Protein 4ARV (pdb70)

Structure (mmCIF, N/CA/C/O backbone):
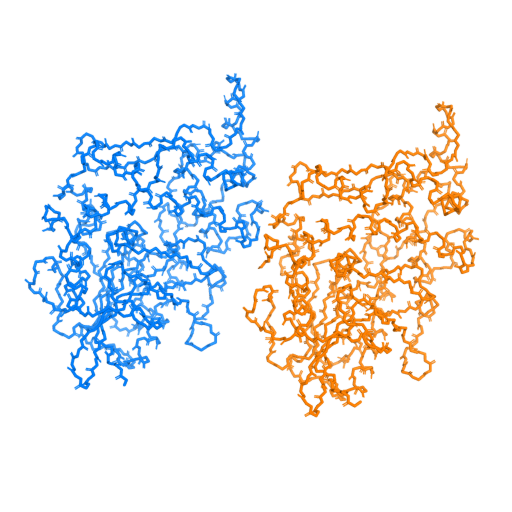data_4ARV
#
_entry.id   4ARV
#
_cell.length_a   55.410
_cell.length_b   67.723
_cell.length_c   73.164
_cell.angle_alpha   76.67
_cell.angle_beta   87.35
_cell.angle_gamma   78.32
#
_symmetry.space_group_name_H-M   'P 1'
#
loop_
_entity.id
_entity.type
_entity.pdbx_description
1 polymer PHYTASE
2 non-polymer 'PHOSPHATE ION'
3 non-polymer 1,2-ETHANEDIOL
4 non-polymer 2-[2-(2-METHOXY-ETHOXY)-ETHOXY]-ETHOXYL
5 non-polymer 2,5,8,11,14,17-HEXAOXANONADECAN-19-OL
6 water water
#
loop_
_atom_site.group_PDB
_atom_site.id
_atom_site.type_symbol
_atom_site.label_atom_id
_atom_site.label_alt_id
_atom_site.label_comp_id
_atom_site.label_asym_id
_atom_site.label_entity_id
_atom_site.label_seq_id
_atom_site.pdbx_PDB_ins_code
_atom_site.Cartn_x
_atom_site.Cartn_y
_atom_site.Cartn_z
_atom_site.occupancy
_atom_site.B_iso_or_equiv
_atom_site.auth_seq_id
_atom_site.auth_comp_id
_atom_site.auth_asym_id
_atom_site.auth_atom_id
_atom_site.pdbx_PDB_model_num
ATOM 1 N N . GLY A 1 33 ? 26.591 -21.333 44.946 1.00 39.73 6 GLY A N 1
ATOM 2 C CA . GLY A 1 33 ? 26.087 -19.945 44.799 1.00 37.53 6 GLY A CA 1
ATOM 3 C C . GLY A 1 33 ? 26.954 -18.975 45.607 1.00 35.79 6 GLY A C 1
ATOM 4 O O . GLY A 1 33 ? 27.186 -19.211 46.793 1.00 36.74 6 GLY A O 1
ATOM 5 N N . TYR A 1 34 ? 27.443 -17.924 44.973 1.00 33.60 7 TYR A N 1
ATOM 6 C CA . TYR A 1 34 ? 28.381 -16.996 45.652 1.00 31.80 7 TYR A CA 1
ATOM 7 C C . TYR A 1 34 ? 27.618 -16.015 46.535 1.00 31.28 7 TYR A C 1
ATOM 8 O O . TYR A 1 34 ? 26.465 -15.656 46.237 1.00 31.29 7 TYR A O 1
ATOM 17 N N . THR A 1 35 ? 28.254 -15.584 47.618 1.00 30.63 8 THR A N 1
ATOM 18 C CA . THR A 1 35 ? 27.658 -14.629 48.554 1.00 30.25 8 THR A CA 1
ATOM 19 C C . THR A 1 35 ? 28.016 -13.189 48.197 1.00 27.65 8 THR A C 1
ATOM 20 O O . THR A 1 35 ? 29.166 -12.887 48.038 1.00 26.70 8 THR A O 1
ATOM 24 N N . LEU A 1 36 ? 27.033 -12.297 48.033 1.00 26.58 9 LEU A N 1
ATOM 25 C CA . LEU A 1 36 ? 27.308 -10.876 47.853 1.00 24.66 9 LEU A CA 1
ATOM 26 C C . LEU A 1 36 ? 27.590 -10.264 49.227 1.00 24.97 9 LEU A C 1
ATOM 27 O O . LEU A 1 36 ? 26.698 -10.181 50.065 1.00 25.47 9 LEU A O 1
ATOM 32 N N . GLU A 1 37 ? 28.830 -9.835 49.455 1.00 24.78 10 GLU A N 1
ATOM 33 C CA . GLU A 1 37 ? 29.255 -9.358 50.761 1.00 25.64 10 GLU A CA 1
ATOM 34 C C . GLU A 1 37 ? 29.088 -7.881 50.963 1.00 23.66 10 GLU A C 1
ATOM 35 O O . GLU A 1 37 ? 28.809 -7.438 52.062 1.00 23.88 10 GLU A O 1
ATOM 41 N N . ARG A 1 38 ? 29.357 -7.122 49.921 1.00 21.69 11 ARG A N 1
ATOM 42 C CA . ARG A 1 38 ? 29.427 -5.672 50.042 1.00 20.31 11 ARG A CA 1
ATOM 43 C C . ARG A 1 38 ? 29.427 -5.046 48.664 1.00 18.93 11 ARG A C 1
ATOM 44 O O . ARG A 1 38 ? 29.861 -5.650 47.696 1.00 18.04 11 ARG A O 1
ATOM 52 N N . VAL A 1 39 ? 28.919 -3.815 48.609 1.00 18.34 12 VAL A N 1
ATOM 53 C CA . VAL A 1 39 ? 28.783 -3.067 47.384 1.00 17.14 12 VAL A CA 1
ATOM 54 C C . VAL A 1 39 ? 29.185 -1.596 47.579 1.00 16.30 12 VAL A C 1
ATOM 55 O O . VAL A 1 39 ? 28.866 -0.986 48.608 1.00 16.69 12 VAL A O 1
ATOM 59 N N . VAL A 1 40 ? 29.878 -1.045 46.581 1.00 15.31 13 VAL A N 1
ATOM 60 C CA . VAL A 1 40 ? 30.075 0.393 46.456 1.00 14.54 13 VAL A CA 1
ATOM 61 C C . VAL A 1 40 ? 29.489 0.835 45.132 1.00 13.93 13 VAL A C 1
ATOM 62 O O . VAL A 1 40 ? 29.861 0.287 44.057 1.00 13.63 13 VAL A O 1
ATOM 66 N N . ILE A 1 41 ? 28.644 1.867 45.167 1.00 13.52 14 ILE A N 1
ATOM 67 C CA . ILE A 1 41 ? 28.108 2.479 43.990 1.00 13.20 14 ILE A CA 1
ATOM 68 C C . ILE A 1 41 ? 28.776 3.848 43.820 1.00 12.65 14 ILE A C 1
ATOM 69 O O . ILE A 1 41 ? 28.603 4.738 44.720 1.00 12.99 14 ILE A O 1
ATOM 74 N N . LEU A 1 42 ? 29.497 4.057 42.726 1.00 11.69 15 LEU A N 1
ATOM 75 C CA . LEU A 1 42 ? 29.868 5.431 42.331 1.00 11.04 15 LEU A CA 1
ATOM 76 C C . LEU A 1 42 ? 28.816 5.945 41.352 1.00 10.29 15 LEU A C 1
ATOM 77 O O . LEU A 1 42 ? 28.857 5.597 40.181 1.00 10.11 15 LEU A O 1
ATOM 82 N N . SER A 1 43 ? 27.877 6.771 41.833 1.00 10.21 16 SER A N 1
ATOM 83 C CA . SER A 1 43 ? 26.757 7.245 41.061 1.00 10.28 16 SER A CA 1
ATOM 84 C C . SER A 1 43 ? 26.989 8.609 40.468 1.00 9.78 16 SER A C 1
ATOM 85 O O . SER A 1 43 ? 27.476 9.484 41.122 1.00 10.27 16 SER A O 1
ATOM 88 N N . ARG A 1 44 ? 26.570 8.828 39.227 1.00 9.22 17 ARG A N 1
ATOM 89 C CA . ARG A 1 44 ? 26.340 10.185 38.765 1.00 8.74 17 ARG A CA 1
ATOM 90 C C . ARG A 1 44 ? 25.059 10.693 39.389 1.00 9.66 17 ARG A C 1
ATOM 91 O O . ARG A 1 44 ? 24.148 9.936 39.769 1.00 9.79 17 ARG A O 1
ATOM 99 N N . HIS A 1 45 ? 24.953 12.013 39.502 1.00 9.88 18 HIS A N 1
ATOM 100 C CA . HIS A 1 45 ? 23.712 12.640 39.880 1.00 10.36 18 HIS A CA 1
ATOM 101 C C . HIS A 1 45 ? 22.684 12.408 38.750 1.00 10.80 18 HIS A C 1
ATOM 102 O O . HIS A 1 45 ? 23.060 12.026 37.625 1.00 9.92 18 HIS A O 1
ATOM 109 N N . GLY A 1 46 ? 21.423 12.670 39.058 1.00 11.20 19 GLY A N 1
ATOM 110 C CA . GLY A 1 46 ? 20.306 12.538 38.097 1.00 11.66 19 GLY A CA 1
ATOM 111 C C . GLY A 1 46 ? 20.188 13.675 37.102 1.00 11.48 19 GLY A C 1
ATOM 112 O O . GLY A 1 46 ? 21.071 14.537 36.938 1.00 10.98 19 GLY A O 1
ATOM 113 N N . VAL A 1 47 ? 19.079 13.666 36.402 1.00 12.02 20 VAL A N 1
ATOM 114 C CA . VAL A 1 47 ? 18.821 14.663 35.411 1.00 12.49 20 VAL A CA 1
ATOM 115 C C . VAL A 1 47 ? 18.881 16.047 35.995 1.00 12.37 20 VAL A C 1
ATOM 116 O O . VAL A 1 47 ? 18.108 16.365 36.923 1.00 13.03 20 VAL A O 1
ATOM 120 N N . ARG A 1 48 ? 19.697 16.875 35.388 1.00 11.66 21 ARG A N 1
ATOM 121 C CA . ARG A 1 48 ? 19.938 18.258 35.798 1.00 12.11 21 ARG A CA 1
ATOM 122 C C . ARG A 1 48 ? 19.671 19.185 34.622 1.00 12.68 21 ARG A C 1
ATOM 123 O O . ARG A 1 48 ? 19.659 18.768 33.465 1.00 11.93 21 ARG A O 1
ATOM 131 N N . SER A 1 49 ? 19.522 20.468 34.888 1.00 12.85 22 SER A N 1
ATOM 132 C CA . SER A 1 49 ? 19.553 21.469 33.838 1.00 13.26 22 SER A CA 1
ATOM 133 C C . SER A 1 49 ? 20.991 21.642 33.283 1.00 12.38 22 SER A C 1
ATOM 134 O O . SER A 1 49 ? 22.006 21.290 33.940 1.00 11.89 22 SER A O 1
ATOM 137 N N . PRO A 1 50 ? 21.104 22.237 32.105 1.00 12.67 23 PRO A N 1
ATOM 138 C CA . PRO A 1 50 ? 22.395 22.475 31.538 1.00 12.50 23 PRO A CA 1
ATOM 139 C C . PRO A 1 50 ? 23.256 23.360 32.368 1.00 14.10 23 PRO A C 1
ATOM 140 O O . PRO A 1 50 ? 22.750 24.178 33.132 1.00 14.86 23 PRO A O 1
ATOM 144 N N . THR A 1 51 ? 24.560 23.191 32.196 1.00 17.06 24 THR A N 1
ATOM 145 C CA A THR A 1 51 ? 25.568 24.094 32.712 0.50 18.31 24 THR A CA 1
ATOM 146 C CA B THR A 1 51 ? 25.488 24.141 32.783 0.50 18.36 24 THR A CA 1
ATOM 147 C C . THR A 1 51 ? 25.279 25.484 32.116 1.00 19.70 24 THR A C 1
ATOM 148 O O . THR A 1 51 ? 24.567 25.601 31.084 1.00 19.03 24 THR A O 1
ATOM 155 N N . LYS A 1 52 ? 25.822 26.513 32.737 1.00 22.31 25 LYS A N 1
ATOM 156 C CA . LYS A 1 52 ? 25.525 27.901 32.345 1.00 25.26 25 LYS A CA 1
ATOM 157 C C . LYS A 1 52 ? 25.778 28.153 30.867 1.00 22.94 25 LYS A C 1
ATOM 158 O O . LYS A 1 52 ? 26.810 27.741 30.336 1.00 23.90 25 LYS A O 1
ATOM 164 N N . GLN A 1 53 ? 24.781 28.746 30.224 1.00 22.73 26 GLN A N 1
ATOM 165 C CA . GLN A 1 53 ? 24.818 29.066 28.817 1.00 22.41 26 GLN A CA 1
ATOM 166 C C . GLN A 1 53 ? 25.917 30.105 28.529 1.00 22.17 26 GLN A C 1
ATOM 167 O O . GLN A 1 53 ? 25.951 31.161 29.166 1.00 23.53 26 GLN A O 1
ATOM 173 N N . THR A 1 54 ? 26.765 29.829 27.548 1.00 20.08 27 THR A N 1
ATOM 174 C CA . THR A 1 54 ? 27.776 30.745 27.037 1.00 20.20 27 THR A CA 1
ATOM 175 C C . THR A 1 54 ? 27.391 31.421 25.714 1.00 20.32 27 THR A C 1
ATOM 176 O O . THR A 1 54 ? 26.497 30.971 25.025 1.00 19.00 27 THR A O 1
ATOM 180 N N . GLN A 1 55 ? 28.075 32.523 25.360 1.00 21.20 28 GLN A N 1
ATOM 181 C CA . GLN A 1 55 ? 27.773 33.185 24.106 1.00 22.23 28 GLN A CA 1
ATOM 182 C C . GLN A 1 55 ? 28.007 32.268 22.895 1.00 20.16 28 GLN A C 1
ATOM 183 O O . GLN A 1 55 ? 27.276 32.299 21.901 1.00 19.44 28 GLN A O 1
ATOM 189 N N . LEU A 1 56 ? 29.029 31.432 23.024 1.00 18.64 29 LEU A N 1
ATOM 190 C CA . LEU A 1 56 ? 29.364 30.485 21.948 1.00 17.60 29 LEU A CA 1
ATOM 191 C C . LEU A 1 56 ? 28.213 29.500 21.703 1.00 16.61 29 LEU A C 1
ATOM 192 O O . LEU A 1 56 ? 27.803 29.308 20.571 1.00 16.40 29 LEU A O 1
ATOM 197 N N . MET A 1 57 ? 27.645 28.952 22.770 1.00 15.95 30 MET A N 1
ATOM 198 C CA . MET A 1 57 ? 26.504 28.041 22.650 1.00 15.38 30 MET A CA 1
ATOM 199 C C . MET A 1 57 ? 25.312 28.708 21.990 1.00 15.77 30 MET A C 1
ATOM 200 O O . MET A 1 57 ? 24.563 28.095 21.219 1.00 15.23 30 MET A O 1
ATOM 205 N N . ASN A 1 58 ? 25.089 29.978 22.311 1.00 16.74 31 ASN A N 1
ATOM 206 C CA . ASN A 1 58 ? 24.050 30.740 21.601 1.00 17.88 31 ASN A CA 1
ATOM 207 C C . ASN A 1 58 ? 24.370 30.970 20.116 1.00 17.96 31 ASN A C 1
ATOM 208 O O . ASN A 1 58 ? 23.486 30.899 19.284 1.00 17.94 31 ASN A O 1
ATOM 213 N N . ASP A 1 59 ? 25.614 31.318 19.809 1.00 18.01 32 ASP A N 1
ATOM 214 C CA . ASP A 1 59 ? 25.964 31.815 18.485 1.00 18.62 32 ASP A CA 1
ATOM 215 C C . ASP A 1 59 ? 26.056 30.689 17.421 1.00 17.08 32 ASP A C 1
ATOM 216 O O . ASP A 1 59 ? 26.033 30.986 16.222 1.00 17.41 32 ASP A O 1
ATOM 221 N N . VAL A 1 60 ? 26.126 29.429 17.849 1.00 15.43 33 VAL A N 1
ATOM 222 C CA . VAL A 1 60 ? 26.328 28.333 16.882 1.00 14.50 33 VAL A CA 1
ATOM 223 C C . VAL A 1 60 ? 25.000 27.824 16.342 1.00 14.31 33 VAL A C 1
ATOM 224 O O . VAL A 1 60 ? 24.970 26.948 15.490 1.00 13.78 33 VAL A O 1
ATOM 228 N N . THR A 1 61 ? 23.891 28.401 16.793 1.00 14.77 34 THR A N 1
ATOM 229 C CA . THR A 1 61 ? 22.584 28.077 16.210 1.00 14.73 34 THR A CA 1
ATOM 230 C C . THR A 1 61 ? 21.729 29.338 16.041 1.00 16.23 34 THR A C 1
ATOM 231 O O . THR A 1 61 ? 21.769 30.221 16.915 1.00 16.76 34 THR A O 1
ATOM 235 N N . PRO A 1 62 ? 20.932 29.408 14.955 1.00 16.76 35 PRO A N 1
ATOM 236 C CA . PRO A 1 62 ? 19.967 30.490 14.902 1.00 18.40 35 PRO A CA 1
ATOM 237 C C . PRO A 1 62 ? 18.773 30.320 15.862 1.00 18.85 35 PRO A C 1
ATOM 238 O O . PRO A 1 62 ? 18.060 31.287 16.120 1.00 20.36 35 PRO A O 1
ATOM 242 N N . ASP A 1 63 ? 18.541 29.117 16.343 1.00 18.00 36 ASP A N 1
ATOM 243 C CA . ASP A 1 63 ? 17.382 28.829 17.153 1.00 18.74 36 ASP A CA 1
ATOM 244 C C . ASP A 1 63 ? 17.580 29.174 18.611 1.00 19.27 36 ASP A C 1
ATOM 245 O O . ASP A 1 63 ? 18.687 29.284 19.067 1.00 18.97 36 ASP A O 1
ATOM 250 N N . LYS A 1 64 ? 16.472 29.316 19.335 1.00 20.94 37 LYS A N 1
ATOM 251 C CA . LYS A 1 64 ? 16.516 29.639 20.759 1.00 22.23 37 LYS A CA 1
ATOM 252 C C . LYS A 1 64 ? 16.577 28.354 21.570 1.00 20.16 37 LYS A C 1
ATOM 253 O O . LYS A 1 64 ? 15.873 27.379 21.272 1.00 19.28 37 LYS A O 1
ATOM 259 N N . TRP A 1 65 ? 17.378 28.368 22.629 1.00 19.30 38 TRP A N 1
ATOM 260 C CA . TRP A 1 65 ? 17.531 27.231 23.527 1.00 17.93 38 TRP A CA 1
ATOM 261 C C . TRP A 1 65 ? 16.336 27.199 24.504 1.00 18.81 38 TRP A C 1
ATOM 262 O O . TRP A 1 65 ? 15.962 28.243 25.097 1.00 20.32 38 TRP A O 1
ATOM 273 N N . PRO A 1 66 ? 15.704 26.017 24.670 1.00 18.27 39 PRO A N 1
ATOM 274 C CA . PRO A 1 66 ? 14.620 25.878 25.632 1.00 19.29 39 PRO A CA 1
ATOM 275 C C . PRO A 1 66 ? 15.082 26.189 27.027 1.00 19.93 39 PRO A C 1
ATOM 276 O O . PRO A 1 66 ? 16.187 25.801 27.374 1.00 18.21 39 PRO A O 1
ATOM 280 N N . GLN A 1 67 ? 14.246 26.926 27.764 1.00 22.24 40 GLN A N 1
ATOM 281 C CA . GLN A 1 67 ? 14.516 27.249 29.156 1.00 23.87 40 GLN A CA 1
ATOM 282 C C . GLN A 1 67 ? 14.121 26.083 30.085 1.00 22.43 40 GLN A C 1
ATOM 283 O O . GLN A 1 67 ? 13.229 25.295 29.787 1.00 22.22 40 GLN A O 1
ATOM 289 N N . TRP A 1 68 ? 14.815 26.012 31.215 1.00 21.69 41 TRP A N 1
ATOM 290 C CA . TRP A 1 68 ? 14.638 24.989 32.258 1.00 20.89 41 TRP A CA 1
ATOM 291 C C . TRP A 1 68 ? 14.026 25.525 33.529 1.00 23.11 41 TRP A C 1
ATOM 292 O O . TRP A 1 68 ? 14.137 26.711 33.774 1.00 24.05 41 TRP A O 1
ATOM 303 N N . PRO A 1 69 ? 13.365 24.641 34.322 1.00 23.38 42 PRO A N 1
ATOM 304 C CA . PRO A 1 69 ? 12.647 25.039 35.512 1.00 25.38 42 PRO A CA 1
ATOM 305 C C . PRO A 1 69 ? 13.473 25.251 36.768 1.00 25.79 42 PRO A C 1
ATOM 306 O O . PRO A 1 69 ? 12.872 25.651 37.811 1.00 27.60 42 PRO A O 1
ATOM 310 N N . VAL A 1 70 ? 14.769 25.053 36.669 1.00 24.52 43 VAL A N 1
ATOM 311 C CA . VAL A 1 70 ? 15.701 25.257 37.757 1.00 25.18 43 VAL A CA 1
ATOM 312 C C . VAL A 1 70 ? 16.938 25.983 37.275 1.00 24.75 43 VAL A C 1
ATOM 313 O O . VAL A 1 70 ? 17.239 26.036 36.077 1.00 23.41 43 VAL A O 1
ATOM 317 N N . LYS A 1 71 ? 17.675 26.476 38.265 1.00 26.08 44 LYS A N 1
ATOM 318 C CA . LYS A 1 71 ? 18.951 27.115 38.080 1.00 26.57 44 LYS A CA 1
ATOM 319 C C . LYS A 1 71 ? 19.899 26.200 37.307 1.00 23.93 44 LYS A C 1
ATOM 320 O O . LYS A 1 71 ? 19.768 25.009 37.387 1.00 21.87 44 LYS A O 1
ATOM 326 N N . ALA A 1 72 ? 20.852 26.796 36.584 1.00 17.27 45 ALA A N 1
ATOM 327 C CA . ALA A 1 72 ? 21.861 26.049 35.867 1.00 15.91 45 ALA A CA 1
ATOM 328 C C . ALA A 1 72 ? 22.552 25.055 36.741 1.00 16.10 45 ALA A C 1
ATOM 329 O O . ALA A 1 72 ? 23.113 25.404 37.798 1.00 16.37 45 ALA A O 1
ATOM 331 N N . GLY A 1 73 ? 22.601 23.803 36.272 1.00 15.76 46 GLY A N 1
ATOM 332 C CA . GLY A 1 73 ? 23.352 22.768 36.957 1.00 15.55 46 GLY A CA 1
ATOM 333 C C . GLY A 1 73 ? 22.641 22.088 38.084 1.00 16.08 46 GLY A C 1
ATOM 334 O O . GLY A 1 73 ? 23.246 21.291 38.772 1.00 16.39 46 GLY A O 1
ATOM 335 N N . TYR A 1 74 ? 21.398 22.453 38.362 1.00 15.88 47 TYR A N 1
ATOM 336 C CA . TYR A 1 74 ? 20.676 21.871 39.466 1.00 16.16 47 TYR A CA 1
ATOM 337 C C . TYR A 1 74 ? 19.885 20.654 39.018 1.00 15.08 47 TYR A C 1
ATOM 338 O O . TYR A 1 74 ? 19.375 20.581 37.894 1.00 14.67 47 TYR A O 1
ATOM 347 N N . LEU A 1 75 ? 19.808 19.698 39.906 1.00 14.16 48 LEU A N 1
ATOM 348 C CA . LEU A 1 75 ? 18.938 18.562 39.704 1.00 14.48 48 LEU A CA 1
ATOM 349 C C . LEU A 1 75 ? 17.497 19.024 39.626 1.00 15.04 48 LEU A C 1
ATOM 350 O O . LEU A 1 75 ? 17.036 19.837 40.464 1.00 16.19 48 LEU A O 1
ATOM 355 N N . THR A 1 76 ? 16.739 18.585 38.622 1.00 14.48 49 THR A N 1
ATOM 356 C CA . THR A 1 76 ? 15.356 18.944 38.526 1.00 15.30 49 THR A CA 1
ATOM 357 C C . THR A 1 76 ? 14.492 18.033 39.408 1.00 15.98 49 THR A C 1
ATOM 358 O O . THR A 1 76 ? 14.884 16.921 39.750 1.00 15.39 49 THR A O 1
ATOM 362 N N . PRO A 1 77 ? 13.281 18.511 39.767 1.00 17.29 50 PRO A N 1
ATOM 363 C CA . PRO A 1 77 ? 12.408 17.638 40.552 1.00 18.65 50 PRO A CA 1
ATOM 364 C C . PRO A 1 77 ? 12.102 16.298 39.841 1.00 19.00 50 PRO A C 1
ATOM 365 O O . PRO A 1 77 ? 12.091 15.230 40.490 1.00 18.82 50 PRO A O 1
ATOM 369 N N . ARG A 1 78 ? 11.986 16.330 38.508 1.00 18.90 51 ARG A N 1
ATOM 370 C CA . ARG A 1 78 ? 11.777 15.09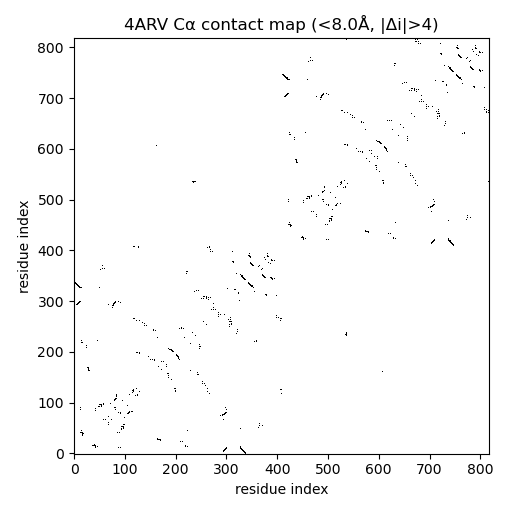4 37.756 1.00 19.65 51 ARG A CA 1
ATOM 371 C C . ARG A 1 78 ? 13.031 14.181 37.876 1.00 17.84 51 ARG A C 1
ATOM 372 O O . ARG A 1 78 ? 12.910 12.977 38.035 1.00 18.00 51 ARG A O 1
ATOM 380 N N . GLY A 1 79 ? 14.210 14.784 37.851 1.00 16.14 52 GLY A N 1
ATOM 381 C CA . GLY A 1 79 ? 15.494 14.074 38.004 1.00 14.81 52 GLY A CA 1
ATOM 382 C C . GLY A 1 79 ? 15.588 13.361 39.319 1.00 15.02 52 GLY A C 1
ATOM 383 O O . GLY A 1 79 ? 16.011 12.228 39.387 1.00 14.57 52 GLY A O 1
ATOM 384 N N . ALA A 1 80 ? 15.110 14.037 40.382 1.00 15.70 53 ALA A N 1
ATOM 385 C CA . ALA A 1 80 ? 15.088 13.412 41.742 1.00 16.27 53 ALA A CA 1
ATOM 386 C C . ALA A 1 80 ? 14.130 12.224 41.736 1.00 17.03 53 ALA A C 1
ATOM 387 O O . ALA A 1 80 ? 14.485 11.139 42.222 1.00 17.07 53 ALA A O 1
ATOM 389 N N . GLY A 1 81 ? 12.969 12.419 41.108 1.00 17.85 54 GLY A N 1
ATOM 390 C CA . GLY A 1 81 ? 11.987 11.340 40.923 1.00 18.90 54 GLY A CA 1
ATOM 391 C C . GLY A 1 81 ? 12.610 10.124 40.257 1.00 18.27 54 GLY A C 1
ATOM 392 O O . GLY A 1 81 ? 12.442 9.001 40.729 1.00 18.80 54 GLY A O 1
ATOM 393 N N . LEU A 1 82 ? 13.333 10.360 39.170 1.00 17.44 55 LEU A N 1
ATOM 394 C CA . LEU A 1 82 ? 14.014 9.253 38.465 1.00 16.63 55 LEU A CA 1
ATOM 395 C C . LEU A 1 82 ? 15.063 8.540 39.279 1.00 16.14 55 LEU A C 1
ATOM 396 O O . LEU A 1 82 ? 15.282 7.336 39.135 1.00 15.94 55 LEU A O 1
ATOM 401 N N . VAL A 1 83 ? 15.826 9.298 40.065 1.00 15.51 56 VAL A N 1
ATOM 402 C CA . VAL A 1 83 ? 16.815 8.722 40.947 1.00 15.19 56 VAL A CA 1
ATOM 403 C C . VAL A 1 83 ? 16.085 7.820 41.980 1.00 16.50 56 VAL A C 1
ATOM 404 O O . VAL A 1 83 ? 16.550 6.719 42.253 1.00 16.40 56 VAL A O 1
ATOM 408 N N . THR A 1 84 ? 14.978 8.288 42.531 1.00 17.81 57 THR A N 1
ATOM 409 C CA . THR A 1 84 ? 14.192 7.518 43.497 1.00 19.25 57 THR A CA 1
ATOM 410 C C . THR A 1 84 ? 13.736 6.217 42.842 1.00 19.93 57 THR A C 1
ATOM 411 O O . THR A 1 84 ? 13.815 5.193 43.468 1.00 20.54 57 THR A O 1
ATOM 415 N N . LEU A 1 85 ? 13.299 6.249 41.573 1.00 19.96 58 LEU A N 1
ATOM 416 C CA . LEU A 1 85 ? 12.928 5.016 40.853 1.00 21.24 58 LEU A CA 1
ATOM 417 C C . LEU A 1 85 ? 14.131 4.065 40.753 1.00 20.50 58 LEU A C 1
ATOM 418 O O . LEU A 1 85 ? 14.019 2.842 40.939 1.00 21.27 58 LEU A O 1
ATOM 423 N N . MET A 1 86 ? 15.300 4.613 40.491 1.00 19.56 59 MET A N 1
ATOM 424 C CA . MET A 1 86 ? 16.509 3.797 40.461 1.00 19.16 59 MET A CA 1
ATOM 425 C C . MET A 1 86 ? 16.893 3.226 41.825 1.00 19.15 59 MET A C 1
ATOM 426 O O . MET A 1 86 ? 17.391 2.092 41.945 1.00 18.96 59 MET A O 1
ATOM 431 N N . GLY A 1 87 ? 16.718 4.030 42.867 1.00 19.23 60 GLY A N 1
ATOM 432 C CA . GLY A 1 87 ? 16.908 3.568 44.264 1.00 19.72 60 GLY A CA 1
ATOM 433 C C . GLY A 1 87 ? 16.032 2.387 44.579 1.00 21.02 60 GLY A C 1
ATOM 434 O O . GLY A 1 87 ? 16.448 1.448 45.253 1.00 21.86 60 GLY A O 1
ATOM 435 N N . GLY A 1 88 ? 14.797 2.403 44.083 1.00 21.47 61 GLY A N 1
ATOM 436 C CA . GLY A 1 88 ? 13.913 1.265 44.248 1.00 23.04 61 GLY A CA 1
ATOM 437 C C . GLY A 1 88 ? 14.442 0.020 43.554 1.00 22.73 61 GLY A C 1
ATOM 438 O O . GLY A 1 88 ? 14.340 -1.087 44.087 1.00 23.50 61 GLY A O 1
ATOM 439 N N . PHE A 1 89 ? 15.065 0.203 42.387 1.00 21.61 62 PHE A N 1
ATOM 440 C CA . PHE A 1 89 ? 15.579 -0.927 41.621 1.00 21.14 62 PHE A CA 1
ATOM 441 C C . PHE A 1 89 ? 16.781 -1.505 42.308 1.00 20.70 62 PHE A C 1
ATOM 442 O O . PHE A 1 89 ? 16.930 -2.749 42.408 1.00 21.17 62 PHE A O 1
ATOM 450 N N . TYR A 1 90 ? 17.649 -0.618 42.786 1.00 19.60 63 TYR A N 1
ATOM 451 C CA . TYR A 1 90 ? 18.799 -1.043 43.535 1.00 19.29 63 TYR A CA 1
ATOM 452 C C . TYR A 1 90 ? 18.346 -1.855 44.741 1.00 21.07 63 TYR A C 1
ATOM 453 O O . TYR A 1 90 ? 18.871 -2.952 45.017 1.00 21.73 63 TYR A O 1
ATOM 462 N N . GLY A 1 91 ? 17.344 -1.352 45.448 1.00 22.03 64 GLY A N 1
ATOM 463 C CA . GLY A 1 91 ? 16.835 -2.085 46.589 1.00 24.18 64 GLY A CA 1
ATOM 464 C C . GLY A 1 91 ? 16.315 -3.476 46.201 1.00 25.70 64 GLY A C 1
ATOM 465 O O . GLY A 1 91 ? 16.648 -4.476 46.850 1.00 26.41 64 GLY A O 1
ATOM 466 N N . ASP A 1 92 ? 15.490 -3.571 45.159 1.00 26.64 65 ASP A N 1
ATOM 467 C CA . ASP A 1 92 ? 15.001 -4.880 44.700 1.00 28.38 65 ASP A CA 1
ATOM 468 C C . ASP A 1 92 ? 16.162 -5.826 44.362 1.00 27.84 65 ASP A C 1
ATOM 469 O O . ASP A 1 92 ? 16.121 -7.016 44.755 1.00 28.78 65 ASP A O 1
ATOM 474 N N . TYR A 1 93 ? 17.159 -5.318 43.658 1.00 25.84 66 TYR A N 1
ATOM 475 C CA . TYR A 1 93 ? 18.326 -6.124 43.193 1.00 25.75 66 TYR A CA 1
ATOM 476 C C . TYR A 1 93 ? 19.184 -6.633 44.367 1.00 25.58 66 TYR A C 1
ATOM 477 O O . TYR A 1 93 ? 19.455 -7.839 44.493 1.00 26.53 66 TYR A O 1
ATOM 486 N N . PHE A 1 94 ? 19.581 -5.729 45.246 1.00 24.85 67 PHE A N 1
ATOM 487 C CA . PHE A 1 94 ? 20.438 -6.126 46.349 1.00 25.12 67 PHE A CA 1
ATOM 488 C C . PHE A 1 94 ? 19.697 -6.981 47.359 1.00 26.71 67 PHE A C 1
ATOM 489 O O . PHE A 1 94 ? 20.295 -7.869 47.979 1.00 27.26 67 PHE A O 1
ATOM 497 N N . ARG A 1 95 ? 18.411 -6.710 47.565 1.00 27.26 68 ARG A N 1
ATOM 498 C CA . ARG A 1 95 ? 17.619 -7.529 48.484 1.00 29.34 68 ARG A CA 1
ATOM 499 C C . ARG A 1 95 ? 17.473 -8.930 47.908 1.00 30.39 68 ARG A C 1
ATOM 500 O O . ARG A 1 95 ? 17.399 -9.904 48.674 1.00 31.77 68 ARG A O 1
ATOM 508 N N . SER A 1 96 ? 17.426 -9.060 46.577 1.00 30.03 69 SER A N 1
ATOM 509 C CA . SER A 1 96 ? 17.355 -10.397 45.957 1.00 31.44 69 SER A CA 1
ATOM 510 C C . SER A 1 96 ? 18.579 -11.266 46.274 1.00 31.85 69 SER A C 1
ATOM 511 O O . SER A 1 96 ? 18.457 -12.469 46.388 1.00 32.98 69 SER A O 1
ATOM 514 N N . TYR A 1 97 ? 19.727 -10.640 46.465 1.00 31.25 70 TYR A N 1
ATOM 515 C CA . TYR A 1 97 ? 20.965 -11.328 46.833 1.00 32.04 70 TYR A CA 1
ATOM 516 C C . TYR A 1 97 ? 21.223 -11.315 48.366 1.00 32.70 70 TYR A C 1
ATOM 517 O O . TYR A 1 97 ? 22.333 -11.621 48.824 1.00 33.39 70 TYR A O 1
ATOM 526 N N . GLY A 1 98 ? 20.216 -10.917 49.147 1.00 32.72 71 GLY A N 1
ATOM 527 C CA . GLY A 1 98 ? 20.295 -10.895 50.612 1.00 33.08 71 GLY A CA 1
ATOM 528 C C . GLY A 1 98 ? 21.298 -9.937 51.218 1.00 31.69 71 GLY A C 1
ATOM 529 O O . GLY A 1 98 ? 21.675 -10.098 52.393 1.00 32.33 71 GLY A O 1
ATOM 530 N N . LEU A 1 99 ? 21.733 -8.953 50.438 1.00 29.52 72 LEU A N 1
ATOM 531 C CA . LEU A 1 99 ? 22.681 -7.964 50.942 1.00 28.37 72 LEU A CA 1
ATOM 532 C C . LEU A 1 99 ? 21.994 -7.061 51.977 1.00 28.64 72 LEU A C 1
ATOM 533 O O . LEU A 1 99 ? 22.607 -6.706 52.983 1.00 28.54 72 LEU A O 1
ATOM 538 N N . LEU A 1 100 ? 20.719 -6.723 51.735 1.00 28.82 73 LEU A N 1
ATOM 539 C CA . LEU A 1 100 ? 19.917 -5.937 52.671 1.00 29.39 73 LEU A CA 1
ATOM 540 C C . LEU A 1 100 ? 18.690 -6.757 53.012 1.00 31.26 73 LEU A C 1
ATOM 541 O O . LEU A 1 100 ? 18.261 -7.518 52.167 1.00 31.77 73 LEU A O 1
ATOM 546 N N . PRO A 1 101 ? 18.115 -6.595 54.227 1.00 32.66 74 PRO A N 1
ATOM 547 C CA . PRO A 1 101 ? 16.882 -7.310 54.532 1.00 34.46 74 PRO A CA 1
ATOM 548 C C . PRO A 1 101 ? 15.656 -6.618 53.923 1.00 34.39 74 PRO A C 1
ATOM 549 O O . PRO A 1 101 ? 15.757 -5.530 53.375 1.00 32.71 74 PRO A O 1
ATOM 553 N N . ALA A 1 102 ? 14.506 -7.277 53.992 1.00 36.06 75 ALA A N 1
ATOM 554 C CA . ALA A 1 102 ? 13.241 -6.630 53.686 1.00 36.91 75 ALA A CA 1
ATOM 555 C C . ALA A 1 102 ? 13.018 -5.478 54.667 1.00 37.55 75 ALA A C 1
ATOM 556 O O . ALA A 1 102 ? 13.492 -5.531 55.801 1.00 38.45 75 ALA A O 1
ATOM 558 N N . GLY A 1 103 ? 12.322 -4.430 54.240 1.00 37.63 76 GLY A N 1
ATOM 559 C CA . GLY A 1 103 ? 12.011 -3.312 55.142 1.00 38.19 76 GLY A CA 1
ATOM 560 C C . GLY A 1 103 ? 13.200 -2.413 55.436 1.00 36.45 76 GLY A C 1
ATOM 561 O O . GLY A 1 103 ? 14.066 -2.270 54.588 1.00 35.19 76 GLY A O 1
ATOM 562 N N . CYS A 1 104 ? 13.240 -1.769 56.611 1.00 37.22 77 CYS A N 1
ATOM 563 C CA . CYS A 1 104 ? 14.300 -0.799 56.871 1.00 36.67 77 CYS A CA 1
ATOM 564 C C . CYS A 1 104 ? 15.638 -1.526 57.092 1.00 35.70 77 CYS A C 1
ATOM 565 O O . CYS A 1 104 ? 15.674 -2.572 57.732 1.00 36.84 77 CYS A O 1
ATOM 568 N N . PRO A 1 105 ? 16.740 -0.990 56.531 1.00 34.24 78 PRO A N 1
ATOM 569 C CA . PRO A 1 105 ? 18.029 -1.668 56.695 1.00 33.68 78 PRO A CA 1
ATOM 570 C C . PRO A 1 105 ? 18.483 -1.685 58.145 1.00 34.96 78 PRO A C 1
ATOM 571 O O . PRO A 1 105 ? 18.014 -0.871 58.929 1.00 35.84 78 PRO A O 1
ATOM 575 N N . ALA A 1 106 ? 19.378 -2.608 58.493 1.00 35.18 79 ALA A N 1
ATOM 576 C CA . ALA A 1 106 ? 20.104 -2.540 59.763 1.00 36.33 79 ALA A CA 1
ATOM 577 C C . ALA A 1 106 ? 20.776 -1.160 59.846 1.00 35.28 79 ALA A C 1
ATOM 578 O O . ALA A 1 106 ? 21.233 -0.617 58.824 1.00 33.21 79 ALA A O 1
ATOM 580 N N . ASP A 1 107 ? 20.823 -0.567 61.045 1.00 37.23 80 ASP A N 1
ATOM 581 C CA . ASP A 1 107 ? 21.417 0.773 61.111 1.00 36.95 80 ASP A CA 1
ATOM 582 C C . ASP A 1 107 ? 22.909 0.666 60.803 1.00 35.31 80 ASP A C 1
ATOM 583 O O . ASP A 1 107 ? 23.559 -0.359 61.033 1.00 34.77 80 ASP A O 1
ATOM 588 N N . GLU A 1 108 ? 23.400 1.742 60.223 1.00 33.60 81 GLU A N 1
ATOM 589 C CA . GLU A 1 108 ? 24.765 1.845 59.754 1.00 32.89 81 GLU A CA 1
ATOM 590 C C . GLU A 1 108 ? 25.105 0.877 58.604 1.00 30.32 81 GLU A C 1
ATOM 591 O O . GLU A 1 108 ? 26.266 0.793 58.204 1.00 29.08 81 GLU A O 1
ATOM 597 N N . SER A 1 109 ? 24.137 0.163 58.047 1.00 29.19 82 SER A N 1
ATOM 598 C CA . SER A 1 109 ? 24.473 -0.790 56.962 1.00 27.54 82 SER A CA 1
ATOM 599 C C . SER A 1 109 ? 24.573 -0.100 55.583 1.00 25.08 82 SER A C 1
ATOM 600 O O . SER A 1 109 ? 25.227 -0.626 54.672 1.00 23.56 82 SER A O 1
ATOM 603 N N . ILE A 1 110 ? 23.930 1.060 55.425 1.00 24.18 83 ILE A N 1
ATOM 604 C CA . ILE A 1 110 ? 24.115 1.903 54.239 1.00 22.59 83 ILE A CA 1
ATOM 605 C C . ILE A 1 110 ? 24.713 3.256 54.641 1.00 22.10 83 ILE A C 1
ATOM 606 O O . ILE A 1 110 ? 24.204 3.901 55.587 1.00 23.33 83 ILE A O 1
ATOM 611 N N . TYR A 1 111 ? 25.734 3.696 53.901 1.00 20.36 84 TYR A N 1
ATOM 612 C CA . TYR A 1 111 ? 26.339 5.006 54.083 1.00 19.56 84 TYR A CA 1
ATOM 613 C C . TYR A 1 111 ? 26.231 5.698 52.745 1.00 17.80 84 TYR A C 1
ATOM 614 O O . TYR A 1 111 ? 26.578 5.124 51.695 1.00 16.99 84 TYR A O 1
ATOM 623 N N . VAL A 1 112 ? 25.799 6.962 52.777 1.00 17.37 85 VAL A N 1
ATOM 624 C CA . VAL A 1 112 ? 25.700 7.721 51.558 1.00 16.23 85 VAL A CA 1
ATOM 625 C C . VAL A 1 112 ? 26.482 9.017 51.707 1.00 15.78 85 VAL A C 1
ATOM 626 O O . VAL A 1 112 ? 26.161 9.839 52.581 1.00 16.72 85 VAL A O 1
ATOM 630 N N . GLN A 1 113 ? 27.493 9.186 50.834 1.00 14.63 86 GLN A N 1
ATOM 631 C CA . GLN A 1 113 ? 28.365 10.351 50.871 1.00 14.13 86 GLN A CA 1
ATOM 632 C C . GLN A 1 113 ? 28.257 11.064 49.531 1.00 13.26 86 GLN A C 1
ATOM 633 O O . GLN A 1 113 ? 28.475 10.440 48.478 1.00 13.36 86 GLN A O 1
ATOM 639 N N . ALA A 1 114 ? 27.918 12.355 49.543 1.00 12.96 87 ALA A N 1
ATOM 640 C CA . ALA A 1 114 ? 27.778 13.123 48.300 1.00 11.98 87 ALA A CA 1
ATOM 641 C C . ALA A 1 114 ? 28.752 14.253 48.227 1.00 11.63 87 ALA A C 1
ATOM 642 O O . ALA A 1 114 ? 29.155 14.781 49.252 1.00 11.67 87 ALA A O 1
ATOM 644 N N . ASP A 1 115 ? 29.100 14.654 46.997 1.00 10.72 88 ASP A N 1
ATOM 645 C CA . ASP A 1 115 ? 29.812 15.887 46.757 1.00 10.67 88 ASP A CA 1
ATOM 646 C C . ASP A 1 115 ? 28.912 17.063 47.215 1.00 11.41 88 ASP A C 1
ATOM 647 O O . ASP A 1 115 ? 27.713 16.889 47.417 1.00 12.08 88 ASP A O 1
ATOM 652 N N . VAL A 1 116 ? 29.497 18.239 47.312 1.00 11.78 89 VAL A N 1
ATOM 653 C CA . VAL A 1 116 ? 28.871 19.421 47.929 1.00 12.97 89 VAL A CA 1
ATOM 654 C C . VAL A 1 116 ? 27.767 20.065 47.063 1.00 12.75 89 VAL A C 1
ATOM 655 O O . VAL A 1 116 ? 26.934 20.845 47.578 1.00 13.45 89 VAL A O 1
ATOM 659 N N . ASP A 1 117 ? 27.709 19.722 45.770 1.00 11.95 90 ASP A N 1
ATOM 660 C CA . ASP A 1 117 ? 26.731 20.337 44.911 1.00 12.30 90 ASP A CA 1
ATOM 661 C C . ASP A 1 117 ? 25.291 19.927 45.279 1.00 12.42 90 ASP A C 1
ATOM 662 O O . ASP A 1 117 ? 25.056 18.822 45.742 1.00 11.80 90 ASP A O 1
ATOM 667 N N . GLN A 1 118 ? 24.353 20.810 44.950 1.00 12.46 91 GLN A N 1
ATOM 668 C CA . GLN A 1 118 ? 22.939 20.517 45.092 1.00 13.35 91 GLN A CA 1
ATOM 669 C C . GLN A 1 118 ? 22.622 19.197 44.347 1.00 12.51 91 GLN A C 1
ATOM 670 O O . GLN A 1 118 ? 21.949 18.339 44.887 1.00 12.64 91 GLN A O 1
ATOM 676 N N . ARG A 1 119 ? 23.155 19.023 43.135 1.00 11.48 92 ARG A N 1
ATOM 677 C CA . ARG A 1 119 ? 22.715 17.896 42.355 1.00 11.58 92 ARG A CA 1
ATOM 678 C C . ARG A 1 119 ? 23.182 16.561 42.913 1.00 10.90 92 ARG A C 1
ATOM 679 O O . ARG A 1 119 ? 22.504 15.567 42.836 1.00 11.35 92 ARG A O 1
ATOM 687 N N . THR A 1 120 ? 24.342 16.560 43.521 1.00 10.44 93 THR A N 1
ATOM 688 C CA . THR A 1 120 ? 24.857 15.365 44.170 1.00 10.22 93 THR A CA 1
ATOM 689 C C . THR A 1 120 ? 24.236 15.078 45.556 1.00 11.40 93 THR A C 1
ATOM 690 O O . THR A 1 120 ? 23.895 13.936 45.841 1.00 11.38 93 THR A O 1
ATOM 694 N N . ARG A 1 121 ? 24.088 16.111 46.397 1.00 11.96 94 ARG A N 1
ATOM 695 C CA . ARG A 1 121 ? 23.351 15.961 47.663 1.00 13.26 94 ARG A CA 1
ATOM 696 C C . ARG A 1 121 ? 21.956 15.415 47.449 1.00 14.06 94 ARG A C 1
ATOM 697 O O . ARG A 1 121 ? 21.537 14.390 48.054 1.00 14.96 94 ARG A O 1
ATOM 705 N N . LEU A 1 122 ? 21.226 16.072 46.567 1.00 14.64 95 LEU A N 1
ATOM 706 C CA . LEU A 1 122 ? 19.829 15.735 46.399 1.00 15.97 95 LEU A CA 1
ATOM 707 C C . LEU A 1 122 ? 19.732 14.348 45.721 1.00 15.13 95 LEU A C 1
ATOM 708 O O . LEU A 1 122 ? 18.766 13.642 45.942 1.00 16.41 95 LEU A O 1
ATOM 713 N N . THR A 1 123 ? 20.676 13.990 44.841 1.00 14.02 96 THR A N 1
ATOM 714 C CA . THR A 1 123 ? 20.695 12.649 44.323 1.00 13.48 96 THR A CA 1
ATOM 715 C C . THR A 1 123 ? 20.946 11.593 45.374 1.00 14.03 96 THR A C 1
ATOM 716 O O . THR A 1 123 ? 20.269 10.531 45.408 1.00 14.62 96 THR A O 1
ATOM 720 N N . GLY A 1 124 ? 21.853 11.882 46.301 1.00 13.96 97 GLY A N 1
ATOM 721 C CA . GLY A 1 124 ? 22.081 10.949 47.404 1.00 14.41 97 GLY A CA 1
ATOM 722 C C . GLY A 1 124 ? 20.776 10.727 48.234 1.00 15.58 97 GLY A C 1
ATOM 723 O O . GLY A 1 124 ? 20.416 9.617 48.605 1.00 15.99 97 GLY A O 1
ATOM 724 N N . GLN A 1 125 ? 20.073 11.805 48.520 1.00 16.23 98 GLN A N 1
ATOM 725 C CA . GLN A 1 125 ? 18.868 11.691 49.318 1.00 17.47 98 GLN A CA 1
ATOM 726 C C . GLN A 1 125 ? 17.761 11.000 48.521 1.00 17.73 98 GLN A C 1
ATOM 727 O O . GLN A 1 125 ? 16.992 10.219 49.082 1.00 18.75 98 GLN A O 1
ATOM 733 N N . ALA A 1 126 ? 17.671 11.309 47.213 1.00 17.09 99 ALA A N 1
ATOM 734 C CA . ALA A 1 126 ? 16.611 10.703 46.379 1.00 17.42 99 ALA A CA 1
ATOM 735 C C . ALA A 1 126 ? 16.862 9.200 46.292 1.00 17.36 99 ALA A C 1
ATOM 736 O O . ALA A 1 126 ? 15.909 8.418 46.332 1.00 17.99 99 ALA A O 1
ATOM 738 N N . PHE A 1 127 ? 18.120 8.806 46.277 1.00 16.68 100 PHE A N 1
ATOM 739 C CA . PHE A 1 127 ? 18.537 7.383 46.264 1.00 16.72 100 PHE A CA 1
ATOM 740 C C . PHE A 1 127 ? 18.006 6.649 47.524 1.00 18.33 100 PHE A C 1
ATOM 741 O O . PHE A 1 127 ? 17.396 5.581 47.419 1.00 18.66 100 PHE A O 1
ATOM 749 N N . LEU A 1 128 ? 18.271 7.233 48.705 1.00 19.10 101 LEU A N 1
ATOM 750 C CA . LEU A 1 128 ? 17.841 6.667 49.983 1.00 20.72 101 LEU A CA 1
ATOM 751 C C . LEU A 1 128 ? 16.335 6.538 50.039 1.00 22.12 101 LEU A C 1
ATOM 752 O O . LEU A 1 128 ? 15.794 5.528 50.539 1.00 23.77 101 LEU A O 1
ATOM 757 N N . ASP A 1 129 ? 15.645 7.580 49.584 1.00 22.33 102 ASP A N 1
ATOM 758 C CA . ASP A 1 129 ? 14.198 7.614 49.581 1.00 23.83 102 ASP A CA 1
ATOM 759 C C . ASP A 1 129 ? 13.602 6.486 48.769 1.00 23.60 102 ASP A C 1
ATOM 760 O O . ASP A 1 129 ? 12.488 6.018 49.055 1.00 24.63 102 ASP A O 1
ATOM 765 N N . GLY A 1 130 ? 14.312 6.097 47.725 1.00 22.03 103 GLY A N 1
ATOM 766 C CA . GLY A 1 130 ? 13.976 4.930 46.909 1.00 22.42 103 GLY A CA 1
ATOM 767 C C . GLY A 1 130 ? 14.349 3.572 47.472 1.00 22.98 103 GLY A C 1
ATOM 768 O O . GLY A 1 130 ? 13.522 2.643 47.448 1.00 24.31 103 GLY A O 1
ATOM 769 N N . ILE A 1 131 ? 15.564 3.442 47.998 1.00 22.59 104 ILE A N 1
ATOM 770 C CA . ILE A 1 131 ? 16.077 2.160 48.514 1.00 23.17 104 ILE A CA 1
ATOM 771 C C . ILE A 1 131 ? 15.581 1.828 49.934 1.00 25.24 104 ILE A C 1
ATOM 772 O O . ILE A 1 131 ? 15.451 0.655 50.282 1.00 26.14 104 ILE A O 1
ATOM 777 N N . ALA A 1 132 ? 15.226 2.864 50.717 1.00 26.16 105 ALA A N 1
ATOM 778 C CA . ALA A 1 132 ? 14.822 2.713 52.134 1.00 28.13 105 ALA A CA 1
ATOM 779 C C . ALA A 1 132 ? 13.789 3.789 52.510 1.00 29.41 105 ALA A C 1
ATOM 780 O O . ALA A 1 132 ? 14.015 4.598 53.421 1.00 29.82 105 ALA A O 1
ATOM 782 N N . PRO A 1 133 ? 12.648 3.811 51.805 1.00 30.49 106 PRO A N 1
ATOM 783 C CA . PRO A 1 133 ? 11.622 4.834 52.127 1.00 31.63 106 PRO A CA 1
ATOM 784 C C . PRO A 1 133 ? 11.144 4.798 53.620 1.00 33.92 106 PRO A C 1
ATOM 785 O O . PRO A 1 133 ? 10.946 3.721 54.190 1.00 34.43 106 PRO A O 1
ATOM 789 N N . ASP A 1 134 ? 11.020 5.988 54.211 1.00 34.80 107 ASP A N 1
ATOM 790 C CA . ASP A 1 134 ? 10.507 6.190 55.590 1.00 37.24 107 ASP A CA 1
ATOM 791 C C . ASP A 1 134 ? 11.379 5.445 56.594 1.00 36.72 107 ASP A C 1
ATOM 792 O O . ASP A 1 134 ? 10.865 4.783 57.492 1.00 37.83 107 ASP A O 1
ATOM 797 N N . CYS A 1 135 ? 12.708 5.530 56.407 1.00 34.26 108 CYS A N 1
ATOM 798 C CA . CYS A 1 135 ? 13.657 4.901 57.339 1.00 33.89 108 CYS A CA 1
ATOM 799 C C . CYS A 1 135 ? 14.520 5.937 58.065 1.00 32.81 108 CYS A C 1
ATOM 800 O O . CYS A 1 135 ? 15.338 5.589 58.898 1.00 32.65 108 CYS A O 1
ATOM 803 N N . GLY A 1 136 ? 14.311 7.215 57.765 1.00 31.95 109 GLY A N 1
ATOM 804 C CA . GLY A 1 136 ? 15.089 8.291 58.403 1.00 31.52 109 GLY A CA 1
ATOM 805 C C . GLY A 1 136 ? 16.563 8.355 58.020 1.00 29.24 109 GLY A C 1
ATOM 806 O O . GLY A 1 136 ? 17.371 8.988 58.707 1.00 28.95 109 GLY A O 1
ATOM 807 N N . LEU A 1 137 ? 16.935 7.711 56.924 1.00 27.90 110 LEU A N 1
ATOM 808 C CA A LEU A 1 137 ? 18.332 7.715 56.497 0.50 26.18 110 LEU A CA 1
ATOM 809 C CA B LEU A 1 137 ? 18.340 7.722 56.475 0.50 26.26 110 LEU A CA 1
ATOM 810 C C . LEU A 1 137 ? 18.643 9.027 55.782 1.00 25.02 110 LEU A C 1
ATOM 811 O O . LEU A 1 137 ? 17.769 9.589 55.114 1.00 24.92 110 LEU A O 1
ATOM 820 N N . LYS A 1 138 ? 19.904 9.477 55.885 1.00 24.15 111 LYS A N 1
ATOM 821 C CA . LYS A 1 138 ? 20.286 10.769 55.368 1.00 23.30 111 LYS A CA 1
ATOM 822 C C . LYS A 1 138 ? 21.589 10.714 54.553 1.00 21.43 111 LYS A C 1
ATOM 823 O O . LYS A 1 138 ? 22.531 10.007 54.873 1.00 20.99 111 LYS A O 1
ATOM 829 N N . VAL A 1 139 ? 21.596 11.477 53.486 1.00 20.52 112 VAL A N 1
ATOM 830 C CA . VAL A 1 139 ? 22.839 11.786 52.799 1.00 19.15 112 VAL A CA 1
ATOM 831 C C . VAL A 1 139 ? 23.802 12.612 53.726 1.00 19.18 112 VAL A C 1
ATOM 832 O O . VAL A 1 139 ? 23.413 13.496 54.473 1.00 19.76 112 VAL A O 1
ATOM 836 N N . HIS A 1 140 ? 25.098 12.346 53.555 1.00 18.50 113 HIS A N 1
ATOM 837 C CA . HIS A 1 140 ? 26.161 13.000 54.285 1.00 18.49 113 HIS A CA 1
ATOM 838 C C . HIS A 1 140 ? 27.068 13.653 53.261 1.00 16.81 113 HIS A C 1
ATOM 839 O O . HIS A 1 140 ? 27.114 13.262 52.127 1.00 15.49 113 HIS A O 1
ATOM 846 N N . TYR A 1 141 ? 27.741 14.680 53.705 1.00 16.73 114 TYR A N 1
ATOM 847 C CA . TYR A 1 141 ? 28.626 15.455 52.855 1.00 15.91 114 TYR A CA 1
ATOM 848 C C . TYR A 1 141 ? 29.546 16.318 53.701 1.00 16.83 114 TYR A C 1
ATOM 849 O O . TYR A 1 141 ? 29.402 16.432 54.927 1.00 17.92 114 TYR A O 1
ATOM 858 N N . GLN A 1 142 ? 30.531 16.884 53.035 1.00 17.06 115 GLN A N 1
ATOM 859 C CA . GLN A 1 142 ? 31.516 17.737 53.638 1.00 18.43 115 GLN A CA 1
ATOM 860 C C . GLN A 1 142 ? 30.903 18.879 54.460 1.00 20.82 115 GLN A C 1
ATOM 861 O O . GLN A 1 142 ? 29.931 19.450 54.041 1.00 21.07 115 GLN A O 1
ATOM 867 N N . ALA A 1 143 ? 31.448 19.161 55.642 1.00 22.42 116 ALA A N 1
ATOM 868 C CA . ALA A 1 143 ? 30.922 20.198 56.545 1.00 24.38 116 ALA A CA 1
ATOM 869 C C . ALA A 1 143 ? 30.689 21.555 55.859 1.00 24.92 116 ALA A C 1
ATOM 870 O O . ALA A 1 143 ? 29.667 22.226 56.080 1.00 27.90 116 ALA A O 1
ATOM 872 N N . ASP A 1 144 ? 31.657 22.019 55.084 1.00 22.46 117 ASP A N 1
ATOM 873 C CA . ASP A 1 144 ? 31.584 23.322 54.467 1.00 22.69 117 ASP A CA 1
ATOM 874 C C . ASP A 1 144 ? 31.214 23.094 53.016 1.00 21.12 117 ASP A C 1
ATOM 875 O O . ASP A 1 144 ? 32.024 22.627 52.277 1.00 19.28 117 ASP A O 1
ATOM 880 N N . LEU A 1 145 ? 29.970 23.367 52.653 1.00 21.26 118 LEU A N 1
ATOM 881 C CA . LEU A 1 145 ? 29.547 23.362 51.263 1.00 20.81 118 LEU A CA 1
ATOM 882 C C . LEU A 1 145 ? 30.106 24.444 50.377 1.00 20.68 118 LEU A C 1
ATOM 883 O O . LEU A 1 145 ? 29.976 24.326 49.150 1.00 20.13 118 LEU A O 1
ATOM 888 N N . LYS A 1 146 ? 30.779 25.439 50.945 1.00 21.93 119 LYS A N 1
ATOM 889 C CA A LYS A 1 146 ? 31.267 26.550 50.132 0.50 22.39 119 LYS A CA 1
ATOM 890 C CA B LYS A 1 146 ? 31.289 26.586 50.183 0.50 22.44 119 LYS A CA 1
ATOM 891 C C . LYS A 1 146 ? 32.731 26.313 49.708 1.00 21.86 119 LYS A C 1
ATOM 892 O O . LYS A 1 146 ? 33.361 27.169 49.068 1.00 24.10 119 LYS A O 1
ATOM 903 N N . LYS A 1 147 ? 33.248 25.130 50.021 1.00 20.05 120 LYS A N 1
ATOM 904 C CA . LYS A 1 147 ? 34.620 24.721 49.622 1.00 19.39 120 LYS A CA 1
ATOM 905 C C . LYS A 1 147 ? 34.535 23.492 48.780 1.00 17.30 120 LYS A C 1
ATOM 906 O O . LYS A 1 147 ? 33.658 22.684 48.970 1.00 16.04 120 LYS A O 1
ATOM 912 N N . ILE A 1 148 ? 35.505 23.287 47.905 1.00 16.50 121 ILE A N 1
ATOM 913 C CA A ILE A 1 148 ? 35.620 22.053 47.129 0.50 15.42 121 ILE A CA 1
ATOM 914 C CA B ILE A 1 148 ? 35.456 22.034 47.181 0.50 15.13 121 ILE A CA 1
ATOM 915 C C . ILE A 1 148 ? 35.909 20.850 48.012 1.00 14.78 121 ILE A C 1
ATOM 916 O O . ILE A 1 148 ? 36.606 20.990 49.027 1.00 16.47 121 ILE A O 1
ATOM 925 N N . ASP A 1 149 ? 35.406 19.654 47.612 1.00 12.81 122 ASP A N 1
ATOM 926 C CA . ASP A 1 149 ? 35.725 18.428 48.305 1.00 12.49 122 ASP A CA 1
ATOM 927 C C . ASP A 1 149 ? 36.835 17.700 47.556 1.00 11.54 122 ASP A C 1
ATOM 928 O O . ASP A 1 149 ? 36.621 17.252 46.443 1.00 10.26 122 ASP A O 1
ATOM 933 N N . PRO A 1 150 ? 37.999 17.554 48.193 1.00 12.19 123 PRO A N 1
ATOM 934 C CA . PRO A 1 150 ? 39.122 16.902 47.464 1.00 11.86 123 PRO A CA 1
ATOM 935 C C . PRO A 1 150 ? 38.915 15.469 47.102 1.00 11.49 123 PRO A C 1
ATOM 936 O O . PRO A 1 150 ? 39.649 14.966 46.230 1.00 11.58 123 PRO A O 1
ATOM 940 N N . LEU A 1 151 ? 37.942 14.773 47.698 1.00 11.53 124 LEU A N 1
ATOM 941 C CA . LEU A 1 151 ? 37.624 13.430 47.288 1.00 10.94 124 LEU A CA 1
ATOM 942 C C . LEU A 1 151 ? 37.074 13.406 45.857 1.00 10.30 124 LEU A C 1
ATOM 943 O O . LEU A 1 151 ? 37.357 12.489 45.111 1.00 10.41 124 LEU A O 1
ATOM 948 N N . PHE A 1 152 ? 36.272 14.412 45.514 1.00 9.79 125 PHE A N 1
ATOM 949 C CA . PHE A 1 152 ? 35.554 14.459 44.248 1.00 9.08 125 PHE A CA 1
ATOM 950 C C . PHE A 1 152 ? 36.288 15.344 43.238 1.00 8.83 125 PHE A C 1
ATOM 951 O O . PHE A 1 152 ? 36.024 15.257 42.037 1.00 8.78 125 PHE A O 1
ATOM 959 N N . HIS A 1 153 ? 37.112 16.277 43.721 1.00 8.91 126 HIS A N 1
ATOM 960 C CA . HIS A 1 153 ? 37.796 17.239 42.907 1.00 9.07 126 HIS A CA 1
ATOM 961 C C . HIS A 1 153 ? 39.251 17.413 43.344 1.00 8.86 126 HIS A C 1
ATOM 962 O O . HIS A 1 153 ? 39.684 18.474 43.807 1.00 9.39 126 HIS A O 1
ATOM 969 N N . THR A 1 154 ? 40.043 16.345 43.203 1.00 8.27 127 THR A N 1
ATOM 970 C CA . THR A 1 154 ? 41.319 16.197 43.789 1.00 8.67 127 THR A CA 1
ATOM 971 C C . THR A 1 154 ? 42.359 17.216 43.277 1.00 8.86 127 THR A C 1
ATOM 972 O O . THR A 1 154 ? 43.095 17.835 44.068 1.00 9.33 127 THR A O 1
ATOM 976 N N . VAL A 1 155 ? 42.424 17.340 41.950 1.00 8.69 128 VAL A N 1
ATOM 977 C CA . VAL A 1 155 ? 43.349 18.263 41.340 1.00 9.40 128 VAL A CA 1
ATOM 978 C C . VAL A 1 155 ? 42.883 19.703 41.650 1.00 10.08 128 VAL A C 1
ATOM 979 O O . VAL A 1 155 ? 43.728 20.540 41.990 1.00 10.63 128 VAL A O 1
ATOM 983 N N . GLU A 1 156 ? 41.614 19.973 41.550 1.00 10.19 129 GLU A N 1
ATOM 984 C CA A GLU A 1 156 ? 41.068 21.345 41.828 0.50 11.24 129 GLU A CA 1
ATOM 985 C CA B GLU A 1 156 ? 41.154 21.357 41.792 0.50 11.04 129 GLU A CA 1
ATOM 986 C C . GLU A 1 156 ? 41.436 21.831 43.229 1.00 12.08 129 GLU A C 1
ATOM 987 O O . GLU A 1 156 ? 41.804 23.046 43.436 1.00 13.11 129 GLU A O 1
ATOM 998 N N . ALA A 1 157 ? 41.376 20.892 44.180 1.00 12.06 130 ALA A N 1
ATOM 999 C CA . ALA A 1 157 ? 41.685 21.111 45.591 1.00 13.36 130 ALA A CA 1
ATOM 1000 C C . ALA A 1 157 ? 43.201 21.268 45.834 1.00 13.73 130 ALA A C 1
ATOM 1001 O O . ALA A 1 157 ? 43.663 21.608 46.941 1.00 15.52 130 ALA A O 1
ATOM 1003 N N . GLY A 1 158 ? 44.021 21.043 44.814 1.00 13.00 131 GLY A N 1
ATOM 1004 C CA . GLY A 1 158 ? 45.460 21.176 44.885 1.00 13.53 131 GLY A CA 1
ATOM 1005 C C . GLY A 1 158 ? 46.195 20.000 45.540 1.00 13.50 131 GLY A C 1
ATOM 1006 O O . GLY A 1 158 ? 47.356 20.184 45.911 1.00 14.84 131 GLY A O 1
ATOM 1007 N N . VAL A 1 159 ? 45.525 18.840 45.694 1.00 12.20 132 VAL A N 1
ATOM 1008 C CA . VAL A 1 159 ? 46.167 17.671 46.323 1.00 12.12 132 VAL A CA 1
ATOM 1009 C C . VAL A 1 159 ? 47.436 17.323 45.552 1.00 12.49 132 VAL A C 1
ATOM 1010 O O . VAL A 1 159 ? 48.431 17.020 46.120 1.00 12.78 132 VAL A O 1
ATOM 1014 N N . CYS A 1 160 ? 47.312 17.318 44.219 1.00 12.73 133 CYS A N 1
ATOM 1015 C CA . CYS A 1 160 ? 48.438 17.041 43.327 1.00 13.89 133 CYS A CA 1
ATOM 1016 C C . CYS A 1 160 ? 48.188 17.811 42.016 1.00 13.61 133 CYS A C 1
ATOM 1017 O O . CYS A 1 160 ? 47.040 18.108 41.684 1.00 13.69 133 CYS A O 1
ATOM 1020 N N . LYS A 1 161 ? 49.276 18.168 41.335 1.00 14.69 134 LYS A N 1
ATOM 1021 C CA . LYS A 1 161 ? 49.201 19.060 40.215 1.00 15.13 134 LYS A CA 1
ATOM 1022 C C . LYS A 1 161 ? 49.377 18.254 38.904 1.00 13.77 134 LYS A C 1
ATOM 1023 O O . LYS A 1 161 ? 50.091 17.229 38.920 1.00 14.44 134 LYS A O 1
ATOM 1029 N N . LEU A 1 162 ? 48.800 18.768 37.848 1.00 18.02 135 LEU A N 1
ATOM 1030 C CA . LEU A 1 162 ? 49.061 18.287 36.484 1.00 17.18 135 LEU A CA 1
ATOM 1031 C C . LEU A 1 162 ? 50.157 19.113 35.858 1.00 18.27 135 LEU A C 1
ATOM 1032 O O . LEU A 1 162 ? 50.149 20.322 35.912 1.00 19.50 135 LEU A O 1
ATOM 1037 N N . ASP A 1 163 ? 51.169 18.460 35.307 1.00 18.50 136 ASP A N 1
ATOM 1038 C CA . ASP A 1 163 ? 52.193 19.155 34.582 1.00 19.67 136 ASP A CA 1
ATOM 1039 C C . ASP A 1 163 ? 51.737 19.416 33.153 1.00 19.23 136 ASP A C 1
ATOM 1040 O O . ASP A 1 163 ? 51.233 18.494 32.484 1.00 17.70 136 ASP A O 1
ATOM 1045 N N . PRO A 1 164 ? 51.877 20.647 32.665 1.00 20.34 137 PRO A N 1
ATOM 1046 C CA . PRO A 1 164 ? 51.322 20.947 31.344 1.00 20.10 137 PRO A CA 1
ATOM 1047 C C . PRO A 1 164 ? 51.882 20.058 30.206 1.00 20.33 137 PRO A C 1
ATOM 1048 O O . PRO A 1 164 ? 51.071 19.522 29.456 1.00 18.67 137 PRO A O 1
ATOM 1052 N N . GLU A 1 165 ? 53.192 19.868 30.110 1.00 22.08 138 GLU A N 1
ATOM 1053 C CA A GLU A 1 165 ? 53.804 19.069 29.027 0.50 22.63 138 GLU A CA 1
ATOM 1054 C CA B GLU A 1 165 ? 53.715 19.093 28.986 0.50 22.65 138 GLU A CA 1
ATOM 1055 C C . GLU A 1 165 ? 53.326 17.626 29.119 1.00 21.02 138 GLU A C 1
ATOM 1056 O O . GLU A 1 165 ? 52.882 17.037 28.124 1.00 20.05 138 GLU A O 1
ATOM 1067 N N . LYS A 1 166 ? 53.396 17.052 30.313 1.00 20.67 139 LYS A N 1
ATOM 1068 C CA . LYS A 1 166 ? 52.966 15.656 30.475 1.00 20.35 139 LYS A CA 1
ATOM 1069 C C . LYS A 1 166 ? 51.493 15.478 30.121 1.00 17.83 139 LYS A C 1
ATOM 1070 O O . LYS A 1 166 ? 51.063 14.417 29.593 1.00 16.93 139 LYS A O 1
ATOM 1076 N N . THR A 1 167 ? 50.661 16.495 30.403 1.00 16.80 140 THR A N 1
ATOM 1077 C CA . THR A 1 167 ? 49.268 16.389 30.133 1.00 15.02 140 THR A CA 1
ATOM 1078 C C . THR A 1 167 ? 49.021 16.353 28.612 1.00 15.07 140 THR A C 1
ATOM 1079 O O . THR A 1 167 ? 48.318 15.509 28.087 1.00 13.74 140 THR A O 1
ATOM 1083 N N . HIS A 1 168 ? 49.660 17.278 27.911 1.00 16.88 141 HIS A N 1
ATOM 1084 C CA . HIS A 1 168 ? 49.586 17.316 26.442 1.00 17.56 141 HIS A CA 1
ATOM 1085 C C . HIS A 1 168 ? 50.070 16.029 25.791 1.00 17.84 141 HIS A C 1
ATOM 1086 O O . HIS A 1 168 ? 49.332 15.498 24.900 1.00 16.86 141 HIS A O 1
ATOM 1093 N N . GLN A 1 169 ? 51.182 15.509 26.281 1.00 18.60 142 GLN A N 1
ATOM 1094 C CA . GLN A 1 169 ? 51.818 14.248 25.750 1.00 19.32 142 GLN A CA 1
ATOM 1095 C C . GLN A 1 169 ? 50.857 13.080 25.977 1.00 17.38 142 GLN A C 1
ATOM 1096 O O . GLN A 1 169 ? 50.614 12.273 25.076 1.00 17.20 142 GLN A O 1
ATOM 1102 N N . ALA A 1 170 ? 50.250 13.032 27.174 1.00 15.05 143 ALA A N 1
ATOM 1103 C CA . ALA A 1 170 ? 49.391 11.928 27.508 1.00 13.84 143 ALA A CA 1
ATOM 1104 C C . ALA A 1 170 ? 48.145 11.949 26.667 1.00 12.64 143 ALA A C 1
ATOM 1105 O O . ALA A 1 170 ? 47.679 10.871 26.265 1.00 12.15 143 ALA A O 1
ATOM 1107 N N . VAL A 1 171 ? 47.537 13.110 26.447 1.00 12.10 144 VAL A N 1
ATOM 1108 C CA . VAL A 1 171 ? 46.285 13.195 25.718 1.00 11.96 144 VAL A CA 1
ATOM 1109 C C . VAL A 1 171 ? 46.631 12.818 24.227 1.00 13.02 144 VAL A C 1
ATOM 1110 O O . VAL A 1 171 ? 45.843 12.115 23.600 1.00 12.55 144 VAL A O 1
ATOM 1114 N N . GLU A 1 172 ? 47.767 13.264 23.680 1.00 15.08 145 GLU A N 1
ATOM 1115 C CA . GLU A 1 172 ? 48.216 12.722 22.341 1.00 16.02 145 GLU A CA 1
ATOM 1116 C C . GLU A 1 172 ? 48.285 11.200 22.298 1.00 16.34 145 GLU A C 1
ATOM 1117 O O . GLU A 1 172 ? 47.705 10.569 21.363 1.00 16.73 145 GLU A O 1
ATOM 1123 N N . LYS A 1 173 ? 48.945 10.618 23.250 1.00 16.20 146 LYS A N 1
ATOM 1124 C CA . LYS A 1 173 ? 49.027 9.174 23.306 1.00 17.39 146 LYS A CA 1
ATOM 1125 C C . LYS A 1 173 ? 47.638 8.520 23.345 1.00 15.21 146 LYS A C 1
ATOM 1126 O O . LYS A 1 173 ? 47.386 7.474 22.675 1.00 14.90 146 LYS A O 1
ATOM 1132 N N . ARG A 1 174 ? 46.714 9.077 24.172 1.00 12.92 147 ARG A N 1
ATOM 1133 C CA . ARG A 1 174 ? 45.376 8.523 24.242 1.00 11.75 147 ARG A CA 1
ATOM 1134 C C . ARG A 1 174 ? 44.641 8.581 22.896 1.00 11.89 147 ARG A C 1
ATOM 1135 O O . ARG A 1 174 ? 43.986 7.583 22.477 1.00 11.61 147 ARG A O 1
ATOM 1143 N N . LEU A 1 175 ? 44.726 9.731 22.246 1.00 11.42 148 LEU A N 1
ATOM 1144 C CA . LEU A 1 175 ? 44.009 9.999 21.027 1.00 11.76 148 LEU A CA 1
ATOM 1145 C C . LEU A 1 175 ? 44.636 9.198 19.849 1.00 12.62 148 LEU A C 1
ATOM 1146 O O . LEU A 1 175 ? 43.896 8.713 18.969 1.00 13.21 148 LEU A O 1
ATOM 1151 N N . GLY A 1 176 ? 45.943 9.052 19.870 1.00 13.59 149 GLY A N 1
ATOM 1152 C CA . GLY A 1 176 ? 46.667 8.458 18.720 1.00 14.89 149 GLY A CA 1
ATOM 1153 C C . GLY A 1 176 ? 47.189 9.478 17.733 1.00 16.02 149 GLY A C 1
ATOM 1154 O O . GLY A 1 176 ? 47.603 9.141 16.621 1.00 16.96 149 GLY A O 1
ATOM 1155 N N . GLY A 1 177 ? 47.270 10.727 18.144 1.00 15.33 150 GLY A N 1
ATOM 1156 C CA . GLY A 1 177 ? 47.870 11.737 17.319 1.00 16.24 150 GLY A CA 1
ATOM 1157 C C . GLY A 1 177 ? 47.502 13.140 17.758 1.00 15.64 150 GLY A C 1
ATOM 1158 O O . GLY A 1 177 ? 47.037 13.310 18.846 1.00 14.64 150 GLY A O 1
ATOM 1159 N N . PRO A 1 178 ? 47.733 14.124 16.902 1.00 16.65 151 PRO A N 1
ATOM 1160 C CA . PRO A 1 178 ? 47.418 15.534 17.253 1.00 16.57 151 PRO A CA 1
ATOM 1161 C C . PRO A 1 178 ? 45.944 15.848 17.266 1.00 15.59 151 PRO A C 1
ATOM 1162 O O . PRO A 1 178 ? 45.124 15.140 16.660 1.00 14.65 151 PRO A O 1
ATOM 1166 N N . LEU A 1 179 ? 45.561 16.913 17.989 1.00 15.32 152 LEU A N 1
ATOM 1167 C CA . LEU A 1 179 ? 44.162 17.246 18.118 1.00 14.74 152 LEU A CA 1
ATOM 1168 C C . LEU A 1 179 ? 43.463 17.672 16.843 1.00 14.86 152 LEU A C 1
ATOM 1169 O O . LEU A 1 179 ? 42.265 17.483 16.735 1.00 13.39 152 LEU A O 1
ATOM 1174 N N . ASN A 1 180 ? 44.236 18.155 15.889 1.00 16.55 153 ASN A N 1
ATOM 1175 C CA . ASN A 1 180 ? 43.678 18.612 14.609 1.00 17.74 153 ASN A CA 1
ATOM 1176 C C . ASN A 1 180 ? 43.076 17.428 13.837 1.00 16.95 153 ASN A C 1
ATOM 1177 O O . ASN A 1 180 ? 42.264 17.634 12.980 1.00 18.21 153 ASN A O 1
ATOM 1182 N N . GLU A 1 181 ? 43.441 16.196 14.201 1.00 15.47 154 GLU A N 1
ATOM 1183 C CA . GLU A 1 181 ? 42.884 15.049 13.471 1.00 15.05 154 GLU A CA 1
ATOM 1184 C C . GLU A 1 181 ? 41.501 14.690 13.945 1.00 13.52 154 GLU A C 1
ATOM 1185 O O . GLU A 1 181 ? 40.816 13.832 13.379 1.00 13.14 154 GLU A O 1
ATOM 1191 N N . LEU A 1 182 ? 40.995 15.365 15.002 1.00 12.46 155 LEU A N 1
ATOM 1192 C CA . LEU A 1 182 ? 39.646 15.096 15.469 1.00 11.38 155 LEU A CA 1
ATOM 1193 C C . LEU A 1 182 ? 38.615 15.377 14.387 1.00 11.27 155 LEU A C 1
ATOM 1194 O O . LEU A 1 182 ? 37.587 14.722 14.339 1.00 10.41 155 LEU A O 1
ATOM 1199 N N . SER A 1 183 ? 38.883 16.364 13.544 1.00 12.16 156 SER A N 1
ATOM 1200 C CA A SER A 1 183 ? 37.895 16.740 12.517 0.50 12.53 156 SER A CA 1
ATOM 1201 C CA B SER A 1 183 ? 37.935 16.758 12.502 0.50 12.71 156 SER A CA 1
ATOM 1202 C C . SER A 1 183 ? 37.609 15.611 11.546 1.00 13.13 156 SER A C 1
ATOM 1203 O O . SER A 1 183 ? 36.472 15.454 11.116 1.00 12.89 156 SER A O 1
ATOM 1208 N N . GLN A 1 184 ? 38.627 14.801 11.268 1.00 13.80 157 GLN A N 1
ATOM 1209 C CA . GLN A 1 184 ? 38.443 13.638 10.390 1.00 14.55 157 GLN A CA 1
ATOM 1210 C C . GLN A 1 184 ? 37.899 12.421 11.177 1.00 13.75 157 GLN A C 1
ATOM 1211 O O . GLN A 1 184 ? 37.015 11.711 10.688 1.00 13.52 157 GLN A O 1
ATOM 1217 N N . ARG A 1 185 ? 38.473 12.158 12.338 1.00 13.40 158 ARG A N 1
ATOM 1218 C CA . ARG A 1 185 ? 38.075 11.033 13.150 1.00 13.65 158 ARG A CA 1
ATOM 1219 C C . ARG A 1 185 ? 36.584 11.071 13.467 1.00 12.63 158 ARG A C 1
ATOM 1220 O O . ARG A 1 185 ? 35.901 10.058 13.414 1.00 12.87 158 ARG A O 1
ATOM 1228 N N . TYR A 1 186 ? 36.078 12.280 13.715 1.00 11.34 159 TYR A N 1
ATOM 1229 C CA . TYR A 1 186 ? 34.654 12.486 14.060 1.00 10.39 159 TYR A CA 1
ATOM 1230 C C . TYR A 1 186 ? 33.947 13.334 12.974 1.00 10.61 159 TYR A C 1
ATOM 1231 O O . TYR A 1 186 ? 33.000 14.062 13.254 1.00 9.71 159 TYR A O 1
ATOM 1240 N N . ALA A 1 187 ? 34.344 13.138 11.725 1.00 11.65 160 ALA A N 1
ATOM 1241 C CA . ALA A 1 187 ? 33.738 13.891 10.638 1.00 12.52 160 ALA A CA 1
ATOM 1242 C C . ALA A 1 187 ? 32.195 13.781 10.603 1.00 12.03 160 ALA A C 1
ATOM 1243 O O . ALA A 1 187 ? 31.498 14.790 10.463 1.00 11.40 160 ALA A O 1
ATOM 1245 N N . LYS A 1 188 ? 31.677 12.555 10.614 1.00 12.47 161 LYS A N 1
ATOM 1246 C CA . LYS A 1 188 ? 30.222 12.388 10.470 1.00 12.66 161 LYS A CA 1
ATOM 1247 C C . LYS A 1 188 ? 29.507 12.935 11.730 1.00 10.85 161 LYS A C 1
ATOM 1248 O O . LYS A 1 188 ? 28.506 13.681 11.562 1.00 10.86 161 LYS A O 1
ATOM 1254 N N . PRO A 1 189 ? 29.963 12.608 12.949 1.00 9.64 162 PRO A N 1
ATOM 1255 C CA . PRO A 1 189 ? 29.301 13.257 14.100 1.00 8.72 162 PRO A CA 1
ATOM 1256 C C . PRO A 1 189 ? 29.315 14.772 14.088 1.00 8.59 162 PRO A C 1
ATOM 1257 O O . PRO A 1 189 ? 28.310 15.410 14.442 1.00 8.47 162 PRO A O 1
ATOM 1261 N N . PHE A 1 190 ? 30.442 15.360 13.692 1.00 9.00 163 PHE A N 1
ATOM 1262 C CA . PHE A 1 190 ? 30.498 16.829 13.627 1.00 8.99 163 PHE A CA 1
ATOM 1263 C C . PHE A 1 190 ? 29.531 17.343 12.565 1.00 9.97 163 PHE A C 1
ATOM 1264 O O . PHE A 1 190 ? 28.869 18.363 12.778 1.00 10.11 163 PHE A O 1
ATOM 1272 N N . ALA A 1 191 ? 29.445 16.694 11.409 1.00 10.57 164 ALA A N 1
ATOM 1273 C CA . ALA A 1 191 ? 28.507 17.149 10.399 1.00 11.31 164 ALA A CA 1
ATOM 1274 C C . ALA A 1 191 ? 27.074 17.075 10.906 1.00 10.89 164 ALA A C 1
ATOM 1275 O O . ALA A 1 191 ? 26.260 17.967 10.665 1.00 11.35 164 ALA A O 1
ATOM 1277 N N . LEU A 1 192 ? 26.778 15.992 11.616 1.00 10.12 165 LEU A N 1
ATOM 1278 C CA . LEU A 1 192 ? 25.454 15.840 12.187 1.00 10.22 165 LEU A CA 1
ATOM 1279 C C . LEU A 1 192 ? 25.188 16.963 13.201 1.00 9.58 165 LEU A C 1
ATOM 1280 O O . LEU A 1 192 ? 24.096 17.537 13.201 1.00 10.01 165 LEU A O 1
ATOM 1285 N N . MET A 1 193 ? 26.144 17.248 14.076 1.00 9.18 166 MET A N 1
ATOM 1286 C CA . MET A 1 193 ? 25.940 18.387 15.009 1.00 9.13 166 MET A CA 1
ATOM 1287 C C . MET A 1 193 ? 25.646 19.663 14.314 1.00 9.92 166 MET A C 1
ATOM 1288 O O . MET A 1 193 ? 24.755 20.359 14.721 1.00 9.61 166 MET A O 1
ATOM 1293 N N . GLY A 1 194 ? 26.359 19.950 13.222 1.00 10.23 167 GLY A N 1
ATOM 1294 C CA . GLY A 1 194 ? 26.109 21.196 12.492 1.00 11.70 167 GLY A CA 1
ATOM 1295 C C . GLY A 1 194 ? 24.694 21.211 11.926 1.00 12.48 167 GLY A C 1
ATOM 1296 O O . GLY A 1 194 ? 24.039 22.216 11.945 1.00 13.55 167 GLY A O 1
ATOM 1297 N N . GLU A 1 195 ? 24.218 20.065 11.449 1.00 12.69 168 GLU A N 1
ATOM 1298 C CA . GLU A 1 195 ? 22.847 19.916 10.965 1.00 13.52 168 GLU A CA 1
ATOM 1299 C C . GLU A 1 195 ? 21.814 20.160 12.069 1.00 12.93 168 GLU A C 1
ATOM 1300 O O . GLU A 1 195 ? 20.802 20.879 11.890 1.00 13.26 168 GLU A O 1
ATOM 1306 N N . VAL A 1 196 ? 22.047 19.543 13.201 1.00 11.57 169 VAL A N 1
ATOM 1307 C CA . VAL A 1 196 ? 21.125 19.651 14.302 1.00 11.45 169 VAL A CA 1
ATOM 1308 C C . VAL A 1 196 ? 21.004 21.137 14.720 1.00 11.84 169 VAL A C 1
ATOM 1309 O O . VAL A 1 196 ? 19.931 21.624 15.046 1.00 11.86 169 VAL A O 1
ATOM 1313 N N . LEU A 1 197 ? 22.144 21.791 14.745 1.00 11.49 170 LEU A N 1
ATOM 1314 C CA . LEU A 1 197 ? 22.204 23.227 15.094 1.00 12.11 170 LEU A CA 1
ATOM 1315 C C . LEU A 1 197 ? 21.671 24.138 14.046 1.00 13.36 170 LEU A C 1
ATOM 1316 O O . LEU A 1 197 ? 21.428 25.325 14.306 1.00 13.63 170 LEU A O 1
ATOM 1321 N N . ASN A 1 198 ? 21.589 23.646 12.810 1.00 13.79 171 ASN A N 1
ATOM 1322 C CA . ASN A 1 198 ? 21.428 24.529 11.660 1.00 15.09 171 ASN A CA 1
ATOM 1323 C C . ASN A 1 198 ? 22.518 25.596 11.706 1.00 15.28 171 ASN A C 1
ATOM 1324 O O . ASN A 1 198 ? 22.281 26.769 11.488 1.00 16.26 171 ASN A O 1
ATOM 1329 N N . PHE A 1 199 ? 23.745 25.118 11.850 1.00 14.35 172 PHE A N 1
ATOM 1330 C CA . PHE A 1 199 ? 24.926 25.966 11.979 1.00 14.61 172 PHE A CA 1
ATOM 1331 C C . PHE A 1 199 ? 25.171 26.914 10.819 1.00 16.08 172 PHE A C 1
ATOM 1332 O O . PHE A 1 199 ? 25.690 28.038 11.010 1.00 17.09 172 PHE A O 1
ATOM 1340 N N . SER A 1 200 ? 24.834 26.493 9.590 1.00 16.72 173 SER A N 1
ATOM 1341 C CA . SER A 1 200 ? 25.061 27.298 8.402 1.00 18.32 173 SER A CA 1
ATOM 1342 C C . SER A 1 200 ? 24.269 28.624 8.419 1.00 19.12 173 SER A C 1
ATOM 1343 O O . SER A 1 200 ? 24.656 29.593 7.765 1.00 20.64 173 SER A O 1
ATOM 1346 N N . ALA A 1 201 ? 23.203 28.632 9.213 1.00 18.31 174 ALA A N 1
ATOM 1347 C CA . ALA A 1 201 ? 22.327 29.795 9.368 1.00 19.36 174 ALA A CA 1
ATOM 1348 C C . ALA A 1 201 ? 22.595 30.604 10.660 1.00 19.22 174 ALA A C 1
ATOM 1349 O O . ALA A 1 201 ? 21.882 31.556 10.937 1.00 20.35 174 ALA A O 1
ATOM 1351 N N . SER A 1 202 ? 23.658 30.263 11.372 1.00 18.10 175 SER A N 1
ATOM 1352 C CA . SER A 1 202 ? 23.971 30.787 12.713 1.00 17.90 175 SER A CA 1
ATOM 1353 C C . SER A 1 202 ? 24.797 32.091 12.624 1.00 19.31 175 SER A C 1
ATOM 1354 O O . SER A 1 202 ? 25.497 32.363 11.637 1.00 19.84 175 SER A O 1
ATOM 1357 N N . PRO A 1 203 ? 24.741 32.896 13.706 1.00 19.90 176 PRO A N 1
ATOM 1358 C CA . PRO A 1 203 ? 25.619 34.045 13.831 1.00 21.56 176 PRO A CA 1
ATOM 1359 C C . PRO A 1 203 ? 27.111 33.661 13.727 1.00 21.25 176 PRO A C 1
ATOM 1360 O O . PRO A 1 203 ? 27.869 34.405 13.105 1.00 22.54 176 PRO A O 1
ATOM 1364 N N . TYR A 1 204 ? 27.508 32.528 14.302 1.00 19.94 177 TYR A N 1
ATOM 1365 C CA . TYR A 1 204 ? 28.923 32.149 14.272 1.00 20.00 177 TYR A CA 1
ATOM 1366 C C . TYR A 1 204 ? 29.341 31.906 12.822 1.00 20.40 177 TYR A C 1
ATOM 1367 O O . TYR A 1 204 ? 30.413 32.342 12.406 1.00 21.01 177 TYR A O 1
ATOM 1376 N N . CYS A 1 205 ? 28.504 31.180 12.074 1.00 19.92 178 CYS A N 1
ATOM 1377 C CA . CYS A 1 205 ? 28.822 30.937 10.679 1.00 20.86 178 CYS A CA 1
ATOM 1378 C C . CYS A 1 205 ? 28.908 32.229 9.849 1.00 22.65 178 CYS A C 1
ATOM 1379 O O . CYS A 1 205 ? 29.812 32.427 9.040 1.00 23.32 178 CYS A O 1
ATOM 1382 N N . ASN A 1 206 ? 27.990 33.160 10.084 1.00 23.32 179 ASN A N 1
ATOM 1383 C CA . ASN A 1 206 ? 28.074 34.407 9.422 1.00 25.39 179 ASN A CA 1
ATOM 1384 C C . ASN A 1 206 ? 29.396 35.151 9.752 1.00 26.71 179 ASN A C 1
ATOM 1385 O O . ASN A 1 206 ? 30.011 35.705 8.874 1.00 28.05 179 ASN A O 1
ATOM 1390 N N . SER A 1 207 ? 29.835 35.072 11.008 1.00 26.39 180 SER A N 1
ATOM 1391 C CA . SER A 1 207 ? 31.099 35.727 11.396 1.00 28.11 180 SER A CA 1
ATOM 1392 C C . SER A 1 207 ? 32.276 35.085 10.655 1.00 28.25 180 SER A C 1
ATOM 1393 O O . SER A 1 207 ? 33.212 35.755 10.293 1.00 29.89 180 SER A O 1
ATOM 1396 N N . LEU A 1 208 ? 32.197 33.790 10.383 1.00 26.90 181 LEU A N 1
ATOM 1397 C CA . LEU A 1 208 ? 33.239 33.152 9.551 1.00 27.67 181 LEU A CA 1
ATOM 1398 C C . LEU A 1 208 ? 33.192 33.603 8.091 1.00 29.74 181 LEU A C 1
ATOM 1399 O O . LEU A 1 208 ? 34.236 33.936 7.495 1.00 31.43 181 LEU A O 1
ATOM 1404 N N . GLN A 1 209 ? 31.979 33.626 7.529 1.00 30.33 182 GLN A N 1
ATOM 1405 C CA . GLN A 1 209 ? 31.742 34.042 6.154 1.00 32.96 182 GLN A CA 1
ATOM 1406 C C . GLN A 1 209 ? 32.182 35.480 5.909 1.00 35.58 182 GLN A C 1
ATOM 1407 O O . GLN A 1 209 ? 32.704 35.814 4.841 1.00 37.19 182 GLN A O 1
ATOM 1413 N N . GLN A 1 210 ? 32.005 36.328 6.910 1.00 36.64 183 GLN A N 1
ATOM 1414 C CA . GLN A 1 210 ? 32.365 37.737 6.762 1.00 40.18 183 GLN A CA 1
ATOM 1415 C C . GLN A 1 210 ? 33.905 37.916 6.705 1.00 42.24 183 GLN A C 1
ATOM 1416 O O . GLN A 1 210 ? 34.404 38.875 6.105 1.00 44.46 183 GLN A O 1
ATOM 1422 N N . LYS A 1 211 ? 34.631 36.983 7.321 1.00 42.60 184 LYS A N 1
ATOM 1423 C CA . LYS A 1 211 ? 36.096 36.904 7.231 1.00 45.42 184 LYS A CA 1
ATOM 1424 C C . LYS A 1 211 ? 36.554 36.051 6.034 1.00 46.19 184 LYS A C 1
ATOM 1425 O O . LYS A 1 211 ? 37.743 35.800 5.891 1.00 47.32 184 LYS A O 1
ATOM 1431 N N . GLY A 1 212 ? 35.629 35.620 5.176 1.00 45.84 185 GLY A N 1
ATOM 1432 C CA . GLY A 1 212 ? 35.962 34.788 4.013 1.00 46.46 185 GLY A CA 1
ATOM 1433 C C . GLY A 1 212 ? 36.272 33.316 4.311 1.00 44.69 185 GLY A C 1
ATOM 1434 O O . GLY A 1 212 ? 36.932 32.652 3.525 1.00 46.10 185 GLY A O 1
ATOM 1435 N N . LYS A 1 213 ? 35.805 32.799 5.438 1.00 42.25 186 LYS A N 1
ATOM 1436 C CA . LYS A 1 213 ? 35.981 31.387 5.769 1.00 40.95 186 LYS A CA 1
ATOM 1437 C C . LYS A 1 213 ? 34.687 30.590 5.550 1.00 38.76 186 LYS A C 1
ATOM 1438 O O . LYS A 1 213 ? 33.568 31.116 5.721 1.00 38.14 186 LYS A O 1
ATOM 1444 N N . ALA A 1 214 ? 34.832 29.312 5.193 1.00 36.37 187 ALA A N 1
ATOM 1445 C CA . ALA A 1 214 ? 33.681 28.415 5.022 1.00 33.84 187 ALA A CA 1
ATOM 1446 C C . ALA A 1 214 ? 33.137 28.041 6.384 1.00 30.42 187 ALA A C 1
ATOM 1447 O O . ALA A 1 214 ? 33.836 28.180 7.394 1.00 30.92 187 ALA A O 1
ATOM 1449 N N . CYS A 1 215 ? 31.909 27.545 6.411 1.00 27.42 188 CYS A N 1
ATOM 1450 C CA . CYS A 1 215 ? 31.291 27.138 7.658 1.00 25.25 188 CYS A CA 1
ATOM 1451 C C . CYS A 1 215 ? 31.289 25.654 7.886 1.00 22.72 188 CYS A C 1
ATOM 1452 O O . CYS A 1 215 ? 30.223 25.041 8.007 1.00 24.28 188 CYS A O 1
ATOM 1455 N N . ASP A 1 216 ? 32.463 25.097 8.039 1.00 21.38 189 ASP A N 1
ATOM 1456 C CA . ASP A 1 216 ? 32.601 23.715 8.405 1.00 19.43 189 ASP A CA 1
ATOM 1457 C C . ASP A 1 216 ? 32.553 23.594 9.908 1.00 16.95 189 ASP A C 1
ATOM 1458 O O . ASP A 1 216 ? 33.516 24.006 10.553 1.00 17.24 189 ASP A O 1
ATOM 1463 N N . PHE A 1 217 ? 31.505 22.965 10.455 1.00 14.98 190 PHE A N 1
ATOM 1464 C CA . PHE A 1 217 ? 31.341 22.881 11.905 1.00 13.47 190 PHE A CA 1
ATOM 1465 C C . PHE A 1 217 ? 32.539 22.223 12.612 1.00 12.79 190 PHE A C 1
ATOM 1466 O O . PHE A 1 217 ? 33.071 22.705 13.636 1.00 12.12 190 PHE A O 1
ATOM 1474 N N . ALA A 1 218 ? 33.037 21.102 12.051 1.00 12.56 191 ALA A N 1
ATOM 1475 C CA . ALA A 1 218 ? 34.172 20.423 12.618 1.00 12.43 191 ALA A CA 1
ATOM 1476 C C . ALA A 1 218 ? 35.409 21.313 12.888 1.00 13.13 191 ALA A C 1
ATOM 1477 O O . ALA A 1 218 ? 36.219 21.012 13.780 1.00 12.88 191 ALA A O 1
ATOM 1479 N N . THR A 1 219 ? 35.595 22.356 12.075 1.00 14.43 192 THR A N 1
ATOM 1480 C CA . THR A 1 219 ? 36.773 23.191 12.131 1.00 15.50 192 THR A CA 1
ATOM 1481 C C . THR A 1 219 ? 36.401 24.651 12.390 1.00 16.00 192 THR A C 1
ATOM 1482 O O . THR A 1 219 ? 37.124 25.530 11.961 1.00 17.66 192 THR A O 1
ATOM 1486 N N . PHE A 1 220 ? 35.318 24.895 13.132 1.00 14.89 193 PHE A N 1
ATOM 1487 C CA . PHE A 1 220 ? 34.936 26.306 13.388 1.00 15.69 193 PHE A CA 1
ATOM 1488 C C . PHE A 1 220 ? 36.000 27.083 14.152 1.00 16.25 193 PHE A C 1
ATOM 1489 O O . PHE A 1 220 ? 36.134 28.296 13.979 1.00 17.74 193 PHE A O 1
ATOM 1497 N N . ALA A 1 221 ? 36.751 26.352 14.963 1.00 15.35 194 ALA A N 1
ATOM 1498 C CA . ALA A 1 221 ? 37.906 26.828 15.705 1.00 16.12 194 ALA A CA 1
ATOM 1499 C C . ALA A 1 221 ? 38.813 25.615 15.945 1.00 15.38 194 ALA A C 1
ATOM 1500 O O . ALA A 1 221 ? 38.402 24.459 15.739 1.00 14.06 194 ALA A O 1
ATOM 1502 N N . ALA A 1 222 ? 40.002 25.900 16.441 1.00 16.26 195 ALA A N 1
ATOM 1503 C CA . ALA A 1 222 ? 40.918 24.824 16.843 1.00 15.97 195 ALA A CA 1
ATOM 1504 C C . ALA A 1 222 ? 40.482 24.122 18.111 1.00 14.76 195 ALA A C 1
ATOM 1505 O O . ALA A 1 222 ? 39.843 24.725 18.974 1.00 14.54 195 ALA A O 1
ATOM 1507 N N . ASN A 1 223 ? 40.788 22.818 18.205 1.00 14.22 196 ASN A N 1
ATOM 1508 C CA . ASN A 1 223 ? 40.700 22.081 19.450 1.00 13.18 196 ASN A CA 1
ATOM 1509 C C . ASN A 1 223 ? 42.022 22.378 20.195 1.00 14.64 196 ASN A C 1
ATOM 1510 O O . ASN A 1 223 ? 43.109 22.167 19.649 1.00 15.26 196 ASN A O 1
ATOM 1515 N N . GLU A 1 224 ? 41.917 22.874 21.428 1.00 15.23 197 GLU A N 1
ATOM 1516 C CA . GLU A 1 224 ? 43.120 23.292 22.202 1.00 17.26 197 GLU A CA 1
ATOM 1517 C C . GLU A 1 224 ? 42.938 22.891 23.648 1.00 15.86 197 GLU A C 1
ATOM 1518 O O . GLU A 1 224 ? 41.842 23.043 24.207 1.00 13.96 197 GLU A O 1
ATOM 1524 N N . ILE A 1 225 ? 44.013 22.359 24.226 1.00 15.72 198 ILE A N 1
ATOM 1525 C CA . ILE A 1 225 ? 44.079 22.019 25.645 1.00 15.62 198 ILE A CA 1
ATOM 1526 C C . ILE A 1 225 ? 44.919 23.074 26.361 1.00 16.75 198 ILE A C 1
ATOM 1527 O O . ILE A 1 225 ? 45.962 23.492 25.889 1.00 17.81 198 ILE A O 1
ATOM 1532 N N . GLU A 1 226 ? 44.407 23.500 27.517 1.00 17.00 199 GLU A N 1
ATOM 1533 C CA . GLU A 1 226 ? 45.074 24.508 28.373 1.00 19.90 199 GLU A CA 1
ATOM 1534 C C . GLU A 1 226 ? 45.165 23.927 29.814 1.00 18.15 199 GLU A C 1
ATOM 1535 O O . GLU A 1 226 ? 44.134 23.640 30.399 1.00 17.14 199 GLU A O 1
ATOM 1541 N N . VAL A 1 227 ? 46.378 23.726 30.338 1.00 18.69 200 VAL A N 1
ATOM 1542 C CA . VAL A 1 227 ? 46.616 23.510 31.775 1.00 18.61 200 VAL A CA 1
ATOM 1543 C C . VAL A 1 227 ? 47.008 24.855 32.352 1.00 20.33 200 VAL A C 1
ATOM 1544 O O . VAL A 1 227 ? 47.916 25.497 31.846 1.00 21.16 200 VAL A O 1
ATOM 1548 N N . ASN A 1 228 ? 46.330 25.268 33.414 1.00 20.82 201 ASN A N 1
ATOM 1549 C CA . ASN A 1 228 ? 46.654 26.528 34.048 1.00 23.30 201 ASN A CA 1
ATOM 1550 C C . ASN A 1 228 ? 48.008 26.497 34.712 1.00 24.84 201 ASN A C 1
ATOM 1551 O O . ASN A 1 228 ? 48.651 25.466 34.820 1.00 23.54 201 ASN A O 1
ATOM 1556 N N . LYS A 1 229 ? 48.527 27.662 35.061 1.00 27.49 202 LYS A N 1
ATOM 1557 C CA . LYS A 1 229 ? 49.917 27.712 35.516 1.00 30.00 202 LYS A CA 1
ATOM 1558 C C . LYS A 1 229 ? 50.126 27.012 36.874 1.00 29.12 202 LYS A C 1
ATOM 1559 O O . LYS A 1 229 ? 51.205 26.527 37.159 1.00 29.37 202 LYS A O 1
ATOM 1565 N N . GLU A 1 230 ? 49.054 26.908 37.662 1.00 27.62 203 GLU A N 1
ATOM 1566 C CA . GLU A 1 230 ? 49.096 26.276 38.967 1.00 27.07 203 GLU A CA 1
ATOM 1567 C C . GLU A 1 230 ? 49.034 24.715 38.816 1.00 24.27 203 GLU A C 1
ATOM 1568 O O . GLU A 1 230 ? 49.316 23.988 39.766 1.00 24.10 203 GLU A O 1
ATOM 1574 N N . GLY A 1 231 ? 48.704 24.227 37.625 1.00 21.99 204 GLY A N 1
ATOM 1575 C CA . GLY A 1 231 ? 48.475 22.781 37.463 1.00 20.06 204 GLY A CA 1
ATOM 1576 C C . GLY A 1 231 ? 47.245 22.250 38.188 1.00 18.91 204 GLY A C 1
ATOM 1577 O O . GLY A 1 231 ? 47.137 21.026 38.437 1.00 17.43 204 GLY A O 1
ATOM 1578 N N . THR A 1 232 ? 46.258 23.117 38.450 1.00 19.01 205 THR A N 1
ATOM 1579 C CA . THR A 1 232 ? 45.027 22.723 39.136 1.00 18.44 205 THR A CA 1
ATOM 1580 C C . THR A 1 232 ? 43.762 22.659 38.260 1.00 17.38 205 THR A C 1
ATOM 1581 O O . THR A 1 232 ? 42.674 22.331 38.741 1.00 16.81 205 THR A O 1
ATOM 1585 N N . LYS A 1 233 ? 43.912 22.922 36.970 1.00 17.07 206 LYS A N 1
ATOM 1586 C CA . LYS A 1 233 ? 42.799 22.807 36.024 1.00 16.74 206 LYS A CA 1
ATOM 1587 C C . LYS A 1 233 ? 43.342 22.472 34.654 1.00 15.94 206 LYS A C 1
ATOM 1588 O O . LYS A 1 233 ? 44.368 23.038 34.258 1.00 16.55 206 LYS A O 1
ATOM 1594 N N . VAL A 1 234 ? 42.628 21.589 33.977 1.00 14.92 207 VAL A N 1
ATOM 1595 C CA . VAL A 1 234 ? 42.870 21.287 32.591 1.00 14.79 207 VAL A CA 1
ATOM 1596 C C . VAL A 1 234 ? 41.552 21.493 31.877 1.00 14.33 207 VAL A C 1
ATOM 1597 O O . VAL A 1 234 ? 40.494 21.085 32.340 1.00 13.74 207 VAL A O 1
ATOM 1601 N N . SER A 1 235 ? 41.615 22.198 30.761 1.00 15.28 208 SER A N 1
ATOM 1602 C CA . SER A 1 235 ? 40.410 22.573 30.032 1.00 15.38 208 SER A CA 1
ATOM 1603 C C . SER A 1 235 ? 40.621 22.275 28.537 1.00 14.05 208 SER A C 1
ATOM 1604 O O . SER A 1 235 ? 41.749 22.363 28.042 1.00 15.49 208 SER A O 1
ATOM 1607 N N . LEU A 1 236 ? 39.536 21.952 27.871 1.00 12.57 209 LEU A N 1
ATOM 1608 C CA . LEU A 1 236 ? 39.507 21.794 26.428 1.00 11.80 209 LEU A CA 1
ATOM 1609 C C . LEU A 1 236 ? 38.565 22.860 25.871 1.00 11.96 209 LEU A C 1
ATOM 1610 O O . LEU A 1 236 ? 37.505 23.077 26.432 1.00 11.70 209 LEU A O 1
ATOM 1615 N N . SER A 1 237 ? 39.012 23.517 24.811 1.00 12.42 210 SER A N 1
ATOM 1616 C CA . SER A 1 237 ? 38.197 24.437 24.037 1.00 12.63 210 SER A CA 1
ATOM 1617 C C . SER A 1 237 ? 38.089 24.025 22.589 1.00 11.95 210 SER A C 1
ATOM 1618 O O . SER A 1 237 ? 38.940 23.303 22.080 1.00 11.92 210 SER A O 1
ATOM 1621 N N . GLY A 1 238 ? 37.055 24.500 21.926 1.00 11.60 211 GLY A N 1
ATOM 1622 C CA . GLY A 1 238 ? 36.922 24.268 20.488 1.00 11.63 211 GLY A CA 1
ATOM 1623 C C . GLY A 1 238 ? 35.791 23.304 20.156 1.00 10.14 211 GLY A C 1
ATOM 1624 O O . GLY A 1 238 ? 34.913 22.981 20.964 1.00 9.39 211 GLY A O 1
ATOM 1625 N N . PRO A 1 239 ? 35.761 22.820 18.900 1.00 9.83 212 PRO A N 1
ATOM 1626 C CA . PRO A 1 239 ? 34.575 22.072 18.465 1.00 9.03 212 PRO A CA 1
ATOM 1627 C C . PRO A 1 239 ? 34.233 20.795 19.226 1.00 7.99 212 PRO A C 1
ATOM 1628 O O . PRO A 1 239 ? 33.078 20.546 19.469 1.00 7.58 212 PRO A O 1
ATOM 1632 N N . LEU A 1 240 ? 35.219 19.983 19.594 1.00 7.83 213 LEU A N 1
ATOM 1633 C CA . LEU A 1 240 ? 34.923 18.822 20.391 1.00 7.45 213 LEU A CA 1
ATOM 1634 C C . LEU A 1 240 ? 34.293 19.204 21.776 1.00 7.16 213 LEU A C 1
ATOM 1635 O O . LEU A 1 240 ? 33.295 18.585 22.227 1.00 6.78 213 LEU A O 1
ATOM 1640 N N . ALA A 1 241 ? 34.957 20.139 22.456 1.00 7.50 214 ALA A N 1
ATOM 1641 C CA . ALA A 1 241 ? 34.452 20.588 23.771 1.00 7.58 214 ALA A CA 1
ATOM 1642 C C . ALA A 1 241 ? 33.021 21.071 23.697 1.00 7.52 214 ALA A C 1
ATOM 1643 O O . ALA A 1 241 ? 32.172 20.662 24.465 1.00 7.07 214 ALA A O 1
ATOM 1645 N N . LEU A 1 242 ? 32.758 21.952 22.771 1.00 8.07 215 LEU A N 1
ATOM 1646 C CA . LEU A 1 242 ? 31.405 22.477 22.563 1.00 8.42 215 LEU A CA 1
ATOM 1647 C C . LEU A 1 242 ? 30.386 21.349 22.258 1.00 7.73 215 LEU A C 1
ATOM 1648 O O . LEU A 1 242 ? 29.318 21.284 22.827 1.00 7.84 215 LEU A O 1
ATOM 1653 N N . SER A 1 243 ? 30.793 20.445 21.359 1.00 7.16 216 SER A N 1
ATOM 1654 C CA . SER A 1 243 ? 29.896 19.388 20.935 1.00 6.68 216 SER A CA 1
ATOM 1655 C C . SER A 1 243 ? 29.594 18.401 22.061 1.00 6.26 216 SER A C 1
ATOM 1656 O O . SER A 1 243 ? 28.473 17.859 22.150 1.00 6.23 216 SER A O 1
ATOM 1659 N N . SER A 1 244 ? 30.568 18.188 22.947 1.00 6.12 217 SER A N 1
ATOM 1660 C CA . SER A 1 244 ? 30.368 17.366 24.113 1.00 5.90 217 SER A CA 1
ATOM 1661 C C . SER A 1 244 ? 29.290 17.952 25.045 1.00 5.91 217 SER A C 1
ATOM 1662 O O . SER A 1 244 ? 28.403 17.265 25.482 1.00 5.80 217 SER A O 1
ATOM 1665 N N . THR A 1 245 ? 29.358 19.248 25.220 1.00 6.54 218 THR A N 1
ATOM 1666 C CA A THR A 1 245 ? 28.368 19.954 26.033 0.50 6.84 218 THR A CA 1
ATOM 1667 C CA B THR A 1 245 ? 28.353 19.925 26.058 0.50 7.46 218 THR A CA 1
ATOM 1668 C C . THR A 1 245 ? 26.985 19.942 25.366 1.00 7.17 218 THR A C 1
ATOM 1669 O O . THR A 1 245 ? 25.973 19.606 25.967 1.00 7.09 218 THR A O 1
ATOM 1676 N N . LEU A 1 246 ? 26.926 20.267 24.098 1.00 7.16 219 LEU A N 1
ATOM 1677 C CA . LEU A 1 246 ? 25.629 20.392 23.464 1.00 7.74 219 LEU A CA 1
ATOM 1678 C C . LEU A 1 246 ? 24.918 19.036 23.358 1.00 7.10 219 LEU A C 1
ATOM 1679 O O . LEU A 1 246 ? 23.731 18.926 23.534 1.00 7.17 219 LEU A O 1
ATOM 1684 N N . GLY A 1 247 ? 25.682 17.994 23.020 1.00 6.30 220 GLY A N 1
ATOM 1685 C CA . GLY A 1 247 ? 25.059 16.677 22.944 1.00 6.08 220 GLY A CA 1
ATOM 1686 C C . GLY A 1 247 ? 24.412 16.262 24.282 1.00 5.91 220 GLY A C 1
ATOM 1687 O O . GLY A 1 247 ? 23.339 15.715 24.360 1.00 5.95 220 GLY A O 1
ATOM 1688 N N . GLU A 1 248 ? 25.124 16.539 25.369 1.00 5.86 221 GLU A N 1
ATOM 1689 C CA . GLU A 1 248 ? 24.566 16.318 26.706 1.00 6.12 221 GLU A CA 1
ATOM 1690 C C . GLU A 1 248 ? 23.325 17.100 26.952 1.00 6.66 221 GLU A C 1
ATOM 1691 O O . GLU A 1 248 ? 22.390 16.572 27.512 1.00 6.49 221 GLU A O 1
ATOM 1697 N N . ILE A 1 249 ? 23.312 18.339 26.510 1.00 6.90 222 ILE A N 1
ATOM 1698 C CA . ILE A 1 249 ? 22.093 19.142 26.652 1.00 7.75 222 ILE A CA 1
ATOM 1699 C C . ILE A 1 249 ? 20.885 18.498 25.987 1.00 7.72 222 ILE A C 1
ATOM 1700 O O . ILE A 1 249 ? 19.820 18.372 26.558 1.00 8.07 222 ILE A O 1
ATOM 1705 N N . PHE A 1 250 ? 21.069 18.040 24.744 1.00 7.38 223 PHE A N 1
ATOM 1706 C CA . PHE A 1 250 ? 19.993 17.360 24.072 1.00 7.66 223 PHE A CA 1
ATOM 1707 C C . PHE A 1 250 ? 19.542 16.114 24.841 1.00 7.44 223 PHE A C 1
ATOM 1708 O O . PHE A 1 250 ? 18.337 15.861 24.935 1.00 7.68 223 PHE A O 1
ATOM 1716 N N . LEU A 1 251 ? 20.482 15.306 25.302 1.00 7.08 224 LEU A N 1
ATOM 1717 C CA A LEU A 1 251 ? 20.149 14.129 26.055 0.50 7.28 224 LEU A CA 1
ATOM 1718 C CA B LEU A 1 251 ? 20.154 14.118 26.065 0.50 7.29 224 LEU A CA 1
ATOM 1719 C C . LEU A 1 251 ? 19.380 14.470 27.362 1.00 7.94 224 LEU A C 1
ATOM 1720 O O . LEU A 1 251 ? 18.424 13.805 27.751 1.00 8.15 224 LEU A O 1
ATOM 1729 N N . LEU A 1 252 ? 19.824 15.541 28.009 1.00 7.87 225 LEU A N 1
ATOM 1730 C CA . LEU A 1 252 ? 19.064 16.021 29.175 1.00 8.93 225 LEU A CA 1
ATOM 1731 C C . LEU A 1 252 ? 17.672 16.487 28.852 1.00 9.80 225 LEU A C 1
ATOM 1732 O O . LEU A 1 252 ? 16.716 16.158 29.572 1.00 10.61 225 LEU A O 1
ATOM 1737 N N . GLN A 1 253 ? 17.504 17.245 27.763 1.00 9.73 226 GLN A N 1
ATOM 1738 C CA . GLN A 1 253 ? 16.188 17.657 27.327 1.00 10.61 226 GLN A CA 1
ATOM 1739 C C . GLN A 1 253 ? 15.278 16.412 27.177 1.00 10.81 226 GLN A C 1
ATOM 1740 O O . GLN A 1 253 ? 14.153 16.384 27.605 1.00 11.54 226 GLN A O 1
ATOM 1746 N N . ASN A 1 254 ? 15.826 15.374 26.556 1.00 10.06 227 ASN A N 1
ATOM 1747 C CA . ASN A 1 254 ? 15.022 14.197 26.294 1.00 11.03 227 ASN A CA 1
ATOM 1748 C C . ASN A 1 254 ? 14.668 13.496 27.575 1.00 11.74 227 ASN A C 1
ATOM 1749 O O . ASN A 1 254 ? 13.520 13.106 27.767 1.00 12.38 227 ASN A O 1
ATOM 1754 N N . SER A 1 255 ? 15.653 13.417 28.455 1.00 11.50 228 SER A N 1
ATOM 1755 C CA . SER A 1 255 ? 15.516 12.753 29.770 1.00 12.46 228 SER A CA 1
ATOM 1756 C C . SER A 1 255 ? 14.555 13.500 30.735 1.00 13.42 228 SER A C 1
ATOM 1757 O O . SER A 1 255 ? 13.932 12.914 31.578 1.00 14.31 228 SER A O 1
ATOM 1760 N N . GLN A 1 256 ? 14.415 14.802 30.523 1.00 13.25 229 GLN A N 1
ATOM 1761 C CA . GLN A 1 256 ? 13.525 15.674 31.312 1.00 14.76 229 GLN A CA 1
ATOM 1762 C C . GLN A 1 256 ? 12.074 15.612 30.767 1.00 16.02 229 GLN A C 1
ATOM 1763 O O . GLN A 1 256 ? 11.118 16.225 31.279 1.00 17.40 229 GLN A O 1
ATOM 1769 N N . ALA A 1 257 ? 11.908 14.911 29.627 1.00 15.96 230 ALA A N 1
ATOM 1770 C CA . ALA A 1 257 ? 10.638 14.789 28.939 1.00 16.95 230 ALA A CA 1
ATOM 1771 C C . ALA A 1 257 ? 10.119 16.129 28.368 1.00 17.48 230 ALA A C 1
ATOM 1772 O O . ALA A 1 257 ? 8.945 16.352 28.307 1.00 18.81 230 ALA A O 1
ATOM 1774 N N . MET A 1 258 ? 11.055 16.968 27.906 1.00 16.84 231 MET A N 1
ATOM 1775 C CA A MET A 1 258 ? 10.682 18.193 27.249 0.67 17.64 231 MET A CA 1
ATOM 1776 C CA B MET A 1 258 ? 10.716 18.209 27.218 0.33 17.50 231 MET A CA 1
ATOM 1777 C C . MET A 1 258 ? 10.098 17.807 25.889 1.00 18.32 231 MET A C 1
ATOM 1778 O O . MET A 1 258 ? 10.595 16.853 25.255 1.00 18.17 231 MET A O 1
ATOM 1787 N N . PRO A 1 259 ? 9.065 18.524 25.462 1.00 20.74 232 PRO A N 1
ATOM 1788 C CA . PRO A 1 259 ? 8.356 18.160 24.244 1.00 22.48 232 PRO A CA 1
ATOM 1789 C C . PRO A 1 259 ? 9.238 18.258 22.990 1.00 22.75 232 PRO A C 1
ATOM 1790 O O . PRO A 1 259 ? 9.263 17.287 22.207 1.00 25.23 232 PRO A O 1
ATOM 1794 N N . ASP A 1 260 ? 10.049 19.328 22.862 1.00 20.52 233 ASP A N 1
ATOM 1795 C CA . ASP A 1 260 ? 10.852 19.545 21.699 1.00 19.66 233 ASP A CA 1
ATOM 1796 C C . ASP A 1 260 ? 12.320 19.461 22.053 1.00 16.71 233 ASP A C 1
ATOM 1797 O O . ASP A 1 260 ? 12.928 20.345 22.668 1.00 16.45 233 ASP A O 1
ATOM 1802 N N . VAL A 1 261 ? 12.927 18.376 21.603 1.00 14.54 234 VAL A N 1
ATOM 1803 C CA . VAL A 1 261 ? 14.294 18.127 21.829 1.00 12.63 234 VAL A CA 1
ATOM 1804 C C . VAL A 1 261 ? 15.128 18.518 20.605 1.00 11.91 234 VAL A C 1
ATOM 1805 O O . VAL A 1 261 ? 14.758 18.148 19.520 1.00 11.77 234 VAL A O 1
ATOM 1809 N N . ALA A 1 262 ? 16.183 19.305 20.769 1.00 11.19 235 ALA A N 1
ATOM 1810 C CA . ALA A 1 262 ? 17.050 19.697 19.636 1.00 10.78 235 ALA A CA 1
ATOM 1811 C C . ALA A 1 262 ? 16.220 20.194 18.439 1.00 11.51 235 ALA A C 1
ATOM 1812 O O . ALA A 1 262 ? 16.516 19.877 17.287 1.00 10.96 235 ALA A O 1
ATOM 1814 N N . TRP A 1 263 ? 15.197 21.023 18.680 1.00 12.63 236 TRP A N 1
ATOM 1815 C CA . TRP A 1 263 ? 14.402 21.647 17.665 1.00 13.94 236 TRP A CA 1
ATOM 1816 C C . TRP A 1 263 ? 13.832 20.639 16.675 1.00 14.18 236 TRP A C 1
ATOM 1817 O O . TRP A 1 263 ? 13.594 20.992 15.535 1.00 14.71 236 TRP A O 1
ATOM 1828 N N . ASN A 1 264 ? 13.503 19.453 17.184 1.00 14.25 237 ASN A N 1
ATOM 1829 C CA . ASN A 1 264 ? 12.943 18.381 16.353 1.00 15.26 237 ASN A CA 1
ATOM 1830 C C . ASN A 1 264 ? 13.864 17.956 15.192 1.00 14.89 237 ASN A C 1
ATOM 1831 O O . ASN A 1 264 ? 13.376 17.423 14.214 1.00 16.18 237 ASN A O 1
ATOM 1836 N N . ARG A 1 265 ? 15.169 18.175 15.339 1.00 13.87 238 ARG A N 1
ATOM 1837 C CA . ARG A 1 265 ? 16.124 17.881 14.268 1.00 13.54 238 ARG A CA 1
ATOM 1838 C C . ARG A 1 265 ? 17.001 16.726 14.629 1.00 12.85 238 ARG A C 1
ATOM 1839 O O . ARG A 1 265 ? 18.023 16.494 13.974 1.00 13.74 238 ARG A O 1
ATOM 1847 N N . LEU A 1 266 ? 16.691 16.011 15.687 1.00 12.24 239 LEU A N 1
ATOM 1848 C CA . LEU A 1 266 ? 17.500 14.866 16.116 1.00 11.37 239 LEU A CA 1
ATOM 1849 C C . LEU A 1 266 ? 16.621 13.667 16.392 1.00 12.42 239 LEU A C 1
ATOM 1850 O O . LEU A 1 266 ? 15.868 13.624 17.377 1.00 12.10 239 LEU A O 1
ATOM 1855 N N . SER A 1 267 ? 16.677 12.675 15.479 1.00 13.01 240 SER A N 1
ATOM 1856 C CA . SER A 1 267 ? 15.815 11.503 15.576 1.00 14.17 240 SER A CA 1
ATOM 1857 C C . SER A 1 267 ? 16.654 10.300 15.128 1.00 13.48 240 SER A C 1
ATOM 1858 O O . SER A 1 267 ? 17.449 10.419 14.157 1.00 13.01 240 SER A O 1
ATOM 1861 N N . GLY A 1 268 ? 16.419 9.183 15.796 1.00 12.85 241 GLY A N 1
ATOM 1862 C CA . GLY A 1 268 ? 16.995 7.896 15.397 1.00 12.82 241 GLY A CA 1
ATOM 1863 C C . GLY A 1 268 ? 18.126 7.460 16.268 1.00 11.98 241 GLY A C 1
ATOM 1864 O O . GLY A 1 268 ? 18.964 8.227 16.703 1.00 9.75 241 GLY A O 1
ATOM 1865 N N . GLU A 1 269 ? 18.180 6.147 16.512 1.00 12.66 242 GLU A N 1
ATOM 1866 C CA . GLU A 1 269 ? 19.100 5.644 17.502 1.00 12.64 242 GLU A CA 1
ATOM 1867 C C . GLU A 1 269 ? 20.552 5.865 17.059 1.00 11.60 242 GLU A C 1
ATOM 1868 O O . GLU A 1 269 ? 21.417 6.241 17.854 1.00 10.11 242 GLU A O 1
ATOM 1874 N N . GLU A 1 270 ? 20.854 5.644 15.802 1.00 11.78 243 GLU A N 1
ATOM 1875 C CA . GLU A 1 270 ? 22.254 5.798 15.379 1.00 11.79 243 GLU A CA 1
ATOM 1876 C C . GLU A 1 270 ? 22.689 7.261 15.377 1.00 10.31 243 GLU A C 1
ATOM 1877 O O . GLU A 1 270 ? 23.847 7.563 15.678 1.00 9.35 243 GLU A O 1
ATOM 1883 N N . ASN A 1 271 ? 21.791 8.165 15.024 1.00 9.71 244 ASN A N 1
ATOM 1884 C CA . ASN A 1 271 ? 22.104 9.595 15.127 1.00 8.93 244 ASN A CA 1
ATOM 1885 C C . ASN A 1 271 ? 22.402 9.988 16.564 1.00 8.03 244 ASN A C 1
ATOM 1886 O O . ASN A 1 271 ? 23.358 10.750 16.822 1.00 7.98 244 ASN A O 1
ATOM 1891 N N . TRP A 1 272 ? 21.591 9.510 17.499 1.00 7.83 245 TRP A N 1
ATOM 1892 C CA . TRP A 1 272 ? 21.900 9.741 18.908 1.00 7.44 245 TRP A CA 1
ATOM 1893 C C . TRP A 1 272 ? 23.257 9.199 19.333 1.00 7.29 245 TRP A C 1
ATOM 1894 O O . TRP A 1 272 ? 24.048 9.869 19.986 1.00 6.83 245 TRP A O 1
ATOM 1905 N N . ILE A 1 273 ? 23.592 7.973 18.897 1.00 7.77 246 ILE A N 1
ATOM 1906 C CA . ILE A 1 273 ? 24.864 7.432 19.240 1.00 7.99 246 ILE A CA 1
ATOM 1907 C C . ILE A 1 273 ? 25.994 8.252 18.622 1.00 7.61 246 ILE A C 1
ATOM 1908 O O . ILE A 1 273 ? 26.981 8.566 19.269 1.00 7.42 246 ILE A O 1
ATOM 1913 N N . SER A 1 274 ? 25.853 8.594 17.386 1.00 8.15 247 SER A N 1
ATOM 1914 C CA . SER A 1 274 ? 26.899 9.321 16.644 1.00 8.51 247 SER A CA 1
ATOM 1915 C C . SER A 1 274 ? 27.114 10.710 17.326 1.00 7.54 247 SER A C 1
ATOM 1916 O O . SER A 1 274 ? 28.234 11.140 17.583 1.00 6.78 247 SER A O 1
ATOM 1919 N N . LEU A 1 275 ? 26.031 11.406 17.604 1.00 7.23 248 LEU A N 1
ATOM 1920 C CA . LEU A 1 275 ? 26.141 12.767 18.177 1.00 7.09 248 LEU A CA 1
ATOM 1921 C C . LEU A 1 275 ? 26.821 12.691 19.545 1.00 6.36 248 LEU A C 1
ATOM 1922 O O . LEU A 1 275 ? 27.732 13.488 19.792 1.00 6.05 248 LEU A O 1
ATOM 1927 N N . LEU A 1 276 ? 26.402 11.748 20.404 1.00 6.02 249 LEU A N 1
ATOM 1928 C CA . LEU A 1 276 ? 26.973 11.602 21.723 1.00 5.78 249 LEU A CA 1
ATOM 1929 C C . LEU A 1 276 ? 28.378 11.014 21.755 1.00 5.91 249 LEU A C 1
ATOM 1930 O O . LEU A 1 276 ? 29.077 11.065 22.757 1.00 5.51 249 LEU A O 1
ATOM 1935 N N . SER A 1 277 ? 28.814 10.460 20.635 1.00 6.05 250 SER A N 1
ATOM 1936 C CA . SER A 1 277 ? 30.170 9.992 20.564 1.00 6.33 250 SER A CA 1
ATOM 1937 C C . SER A 1 277 ? 31.180 11.108 20.698 1.00 5.97 250 SER A C 1
ATOM 1938 O O . SER A 1 277 ? 32.279 10.882 21.124 1.00 6.35 250 SER A O 1
ATOM 1941 N N . LEU A 1 278 ? 30.787 12.329 20.323 1.00 6.10 251 LEU A N 1
ATOM 1942 C CA . LEU A 1 278 ? 31.645 13.504 20.547 1.00 5.94 251 LEU A CA 1
ATOM 1943 C C . LEU A 1 278 ? 31.838 13.727 22.066 1.00 5.57 251 LEU A C 1
ATOM 1944 O O . LEU A 1 278 ? 32.956 13.898 22.541 1.00 5.42 251 LEU A O 1
ATOM 1949 N N . HIS A 1 279 ? 30.718 13.688 22.797 1.00 5.73 252 HIS A N 1
ATOM 1950 C CA . HIS A 1 279 ? 30.721 13.793 24.276 1.00 5.35 252 HIS A CA 1
ATOM 1951 C C . HIS A 1 279 ? 31.587 12.698 24.902 1.00 5.02 252 HIS A C 1
ATOM 1952 O O . HIS A 1 279 ? 32.478 12.903 25.692 1.00 4.96 252 HIS A O 1
ATOM 1959 N N . ASN A 1 280 ? 31.405 11.463 24.443 1.00 5.24 253 ASN A N 1
ATOM 1960 C CA . ASN A 1 280 ? 32.177 10.401 24.997 1.00 5.22 253 ASN A CA 1
ATOM 1961 C C . ASN A 1 280 ? 33.670 10.478 24.666 1.00 5.67 253 ASN A C 1
ATOM 1962 O O . ASN A 1 280 ? 34.527 10.101 25.469 1.00 5.79 253 ASN A O 1
ATOM 1967 N N . ALA A 1 281 ? 33.993 10.992 23.501 1.00 5.67 254 ALA A N 1
ATOM 1968 C CA . ALA A 1 281 ? 35.360 11.202 23.111 1.00 6.03 254 ALA A CA 1
ATOM 1969 C C . ALA A 1 281 ? 36.024 12.273 23.952 1.00 6.08 254 ALA A C 1
ATOM 1970 O O . ALA A 1 281 ? 37.177 12.155 24.357 1.00 6.03 254 ALA A O 1
ATOM 1972 N N . GLN A 1 282 ? 35.261 13.319 24.202 1.00 5.74 255 GLN A N 1
ATOM 1973 C CA . GLN A 1 282 ? 35.788 14.397 25.044 1.00 6.51 255 GLN A CA 1
ATOM 1974 C C . GLN A 1 282 ? 36.083 13.856 26.439 1.00 6.10 255 GLN A C 1
ATOM 1975 O O . GLN A 1 282 ? 37.121 14.141 27.000 1.00 6.63 255 GLN A O 1
ATOM 1981 N N . PHE A 1 283 ? 35.192 13.032 26.993 1.00 5.73 256 PHE A N 1
ATOM 1982 C CA . PHE A 1 283 ? 35.446 12.417 28.314 1.00 5.87 256 PHE A CA 1
ATOM 1983 C C . PHE A 1 283 ? 36.618 11.445 28.273 1.00 5.86 256 PHE A C 1
ATOM 1984 O O . PHE A 1 283 ? 37.418 11.393 29.178 1.00 5.95 256 PHE A O 1
ATOM 1992 N N . ASP A 1 284 ? 36.743 10.695 27.165 1.00 5.88 257 ASP A N 1
ATOM 1993 C CA . ASP A 1 284 ? 37.908 9.823 27.055 1.00 6.43 257 ASP A CA 1
ATOM 1994 C C . ASP A 1 284 ? 39.208 10.596 27.100 1.00 6.90 257 ASP A C 1
ATOM 1995 O O . ASP A 1 284 ? 40.143 10.245 27.853 1.00 7.73 257 ASP A O 1
ATOM 2000 N N . LEU A 1 285 ? 39.319 11.661 26.317 1.00 6.75 258 LEU A N 1
ATOM 2001 C CA . LEU A 1 285 ? 40.561 12.412 26.241 1.00 7.69 258 LEU A CA 1
ATOM 2002 C C . LEU A 1 285 ? 40.828 13.215 27.555 1.00 7.48 258 LEU A C 1
ATOM 2003 O O . LEU A 1 285 ? 41.934 13.202 28.065 1.00 7.44 258 LEU A O 1
ATOM 2008 N N . MET A 1 286 ? 39.792 13.866 28.056 1.00 7.02 259 MET A N 1
ATOM 2009 C CA . MET A 1 286 ? 40.001 14.766 29.156 1.00 7.31 259 MET A CA 1
ATOM 2010 C C . MET A 1 286 ? 39.887 14.174 30.545 1.00 7.01 259 MET A C 1
ATOM 2011 O O . MET A 1 286 ? 40.405 14.762 31.501 1.00 7.62 259 MET A O 1
ATOM 2016 N N . ALA A 1 287 ? 39.253 13.024 30.654 1.00 6.38 260 ALA A N 1
ATOM 2017 C CA . ALA A 1 287 ? 38.988 12.413 31.904 1.00 6.41 260 ALA A CA 1
ATOM 2018 C C . ALA A 1 287 ? 39.488 10.980 32.045 1.00 6.63 260 ALA A C 1
ATOM 2019 O O . ALA A 1 287 ? 39.718 10.515 33.163 1.00 7.16 260 ALA A O 1
ATOM 2021 N N . LYS A 1 288 ? 39.675 10.298 30.903 1.00 6.57 261 LYS A N 1
ATOM 2022 C CA . LYS A 1 288 ? 40.165 8.892 30.990 1.00 6.86 261 LYS A CA 1
ATOM 2023 C C . LYS A 1 288 ? 41.635 8.681 30.645 1.00 7.23 261 LYS A C 1
ATOM 2024 O O . LYS A 1 288 ? 42.233 7.737 31.150 1.00 7.59 261 LYS A O 1
ATOM 2030 N N . THR A 1 289 ? 42.276 9.584 29.911 1.00 7.06 262 THR A N 1
ATOM 2031 C CA . THR A 1 289 ? 43.692 9.558 29.702 1.00 7.88 262 THR A CA 1
ATOM 2032 C C . THR A 1 289 ? 44.433 9.283 31.014 1.00 8.43 262 THR A C 1
ATOM 2033 O O . THR A 1 289 ? 44.251 10.000 32.015 1.00 7.93 262 THR A O 1
ATOM 2037 N N . PRO A 1 290 ? 45.166 8.172 31.108 1.00 8.94 263 PRO A N 1
ATOM 2038 C CA . PRO A 1 290 ? 45.564 7.745 32.435 1.00 9.33 263 PRO A CA 1
ATOM 2039 C C . PRO A 1 290 ? 46.354 8.800 33.268 1.00 9.85 263 PRO A C 1
ATOM 2040 O O . PRO A 1 290 ? 46.153 8.885 34.490 1.00 9.98 263 PRO A O 1
ATOM 2044 N N . TYR A 1 291 ? 47.216 9.578 32.644 1.00 8.97 264 TYR A N 1
ATOM 2045 C CA . TYR A 1 291 ? 47.977 10.610 33.395 1.00 9.53 264 TYR A CA 1
ATOM 2046 C C . TYR A 1 291 ? 46.949 11.484 34.143 1.00 8.96 264 TYR A C 1
ATOM 2047 O O . TYR A 1 291 ? 47.086 11.844 35.327 1.00 9.14 264 TYR A O 1
ATOM 2056 N N . ILE A 1 292 ? 45.942 11.906 33.447 1.00 8.07 265 ILE A N 1
ATOM 2057 C CA . ILE A 1 292 ? 44.924 12.803 34.071 1.00 7.51 265 ILE A CA 1
ATOM 2058 C C . ILE A 1 292 ? 44.039 11.989 35.053 1.00 7.24 265 ILE A C 1
ATOM 2059 O O . ILE A 1 292 ? 43.828 12.353 36.215 1.00 7.19 265 ILE A O 1
ATOM 2064 N N . ALA A 1 293 ? 43.603 10.830 34.594 1.00 7.15 266 ALA A N 1
ATOM 2065 C CA . ALA A 1 293 ? 42.699 10.034 35.404 1.00 7.05 266 ALA A CA 1
ATOM 2066 C C . ALA A 1 293 ? 43.286 9.622 36.749 1.00 7.76 266 ALA A C 1
ATOM 2067 O O . ALA A 1 293 ? 42.589 9.611 37.760 1.00 7.77 266 ALA A O 1
ATOM 2069 N N . ARG A 1 294 ? 44.551 9.239 36.767 1.00 8.81 267 ARG A N 1
ATOM 2070 C CA . ARG A 1 294 ? 45.216 8.771 37.991 1.00 10.09 267 ARG A CA 1
ATOM 2071 C C . ARG A 1 294 ? 45.436 9.926 38.953 1.00 10.11 267 ARG A C 1
ATOM 2072 O O . ARG A 1 294 ? 45.355 9.747 40.162 1.00 10.46 267 ARG A O 1
ATOM 2080 N N . HIS A 1 295 ? 45.676 11.103 38.404 1.00 10.10 268 HIS A N 1
ATOM 2081 C CA . HIS A 1 295 ? 45.844 12.320 39.294 1.00 10.12 268 HIS A CA 1
ATOM 2082 C C . HIS A 1 295 ? 44.508 12.696 39.882 1.00 10.01 268 HIS A C 1
ATOM 2083 O O . HIS A 1 295 ? 44.470 12.972 41.096 1.00 11.39 268 HIS A O 1
ATOM 2090 N N . LYS A 1 296 ? 43.450 12.713 39.059 1.00 8.52 269 LYS A N 1
ATOM 2091 C CA . LYS A 1 296 ? 42.110 13.117 39.522 1.00 8.06 269 LYS A CA 1
ATOM 2092 C C . LYS A 1 296 ? 41.412 12.044 40.314 1.00 8.02 269 LYS A C 1
ATOM 2093 O O . LYS A 1 296 ? 40.515 12.323 41.117 1.00 8.84 269 LYS A O 1
ATOM 2099 N N . GLY A 1 297 ? 41.705 10.791 40.014 1.00 7.88 270 GLY A N 1
ATOM 2100 C CA . GLY A 1 297 ? 40.878 9.677 40.538 1.00 7.70 270 GLY A CA 1
ATOM 2101 C C . GLY A 1 297 ? 41.435 8.891 41.683 1.00 8.30 270 GLY A C 1
ATOM 2102 O O . GLY A 1 297 ? 40.756 7.979 42.185 1.00 8.31 270 GLY A O 1
ATOM 2103 N N . THR A 1 298 ? 42.659 9.195 42.119 1.00 8.56 271 THR A N 1
ATOM 2104 C CA . THR A 1 298 ? 43.291 8.357 43.131 1.00 9.15 271 THR A CA 1
ATOM 2105 C C . THR A 1 298 ? 42.441 8.302 44.422 1.00 9.45 271 THR A C 1
ATOM 2106 O O . THR A 1 298 ? 42.210 7.245 44.956 1.00 9.67 271 THR A O 1
ATOM 2110 N N . PRO A 1 299 ? 42.012 9.461 44.928 1.00 9.65 272 PRO A N 1
ATOM 2111 C CA . PRO A 1 299 ? 41.250 9.386 46.198 1.00 10.19 272 PRO A CA 1
ATOM 2112 C C . PRO A 1 299 ? 39.963 8.582 46.085 1.00 10.37 272 PRO A C 1
ATOM 2113 O O . PRO A 1 299 ? 39.654 7.775 46.960 1.00 11.49 272 PRO A O 1
ATOM 2117 N N . LEU A 1 300 ? 39.241 8.728 44.993 1.00 9.95 273 LEU A N 1
ATOM 2118 C CA . LEU A 1 300 ? 37.976 7.976 44.840 1.00 10.21 273 LEU A CA 1
ATOM 2119 C C . LEU A 1 300 ? 38.255 6.490 44.648 1.00 10.21 273 LEU A C 1
ATOM 2120 O O . LEU A 1 300 ? 37.586 5.629 45.260 1.00 9.99 273 LEU A O 1
ATOM 2125 N N . LEU A 1 301 ? 39.316 6.160 43.901 1.00 9.82 274 LEU A N 1
ATOM 2126 C CA . LEU A 1 301 ? 39.624 4.731 43.750 1.00 10.56 274 LEU A CA 1
ATOM 2127 C C . LEU A 1 301 ? 39.995 4.096 45.086 1.00 11.47 274 LEU A C 1
ATOM 2128 O O . LEU A 1 301 ? 39.575 2.969 45.439 1.00 11.80 274 LEU A O 1
ATOM 2133 N N . GLN A 1 302 ? 40.796 4.794 45.859 1.00 11.75 275 GLN A N 1
ATOM 2134 C CA . GLN A 1 302 ? 41.120 4.296 47.174 1.00 12.71 275 GLN A CA 1
ATOM 2135 C C . GLN A 1 302 ? 39.908 4.207 48.101 1.00 12.74 275 GLN A C 1
ATOM 2136 O O . GLN A 1 302 ? 39.804 3.302 48.913 1.00 13.66 275 GLN A O 1
ATOM 2142 N N . GLN A 1 303 ? 39.018 5.194 48.042 1.00 12.20 276 GLN A N 1
ATOM 2143 C CA . GLN A 1 303 ? 37.821 5.164 48.900 1.00 12.59 276 GLN A CA 1
ATOM 2144 C C . GLN A 1 303 ? 36.908 3.999 48.508 1.00 13.02 276 GLN A C 1
ATOM 2145 O O . GLN A 1 303 ? 36.327 3.347 49.362 1.00 13.45 276 GLN A O 1
ATOM 2151 N N . ILE A 1 304 ? 36.768 3.781 47.207 1.00 12.40 277 ILE A N 1
ATOM 2152 C CA . ILE A 1 304 ? 36.007 2.648 46.702 1.00 13.04 277 ILE A CA 1
ATOM 2153 C C . ILE A 1 304 ? 36.600 1.358 47.177 1.00 14.13 277 ILE A C 1
ATOM 2154 O O . ILE A 1 304 ? 35.900 0.480 47.718 1.00 14.59 277 ILE A O 1
ATOM 2159 N N . ASP A 1 305 ? 37.905 1.222 46.984 1.00 14.29 278 ASP A N 1
ATOM 2160 C CA . ASP A 1 305 ? 38.566 -0.062 47.280 1.00 15.43 278 ASP A CA 1
ATOM 2161 C C . ASP A 1 305 ? 38.505 -0.399 48.749 1.00 16.10 278 ASP A C 1
ATOM 2162 O O . ASP A 1 305 ? 38.174 -1.525 49.132 1.00 16.59 278 ASP A O 1
ATOM 2167 N N . THR A 1 306 ? 38.812 0.601 49.570 1.00 15.65 279 THR A N 1
ATOM 2168 C CA . THR A 1 306 ? 38.890 0.418 51.015 1.00 16.26 279 THR A CA 1
ATOM 2169 C C . THR A 1 306 ? 37.524 0.218 51.640 1.00 16.35 279 THR A C 1
ATOM 2170 O O . THR A 1 306 ? 37.403 -0.513 52.579 1.00 17.05 279 THR A O 1
ATOM 2174 N N . ALA A 1 307 ? 36.490 0.857 51.087 1.00 15.55 280 ALA A N 1
ATOM 2175 C CA . ALA A 1 307 ? 35.101 0.637 51.552 1.00 16.09 280 ALA A CA 1
ATOM 2176 C C . ALA A 1 307 ? 34.697 -0.772 51.160 1.00 16.88 280 ALA A C 1
ATOM 2177 O O . ALA A 1 307 ? 34.078 -1.488 51.935 1.00 17.49 280 ALA A O 1
ATOM 2179 N N . LEU A 1 308 ? 35.074 -1.180 49.960 1.00 16.48 281 LEU A N 1
ATOM 2180 C CA . LEU A 1 308 ? 34.577 -2.442 49.425 1.00 17.16 281 LEU A CA 1
ATOM 2181 C C . LEU A 1 308 ? 35.056 -3.597 50.259 1.00 18.54 281 LEU A C 1
ATOM 2182 O O . LEU A 1 308 ? 34.283 -4.538 50.534 1.00 19.84 281 LEU A O 1
ATOM 2187 N N . VAL A 1 309 ? 36.321 -3.542 50.656 1.00 18.98 282 VAL A N 1
ATOM 2188 C CA . VAL A 1 309 ? 36.898 -4.642 51.474 1.00 20.70 282 VAL A CA 1
ATOM 2189 C C . VAL A 1 309 ? 36.716 -4.376 52.967 1.00 21.65 282 VAL A C 1
ATOM 2190 O O . VAL A 1 309 ? 36.973 -5.212 53.795 1.00 22.80 282 VAL A O 1
ATOM 2194 N N . LEU A 1 310 ? 36.231 -3.187 53.262 1.00 21.42 283 LEU A N 1
ATOM 2195 C CA . LEU A 1 310 ? 35.983 -2.683 54.604 1.00 22.79 283 LEU A CA 1
ATOM 2196 C C . LEU A 1 310 ? 37.236 -2.730 55.504 1.00 23.59 283 LEU A C 1
ATOM 2197 O O . LEU A 1 310 ? 37.284 -3.365 56.594 1.00 25.65 283 LEU A O 1
ATOM 2202 N N . GLN A 1 311 ? 38.261 -2.034 55.003 1.00 23.36 284 GLN A N 1
ATOM 2203 C CA . GLN A 1 311 ? 39.493 -1.778 55.717 1.00 24.25 284 GLN A CA 1
ATOM 2204 C C . GLN A 1 311 ? 39.311 -0.379 56.276 1.00 23.99 284 GLN A C 1
ATOM 2205 O O . GLN A 1 311 ? 39.662 0.598 55.614 1.00 23.17 284 GLN A O 1
ATOM 2211 N N . ARG A 1 312 ? 38.675 -0.279 57.432 1.00 24.43 285 ARG A N 1
ATOM 2212 C CA . ARG A 1 312 ? 38.136 1.010 57.893 1.00 25.25 285 ARG A CA 1
ATOM 2213 C C . ARG A 1 312 ? 39.223 2.037 58.280 1.00 25.05 285 ARG A C 1
ATOM 2214 O O . ARG A 1 312 ? 39.033 3.253 58.129 1.00 23.92 285 ARG A O 1
ATOM 2222 N N . ASP A 1 313 ? 40.387 1.554 58.683 1.00 26.06 286 ASP A N 1
ATOM 2223 C CA . ASP A 1 313 ? 41.487 2.455 59.020 1.00 27.46 286 ASP A CA 1
ATOM 2224 C C . ASP A 1 313 ? 42.604 2.513 58.004 1.00 25.88 286 ASP A C 1
ATOM 2225 O O . ASP A 1 313 ? 43.641 3.062 58.291 1.00 26.14 286 ASP A O 1
ATOM 2230 N N . ALA A 1 314 ? 42.414 1.941 56.828 1.00 24.58 287 ALA A N 1
ATOM 2231 C CA . ALA A 1 314 ? 43.429 2.032 55.804 1.00 24.47 287 ALA A CA 1
ATOM 2232 C C . ALA A 1 314 ? 43.502 3.449 55.235 1.00 23.73 287 ALA A C 1
ATOM 2233 O O . ALA A 1 314 ? 42.538 4.235 55.273 1.00 23.05 287 ALA A O 1
ATOM 2235 N N . GLN A 1 315 ? 44.684 3.782 54.752 1.00 24.01 288 GLN A N 1
ATOM 2236 C CA . GLN A 1 315 ? 44.906 5.051 54.034 1.00 23.15 288 GLN A CA 1
ATOM 2237 C C . GLN A 1 315 ? 43.992 5.185 52.790 1.00 21.34 288 GLN A C 1
ATOM 2238 O O . GLN A 1 315 ? 43.871 4.287 51.922 1.00 21.46 288 GLN A O 1
ATOM 2244 N N . GLY A 1 316 ? 43.263 6.323 52.714 1.00 19.44 289 GLY A N 1
ATOM 2245 C CA . GLY A 1 316 ? 42.305 6.550 51.669 1.00 17.55 289 GLY A CA 1
ATOM 2246 C C . GLY A 1 316 ? 40.851 6.274 52.043 1.00 16.71 289 GLY A C 1
ATOM 2247 O O . GLY A 1 316 ? 39.968 6.558 51.278 1.00 15.94 289 GLY A O 1
ATOM 2248 N N . GLN A 1 317 ? 40.638 5.645 53.205 1.00 17.40 290 GLN A N 1
ATOM 2249 C CA . GLN A 1 317 ? 39.298 5.417 53.715 1.00 17.16 290 GLN A CA 1
ATOM 2250 C C . GLN A 1 317 ? 38.953 6.631 54.601 1.00 17.64 290 GLN A C 1
ATOM 2251 O O . GLN A 1 317 ? 39.475 6.774 55.678 1.00 18.43 290 GLN A O 1
ATOM 2257 N N . THR A 1 318 ? 38.095 7.498 54.073 1.00 17.02 291 THR A N 1
ATOM 2258 C CA . THR A 1 318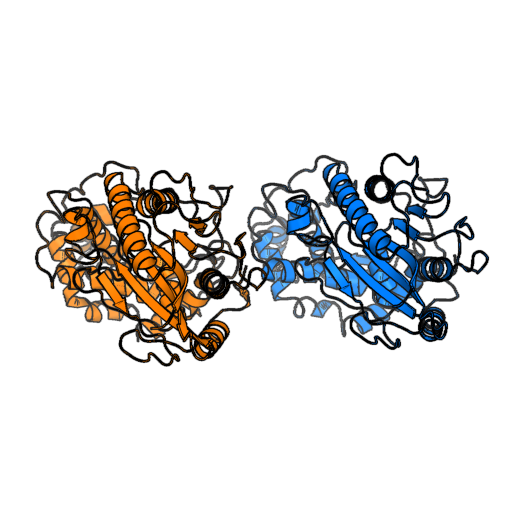 ? 37.903 8.834 54.632 1.00 17.94 291 THR A CA 1
ATOM 2259 C C . THR A 1 318 ? 36.611 8.951 55.405 1.00 18.35 291 THR A C 1
ATOM 2260 O O . THR A 1 318 ? 36.346 10.002 55.973 1.00 20.34 291 THR A O 1
ATOM 2264 N N . LEU A 1 319 ? 35.817 7.905 55.430 1.00 18.17 292 LEU A N 1
ATOM 2265 C CA . LEU A 1 319 ? 34.413 7.992 55.912 1.00 18.65 292 LEU A CA 1
ATOM 2266 C C . LEU A 1 319 ? 34.150 7.187 57.169 1.00 20.13 292 LEU A C 1
ATOM 2267 O O . LEU A 1 319 ? 34.796 6.149 57.380 1.00 20.46 292 LEU A O 1
ATOM 2272 N N . PRO A 1 320 ? 33.198 7.635 58.020 1.00 21.17 293 PRO A N 1
ATOM 2273 C CA . PRO A 1 320 ? 32.988 6.943 59.312 1.00 22.75 293 PRO A CA 1
ATOM 2274 C C . PRO A 1 320 ? 32.138 5.719 59.131 1.00 23.43 293 PRO A C 1
ATOM 2275 O O . PRO A 1 320 ? 30.981 5.654 59.618 1.00 24.14 293 PRO A O 1
ATOM 2279 N N . LEU A 1 321 ? 32.716 4.723 58.472 1.00 23.08 294 LEU A N 1
ATOM 2280 C CA . LEU A 1 321 ? 32.028 3.493 58.163 1.00 24.12 294 LEU A CA 1
ATOM 2281 C C . LEU A 1 321 ? 32.016 2.593 59.376 1.00 26.10 294 LEU A C 1
ATOM 2282 O O . LEU A 1 321 ? 32.893 2.617 60.200 1.00 27.04 294 LEU A O 1
ATOM 2287 N N . SER A 1 322 ? 30.972 1.798 59.476 1.00 28.21 295 SER A N 1
ATOM 2288 C CA . SER A 1 322 ? 30.832 0.888 60.583 1.00 30.15 295 SER A CA 1
ATOM 2289 C C . SER A 1 322 ? 31.194 -0.550 60.148 1.00 30.17 295 SER A C 1
ATOM 2290 O O . SER A 1 322 ? 31.194 -0.863 58.963 1.00 28.61 295 SER A O 1
ATOM 2293 N N . PRO A 1 323 ? 31.523 -1.429 61.105 1.00 31.65 296 PRO A N 1
ATOM 2294 C CA . PRO A 1 323 ? 31.803 -2.833 60.719 1.00 31.85 296 PRO A CA 1
ATOM 2295 C C . PRO A 1 323 ? 30.638 -3.535 59.994 1.00 31.43 296 PRO A C 1
ATOM 2296 O O . PRO A 1 323 ? 30.862 -4.497 59.249 1.00 30.90 296 PRO A O 1
ATOM 2300 N N . GLN A 1 324 ? 29.414 -3.037 60.185 1.00 31.61 297 GLN A N 1
ATOM 2301 C CA . GLN A 1 324 ? 28.219 -3.598 59.563 1.00 32.20 297 GLN A CA 1
ATOM 2302 C C . GLN A 1 324 ? 27.896 -2.980 58.211 1.00 28.91 297 GLN A C 1
ATOM 2303 O O . GLN A 1 324 ? 26.869 -3.282 57.624 1.00 28.77 297 GLN A O 1
ATOM 2309 N N . THR A 1 325 ? 28.764 -2.107 57.711 1.00 26.43 298 THR A N 1
ATOM 2310 C CA . THR A 1 325 ? 28.558 -1.499 56.411 1.00 24.14 298 THR A CA 1
ATOM 2311 C C . THR A 1 325 ? 28.395 -2.561 55.300 1.00 23.59 298 THR A C 1
ATOM 2312 O O . THR A 1 325 ? 29.271 -3.413 55.138 1.00 23.24 298 THR A O 1
ATOM 2316 N N . LYS A 1 326 ? 27.291 -2.474 54.560 1.00 23.23 299 LYS A N 1
ATOM 2317 C CA . LYS A 1 326 ? 27.009 -3.333 53.395 1.00 23.19 299 LYS A CA 1
ATOM 2318 C C . LYS A 1 326 ? 27.032 -2.627 52.049 1.00 21.46 299 LYS A C 1
ATOM 2319 O O . LYS A 1 326 ? 27.256 -3.264 51.013 1.00 20.21 299 LYS A O 1
ATOM 2325 N N . LEU A 1 327 ? 26.736 -1.322 52.075 1.00 20.51 300 LEU A N 1
ATOM 2326 C CA . LEU A 1 327 ? 26.561 -0.542 50.900 1.00 19.47 300 LEU A CA 1
ATOM 2327 C C . LEU A 1 327 ? 26.984 0.905 51.132 1.00 18.53 300 LEU A C 1
ATOM 2328 O O . LEU A 1 327 ? 26.475 1.561 52.061 1.00 19.49 300 LEU A O 1
ATOM 2333 N N . LEU A 1 328 ? 27.932 1.369 50.321 1.00 16.87 301 LEU A N 1
ATOM 2334 C CA . LEU A 1 328 ? 28.361 2.771 50.271 1.00 16.07 301 LEU A CA 1
ATOM 2335 C C . LEU A 1 328 ? 27.897 3.302 48.935 1.00 15.22 301 LEU A C 1
ATOM 2336 O O . LEU A 1 328 ? 28.203 2.714 47.884 1.00 14.98 301 LEU A O 1
ATOM 2341 N N . PHE A 1 329 ? 27.166 4.417 48.968 1.00 14.97 302 PHE A N 1
ATOM 2342 C CA . PHE A 1 329 ? 26.806 5.161 47.768 1.00 14.31 302 PHE A CA 1
ATOM 2343 C C . PHE A 1 329 ? 27.620 6.455 47.766 1.00 13.65 302 PHE A C 1
ATOM 2344 O O . PHE A 1 329 ? 27.582 7.223 48.737 1.00 14.21 302 PHE A O 1
ATOM 2352 N N . LEU A 1 330 ? 28.290 6.697 46.637 1.00 12.85 303 LEU A N 1
ATOM 2353 C CA . LEU A 1 330 ? 29.084 7.905 46.415 1.00 12.29 303 LEU A CA 1
ATOM 2354 C C . LEU A 1 330 ? 28.397 8.744 45.350 1.00 11.62 303 LEU A C 1
ATOM 2355 O O . LEU A 1 330 ? 28.271 8.312 44.212 1.00 12.25 303 LEU A O 1
ATOM 2360 N N . GLY A 1 331 ? 27.883 9.926 45.734 1.00 11.94 304 GLY A N 1
ATOM 2361 C CA . GLY A 1 331 ? 27.122 10.784 44.850 1.00 11.39 304 GLY A CA 1
ATOM 2362 C C . GLY A 1 331 ? 28.104 11.762 44.178 1.00 10.72 304 GLY A C 1
ATOM 2363 O O . GLY A 1 331 ? 28.491 12.786 44.762 1.00 10.84 304 GLY A O 1
ATOM 2364 N N . GLY A 1 332 ? 28.524 11.430 42.960 1.00 10.16 305 GLY A N 1
ATOM 2365 C CA . GLY A 1 332 ? 29.491 12.233 42.177 1.00 9.28 305 GLY A CA 1
ATOM 2366 C C . GLY A 1 332 ? 29.052 12.568 40.760 1.00 8.71 305 GLY A C 1
ATOM 2367 O O . GLY A 1 332 ? 27.872 12.781 40.489 1.00 9.55 305 GLY A O 1
ATOM 2368 N N . HIS A 1 333 ? 30.049 12.601 39.868 1.00 8.07 306 HIS A N 1
ATOM 2369 C CA . HIS A 1 333 ? 29.934 13.207 38.578 1.00 7.80 306 HIS A CA 1
ATOM 2370 C C . HIS A 1 333 ? 30.383 12.239 37.494 1.00 7.53 306 HIS A C 1
ATOM 2371 O O . HIS A 1 333 ? 31.072 11.292 37.758 1.00 7.07 306 HIS A O 1
ATOM 2378 N N . ASP A 1 334 ? 29.968 12.559 36.282 1.00 6.74 307 ASP A N 1
ATOM 2379 C CA . ASP A 1 334 ? 30.493 11.798 35.114 1.00 6.82 307 ASP A CA 1
ATOM 2380 C C . ASP A 1 334 ? 31.999 11.790 35.081 1.00 6.94 307 ASP A C 1
ATOM 2381 O O . ASP A 1 334 ? 32.632 10.757 34.789 1.00 6.56 307 ASP A O 1
ATOM 2386 N N . THR A 1 335 ? 32.634 12.887 35.447 1.00 6.43 308 THR A N 1
ATOM 2387 C CA . THR A 1 335 ? 34.082 12.960 35.398 1.00 6.87 308 THR A CA 1
ATOM 2388 C C . THR A 1 335 ? 34.698 11.946 36.366 1.00 6.74 308 THR A C 1
ATOM 2389 O O . THR A 1 335 ? 35.752 11.367 36.078 1.00 6.59 308 THR A O 1
ATOM 2393 N N . ASN A 1 336 ? 34.045 11.717 37.504 1.00 6.32 309 ASN A N 1
ATOM 2394 C CA . ASN A 1 336 ? 34.565 10.772 38.472 1.00 6.50 309 ASN A CA 1
ATOM 2395 C C . ASN A 1 336 ? 34.514 9.347 37.929 1.00 6.80 309 ASN A C 1
ATOM 2396 O O . ASN A 1 336 ? 35.494 8.600 38.021 1.00 7.06 309 ASN A O 1
ATOM 2401 N N . ILE A 1 337 ? 33.351 9.006 37.373 1.00 7.00 310 ILE A N 1
ATOM 2402 C CA . ILE A 1 337 ? 33.219 7.686 36.771 1.00 7.08 310 ILE A CA 1
ATOM 2403 C C . ILE A 1 337 ? 34.313 7.491 35.680 1.00 6.92 310 ILE A C 1
ATOM 2404 O O . ILE A 1 337 ? 34.944 6.447 35.572 1.00 7.07 310 ILE A O 1
ATOM 2409 N N . ALA A 1 338 ? 34.454 8.490 34.824 1.00 6.55 311 ALA A N 1
ATOM 2410 C CA . ALA A 1 338 ? 35.436 8.429 33.727 1.00 6.32 311 ALA A CA 1
ATOM 2411 C C . ALA A 1 338 ? 36.868 8.278 34.307 1.00 6.58 311 ALA A C 1
ATOM 2412 O O . ALA A 1 338 ? 37.685 7.537 33.796 1.00 6.19 311 ALA A O 1
ATOM 2414 N N . ASN A 1 339 ? 37.222 9.049 35.336 1.00 6.33 312 ASN A N 1
ATOM 2415 C CA . ASN A 1 339 ? 38.528 8.970 35.907 1.00 6.69 312 ASN A CA 1
ATOM 2416 C C . ASN A 1 339 ? 38.785 7.532 36.388 1.00 7.29 312 ASN A C 1
ATOM 2417 O O . ASN A 1 339 ? 39.863 6.955 36.139 1.00 8.39 312 ASN A O 1
ATOM 2422 N N . ILE A 1 340 ? 37.822 6.972 37.092 1.00 7.34 313 ILE A N 1
ATOM 2423 C CA . ILE A 1 340 ? 37.972 5.592 37.619 1.00 8.02 313 ILE A CA 1
ATOM 2424 C C . ILE A 1 340 ? 38.140 4.619 36.466 1.00 8.14 313 ILE A C 1
ATOM 2425 O O . ILE A 1 340 ? 39.014 3.722 36.481 1.00 8.89 313 ILE A O 1
ATOM 2430 N N . ALA A 1 341 ? 37.332 4.786 35.430 1.00 7.81 314 ALA A N 1
ATOM 2431 C CA . ALA A 1 341 ? 37.353 3.866 34.279 1.00 8.51 314 ALA A CA 1
ATOM 2432 C C . ALA A 1 341 ? 38.675 3.994 33.573 1.00 8.47 314 ALA A C 1
ATOM 2433 O O . ALA A 1 341 ? 39.269 3.024 33.226 1.00 9.67 314 ALA A O 1
ATOM 2435 N N . GLY A 1 342 ? 39.230 5.224 33.454 1.00 7.97 315 GLY A N 1
ATOM 2436 C CA . GLY A 1 342 ? 40.526 5.404 32.861 1.00 8.06 315 GLY A CA 1
ATOM 2437 C C . GLY A 1 342 ? 41.668 4.784 33.653 1.00 8.72 315 GLY A C 1
ATOM 2438 O O . GLY A 1 342 ? 42.545 4.148 33.062 1.00 9.49 315 GLY A O 1
ATOM 2439 N N . MET A 1 343 ? 41.626 4.839 34.983 1.00 8.86 316 MET A N 1
ATOM 2440 C CA . MET A 1 343 ? 42.638 4.222 35.837 1.00 9.89 316 MET A CA 1
ATOM 2441 C C . MET A 1 343 ? 42.591 2.703 35.655 1.00 10.66 316 MET A C 1
ATOM 2442 O O . MET A 1 343 ? 43.643 2.076 35.633 1.00 11.93 316 MET A O 1
ATOM 2447 N N . LEU A 1 344 ? 41.371 2.177 35.620 1.00 10.18 317 LEU A N 1
ATOM 2448 C CA . LEU A 1 344 ? 41.156 0.703 35.561 1.00 10.88 317 LEU A CA 1
ATOM 2449 C C . LEU A 1 344 ? 41.155 0.140 34.144 1.00 11.25 317 LEU A C 1
ATOM 2450 O O . LEU A 1 344 ? 41.005 -1.098 34.001 1.00 11.68 317 LEU A O 1
ATOM 2455 N N . GLY A 1 345 ? 41.400 0.971 33.126 1.00 10.61 318 GLY A N 1
ATOM 2456 C CA . GLY A 1 345 ? 41.525 0.467 31.737 1.00 11.22 318 GLY A CA 1
ATOM 2457 C C . GLY A 1 345 ? 40.171 -0.050 31.260 1.00 11.18 318 GLY A C 1
ATOM 2458 O O . GLY A 1 345 ? 40.111 -0.982 30.415 1.00 12.62 318 GLY A O 1
ATOM 2459 N N . ALA A 1 346 ? 39.062 0.540 31.775 1.00 10.37 319 ALA A N 1
ATOM 2460 C CA . ALA A 1 346 ? 37.723 0.096 31.435 1.00 10.33 319 ALA A CA 1
ATOM 2461 C C . ALA A 1 346 ? 37.135 0.929 30.326 1.00 10.63 319 ALA A C 1
ATOM 2462 O O . ALA A 1 346 ? 37.198 2.149 30.394 1.00 10.75 319 ALA A O 1
ATOM 2464 N N . ASN A 1 347 ? 36.465 0.275 29.375 1.00 11.40 320 ASN A N 1
ATOM 2465 C CA . ASN A 1 347 ? 35.818 0.982 28.299 1.00 11.87 320 ASN A CA 1
ATOM 2466 C C . ASN A 1 347 ? 34.527 0.226 27.986 1.00 12.28 320 ASN A C 1
ATOM 2467 O O . ASN A 1 347 ? 34.523 -1.030 27.993 1.00 13.65 320 ASN A O 1
ATOM 2472 N N . TRP A 1 348 ? 33.447 0.967 27.716 1.00 11.61 321 TRP A N 1
ATOM 2473 C CA . TRP A 1 348 ? 32.175 0.355 27.487 1.00 11.67 321 TRP A CA 1
ATOM 2474 C C . TRP A 1 348 ? 31.310 1.179 26.523 1.00 12.02 321 TRP A C 1
ATOM 2475 O O . TRP A 1 348 ? 31.623 2.313 26.214 1.00 11.43 321 TRP A O 1
ATOM 2486 N N . GLN A 1 349 ? 30.253 0.524 26.071 1.00 13.45 322 GLN A N 1
ATOM 2487 C CA A GLN A 1 349 ? 29.144 1.161 25.351 0.50 14.01 322 GLN A CA 1
ATOM 2488 C CA B GLN A 1 349 ? 29.140 1.165 25.346 0.50 13.28 322 GLN A CA 1
ATOM 2489 C C . GLN A 1 349 ? 27.857 0.652 25.993 1.00 13.74 322 GLN A C 1
ATOM 2490 O O . GLN A 1 349 ? 27.749 -0.524 26.347 1.00 14.90 322 GLN A O 1
ATOM 2501 N N . LEU A 1 350 ? 26.884 1.539 26.197 1.00 12.24 323 LEU A N 1
ATOM 2502 C CA . LEU A 1 350 ? 25.656 1.176 26.869 1.00 12.18 323 LEU A CA 1
ATOM 2503 C C . LEU A 1 350 ? 24.492 1.079 25.864 1.00 12.56 323 LEU A C 1
ATOM 2504 O O . LEU A 1 350 ? 24.124 2.040 25.251 1.00 12.14 323 LEU A O 1
ATOM 2509 N N . PRO A 1 351 ? 23.935 -0.119 25.688 1.00 13.38 324 PRO A N 1
ATOM 2510 C CA . PRO A 1 351 ? 22.809 -0.202 24.792 1.00 14.10 324 PRO A CA 1
ATOM 2511 C C . PRO A 1 351 ? 21.672 0.679 25.257 1.00 13.87 324 PRO A C 1
ATOM 2512 O O . PRO A 1 351 ? 21.343 0.681 26.439 1.00 13.51 324 PRO A O 1
ATOM 2516 N N . GLN A 1 352 ? 21.118 1.423 24.301 1.00 14.01 325 GLN A N 1
ATOM 2517 C CA . GLN A 1 352 ? 20.003 2.352 24.440 1.00 14.42 325 GLN A CA 1
ATOM 2518 C C . GLN A 1 352 ? 20.310 3.523 25.384 1.00 13.03 325 GLN A C 1
ATOM 2519 O O . GLN A 1 352 ? 19.381 4.154 25.895 1.00 13.43 325 GLN A O 1
ATOM 2525 N N . GLN A 1 353 ? 21.585 3.834 25.553 1.00 11.93 326 GLN A N 1
ATOM 2526 C CA . GLN A 1 353 ? 21.999 4.995 26.333 1.00 10.89 326 GLN A CA 1
ATOM 2527 C C . GLN A 1 353 ? 23.294 5.527 25.731 1.00 9.78 326 GLN A C 1
ATOM 2528 O O . GLN A 1 353 ? 24.388 5.079 26.094 1.00 9.42 326 GLN A O 1
ATOM 2534 N N . PRO A 1 354 ? 23.193 6.530 24.872 1.00 9.54 327 PRO A N 1
ATOM 2535 C CA . PRO A 1 354 ? 24.361 6.969 24.123 1.00 8.99 327 PRO A CA 1
ATOM 2536 C C . PRO A 1 354 ? 25.405 7.722 24.894 1.00 8.23 327 PRO A C 1
ATOM 2537 O O . PRO A 1 354 ? 26.514 7.927 24.384 1.00 7.79 327 PRO A O 1
ATOM 2541 N N . ASP A 1 355 ? 25.094 8.161 26.123 1.00 7.85 328 ASP A N 1
ATOM 2542 C CA . ASP A 1 355 ? 26.117 8.729 27.010 1.00 7.58 328 ASP A CA 1
ATOM 2543 C C . ASP A 1 355 ? 26.719 7.626 27.846 1.00 7.50 328 ASP A C 1
ATOM 2544 O O . ASP A 1 355 ? 25.984 6.897 28.559 1.00 7.73 328 ASP A O 1
ATOM 2549 N N . ASN A 1 356 ? 28.022 7.441 27.740 1.00 7.20 329 ASN A N 1
ATOM 2550 C CA . ASN A 1 356 ? 28.667 6.409 28.547 1.00 7.62 329 ASN A CA 1
ATOM 2551 C C . ASN A 1 356 ? 28.558 6.619 30.064 1.00 7.71 329 ASN A C 1
ATOM 2552 O O . ASN A 1 356 ? 28.785 5.661 30.846 1.00 8.70 329 ASN A O 1
ATOM 2557 N N . THR A 1 357 ? 28.367 7.886 30.452 1.00 7.56 330 THR A N 1
ATOM 2558 C CA . THR A 1 357 ? 28.313 8.255 31.883 1.00 7.71 330 THR A CA 1
ATOM 2559 C C . THR A 1 357 ? 26.968 8.979 32.096 1.00 7.87 330 THR A C 1
ATOM 2560 O O . THR A 1 357 ? 26.961 10.222 32.316 1.00 7.67 330 THR A O 1
ATOM 2564 N N . PRO A 1 358 ? 25.843 8.268 31.928 1.00 8.57 331 PRO A N 1
ATOM 2565 C CA . PRO A 1 358 ? 24.526 8.897 31.781 1.00 9.02 331 PRO A CA 1
ATOM 2566 C C . PRO A 1 358 ? 23.980 9.419 33.097 1.00 9.41 331 PRO A C 1
ATOM 2567 O O . PRO A 1 358 ? 24.390 8.946 34.170 1.00 8.93 331 PRO A O 1
ATOM 2571 N N . PRO A 1 359 ? 22.971 10.303 33.003 1.00 10.11 332 PRO A N 1
ATOM 2572 C CA . PRO A 1 359 ? 22.304 10.768 34.203 1.00 10.96 332 PRO A CA 1
ATOM 2573 C C . PRO A 1 359 ? 21.761 9.632 34.999 1.00 11.13 332 PRO A C 1
ATOM 2574 O O . PRO A 1 359 ? 21.068 8.750 34.457 1.00 12.56 332 PRO A O 1
ATOM 2578 N N . GLY A 1 360 ? 22.055 9.664 36.284 1.00 11.53 333 GLY A N 1
ATOM 2579 C CA . GLY A 1 360 ? 21.578 8.695 37.204 1.00 11.80 333 GLY A CA 1
ATOM 2580 C C . GLY A 1 360 ? 22.324 7.347 37.120 1.00 11.85 333 GLY A C 1
ATOM 2581 O O . GLY A 1 360 ? 21.993 6.419 37.893 1.00 12.58 333 GLY A O 1
ATOM 2582 N N . GLY A 1 361 ? 23.259 7.181 36.172 1.00 11.24 334 GLY A N 1
ATOM 2583 C CA . GLY A 1 3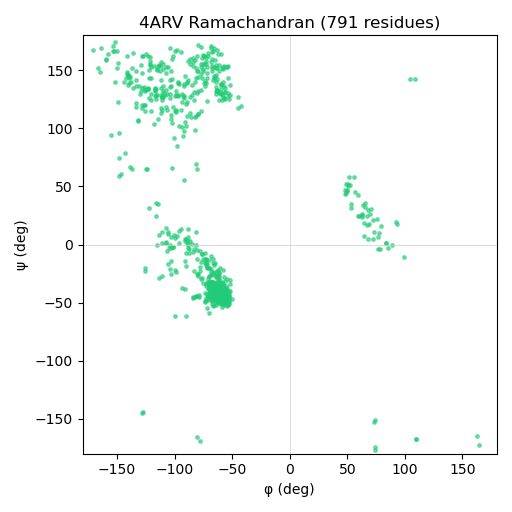61 ? 23.959 5.925 36.046 1.00 11.20 334 GLY A CA 1
ATOM 2584 C C . GLY A 1 361 ? 25.013 5.715 37.139 1.00 11.20 334 GLY A C 1
ATOM 2585 O O . GLY A 1 361 ? 25.675 6.645 37.650 1.00 10.95 334 GLY A O 1
ATOM 2586 N N . GLY A 1 362 ? 25.218 4.457 37.490 1.00 11.30 335 GLY A N 1
ATOM 2587 C CA . GLY A 1 362 ? 26.156 4.136 38.545 1.00 11.76 335 GLY A CA 1
ATOM 2588 C C . GLY A 1 362 ? 27.156 3.093 38.105 1.00 11.79 335 GLY A C 1
ATOM 2589 O O . GLY A 1 362 ? 26.775 2.057 37.541 1.00 12.81 335 GLY A O 1
ATOM 2590 N N . LEU A 1 363 ? 28.416 3.338 38.409 1.00 12.01 336 LEU A N 1
ATOM 2591 C CA . LEU A 1 363 ? 29.473 2.341 38.285 1.00 12.02 336 LEU A CA 1
ATOM 2592 C C . LEU A 1 363 ? 29.516 1.583 39.640 1.00 13.02 336 LEU A C 1
ATOM 2593 O O . LEU A 1 363 ? 29.882 2.160 40.686 1.00 12.73 336 LEU A O 1
ATOM 2598 N N . VAL A 1 364 ? 29.107 0.312 39.615 1.00 12.85 337 VAL A N 1
ATOM 2599 C CA . VAL A 1 364 ? 28.858 -0.488 40.784 1.00 13.58 337 VAL A CA 1
ATOM 2600 C C . VAL A 1 364 ? 29.969 -1.526 40.962 1.00 13.75 337 VAL A C 1
ATOM 2601 O O . VAL A 1 364 ? 30.298 -2.276 40.005 1.00 13.52 337 VAL A O 1
ATOM 2605 N N . PHE A 1 365 ? 30.512 -1.560 42.179 1.00 13.33 338 PHE A N 1
ATOM 2606 C CA . PHE A 1 365 ? 31.554 -2.541 42.574 1.00 13.82 338 PHE A CA 1
ATOM 2607 C C . PHE A 1 365 ? 30.950 -3.493 43.564 1.00 14.59 338 PHE A C 1
ATOM 2608 O O . PHE A 1 365 ? 30.442 -3.052 44.616 1.00 14.93 338 PHE A O 1
ATOM 2616 N N . GLU A 1 366 ? 31.019 -4.786 43.266 1.00 15.13 339 GLU A N 1
ATOM 2617 C CA . GLU A 1 366 ? 30.422 -5.839 44.086 1.00 16.33 339 GLU A CA 1
ATOM 2618 C C . GLU A 1 366 ? 31.544 -6.766 44.624 1.00 16.76 339 GLU A C 1
ATOM 2619 O O . GLU A 1 366 ? 32.435 -7.153 43.846 1.00 16.57 339 GLU A O 1
ATOM 2625 N N . LEU A 1 367 ? 31.518 -7.069 45.918 1.00 17.10 340 LEU A N 1
ATOM 2626 C CA . LEU A 1 367 ? 32.426 -8.055 46.476 1.00 18.01 340 LEU A CA 1
ATOM 2627 C C . LEU A 1 367 ? 31.638 -9.333 46.637 1.00 19.34 340 LEU A C 1
ATOM 2628 O O . LEU A 1 367 ? 30.685 -9.368 47.449 1.00 19.80 340 LEU A O 1
ATOM 2633 N N . TRP A 1 368 ? 32.067 -10.398 45.927 1.00 19.93 341 TRP A N 1
ATOM 2634 C CA . TRP A 1 368 ? 31.479 -11.727 46.040 1.00 21.53 341 TRP A CA 1
ATOM 2635 C C . TRP A 1 368 ? 32.434 -12.723 46.728 1.00 22.78 341 TRP A C 1
ATOM 2636 O O . TRP A 1 368 ? 33.664 -12.610 46.589 1.00 22.24 341 TRP A O 1
ATOM 2647 N N . GLN A 1 369 ? 31.868 -13.704 47.389 1.00 24.32 342 GLN A N 1
ATOM 2648 C CA . GLN A 1 369 ? 32.678 -14.786 47.973 1.00 25.90 342 GLN A CA 1
ATOM 2649 C C . GLN A 1 369 ? 32.121 -16.154 47.618 1.00 26.97 342 GLN A C 1
ATOM 2650 O O . GLN A 1 369 ? 30.926 -16.388 47.761 1.00 27.25 342 GLN A O 1
ATOM 2656 N N . ASN A 1 370 ? 33.037 -17.053 47.248 1.00 27.28 343 ASN A N 1
ATOM 2657 C CA . ASN A 1 370 ? 32.745 -18.475 47.102 1.00 28.81 343 ASN A CA 1
ATOM 2658 C C . ASN A 1 370 ? 32.763 -19.044 48.520 1.00 30.07 343 ASN A C 1
ATOM 2659 O O . ASN A 1 370 ? 33.831 -19.094 49.150 1.00 30.14 343 ASN A O 1
ATOM 2664 N N . PRO A 1 371 ? 31.589 -19.482 49.054 1.00 31.14 344 PRO A N 1
ATOM 2665 C CA . PRO A 1 371 ? 31.606 -19.926 50.445 1.00 32.48 344 PRO A CA 1
ATOM 2666 C C . PRO A 1 371 ? 32.370 -21.249 50.651 1.00 34.25 344 PRO A C 1
ATOM 2667 O O . PRO A 1 371 ? 32.752 -21.605 51.789 1.00 35.31 344 PRO A O 1
ATOM 2671 N N . ASP A 1 372 ? 32.531 -21.987 49.559 1.00 34.74 345 ASP A N 1
ATOM 2672 C CA . ASP A 1 372 ? 33.227 -23.281 49.589 1.00 36.67 345 ASP A CA 1
ATOM 2673 C C . ASP A 1 372 ? 34.697 -23.149 49.904 1.00 36.17 345 ASP A C 1
ATOM 2674 O O . ASP A 1 372 ? 35.184 -23.773 50.837 1.00 37.53 345 ASP A O 1
ATOM 2679 N N . ASN A 1 373 ? 35.379 -22.286 49.127 1.00 34.28 346 ASN A N 1
ATOM 2680 C CA . ASN A 1 373 ? 36.816 -22.140 49.294 1.00 33.98 346 ASN A CA 1
ATOM 2681 C C . ASN A 1 373 ? 37.235 -20.798 49.878 1.00 32.32 346 ASN A C 1
ATOM 2682 O O . ASN A 1 373 ? 38.401 -20.579 50.071 1.00 32.14 346 ASN A O 1
ATOM 2687 N N . HIS A 1 374 ? 36.260 -19.943 50.180 1.00 31.27 347 HIS A N 1
ATOM 2688 C CA . HIS A 1 374 ? 36.513 -18.586 50.697 1.00 29.82 347 HIS A CA 1
ATOM 2689 C C . HIS A 1 374 ? 37.168 -17.609 49.715 1.00 28.16 347 HIS A C 1
ATOM 2690 O O . HIS A 1 374 ? 37.492 -16.483 50.084 1.00 27.02 347 HIS A O 1
ATOM 2697 N N . GLN A 1 375 ? 37.374 -17.992 48.464 1.00 28.16 348 GLN A N 1
ATOM 2698 C CA . GLN A 1 375 ? 37.920 -17.046 47.503 1.00 26.69 348 GLN A CA 1
ATOM 2699 C C . GLN A 1 375 ? 36.958 -15.861 47.267 1.00 25.28 348 GLN A C 1
ATOM 2700 O O . GLN A 1 375 ? 35.780 -16.074 47.056 1.00 25.23 348 GLN A O 1
ATOM 2706 N N . ARG A 1 376 ? 37.483 -14.638 47.313 1.00 24.15 349 ARG A N 1
ATOM 2707 C CA A ARG A 1 376 ? 36.671 -13.459 47.048 0.50 22.86 349 ARG A CA 1
ATOM 2708 C CA B ARG A 1 376 ? 36.678 -13.449 47.054 0.50 22.88 349 ARG A CA 1
ATOM 2709 C C . ARG A 1 376 ? 36.983 -12.871 45.664 1.00 21.72 349 ARG A C 1
ATOM 2710 O O . ARG A 1 376 ? 38.085 -13.064 45.125 1.00 21.69 349 ARG A O 1
ATOM 2725 N N . TYR A 1 377 ? 35.994 -12.180 45.096 1.00 20.81 350 TYR A N 1
ATOM 2726 C CA . TYR A 1 377 ? 36.023 -11.665 43.735 1.00 20.12 350 TYR A CA 1
ATOM 2727 C C . TYR A 1 377 ? 35.382 -10.295 43.680 1.00 18.99 350 TYR A C 1
ATOM 2728 O O . TYR A 1 377 ? 34.450 -10.032 44.456 1.00 19.22 350 TYR A O 1
ATOM 2737 N N . VAL A 1 378 ? 35.855 -9.464 42.778 1.00 18.18 351 VAL A N 1
ATOM 2738 C CA . VAL A 1 378 ? 35.250 -8.157 42.514 1.00 17.23 351 VAL A CA 1
ATOM 2739 C C . VAL A 1 378 ? 34.598 -8.221 41.150 1.00 17.39 351 VAL A C 1
ATOM 2740 O O . VAL A 1 378 ? 35.187 -8.704 40.156 1.00 17.43 351 VAL A O 1
ATOM 2744 N N . ALA A 1 379 ? 33.388 -7.676 41.098 1.00 17.01 352 ALA A N 1
ATOM 2745 C CA . ALA A 1 379 ? 32.672 -7.523 39.853 1.00 16.87 352 ALA A CA 1
ATOM 2746 C C . ALA A 1 379 ? 32.381 -6.049 39.719 1.00 15.73 352 ALA A C 1
ATOM 2747 O O . ALA A 1 379 ? 32.022 -5.407 40.706 1.00 16.00 352 ALA A O 1
ATOM 2749 N N . VAL A 1 380 ? 32.454 -5.582 38.490 1.00 15.08 353 VAL A N 1
ATOM 2750 C CA . VAL A 1 380 ? 32.163 -4.171 38.168 1.00 14.00 353 VAL A CA 1
ATOM 2751 C C . VAL A 1 380 ? 31.065 -4.104 37.084 1.00 14.07 353 VAL A C 1
ATOM 2752 O O . VAL A 1 380 ? 31.076 -4.894 36.113 1.00 14.46 353 VAL A O 1
ATOM 2756 N N . LYS A 1 381 ? 30.066 -3.230 37.315 1.00 13.26 354 LYS A N 1
ATOM 2757 C CA . LYS A 1 381 ? 28.902 -3.124 36.419 1.00 13.60 354 LYS A CA 1
ATOM 2758 C C . LYS A 1 381 ? 28.510 -1.662 36.274 1.00 12.97 354 LYS A C 1
ATOM 2759 O O . LYS A 1 381 ? 28.709 -0.916 37.243 1.00 13.58 354 LYS A O 1
ATOM 2765 N N . MET A 1 382 ? 28.012 -1.267 35.096 1.00 12.63 355 MET A N 1
ATOM 2766 C CA . MET A 1 382 ? 27.261 -0.008 34.943 1.00 12.18 355 MET A CA 1
ATOM 2767 C C . MET A 1 382 ? 25.781 -0.339 35.097 1.00 12.35 355 MET A C 1
ATOM 2768 O O . MET A 1 382 ? 25.257 -1.197 34.393 1.00 13.36 355 MET A O 1
ATOM 2773 N N . PHE A 1 383 ? 25.111 0.311 36.050 1.00 12.64 356 PHE A N 1
ATOM 2774 C CA . PHE A 1 383 ? 23.642 0.245 36.200 1.00 13.05 356 PHE A CA 1
ATOM 2775 C C . PHE A 1 383 ? 23.055 1.556 35.677 1.00 12.52 356 PHE A C 1
ATOM 2776 O O . PHE A 1 383 ? 23.580 2.626 36.008 1.00 12.31 356 PHE A O 1
ATOM 2784 N N . TYR A 1 384 ? 22.078 1.486 34.810 1.00 12.77 357 TYR A N 1
ATOM 2785 C CA . TYR A 1 384 ? 21.555 2.723 34.214 1.00 12.26 357 TYR A CA 1
ATOM 2786 C C . TYR A 1 384 ? 20.133 2.543 33.640 1.00 13.00 357 TYR A C 1
ATOM 2787 O O . TYR A 1 384 ? 19.640 1.433 33.403 1.00 13.88 357 TYR A O 1
ATOM 2796 N N . GLN A 1 385 ? 19.466 3.682 33.491 1.00 12.70 358 GLN A N 1
ATOM 2797 C CA . GLN A 1 385 ? 18.206 3.807 32.785 1.00 13.42 358 GLN A CA 1
ATOM 2798 C C . GLN A 1 385 ? 18.469 4.151 31.306 1.00 13.24 358 GLN A C 1
ATOM 2799 O O . GLN A 1 385 ? 19.306 5.010 30.988 1.00 12.47 358 GLN A O 1
ATOM 2805 N N . THR A 1 386 ? 17.733 3.483 30.408 1.00 14.08 359 THR A N 1
ATOM 2806 C CA . THR A 1 386 ? 17.836 3.812 28.990 1.00 14.15 359 THR A CA 1
ATOM 2807 C C . THR A 1 386 ? 17.253 5.182 28.738 1.00 14.26 359 THR A C 1
ATOM 2808 O O . THR A 1 386 ? 16.570 5.742 29.590 1.00 14.41 359 THR A O 1
ATOM 2812 N N . MET A 1 387 ? 17.444 5.699 27.548 1.00 14.72 360 MET A N 1
ATOM 2813 C CA . MET A 1 387 ? 16.790 6.986 27.184 1.00 15.52 360 MET A CA 1
ATOM 2814 C C . MET A 1 387 ? 15.306 6.917 27.431 1.00 16.26 360 MET A C 1
ATOM 2815 O O . MET A 1 387 ? 14.713 7.865 27.943 1.00 15.90 360 MET A O 1
ATOM 2820 N N . GLU A 1 388 ? 14.666 5.840 26.961 1.00 16.74 361 GLU A N 1
ATOM 2821 C CA . GLU A 1 388 ? 13.235 5.680 27.074 1.00 18.53 361 GLU A CA 1
ATOM 2822 C C . GLU A 1 388 ? 12.817 5.583 28.537 1.00 17.81 361 GLU A C 1
ATOM 2823 O O . GLU A 1 388 ? 11.810 6.158 28.909 1.00 18.11 361 GLU A O 1
ATOM 2829 N N . GLN A 1 389 ? 13.574 4.841 29.366 1.00 16.97 362 GLN A N 1
ATOM 2830 C CA . GLN A 1 389 ? 13.238 4.737 30.786 1.00 17.02 362 GLN A CA 1
ATOM 2831 C C . GLN A 1 389 ? 13.294 6.054 31.532 1.00 16.40 362 GLN A C 1
ATOM 2832 O O . GLN A 1 389 ? 12.483 6.309 32.460 1.00 17.37 362 GLN A O 1
ATOM 2838 N N . LEU A 1 390 ? 14.206 6.904 31.115 1.00 15.50 363 LEU A N 1
ATOM 2839 C CA . LEU A 1 390 ? 14.273 8.262 31.688 1.00 15.19 363 LEU A CA 1
ATOM 2840 C C . LEU A 1 390 ? 13.129 9.143 31.175 1.00 15.85 363 LEU A C 1
ATOM 2841 O O . LEU A 1 390 ? 12.354 9.724 31.965 1.00 16.53 363 LEU A O 1
ATOM 2846 N N . ARG A 1 391 ? 12.930 9.172 29.851 1.00 16.39 364 ARG A N 1
ATOM 2847 C CA . ARG A 1 391 ? 11.904 10.013 29.245 1.00 17.33 364 ARG A CA 1
ATOM 2848 C C . ARG A 1 391 ? 10.488 9.692 29.750 1.00 18.86 364 ARG A C 1
ATOM 2849 O O . ARG A 1 391 ? 9.673 10.576 29.928 1.00 19.45 364 ARG A O 1
ATOM 2857 N N . ASN A 1 392 ? 10.192 8.409 29.903 1.00 19.94 365 ASN A N 1
ATOM 2858 C CA . ASN A 1 392 ? 8.876 7.944 30.293 1.00 22.22 365 ASN A CA 1
ATOM 2859 C C . ASN A 1 392 ? 8.713 7.664 31.769 1.00 22.21 365 ASN A C 1
ATOM 2860 O O . ASN A 1 392 ? 7.628 7.310 32.186 1.00 22.77 365 ASN A O 1
ATOM 2865 N N . ALA A 1 393 ? 9.771 7.888 32.542 1.00 20.91 366 ALA A N 1
ATOM 2866 C CA . ALA A 1 393 ? 9.789 7.749 34.008 1.00 21.61 366 ALA A CA 1
ATOM 2867 C C . ALA A 1 393 ? 9.204 6.364 34.382 1.00 23.59 366 ALA A C 1
ATOM 2868 O O . ALA A 1 393 ? 8.320 6.212 35.244 1.00 24.36 366 ALA A O 1
ATOM 2870 N N . ASP A 1 394 ? 9.742 5.347 33.710 1.00 24.01 367 ASP A N 1
ATOM 2871 C CA . ASP A 1 394 ? 9.255 3.967 33.850 1.00 26.46 367 ASP A CA 1
ATOM 2872 C C . ASP A 1 394 ? 9.438 3.450 35.271 1.00 26.16 367 ASP A C 1
ATOM 2873 O O . ASP A 1 394 ? 10.526 3.586 35.820 1.00 24.89 367 ASP A O 1
ATOM 2878 N N . LYS A 1 395 ? 8.416 2.837 35.874 1.00 28.27 368 LYS A N 1
ATOM 2879 C CA A LYS A 1 395 ? 8.640 2.143 37.134 0.50 28.75 368 LYS A CA 1
ATOM 2880 C CA B LYS A 1 395 ? 8.610 2.122 37.123 0.50 28.39 368 LYS A CA 1
ATOM 2881 C C . LYS A 1 395 ? 9.509 0.919 36.810 1.00 28.13 368 LYS A C 1
ATOM 2882 O O . LYS A 1 395 ? 9.321 0.253 35.800 1.00 28.95 368 LYS A O 1
ATOM 2893 N N . LEU A 1 396 ? 10.476 0.652 37.661 1.00 27.80 369 LEU A N 1
ATOM 2894 C CA . LEU A 1 396 ? 11.507 -0.371 37.408 1.00 27.45 369 LEU A CA 1
ATOM 2895 C C . LEU A 1 396 ? 11.252 -1.570 38.315 1.00 29.54 369 LEU A C 1
ATOM 2896 O O . LEU A 1 396 ? 10.724 -1.408 39.411 1.00 31.82 369 LEU A O 1
ATOM 2901 N N . ASP A 1 397 ? 11.586 -2.762 37.832 1.00 30.41 370 ASP A N 1
ATOM 2902 C CA . ASP A 1 397 ? 11.431 -3.996 38.596 1.00 32.52 370 ASP A CA 1
ATOM 2903 C C . ASP A 1 397 ? 12.379 -5.025 38.014 1.00 32.24 370 ASP A C 1
ATOM 2904 O O . ASP A 1 397 ? 12.885 -4.854 36.899 1.00 30.07 370 ASP A O 1
ATOM 2909 N N . LEU A 1 398 ? 12.615 -6.079 38.787 1.00 33.74 371 LEU A N 1
ATOM 2910 C CA . LEU A 1 398 ? 13.593 -7.103 38.421 1.00 34.79 371 LEU A CA 1
ATOM 2911 C C . LEU A 1 398 ? 13.229 -7.853 37.136 1.00 36.08 371 LEU A C 1
ATOM 2912 O O . LEU A 1 398 ? 14.122 -8.175 36.362 1.00 36.81 371 LEU A O 1
ATOM 2917 N N . LYS A 1 399 ? 11.943 -8.060 36.896 1.00 37.81 372 LYS A N 1
ATOM 2918 C CA . LYS A 1 399 ? 11.455 -9.010 35.877 1.00 40.90 372 LYS A CA 1
ATOM 2919 C C . LYS A 1 399 ? 11.036 -8.364 34.543 1.00 39.87 372 LYS A C 1
ATOM 2920 O O . LYS A 1 399 ? 11.612 -8.652 33.489 1.00 39.65 372 LYS A O 1
ATOM 2926 N N . ASN A 1 400 ? 10.032 -7.499 34.615 1.00 38.64 373 ASN A N 1
ATOM 2927 C CA . ASN A 1 400 ? 9.360 -6.967 33.453 1.00 37.45 373 ASN A CA 1
ATOM 2928 C C . ASN A 1 400 ? 10.100 -5.791 32.829 1.00 34.54 373 ASN A C 1
ATOM 2929 O O . ASN A 1 400 ? 10.325 -5.795 31.623 1.00 34.63 373 ASN A O 1
ATOM 2934 N N . ASN A 1 401 ? 10.570 -4.849 33.654 1.00 31.67 374 ASN A N 1
ATOM 2935 C CA . ASN A 1 401 ? 11.271 -3.646 33.153 1.00 29.00 374 ASN A CA 1
ATOM 2936 C C . ASN A 1 401 ? 12.415 -3.243 34.099 1.00 26.75 374 ASN A C 1
ATOM 2937 O O . ASN A 1 401 ? 12.305 -2.314 34.892 1.00 26.16 374 ASN A O 1
ATOM 2942 N N . PRO A 1 402 ? 13.538 -3.948 34.000 1.00 24.94 375 PRO A N 1
ATOM 2943 C CA . PRO A 1 402 ? 14.641 -3.678 34.877 1.00 23.35 375 PRO A CA 1
ATOM 2944 C C . PRO A 1 402 ? 15.485 -2.539 34.361 1.00 20.93 375 PRO A C 1
ATOM 2945 O O . PRO A 1 402 ? 15.587 -2.340 33.162 1.00 20.50 375 PRO A O 1
ATOM 2949 N N . ALA A 1 403 ? 16.159 -1.859 35.270 1.00 19.54 376 ALA A N 1
ATOM 2950 C CA . ALA A 1 403 ? 17.280 -1.006 34.857 1.00 17.85 376 ALA A CA 1
ATOM 2951 C C . ALA A 1 403 ? 18.256 -1.931 34.121 1.00 17.69 376 ALA A C 1
ATOM 2952 O O . ALA A 1 403 ? 18.235 -3.162 34.299 1.00 18.68 376 ALA A O 1
ATOM 2954 N N . ARG A 1 404 ? 19.036 -1.343 33.220 1.00 16.82 377 ARG A N 1
ATOM 2955 C CA . ARG A 1 404 ? 20.048 -2.078 32.490 1.00 16.59 377 ARG A CA 1
ATOM 2956 C C . ARG A 1 404 ? 21.307 -2.236 33.322 1.00 16.25 377 ARG A C 1
ATOM 2957 O O . ARG A 1 404 ? 21.732 -1.350 34.087 1.00 15.48 377 ARG A O 1
ATOM 2965 N N . ILE A 1 405 ? 21.940 -3.396 33.173 1.00 16.83 378 ILE A N 1
ATOM 2966 C CA . ILE A 1 405 ? 23.111 -3.758 33.925 1.00 16.58 378 ILE A CA 1
ATOM 2967 C C . ILE A 1 405 ? 24.121 -4.330 32.934 1.00 16.29 378 ILE A C 1
ATOM 2968 O O . ILE A 1 405 ? 23.854 -5.339 32.345 1.00 17.77 378 ILE A O 1
ATOM 2973 N N . VAL A 1 406 ? 25.270 -3.693 32.810 1.00 15.48 379 VAL A N 1
ATOM 2974 C CA . VAL A 1 406 ? 26.322 -4.063 31.852 1.00 15.20 379 VAL A CA 1
ATOM 2975 C C . VAL A 1 406 ? 27.606 -4.387 32.610 1.00 15.17 379 VAL A C 1
ATOM 2976 O O . VAL A 1 406 ? 28.257 -3.495 33.217 1.00 14.31 379 VAL A O 1
ATOM 2980 N N . PRO A 1 407 ? 28.040 -5.663 32.547 1.00 15.58 380 PRO A N 1
ATOM 2981 C CA . PRO A 1 407 ? 29.291 -6.005 33.196 1.00 15.67 380 PRO A CA 1
ATOM 2982 C C . PRO A 1 407 ? 30.494 -5.313 32.496 1.00 15.15 380 PRO A C 1
ATOM 2983 O O . PRO A 1 407 ? 30.515 -5.197 31.253 1.00 15.23 380 PRO A O 1
ATOM 2987 N N . ILE A 1 408 ? 31.452 -4.867 33.297 1.00 14.34 381 ILE A N 1
ATOM 2988 C CA . ILE A 1 408 ? 32.573 -4.072 32.829 1.00 13.75 381 ILE A CA 1
ATOM 2989 C C . ILE A 1 408 ? 33.885 -4.849 33.036 1.00 14.50 381 ILE A C 1
ATOM 2990 O O . ILE A 1 408 ? 34.223 -5.224 34.169 1.00 14.67 381 ILE A O 1
ATOM 2995 N N . ALA A 1 409 ? 34.642 -5.011 31.944 1.00 14.47 382 ALA A N 1
ATOM 2996 C CA . ALA A 1 409 ? 35.948 -5.644 32.003 1.00 15.08 382 ALA A CA 1
ATOM 2997 C C . ALA A 1 409 ? 36.972 -4.675 32.577 1.00 14.15 382 ALA A C 1
ATOM 2998 O O . ALA A 1 409 ? 36.908 -3.489 32.275 1.00 13.07 382 ALA A O 1
ATOM 3000 N N . ILE A 1 410 ? 37.904 -5.198 33.371 1.00 14.76 383 ILE A N 1
ATOM 3001 C CA . ILE A 1 410 ? 38.952 -4.405 34.023 1.00 14.58 383 ILE A CA 1
ATOM 3002 C C . ILE A 1 410 ? 40.292 -4.859 33.452 1.00 15.40 383 ILE A C 1
ATOM 3003 O O . ILE A 1 410 ? 40.591 -6.086 33.456 1.00 15.85 383 ILE A O 1
ATOM 3008 N N . GLU A 1 411 ? 41.114 -3.926 32.980 1.00 15.44 384 GLU A N 1
ATOM 3009 C CA . GLU A 1 411 ? 42.395 -4.282 32.374 1.00 17.63 384 GLU A CA 1
ATOM 3010 C C . GLU A 1 411 ? 43.318 -4.967 33.392 1.00 17.82 384 GLU A C 1
ATOM 3011 O O . GLU A 1 411 ? 43.476 -4.491 34.511 1.00 17.14 384 GLU A O 1
ATOM 3017 N N . GLY A 1 412 ? 43.935 -6.079 32.997 1.00 19.19 385 GLY A N 1
ATOM 3018 C CA . GLY A 1 412 ? 44.787 -6.890 33.886 1.00 20.41 385 GLY A CA 1
ATOM 3019 C C . GLY A 1 412 ? 44.092 -7.790 34.916 1.00 20.96 385 GLY A C 1
ATOM 3020 O O . GLY A 1 412 ? 44.783 -8.413 35.765 1.00 22.31 385 GLY A O 1
ATOM 3021 N N . CYS A 1 413 ? 42.766 -7.889 34.864 1.00 20.16 386 CYS A N 1
ATOM 3022 C CA . CYS A 1 413 ? 42.009 -8.709 35.799 1.00 20.94 386 CYS A CA 1
ATOM 3023 C C . CYS A 1 413 ? 41.607 -9.977 35.016 1.00 21.18 386 CYS A C 1
ATOM 3024 O O . CYS A 1 413 ? 41.671 -9.990 33.770 1.00 21.09 386 CYS A O 1
ATOM 3027 N N . GLU A 1 414 ? 41.106 -10.983 35.717 1.00 21.35 387 GLU A N 1
ATOM 3028 C CA . GLU A 1 414 ? 40.762 -12.242 35.071 1.00 22.23 387 GLU A CA 1
ATOM 3029 C C . GLU A 1 414 ? 39.529 -12.096 34.145 1.00 21.75 387 GLU A C 1
ATOM 3030 O O . GLU A 1 414 ? 39.405 -12.832 33.156 1.00 22.33 387 GLU A O 1
ATOM 3036 N N . ASN A 1 415 ? 38.609 -11.200 34.478 1.00 20.29 388 ASN A N 1
ATOM 3037 C CA . ASN A 1 415 ? 37.377 -10.943 33.665 1.00 19.83 388 ASN A CA 1
ATOM 3038 C C . ASN A 1 415 ? 36.697 -12.244 33.311 1.00 21.68 388 ASN A C 1
ATOM 3039 O O . ASN A 1 415 ? 36.332 -12.489 32.157 1.00 21.91 388 ASN A O 1
ATOM 3044 N N . GLU A 1 416 ? 36.547 -13.089 34.307 1.00 23.21 389 GLU A N 1
ATOM 3045 C CA . GLU A 1 416 ? 36.108 -14.460 34.052 1.00 25.56 389 GLU A CA 1
ATOM 3046 C C . GLU A 1 416 ? 34.596 -14.564 34.135 1.00 25.91 389 GLU A C 1
ATOM 3047 O O . GLU A 1 416 ? 33.952 -14.049 35.058 1.00 24.80 389 GLU A O 1
ATOM 3053 N N . GLY A 1 417 ? 34.027 -15.309 33.196 1.00 27.50 390 GLY A N 1
ATOM 3054 C CA . GLY A 1 417 ? 32.607 -15.562 33.166 1.00 28.12 390 GLY A CA 1
ATOM 3055 C C . GLY A 1 417 ? 31.787 -14.373 32.706 1.00 27.34 390 GLY A C 1
ATOM 3056 O O . GLY A 1 417 ? 32.292 -13.285 32.376 1.00 25.92 390 GLY A O 1
ATOM 3057 N N . ASP A 1 418 ? 30.482 -14.565 32.744 1.00 28.97 391 ASP A N 1
ATOM 3058 C CA . ASP A 1 418 ? 29.527 -13.520 32.363 1.00 29.01 391 ASP A CA 1
ATOM 3059 C C . ASP A 1 418 ? 29.545 -12.260 33.249 1.00 26.53 391 ASP A C 1
ATOM 3060 O O . ASP A 1 418 ? 29.244 -11.177 32.769 1.00 26.11 391 ASP A O 1
ATOM 3065 N N . ASN A 1 419 ? 29.899 -12.424 34.524 1.00 25.47 392 ASN A N 1
ATOM 3066 C CA . ASN A 1 419 ? 30.013 -11.342 35.488 1.00 23.91 392 ASN A CA 1
ATOM 3067 C C . ASN A 1 419 ? 31.433 -10.735 35.473 1.00 22.18 392 ASN A C 1
ATOM 3068 O O . ASN A 1 419 ? 31.714 -9.816 36.245 1.00 20.96 392 ASN A O 1
ATOM 3073 N N . LYS A 1 420 ? 32.320 -11.228 34.600 1.00 21.83 393 LYS A N 1
ATOM 3074 C CA . LYS A 1 420 ? 33.665 -10.611 34.446 1.00 21.04 393 LYS A CA 1
ATOM 3075 C C . LYS A 1 420 ? 34.346 -10.436 35.814 1.00 20.37 393 LYS A C 1
ATOM 3076 O O . LYS A 1 420 ? 34.851 -9.361 36.187 1.00 18.81 393 LYS A O 1
ATOM 3082 N N . LEU A 1 421 ? 34.388 -11.534 36.557 1.00 21.08 394 LEU A N 1
ATOM 3083 C CA . LEU A 1 421 ? 34.939 -11.500 37.893 1.00 21.41 394 LEU A CA 1
ATOM 3084 C C . LEU A 1 421 ? 36.467 -11.413 37.869 1.00 21.30 394 LEU A C 1
ATOM 3085 O O . LEU A 1 421 ? 37.149 -12.081 37.072 1.00 22.45 394 LEU A O 1
ATOM 3090 N N . CYS A 1 422 ? 36.968 -10.591 38.781 1.00 20.34 395 CYS A N 1
ATOM 3091 C CA . CYS A 1 422 ? 38.390 -10.393 39.066 1.00 20.37 395 CYS A CA 1
ATOM 3092 C C . CYS A 1 422 ? 38.665 -11.002 40.436 1.00 20.60 395 CYS A C 1
ATOM 3093 O O . CYS A 1 422 ? 37.934 -10.683 41.415 1.00 19.88 395 CYS A O 1
ATOM 3096 N N . GLN A 1 423 ? 39.692 -11.835 40.544 1.00 21.41 396 GLN A N 1
ATOM 3097 C CA . GLN A 1 423 ? 40.087 -12.348 41.864 1.00 22.23 396 GLN A CA 1
ATOM 3098 C C . GLN A 1 423 ? 40.452 -11.169 42.758 1.00 21.20 396 GLN A C 1
ATOM 3099 O O . GLN A 1 423 ? 41.080 -10.229 42.291 1.00 20.35 396 GLN A O 1
ATOM 3105 N N . LEU A 1 424 ? 40.040 -11.189 44.016 1.00 21.42 397 LEU A N 1
ATOM 3106 C CA . LEU A 1 424 ? 40.254 -10.066 44.899 1.00 20.63 397 LEU A CA 1
ATOM 3107 C C . LEU A 1 424 ? 41.720 -9.653 44.973 1.00 20.54 397 LEU A C 1
ATOM 3108 O O . LEU A 1 424 ? 42.010 -8.469 44.873 1.00 19.86 397 LEU A O 1
ATOM 3113 N N . GLU A 1 425 ? 42.633 -10.601 45.078 1.00 22.06 398 GLU A N 1
ATOM 3114 C CA . GLU A 1 425 ? 44.059 -10.277 45.203 1.00 22.41 398 GLU A CA 1
ATOM 3115 C C . GLU A 1 425 ? 44.560 -9.586 43.910 1.00 21.46 398 GLU A C 1
ATOM 3116 O O . GLU A 1 425 ? 45.355 -8.638 43.972 1.00 20.82 398 GLU A O 1
ATOM 3122 N N . THR A 1 426 ? 44.052 -10.024 42.764 1.00 20.97 399 THR A N 1
ATOM 3123 C CA . THR A 1 426 ? 44.382 -9.427 41.481 1.00 20.35 399 THR A CA 1
ATOM 3124 C C . THR A 1 426 ? 43.888 -7.998 41.411 1.00 19.08 399 THR A C 1
ATOM 3125 O O . THR A 1 426 ? 44.581 -7.092 40.935 1.00 19.00 399 THR A O 1
ATOM 3129 N N . PHE A 1 427 ? 42.648 -7.803 41.853 1.00 18.74 400 PHE A N 1
ATOM 3130 C CA . PHE A 1 427 ? 42.064 -6.445 41.840 1.00 17.42 400 PHE A CA 1
ATOM 3131 C C . PHE A 1 427 ? 42.848 -5.497 42.770 1.00 17.34 400 PHE A C 1
ATOM 3132 O O . PHE A 1 427 ? 43.155 -4.360 42.399 1.00 16.39 400 PHE A O 1
ATOM 3140 N N . GLN A 1 428 ? 43.200 -5.971 43.964 1.00 18.55 401 GLN A N 1
ATOM 3141 C CA . GLN A 1 428 ? 43.962 -5.165 44.915 1.00 19.10 401 GLN A CA 1
ATOM 3142 C C . GLN A 1 428 ? 45.336 -4.780 44.332 1.00 19.55 401 GLN A C 1
ATOM 3143 O O . GLN A 1 428 ? 45.820 -3.639 44.482 1.00 18.76 401 GLN A O 1
ATOM 3149 N N . LYS A 1 429 ? 45.916 -5.693 43.600 1.00 20.56 402 LYS A N 1
ATOM 3150 C CA . LYS A 1 429 ? 47.211 -5.497 42.956 1.00 22.02 402 LYS A CA 1
ATOM 3151 C C . LYS A 1 429 ? 47.081 -4.421 41.897 1.00 20.37 402 LYS A C 1
ATOM 3152 O O . LYS A 1 429 ? 47.924 -3.513 41.815 1.00 20.36 402 LYS A O 1
ATOM 3158 N N . LYS A 1 430 ? 46.023 -4.513 41.111 1.00 19.29 403 LYS A N 1
ATOM 3159 C CA . LYS A 1 430 ? 45.759 -3.548 40.033 1.00 17.91 403 LYS A CA 1
ATOM 3160 C C . LYS A 1 430 ? 45.573 -2.152 40.597 1.00 16.58 403 LYS A C 1
ATOM 3161 O O . LYS A 1 430 ? 46.092 -1.187 40.072 1.00 15.98 403 LYS A O 1
ATOM 3167 N N . VAL A 1 431 ? 44.816 -2.060 41.674 1.00 16.16 404 VAL A N 1
ATOM 3168 C CA . VAL A 1 431 ? 44.569 -0.742 42.319 1.00 15.52 404 VAL A CA 1
ATOM 3169 C C . VAL A 1 431 ? 45.924 -0.136 42.767 1.00 15.84 404 VAL A C 1
ATOM 3170 O O . VAL A 1 431 ? 46.192 1.049 42.511 1.00 15.55 404 VAL A O 1
ATOM 3174 N N . ALA A 1 432 ? 46.740 -0.934 43.426 1.00 17.26 405 ALA A N 1
ATOM 3175 C CA . ALA A 1 432 ? 48.048 -0.466 43.887 1.00 18.22 405 ALA A CA 1
ATOM 3176 C C . ALA A 1 432 ? 48.939 -0.047 42.737 1.00 18.50 405 ALA A C 1
ATOM 3177 O O . ALA A 1 432 ? 49.730 0.864 42.889 1.00 19.38 405 ALA A O 1
ATOM 3179 N N . GLN A 1 433 ? 48.821 -0.674 41.577 1.00 18.86 406 GLN A N 1
ATOM 3180 C CA . GLN A 1 433 ? 49.633 -0.277 40.420 1.00 19.53 406 GLN A CA 1
ATOM 3181 C C . GLN A 1 433 ? 49.202 1.069 39.802 1.00 17.60 406 GLN A C 1
ATOM 3182 O O . GLN A 1 433 ? 50.030 1.743 39.169 1.00 18.52 406 GLN A O 1
ATOM 3188 N N . VAL A 1 434 ? 47.926 1.394 39.858 1.00 15.80 407 VAL A N 1
ATOM 3189 C CA . VAL A 1 434 ? 47.437 2.515 39.049 1.00 14.63 407 VAL A CA 1
ATOM 3190 C C . VAL A 1 434 ? 47.214 3.793 39.899 1.00 15.03 407 VAL A C 1
ATOM 3191 O O . VAL A 1 434 ? 47.063 4.890 39.363 1.00 13.87 407 VAL A O 1
ATOM 3195 N N . ILE A 1 435 ? 47.195 3.650 41.201 1.00 15.48 408 ILE A N 1
ATOM 3196 C CA . ILE A 1 435 ? 47.136 4.889 42.003 1.00 16.13 408 ILE A CA 1
ATOM 3197 C C . ILE A 1 435 ? 48.403 5.718 41.759 1.00 15.86 408 ILE A C 1
ATOM 3198 O O . ILE A 1 435 ? 49.476 5.194 41.449 1.00 16.61 408 ILE A O 1
ATOM 3203 N N . GLU A 1 436 ? 48.253 7.030 41.909 1.00 15.80 409 GLU A N 1
ATOM 3204 C CA . GLU A 1 436 ? 49.380 7.951 41.931 1.00 17.15 409 GLU A CA 1
ATOM 3205 C C . GLU A 1 436 ? 49.679 8.238 43.417 1.00 17.58 409 GLU A C 1
ATOM 3206 O O . GLU A 1 436 ? 48.827 8.808 44.093 1.00 16.44 409 GLU A O 1
ATOM 3212 N N . PRO A 1 437 ? 50.840 7.805 43.923 1.00 19.63 410 PRO A N 1
ATOM 3213 C CA . PRO A 1 437 ? 51.192 7.948 45.347 1.00 21.03 410 PRO A CA 1
ATOM 3214 C C . PRO A 1 437 ? 51.132 9.391 45.806 1.00 21.18 410 PRO A C 1
ATOM 3215 O O . PRO A 1 437 ? 50.754 9.689 46.957 1.00 25.34 410 PRO A O 1
ATOM 3219 N N . SER A 1 438 ? 51.431 10.311 44.907 1.00 18.79 411 SER A N 1
ATOM 3220 C CA . SER A 1 438 ? 51.450 11.712 45.309 1.00 18.37 411 SER A CA 1
ATOM 3221 C C . SER A 1 438 ? 50.030 12.300 45.466 1.00 16.05 411 SER A C 1
ATOM 3222 O O . SER A 1 438 ? 49.918 13.426 45.922 1.00 15.80 411 SER A O 1
ATOM 3225 N N . CYS A 1 439 ? 48.965 11.584 45.074 1.00 14.05 412 CYS A N 1
ATOM 3226 C CA . CYS A 1 439 ? 47.589 12.072 44.982 1.00 13.16 412 CYS A CA 1
ATOM 3227 C C . CYS A 1 439 ? 46.690 11.491 46.100 1.00 13.00 412 CYS A C 1
ATOM 3228 O O . CYS A 1 439 ? 45.486 11.614 46.003 1.00 12.25 412 CYS A O 1
ATOM 3231 N N . HIS A 1 440 ? 47.322 10.903 47.124 1.00 15.06 413 HIS A N 1
ATOM 3232 C CA . HIS A 1 440 ? 46.606 10.422 48.361 1.00 16.58 413 HIS A CA 1
ATOM 3233 C C . HIS A 1 440 ? 45.886 11.602 48.996 1.00 16.79 413 HIS A C 1
ATOM 3234 O O . HIS A 1 440 ? 46.496 12.640 49.176 1.00 16.93 413 HIS A O 1
ATOM 3241 N N . ILE A 1 441 ? 44.673 11.361 49.479 1.00 17.37 414 ILE A N 1
ATOM 3242 C CA . ILE A 1 441 ? 43.831 12.420 50.048 1.00 19.93 414 ILE A CA 1
ATOM 3243 C C . ILE A 1 441 ? 44.475 12.901 51.329 1.00 21.44 414 ILE A C 1
ATOM 3244 O O . ILE A 1 441 ? 45.272 12.242 52.003 1.00 22.11 414 ILE A O 1
ATOM 3250 N N . GLY B 1 33 ? -2.437 -28.375 5.678 1.00 34.74 6 GLY B N 1
ATOM 3251 C CA . GLY B 1 33 ? -1.966 -29.087 6.887 1.00 33.75 6 GLY B CA 1
ATOM 3252 C C . GLY B 1 33 ? -1.096 -28.234 7.800 1.00 30.72 6 GLY B C 1
ATOM 3253 O O . GLY B 1 33 ? -0.960 -28.532 8.985 1.00 31.44 6 GLY B O 1
ATOM 3254 N N . TYR B 1 34 ? -0.450 -27.214 7.242 1.00 27.58 7 TYR B N 1
ATOM 3255 C CA . TYR B 1 34 ? 0.458 -26.402 8.025 1.00 25.82 7 TYR B CA 1
ATOM 3256 C C . TYR B 1 34 ? -0.399 -25.485 8.864 1.00 24.67 7 TYR B C 1
ATOM 3257 O O . TYR B 1 34 ? -1.544 -25.174 8.504 1.00 24.95 7 TYR B O 1
ATOM 3266 N N . THR B 1 35 ? 0.188 -25.060 9.963 1.00 23.65 8 THR B N 1
ATOM 3267 C CA . THR B 1 35 ? -0.460 -24.185 10.951 1.00 22.60 8 THR B CA 1
ATOM 3268 C C . THR B 1 35 ? -0.177 -22.739 10.642 1.00 20.42 8 THR B C 1
ATOM 3269 O O . THR B 1 35 ? 0.964 -22.372 10.470 1.00 19.52 8 THR B O 1
ATOM 3273 N N . LEU B 1 36 ? -1.204 -21.891 10.555 1.00 19.21 9 LEU B N 1
ATOM 3274 C CA . LEU B 1 36 ? -0.965 -20.439 10.434 1.00 17.69 9 LEU B CA 1
ATOM 3275 C C . LEU B 1 36 ? -0.689 -19.890 11.841 1.00 17.99 9 LEU B C 1
ATOM 3276 O O . LEU B 1 36 ? -1.568 -19.892 12.710 1.00 18.92 9 LEU B O 1
ATOM 3281 N N . GLU B 1 37 ? 0.543 -19.477 12.092 1.00 17.65 10 GLU B N 1
ATOM 3282 C CA . GLU B 1 37 ? 1.013 -19.177 13.435 1.00 18.37 10 GLU B CA 1
ATOM 3283 C C . GLU B 1 37 ? 0.857 -17.686 13.792 1.00 16.81 10 GLU B C 1
ATOM 3284 O O . GLU B 1 37 ? 0.574 -17.336 14.924 1.00 16.91 10 GLU B O 1
ATOM 3290 N N . ARG B 1 38 ? 1.087 -16.861 12.804 1.00 15.20 11 ARG B N 1
ATOM 3291 C CA . ARG B 1 38 ? 1.134 -15.421 13.017 1.00 14.31 11 ARG B CA 1
ATOM 3292 C C . ARG B 1 38 ? 1.035 -14.678 11.702 1.00 13.59 11 ARG B C 1
ATOM 3293 O O . ARG B 1 38 ? 1.518 -15.169 10.668 1.00 13.13 11 ARG B O 1
ATOM 3301 N N . VAL B 1 39 ? 0.435 -13.483 11.745 1.00 12.98 12 VAL B N 1
ATOM 3302 C CA . VAL B 1 39 ? 0.218 -12.642 10.524 1.00 12.44 12 VAL B CA 1
ATOM 3303 C C . VAL B 1 39 ? 0.566 -11.177 10.844 1.00 11.81 12 VAL B C 1
ATOM 3304 O O . VAL B 1 39 ? 0.220 -10.673 11.902 1.00 11.92 12 VAL B O 1
ATOM 3308 N N . VAL B 1 40 ? 1.307 -10.561 9.924 1.00 10.75 13 VAL B N 1
ATOM 3309 C CA . VAL B 1 40 ? 1.437 -9.087 9.858 1.00 10.43 13 VAL B CA 1
ATOM 3310 C C . VAL B 1 40 ? 0.851 -8.566 8.552 1.00 9.92 13 VAL B C 1
ATOM 3311 O O . VAL B 1 40 ? 1.180 -9.016 7.451 1.00 10.02 13 VAL B O 1
ATOM 3315 N N . ILE B 1 41 ? -0.027 -7.570 8.687 1.00 9.67 14 ILE B N 1
ATOM 3316 C CA . ILE B 1 41 ? -0.619 -6.858 7.536 1.00 9.70 14 ILE B CA 1
ATOM 3317 C C . ILE B 1 41 ? -0.082 -5.414 7.507 1.00 9.44 14 ILE B C 1
ATOM 3318 O O . ILE B 1 41 ? -0.325 -4.668 8.435 1.00 9.66 14 ILE B O 1
ATOM 3323 N N . LEU B 1 42 ? 0.630 -5.065 6.439 1.00 8.66 15 LEU B N 1
ATOM 3324 C CA . LEU B 1 42 ? 0.987 -3.650 6.169 1.00 8.28 15 LEU B CA 1
ATOM 3325 C C . LEU B 1 42 ? -0.076 -3.174 5.190 1.00 8.13 15 LEU B C 1
ATOM 3326 O O . LEU B 1 42 ? -0.072 -3.508 3.953 1.00 8.43 15 LEU B O 1
ATOM 3331 N N . SER B 1 43 ? -1.043 -2.432 5.698 1.00 7.98 16 SER B N 1
ATOM 3332 C CA . SER B 1 43 ? -2.163 -2.050 4.925 1.00 8.22 16 SER B CA 1
ATOM 3333 C C . SER B 1 43 ? -2.010 -0.611 4.475 1.00 8.26 16 SER B C 1
ATOM 3334 O O . SER B 1 43 ? -1.626 0.265 5.258 1.00 8.70 16 SER B O 1
ATOM 3337 N N . ARG B 1 44 ? -2.436 -0.349 3.252 1.00 8.05 17 ARG B N 1
ATOM 3338 C CA . ARG B 1 44 ? -2.731 1.044 2.908 1.00 7.88 17 ARG B CA 1
ATOM 3339 C C . ARG B 1 44 ? -4.038 1.476 3.521 1.00 8.24 17 ARG B C 1
ATOM 3340 O O . ARG B 1 44 ? -4.933 0.660 3.786 1.00 8.73 17 ARG B O 1
ATOM 3348 N N . HIS B 1 45 ? -4.184 2.787 3.733 1.00 7.91 18 HIS B N 1
ATOM 3349 C CA . HIS B 1 45 ? -5.464 3.328 4.116 1.00 8.19 18 HIS B CA 1
ATOM 3350 C C . HIS B 1 45 ? -6.507 3.071 3.003 1.00 8.12 18 HIS B C 1
ATOM 3351 O O . HIS B 1 45 ? -6.180 2.791 1.866 1.00 7.69 18 HIS B O 1
ATOM 3358 N N . GLY B 1 46 ? -7.778 3.213 3.341 1.00 8.34 19 GLY B N 1
ATOM 3359 C CA . GLY B 1 46 ? -8.871 3.060 2.355 1.00 8.79 19 GLY B CA 1
ATOM 3360 C C . GLY B 1 46 ? -9.136 4.296 1.459 1.00 8.72 19 GLY B C 1
ATOM 3361 O O . GLY B 1 46 ? -8.315 5.251 1.386 1.00 8.88 19 GLY B O 1
ATOM 3362 N N . VAL B 1 47 ? -10.274 4.299 0.789 1.00 9.01 20 VAL B N 1
ATOM 3363 C CA . VAL B 1 47 ? -10.561 5.291 -0.186 1.00 9.43 20 VAL B CA 1
ATOM 3364 C C . VAL B 1 47 ? -10.584 6.688 0.447 1.00 9.51 20 VAL B C 1
ATOM 3365 O O . VAL B 1 47 ? -11.357 6.911 1.359 1.00 10.36 20 VAL B O 1
ATOM 3369 N N . ARG B 1 48 ? -9.774 7.575 -0.098 1.00 9.34 21 ARG B N 1
ATOM 3370 C CA . ARG B 1 48 ? -9.575 8.942 0.389 1.00 9.67 21 ARG B CA 1
ATOM 3371 C C . ARG B 1 48 ? -9.880 9.952 -0.694 1.00 10.63 21 ARG B C 1
ATOM 3372 O O . ARG B 1 48 ? -9.945 9.630 -1.857 1.00 10.35 21 ARG B O 1
ATOM 3380 N N . SER B 1 49 ? -10.091 11.215 -0.306 1.00 10.72 22 SER B N 1
ATOM 3381 C CA . SER B 1 49 ? -10.135 12.293 -1.279 1.00 11.32 22 SER B CA 1
ATOM 3382 C C . SER B 1 49 ? -8.753 12.600 -1.816 1.00 10.74 22 SER B C 1
ATOM 3383 O O . SER B 1 49 ? -7.759 12.192 -1.203 1.00 10.72 22 SER B O 1
ATOM 3386 N N . PRO B 1 50 ? -8.657 13.280 -2.970 1.00 11.38 23 PRO B N 1
ATOM 3387 C CA . PRO B 1 50 ? -7.376 13.634 -3.540 1.00 11.61 23 PRO B CA 1
ATOM 3388 C C . PRO B 1 50 ? -6.534 14.472 -2.608 1.00 12.54 23 PRO B C 1
ATOM 3389 O O . PRO B 1 50 ? -7.071 15.236 -1.763 1.00 13.75 23 PRO B O 1
ATOM 3393 N N . THR B 1 51 ? -5.220 14.321 -2.781 1.00 15.64 24 THR B N 1
ATOM 3394 C CA . THR B 1 51 ? -4.302 15.232 -2.181 1.00 17.64 24 THR B CA 1
ATOM 3395 C C . THR B 1 51 ? -4.586 16.632 -2.703 1.00 18.90 24 THR B C 1
ATOM 3396 O O . THR B 1 51 ? -5.333 16.855 -3.686 1.00 17.31 24 THR B O 1
ATOM 3400 N N . LYS B 1 52 ? -4.039 17.580 -1.984 1.00 20.92 25 LYS B N 1
ATOM 3401 C CA . LYS B 1 52 ? -4.261 19.021 -2.252 1.00 24.73 25 LYS B CA 1
ATOM 3402 C C . LYS B 1 52 ? -4.148 19.388 -3.732 1.00 22.60 25 LYS B C 1
ATOM 3403 O O . LYS B 1 52 ? -3.155 19.058 -4.376 1.00 23.53 25 LYS B O 1
ATOM 3409 N N . GLN B 1 53 ? -5.176 20.037 -4.244 1.00 23.01 26 GLN B N 1
ATOM 3410 C CA . GLN B 1 53 ? -5.276 20.400 -5.636 1.00 22.19 26 GLN B CA 1
ATOM 3411 C C . GLN B 1 53 ? -4.301 21.547 -5.977 1.00 21.83 26 GLN B C 1
ATOM 3412 O O . GLN B 1 53 ? -4.338 22.604 -5.379 1.00 23.20 26 GLN B O 1
ATOM 3418 N N . THR B 1 54 ? -3.435 21.326 -6.949 1.00 19.41 27 THR B N 1
ATOM 3419 C CA . THR B 1 54 ? -2.459 22.307 -7.335 1.00 19.87 27 THR B CA 1
ATOM 3420 C C . THR B 1 54 ? -2.917 23.087 -8.546 1.00 20.35 27 THR B C 1
ATOM 3421 O O . THR B 1 54 ? -3.871 22.674 -9.241 1.00 19.35 27 THR B O 1
ATOM 3425 N N . GLN B 1 55 ? -2.213 24.194 -8.831 1.00 21.33 28 GLN B N 1
ATOM 3426 C CA . GLN B 1 55 ? -2.534 24.969 -10.027 1.00 22.45 28 GLN B CA 1
ATOM 3427 C C . GLN B 1 55 ? -2.293 24.140 -11.301 1.00 20.78 28 GLN B C 1
ATOM 3428 O O . GLN B 1 55 ? -3.069 24.221 -12.249 1.00 20.31 28 GLN B O 1
ATOM 3434 N N . LEU B 1 56 ? -1.238 23.336 -11.287 1.00 19.61 29 LEU B N 1
ATOM 3435 C CA . LEU B 1 56 ? -0.890 22.480 -12.430 1.00 18.62 29 LEU B CA 1
ATOM 3436 C C . LEU B 1 56 ? -2.017 21.484 -12.723 1.00 17.59 29 LEU B C 1
ATOM 3437 O O . LEU B 1 56 ? -2.456 21.361 -13.856 1.00 17.86 29 LEU B O 1
ATOM 3442 N N . MET B 1 57 ? -2.587 20.896 -11.675 1.00 16.70 30 MET B N 1
ATOM 3443 C CA . MET B 1 57 ? -3.667 19.931 -11.823 1.00 16.19 30 MET B CA 1
ATOM 3444 C C . MET B 1 57 ? -4.913 20.603 -12.426 1.00 16.59 30 MET B C 1
ATOM 3445 O O . MET B 1 57 ? -5.613 20.039 -13.281 1.00 15.68 30 MET B O 1
ATOM 3450 N N . ASN B 1 58 ? -5.212 21.817 -12.009 1.00 17.61 31 ASN B N 1
ATOM 3451 C CA . ASN B 1 58 ? -6.309 22.552 -12.638 1.00 18.86 31 ASN B CA 1
ATOM 3452 C C . ASN B 1 58 ? -6.019 22.916 -14.081 1.00 18.89 31 ASN B C 1
ATOM 3453 O O . ASN B 1 58 ? -6.928 22.906 -14.932 1.00 19.57 31 ASN B O 1
ATOM 3458 N N . ASP B 1 59 ? -4.781 23.288 -14.354 1.00 18.90 32 ASP B N 1
ATOM 3459 C CA . ASP B 1 59 ? -4.441 23.917 -15.614 1.00 19.76 32 ASP B CA 1
ATOM 3460 C C . ASP B 1 59 ? -4.333 22.907 -16.769 1.00 18.30 32 ASP B C 1
ATOM 3461 O O . ASP B 1 59 ? -4.372 23.312 -17.926 1.00 18.82 32 ASP B O 1
ATOM 3466 N N . VAL B 1 60 ? -4.155 21.618 -16.465 1.00 16.40 33 VAL B N 1
ATOM 3467 C CA . VAL B 1 60 ? -3.948 20.648 -17.560 1.00 15.51 33 VAL B CA 1
ATOM 3468 C C . VAL B 1 60 ? -5.254 20.136 -18.166 1.00 15.03 33 VAL B C 1
ATOM 3469 O O . VAL B 1 60 ? -5.232 19.309 -19.069 1.00 14.46 33 VAL B O 1
ATOM 3473 N N . THR B 1 61 ? -6.417 20.591 -17.678 1.00 15.20 34 THR B N 1
ATOM 3474 C CA . THR B 1 61 ? -7.722 20.258 -18.276 1.00 15.22 34 THR B CA 1
ATOM 3475 C C . THR B 1 61 ? -8.627 21.490 -18.288 1.00 16.77 34 THR B C 1
ATOM 3476 O O . THR B 1 61 ? -8.568 22.288 -17.335 1.00 17.14 34 THR B O 1
ATOM 3480 N N . PRO B 1 62 ? -9.460 21.654 -19.322 1.00 17.53 35 PRO B N 1
ATOM 3481 C CA . PRO B 1 62 ? -10.484 22.721 -19.306 1.00 19.22 35 PRO B CA 1
ATOM 3482 C C . PRO B 1 62 ? -11.629 22.375 -18.333 1.00 19.24 35 PRO B C 1
ATOM 3483 O O . PRO B 1 62 ? -12.420 23.259 -17.949 1.00 20.61 35 PRO B O 1
ATOM 3487 N N . ASP B 1 63 ? -11.720 21.108 -17.919 1.00 18.08 36 ASP B N 1
ATOM 3488 C CA . ASP B 1 63 ? -12.889 20.694 -17.166 1.00 18.60 36 ASP B CA 1
ATOM 3489 C C . ASP B 1 63 ? -12.732 20.953 -15.685 1.00 18.90 36 ASP B C 1
ATOM 3490 O O . ASP B 1 63 ? -11.634 21.015 -15.209 1.00 18.69 36 ASP B O 1
ATOM 3495 N N . LYS B 1 64 ? -13.840 21.011 -14.960 1.00 20.47 37 LYS B N 1
ATOM 3496 C CA . LYS B 1 64 ? -13.804 21.219 -13.503 1.00 21.61 37 LYS B CA 1
ATOM 3497 C C . LYS B 1 64 ? -13.615 19.888 -12.800 1.00 19.77 37 LYS B C 1
ATOM 3498 O O . LYS B 1 64 ? -14.232 18.929 -13.191 1.00 19.41 37 LYS B O 1
ATOM 3504 N N . TRP B 1 65 ? -12.769 19.826 -11.778 1.00 18.69 38 TRP B N 1
ATOM 3505 C CA . TRP B 1 65 ? -12.592 18.599 -10.982 1.00 17.08 38 TRP B CA 1
ATOM 3506 C C . TRP B 1 65 ? -13.755 18.453 -10.048 1.00 18.11 38 TRP B C 1
ATOM 3507 O O . TRP B 1 65 ? -14.158 19.429 -9.401 1.00 19.59 38 TRP B O 1
ATOM 3518 N N . PRO B 1 66 ? -14.338 17.252 -9.973 1.00 17.34 39 PRO B N 1
ATOM 3519 C CA . PRO B 1 66 ? -15.405 17.075 -9.000 1.00 18.24 39 PRO B CA 1
ATOM 3520 C C . PRO B 1 66 ? -14.913 17.216 -7.553 1.00 18.32 39 PRO B C 1
ATOM 3521 O O . PRO B 1 66 ? -13.811 16.824 -7.203 1.00 17.31 39 PRO B O 1
ATOM 3525 N N . GLN B 1 67 ? -15.779 17.790 -6.722 1.00 20.85 40 GLN B N 1
ATOM 3526 C CA . GLN B 1 67 ? -15.482 18.066 -5.340 1.00 21.84 40 GLN B CA 1
ATOM 3527 C C . GLN B 1 67 ? -15.802 16.834 -4.480 1.00 20.71 40 GLN B C 1
ATOM 3528 O O . GLN B 1 67 ? -16.680 16.034 -4.812 1.00 21.24 40 GLN B O 1
ATOM 3534 N N . TRP B 1 68 ? -15.139 16.744 -3.344 1.00 19.46 41 TRP B N 1
ATOM 3535 C CA . TRP B 1 68 ? -15.272 15.620 -2.422 1.00 18.31 41 TRP B CA 1
ATOM 3536 C C . TRP B 1 68 ? -15.924 16.030 -1.109 1.00 20.01 41 TRP B C 1
ATOM 3537 O O . TRP B 1 68 ? -15.854 17.192 -0.739 1.00 21.26 41 TRP B O 1
ATOM 3548 N N . PRO B 1 69 ? -16.588 15.081 -0.433 1.00 20.04 42 PRO B N 1
ATOM 3549 C CA . PRO B 1 69 ? -17.286 15.388 0.808 1.00 21.68 42 PRO B CA 1
ATOM 3550 C C . PRO B 1 69 ? -16.458 15.444 2.085 1.00 21.87 42 PRO B C 1
ATOM 3551 O O . PRO B 1 69 ? -17.071 15.538 3.184 1.00 23.52 42 PRO B O 1
ATOM 3555 N N . VAL B 1 70 ? -15.142 15.430 1.955 1.00 20.57 43 VAL B N 1
ATOM 3556 C CA . VAL B 1 70 ? -14.198 15.525 3.072 1.00 20.84 43 VAL B CA 1
ATOM 3557 C C . VAL B 1 70 ? -13.053 16.386 2.612 1.00 20.68 43 VAL B C 1
ATOM 3558 O O . VAL B 1 70 ? -12.806 16.530 1.421 1.00 19.73 43 VAL B O 1
ATOM 3562 N N . LYS B 1 71 ? -12.303 16.869 3.590 1.00 22.37 44 LYS B N 1
ATOM 3563 C CA . LYS B 1 71 ? -11.054 17.578 3.406 1.00 23.10 44 LYS B CA 1
ATOM 3564 C C . LYS B 1 71 ? -10.033 16.810 2.547 1.00 20.65 44 LYS B C 1
ATOM 3565 O O . LYS B 1 71 ? -10.077 15.574 2.504 1.00 18.41 44 LYS B O 1
ATOM 3571 N N . ALA B 1 72 ? -9.116 17.510 1.867 1.00 14.12 45 ALA B N 1
ATOM 3572 C CA . ALA B 1 72 ? -8.085 16.816 1.027 1.00 13.74 45 ALA B CA 1
ATOM 3573 C C . ALA B 1 72 ? -7.287 15.807 1.850 1.00 13.27 45 ALA B C 1
ATOM 3574 O O . ALA B 1 72 ? -6.805 16.067 3.013 1.00 14.53 45 ALA B O 1
ATOM 3576 N N . GLY B 1 73 ? -7.170 14.610 1.294 1.00 11.74 46 GLY B N 1
ATOM 3577 C CA . GLY B 1 73 ? -6.399 13.560 1.906 1.00 10.89 46 GLY B CA 1
ATOM 3578 C C . GLY B 1 73 ? -7.100 12.753 2.974 1.00 11.38 46 GLY B C 1
ATOM 3579 O O . GLY B 1 73 ? -6.444 11.904 3.625 1.00 11.57 46 GLY B O 1
ATOM 3580 N N . TYR B 1 74 ? -8.376 13.043 3.251 1.00 12.30 47 TYR B N 1
ATOM 3581 C CA . TYR B 1 74 ? -9.092 12.326 4.288 1.00 12.14 47 TYR B CA 1
ATOM 3582 C C . TYR B 1 74 ? -9.779 11.062 3.796 1.00 11.15 47 TYR B C 1
ATOM 3583 O O . TYR B 1 74 ? -10.270 11.015 2.679 1.00 10.95 47 TYR B O 1
ATOM 3592 N N . LEU B 1 75 ? -9.756 10.033 4.614 1.00 10.85 48 LEU B N 1
ATOM 3593 C CA . LEU B 1 75 ? -10.568 8.840 4.355 1.00 10.74 48 LEU B CA 1
ATOM 3594 C C . LEU B 1 75 ? -12.032 9.226 4.343 1.00 11.20 48 LEU B C 1
ATOM 3595 O O . LEU B 1 75 ? -12.548 9.877 5.257 1.00 11.47 48 LEU B O 1
ATOM 3600 N N . THR B 1 76 ? -12.781 8.847 3.316 1.00 10.90 49 THR B N 1
ATOM 3601 C CA . THR B 1 76 ? -14.200 9.212 3.281 1.00 11.50 49 THR B CA 1
ATOM 3602 C C . THR B 1 76 ? -15.037 8.251 4.152 1.00 11.76 49 THR B C 1
ATOM 3603 O O . THR B 1 76 ? -14.577 7.139 4.482 1.00 11.42 49 THR B O 1
ATOM 3607 N N . PRO B 1 77 ? -16.253 8.640 4.522 1.00 12.83 50 PRO B N 1
ATOM 3608 C CA . PRO B 1 77 ? -17.120 7.714 5.264 1.00 13.54 50 PRO B CA 1
ATOM 3609 C C . PRO B 1 77 ? -17.317 6.411 4.468 1.00 13.68 50 PRO B C 1
ATOM 3610 O O . PRO B 1 77 ? -17.258 5.335 5.077 1.00 13.42 50 PRO B O 1
ATOM 3614 N N . ARG B 1 78 ? -17.475 6.545 3.150 1.00 13.93 51 ARG B N 1
ATOM 3615 C CA . ARG B 1 78 ? -17.626 5.367 2.273 1.00 14.59 51 ARG B CA 1
ATOM 3616 C C . ARG B 1 78 ? -16.354 4.533 2.348 1.00 12.97 51 ARG B C 1
ATOM 3617 O O . ARG B 1 78 ? -16.386 3.292 2.497 1.00 13.10 51 ARG B O 1
ATOM 3625 N N . GLY B 1 79 ? -15.196 5.176 2.283 1.00 11.86 52 GLY B N 1
ATOM 3626 C CA . GLY B 1 79 ? -13.924 4.512 2.384 1.00 11.06 52 GLY B CA 1
ATOM 3627 C C . GLY B 1 79 ? -13.745 3.714 3.674 1.00 11.00 52 GLY B C 1
ATOM 3628 O O . GLY B 1 79 ? -13.241 2.601 3.687 1.00 10.60 52 GLY B O 1
ATOM 3629 N N . ALA B 1 80 ? -14.185 4.279 4.786 1.00 11.21 53 ALA B N 1
ATOM 3630 C CA . ALA B 1 80 ? -14.143 3.587 6.032 1.00 11.52 53 ALA B CA 1
ATOM 3631 C C . ALA B 1 80 ? -15.031 2.341 6.018 1.00 11.99 53 ALA B C 1
ATOM 3632 O O . ALA B 1 80 ? -14.650 1.297 6.513 1.00 12.11 53 ALA B O 1
ATOM 3634 N N . GLY B 1 81 ? -16.190 2.454 5.427 1.00 13.02 54 GLY B N 1
ATOM 3635 C CA . GLY B 1 81 ? -17.151 1.311 5.275 1.00 13.46 54 GLY B CA 1
ATOM 3636 C C . GLY B 1 81 ? -16.481 0.194 4.503 1.00 13.29 54 GLY B C 1
ATOM 3637 O O . GLY B 1 81 ? -16.604 -0.979 4.836 1.00 14.00 54 GLY B O 1
ATOM 3638 N N . LEU B 1 82 ? -15.768 0.581 3.456 1.00 12.52 55 LEU B N 1
ATOM 3639 C CA . LEU B 1 82 ? -15.082 -0.387 2.620 1.00 12.22 55 LEU B CA 1
ATOM 3640 C C . LEU B 1 82 ? -13.985 -1.091 3.394 1.00 11.33 55 LEU B C 1
ATOM 3641 O O . LEU B 1 82 ? -13.740 -2.329 3.205 1.00 11.59 55 LEU B O 1
ATOM 3646 N N . VAL B 1 83 ? -13.246 -0.366 4.226 1.00 10.65 56 VAL B N 1
ATOM 3647 C CA . VAL B 1 83 ? -12.229 -0.987 5.029 1.00 10.21 56 VAL B CA 1
ATOM 3648 C C . VAL B 1 83 ? -12.843 -1.994 6.028 1.00 11.01 56 VAL B C 1
ATOM 3649 O O . VAL B 1 83 ? -12.315 -3.094 6.276 1.00 11.10 56 VAL B O 1
ATOM 3653 N N . THR B 1 84 ? -13.965 -1.636 6.609 1.00 11.73 57 THR B N 1
ATOM 3654 C CA . THR B 1 84 ? -14.702 -2.516 7.496 1.00 12.78 57 THR B CA 1
ATOM 3655 C C . THR B 1 84 ? -15.125 -3.829 6.802 1.00 13.53 57 THR B C 1
ATOM 3656 O O . THR B 1 84 ? -14.983 -4.929 7.387 1.00 14.11 57 THR B O 1
ATOM 3660 N N . LEU B 1 85 ? -15.601 -3.719 5.563 1.00 13.90 58 LEU B N 1
ATOM 3661 C CA . LEU B 1 85 ? -15.888 -4.932 4.771 1.00 14.68 58 LEU B CA 1
ATOM 3662 C C . LEU B 1 85 ? -14.637 -5.785 4.609 1.00 14.11 58 LEU B C 1
ATOM 3663 O O . LEU B 1 85 ? -14.708 -7.030 4.719 1.00 14.35 58 LEU B O 1
ATOM 3668 N N . MET B 1 86 ? -13.511 -5.137 4.361 1.00 13.46 59 MET B N 1
ATOM 3669 C CA . MET B 1 86 ? -12.273 -5.868 4.178 1.00 13.58 59 MET B CA 1
ATOM 3670 C C . MET B 1 86 ? -11.876 -6.500 5.515 1.00 13.46 59 MET B C 1
ATOM 3671 O O . MET B 1 86 ? -11.366 -7.631 5.579 1.00 13.65 59 MET B O 1
ATOM 3676 N N . GLY B 1 87 ? -12.118 -5.802 6.617 1.00 12.82 60 GLY B N 1
ATOM 3677 C CA . GLY B 1 87 ? -11.860 -6.384 7.928 1.00 13.16 60 GLY B CA 1
ATOM 3678 C C . GLY B 1 87 ? -12.667 -7.653 8.205 1.00 13.94 60 GLY B C 1
ATOM 3679 O O . GLY B 1 87 ? -12.176 -8.597 8.856 1.00 14.30 60 GLY B O 1
ATOM 3680 N N . GLY B 1 88 ? -13.920 -7.682 7.723 1.00 14.61 61 GLY B N 1
ATOM 3681 C CA . GLY B 1 88 ? -14.788 -8.835 7.854 1.00 15.84 61 GLY B CA 1
ATOM 3682 C C . GLY B 1 88 ? -14.152 -9.975 7.079 1.00 15.87 61 GLY B C 1
ATOM 3683 O O . GLY B 1 88 ? -14.187 -11.154 7.501 1.00 16.81 61 GLY B O 1
ATOM 3684 N N . PHE B 1 89 ? -13.649 -9.658 5.897 1.00 14.89 62 PHE B N 1
ATOM 3685 C CA . PHE B 1 89 ? -13.017 -10.700 5.082 1.00 14.79 62 PHE B CA 1
ATOM 3686 C C . PHE B 1 89 ? -11.764 -11.251 5.767 1.00 14.39 62 PHE B C 1
ATOM 3687 O O . PHE B 1 89 ? -11.560 -12.475 5.800 1.00 14.73 62 PHE B O 1
ATOM 3695 N N . TYR B 1 90 ? -10.895 -10.389 6.257 1.00 13.67 63 TYR B N 1
ATOM 3696 C CA . TYR B 1 90 ? -9.717 -10.828 6.988 1.00 13.43 63 TYR B CA 1
ATOM 3697 C C . TYR B 1 90 ? -10.163 -11.710 8.158 1.00 14.48 63 TYR B C 1
ATOM 3698 O O . TYR B 1 90 ? -9.553 -12.763 8.437 1.00 14.57 63 TYR B O 1
ATOM 3707 N N . GLY B 1 91 ? -11.219 -11.295 8.865 1.00 14.82 64 GLY B N 1
ATOM 3708 C CA . GLY B 1 91 ? -11.713 -12.122 9.955 1.00 16.43 64 GLY B CA 1
ATOM 3709 C C . GLY B 1 91 ? -12.115 -13.523 9.487 1.00 17.84 64 GLY B C 1
ATOM 3710 O O . GLY B 1 91 ? -11.743 -14.554 10.101 1.00 18.61 64 GLY B O 1
ATOM 3711 N N . ASP B 1 92 ? -12.853 -13.591 8.393 1.00 18.42 65 ASP B N 1
ATOM 3712 C CA . ASP B 1 92 ? -13.308 -14.905 7.898 1.00 19.86 65 ASP B CA 1
ATOM 3713 C C . ASP B 1 92 ? -12.083 -15.759 7.534 1.00 19.61 65 ASP B C 1
ATOM 3714 O O . ASP B 1 92 ? -12.067 -16.954 7.839 1.00 20.52 65 ASP B O 1
ATOM 3719 N N . TYR B 1 93 ? -11.122 -15.159 6.853 1.00 18.34 66 TYR B N 1
ATOM 3720 C CA . TYR B 1 93 ? -9.910 -15.896 6.341 1.00 18.25 66 TYR B CA 1
ATOM 3721 C C . TYR B 1 93 ? -9.100 -16.420 7.498 1.00 18.20 66 TYR B C 1
ATOM 3722 O O . TYR B 1 93 ? -8.768 -17.623 7.561 1.00 18.34 66 TYR B O 1
ATOM 3731 N N . PHE B 1 94 ? -8.773 -15.527 8.445 1.00 17.66 67 PHE B N 1
ATOM 3732 C CA . PHE B 1 94 ? -7.896 -15.927 9.550 1.00 18.03 67 PHE B CA 1
ATOM 3733 C C . PHE B 1 94 ? -8.600 -16.922 10.474 1.00 19.02 67 PHE B C 1
ATOM 3734 O O . PHE B 1 94 ? -7.978 -17.847 11.004 1.00 19.50 67 PHE B O 1
ATOM 3742 N N . ARG B 1 95 ? -9.907 -16.786 10.663 1.00 19.31 68 ARG B N 1
ATOM 3743 C CA . ARG B 1 95 ? -10.621 -17.731 11.496 1.00 20.37 68 ARG B CA 1
ATOM 3744 C C . ARG B 1 95 ? -10.696 -19.124 10.841 1.00 21.42 68 ARG B C 1
ATOM 3745 O O . ARG B 1 95 ? -10.671 -20.141 11.547 1.00 22.07 68 ARG B O 1
ATOM 3753 N N . SER B 1 96 ? -10.783 -19.148 9.499 1.00 21.00 69 SER B N 1
ATOM 3754 C CA . SER B 1 96 ? -10.821 -20.443 8.783 1.00 22.28 69 SER B CA 1
ATOM 3755 C C . SER B 1 96 ? -9.526 -21.246 8.976 1.00 22.72 69 SER B C 1
ATOM 3756 O O . SER B 1 96 ? -9.557 -22.483 8.901 1.00 23.55 69 SER B O 1
ATOM 3759 N N . TYR B 1 97 ? -8.421 -20.546 9.237 1.00 22.59 70 TYR B N 1
ATOM 3760 C CA . TYR B 1 97 ? -7.136 -21.179 9.540 1.00 23.65 70 TYR B CA 1
ATOM 3761 C C . TYR B 1 97 ? -6.837 -21.268 11.040 1.00 24.36 70 TYR B C 1
ATOM 3762 O O . TYR B 1 97 ? -5.720 -21.639 11.445 1.00 24.75 70 TYR B O 1
ATOM 3771 N N . GLY B 1 98 ? -7.829 -20.909 11.860 1.00 24.44 71 GLY B N 1
ATOM 3772 C CA . GLY B 1 98 ? -7.729 -21.051 13.310 1.00 24.78 71 GLY B CA 1
ATOM 3773 C C . GLY B 1 98 ? -6.803 -20.061 14.003 1.00 23.62 71 GLY B C 1
ATOM 3774 O O . GLY B 1 98 ? -6.518 -20.211 15.208 1.00 24.54 71 GLY B O 1
ATOM 3775 N N . LEU B 1 99 ? -6.364 -19.047 13.270 1.00 22.08 72 LEU B N 1
ATOM 3776 C CA . LEU B 1 99 ? -5.436 -18.004 13.831 1.00 20.67 72 LEU B CA 1
ATOM 3777 C C . LEU B 1 99 ? -6.159 -17.242 14.931 1.00 20.76 72 LEU B C 1
ATOM 3778 O O . LEU B 1 99 ? -5.549 -16.873 15.913 1.00 20.54 72 LEU B O 1
ATOM 3783 N N . LEU B 1 100 ? -7.463 -17.006 14.741 1.00 20.63 73 LEU B N 1
ATOM 3784 C CA . LEU B 1 100 ? -8.305 -16.304 15.713 1.00 20.92 73 LEU B CA 1
ATOM 3785 C C . LEU B 1 100 ? -9.519 -17.153 15.958 1.00 22.10 73 LEU B C 1
ATOM 3786 O O . LEU B 1 100 ? -9.943 -17.881 15.063 1.00 22.54 73 LEU B O 1
ATOM 3791 N N . PRO B 1 101 ? -10.061 -17.107 17.183 1.00 23.16 74 PRO B N 1
ATOM 3792 C CA . PRO B 1 101 ? -11.267 -17.891 17.461 1.00 24.57 74 PRO B CA 1
ATOM 3793 C C . PRO B 1 101 ? -12.515 -17.226 16.887 1.00 24.71 74 PRO B C 1
ATOM 3794 O O . PRO B 1 101 ? -12.453 -16.058 16.438 1.00 23.82 74 PRO B O 1
ATOM 3798 N N . ALA B 1 102 ? -13.624 -17.961 16.904 1.00 26.75 75 ALA B N 1
ATOM 3799 C CA . ALA B 1 102 ? -14.938 -17.341 16.720 1.00 27.67 75 ALA B CA 1
ATOM 3800 C C . ALA B 1 102 ? -15.170 -16.259 17.788 1.00 27.94 75 ALA B C 1
ATOM 3801 O O . ALA B 1 102 ? -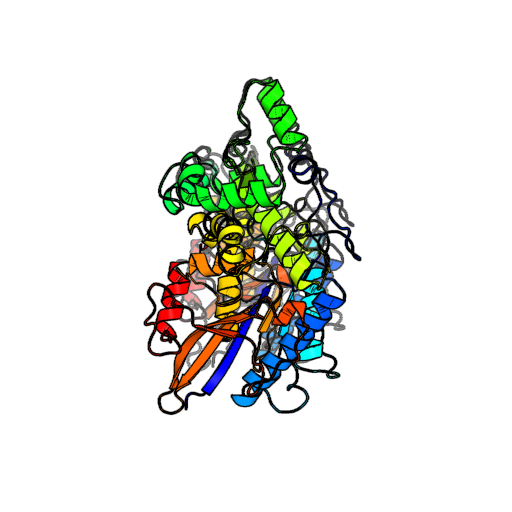14.622 -16.351 18.873 1.00 29.09 75 ALA B O 1
ATOM 3803 N N . GLY B 1 103 ? -15.981 -15.247 17.489 1.00 28.22 76 GLY B N 1
ATOM 3804 C CA . GLY B 1 103 ? -16.312 -14.203 18.476 1.00 28.22 76 GLY B CA 1
ATOM 3805 C C . GLY B 1 103 ? -15.143 -13.262 18.718 1.00 27.06 76 GLY B C 1
ATOM 3806 O O . GLY B 1 103 ? -14.294 -13.081 17.837 1.00 25.75 76 GLY B O 1
ATOM 3807 N N . CYS B 1 104 ? -15.087 -12.660 19.912 1.00 27.61 77 CYS B N 1
ATOM 3808 C CA . CYS B 1 104 ? -14.058 -11.684 20.210 1.00 27.30 77 CYS B CA 1
ATOM 3809 C C . CYS B 1 104 ? -12.724 -12.386 20.413 1.00 26.64 77 CYS B C 1
ATOM 3810 O O . CYS B 1 104 ? -12.666 -13.489 21.024 1.00 27.75 77 CYS B O 1
ATOM 3813 N N . PRO B 1 105 ? -11.674 -11.756 19.908 1.00 25.33 78 PRO B N 1
ATOM 3814 C CA . PRO B 1 105 ? -10.311 -12.276 20.065 1.00 24.86 78 PRO B CA 1
ATOM 3815 C C . PRO B 1 105 ? -9.841 -12.270 21.509 1.00 25.49 78 PRO B C 1
ATOM 3816 O O . PRO B 1 105 ? -10.337 -11.500 22.300 1.00 25.97 78 PRO B O 1
ATOM 3820 N N . ALA B 1 106 ? -8.928 -13.183 21.843 1.00 25.79 79 ALA B N 1
ATOM 3821 C CA . ALA B 1 106 ? -8.302 -13.202 23.146 1.00 27.33 79 ALA B CA 1
ATOM 3822 C C . ALA B 1 106 ? -7.673 -11.821 23.370 1.00 26.75 79 ALA B C 1
ATOM 3823 O O . ALA B 1 106 ? -7.294 -11.104 22.396 1.00 24.36 79 ALA B O 1
ATOM 3825 N N . ASP B 1 107 ? -7.570 -11.449 24.645 1.00 28.67 80 ASP B N 1
ATOM 3826 C CA . ASP B 1 107 ? -7.021 -10.142 24.983 1.00 29.88 80 ASP B CA 1
ATOM 3827 C C . ASP B 1 107 ? -5.593 -10.057 24.430 1.00 28.06 80 ASP B C 1
ATOM 3828 O O . ASP B 1 107 ? -4.795 -10.987 24.614 1.00 27.89 80 ASP B O 1
ATOM 3833 N N . GLU B 1 108 ? -5.342 -8.965 23.731 1.00 26.29 81 GLU B N 1
ATOM 3834 C CA . GLU B 1 108 ? -4.026 -8.579 23.226 1.00 26.06 81 GLU B CA 1
ATOM 3835 C C . GLU B 1 108 ? -3.518 -9.560 22.118 1.00 23.61 81 GLU B C 1
ATOM 3836 O O . GLU B 1 108 ? -2.330 -9.570 21.803 1.00 23.23 81 GLU B O 1
ATOM 3842 N N . SER B 1 109 ? -4.398 -10.361 21.526 1.00 21.94 82 SER B N 1
ATOM 3843 C CA . SER B 1 109 ? -3.970 -11.175 20.351 1.00 20.49 82 SER B CA 1
ATOM 3844 C C . SER B 1 109 ? -3.890 -10.373 19.061 1.00 18.04 82 SER B C 1
ATOM 3845 O O . SER B 1 109 ? -3.174 -10.785 18.164 1.00 17.36 82 SER B O 1
ATOM 3848 N N . ILE B 1 110 ? -4.606 -9.241 18.943 1.00 17.22 83 ILE B N 1
ATOM 3849 C CA . ILE B 1 110 ? -4.533 -8.361 17.773 1.00 15.52 83 ILE B CA 1
ATOM 3850 C C . ILE B 1 110 ? -3.971 -6.995 18.228 1.00 14.72 83 ILE B C 1
ATOM 3851 O O . ILE B 1 110 ? -4.398 -6.466 19.258 1.00 14.69 83 ILE B O 1
ATOM 3856 N N . TYR B 1 111 ? -3.017 -6.458 17.495 1.00 13.28 84 TYR B N 1
ATOM 3857 C CA . TYR B 1 111 ? -2.496 -5.116 17.735 1.00 12.57 84 TYR B CA 1
ATOM 3858 C C . TYR B 1 111 ? -2.589 -4.362 16.460 1.00 11.74 84 TYR B C 1
ATOM 3859 O O . TYR B 1 111 ? -2.165 -4.869 15.390 1.00 11.47 84 TYR B O 1
ATOM 3868 N N . VAL B 1 112 ? -3.059 -3.108 16.536 1.00 11.73 85 VAL B N 1
ATOM 3869 C CA . VAL B 1 112 ? -3.179 -2.264 15.375 1.00 11.37 85 VAL B CA 1
ATOM 3870 C C . VAL B 1 112 ? -2.469 -0.942 15.631 1.00 11.35 85 VAL B C 1
ATOM 3871 O O . VAL B 1 112 ? -2.803 -0.267 16.588 1.00 12.34 85 VAL B O 1
ATOM 3875 N N . GLN B 1 113 ? -1.465 -0.643 14.804 1.00 10.54 86 GLN B N 1
ATOM 3876 C CA . GLN B 1 113 ? -0.681 0.573 14.910 1.00 10.39 86 GLN B CA 1
ATOM 3877 C C . GLN B 1 113 ? -0.785 1.317 13.589 1.00 9.89 86 GLN B C 1
ATOM 3878 O O . GLN B 1 113 ? -0.527 0.752 12.568 1.00 10.37 86 GLN B O 1
ATOM 3884 N N . ALA B 1 114 ? -1.180 2.593 13.616 1.00 9.79 87 ALA B N 1
ATOM 3885 C CA . ALA B 1 114 ? -1.371 3.386 12.426 1.00 9.10 87 ALA B CA 1
ATOM 3886 C C . ALA B 1 114 ? -0.484 4.620 12.445 1.00 8.90 87 ALA B C 1
ATOM 3887 O O . ALA B 1 114 ? -0.073 5.073 13.506 1.00 9.05 87 ALA B O 1
ATOM 3889 N N . ASP B 1 115 ? -0.170 5.142 11.269 1.00 7.89 88 ASP B N 1
ATOM 3890 C CA . ASP B 1 115 ? 0.476 6.455 11.173 1.00 7.89 88 ASP B CA 1
ATOM 3891 C C . ASP B 1 115 ? -0.492 7.549 11.662 1.00 8.36 88 ASP B C 1
ATOM 3892 O O . ASP B 1 115 ? -1.700 7.297 11.900 1.00 8.62 88 ASP B O 1
ATOM 3897 N N . VAL B 1 116 ? 0.046 8.741 11.838 1.00 8.38 89 VAL B N 1
ATOM 3898 C CA . VAL B 1 116 ? -0.673 9.860 12.505 1.00 9.25 89 VAL B CA 1
ATOM 3899 C C . VAL B 1 116 ? -1.790 10.484 11.724 1.00 8.98 89 VAL B C 1
ATOM 3900 O O . VAL B 1 116 ? -2.639 11.186 12.331 1.00 8.91 89 VAL B O 1
ATOM 3904 N N . ASP B 1 117 ? -1.821 10.245 10.409 1.00 8.29 90 ASP B N 1
ATOM 3905 C CA . ASP B 1 117 ? -2.835 10.856 9.552 1.00 8.97 90 ASP B CA 1
ATOM 3906 C C . ASP B 1 117 ? -4.222 10.383 9.906 1.00 8.55 90 ASP B C 1
ATOM 3907 O O . ASP B 1 117 ? -4.445 9.221 10.342 1.00 8.08 90 ASP B O 1
ATOM 3912 N N . GLN B 1 118 ? -5.198 11.243 9.630 1.00 8.83 91 GLN B N 1
ATOM 3913 C CA . GLN B 1 118 ? -6.595 10.820 9.742 1.00 9.28 91 GLN B CA 1
ATOM 3914 C C . GLN B 1 118 ? -6.846 9.534 8.943 1.00 9.00 91 GLN B C 1
ATOM 3915 O O . GLN B 1 118 ? -7.479 8.607 9.430 1.00 9.05 91 GLN B O 1
ATOM 3921 N N . ARG B 1 119 ? -6.290 9.457 7.728 1.00 8.19 92 ARG B N 1
ATOM 3922 C CA . ARG B 1 119 ? -6.723 8.340 6.907 1.00 8.26 92 ARG B CA 1
ATOM 3923 C C . ARG B 1 119 ? -6.208 7.013 7.392 1.00 8.05 92 ARG B C 1
ATOM 3924 O O . ARG B 1 119 ? -6.889 5.960 7.257 1.00 8.95 92 ARG B O 1
ATOM 3932 N N . THR B 1 120 ? -5.039 7.056 8.042 1.00 7.38 93 THR B N 1
ATOM 3933 C CA . THR B 1 120 ? -4.434 5.838 8.575 1.00 7.38 93 THR B CA 1
ATOM 3934 C C . THR B 1 120 ? -5.046 5.419 9.921 1.00 7.93 93 THR B C 1
ATOM 3935 O O . THR B 1 120 ? -5.367 4.245 10.165 1.00 7.98 93 THR B O 1
ATOM 3939 N N . ARG B 1 121 ? -5.229 6.409 10.807 1.00 7.94 94 ARG B N 1
ATOM 3940 C CA . ARG B 1 121 ? -5.915 6.114 12.034 1.00 8.64 94 ARG B CA 1
ATOM 3941 C C . ARG B 1 121 ? -7.319 5.556 11.831 1.00 9.14 94 ARG B C 1
ATOM 3942 O O . ARG B 1 121 ? -7.686 4.559 12.406 1.00 9.48 94 ARG B O 1
ATOM 3950 N N . LEU B 1 122 ? -8.120 6.232 11.030 1.00 9.46 95 LEU B N 1
ATOM 3951 C CA . LEU B 1 122 ? -9.479 5.770 10.819 1.00 10.09 95 LEU B CA 1
ATOM 3952 C C . LEU B 1 122 ? -9.502 4.410 10.074 1.00 9.72 95 LEU B C 1
ATOM 3953 O O . LEU B 1 122 ? -10.404 3.587 10.294 1.00 10.51 95 LEU B O 1
ATOM 3958 N N . THR B 1 123 ? -8.557 4.188 9.179 1.00 8.87 96 THR B N 1
ATOM 3959 C CA . THR B 1 123 ? -8.515 2.886 8.559 1.00 8.61 96 THR B CA 1
ATOM 3960 C C . THR B 1 123 ? -8.226 1.783 9.603 1.00 8.73 96 THR B C 1
ATOM 3961 O O . THR B 1 123 ? -8.817 0.703 9.589 1.00 9.00 96 THR B O 1
ATOM 3965 N N . GLY B 1 124 ? -7.315 2.048 10.516 1.00 8.55 97 GLY B N 1
ATOM 3966 C CA . GLY B 1 124 ? -7.057 1.098 11.609 1.00 8.85 97 GLY B CA 1
ATOM 3967 C C . GLY B 1 124 ? -8.281 0.767 12.406 1.00 9.70 97 GLY B C 1
ATOM 3968 O O . GLY B 1 124 ? -8.569 -0.412 12.726 1.00 10.06 97 GLY B O 1
ATOM 3969 N N . GLN B 1 125 ? -9.027 1.815 12.767 1.00 9.94 98 GLN B N 1
ATOM 3970 C CA . GLN B 1 125 ? -10.188 1.571 13.532 1.00 11.00 98 GLN B CA 1
ATOM 3971 C C . GLN B 1 125 ? -11.248 0.850 12.713 1.00 11.21 98 GLN B C 1
ATOM 3972 O O . GLN B 1 125 ? -11.914 -0.034 13.233 1.00 12.10 98 GLN B O 1
ATOM 3978 N N . ALA B 1 126 ? -11.429 1.218 11.455 1.00 10.76 99 ALA B N 1
ATOM 3979 C CA . ALA B 1 126 ? -12.480 0.611 10.639 1.00 11.24 99 ALA B CA 1
ATOM 3980 C C . ALA B 1 126 ? -12.133 -0.895 10.441 1.00 11.38 99 ALA B C 1
ATOM 3981 O O . ALA B 1 126 ? -13.055 -1.725 10.381 1.00 11.77 99 ALA B O 1
ATOM 3983 N N . PHE B 1 127 ? -10.852 -1.173 10.328 1.00 10.93 100 PHE B N 1
ATOM 3984 C CA . PHE B 1 127 ? -10.382 -2.602 10.239 1.00 11.25 100 PHE B CA 1
ATOM 3985 C C . PHE B 1 127 ? -10.864 -3.386 11.441 1.00 12.02 100 PHE B C 1
ATOM 3986 O O . PHE B 1 127 ? -11.476 -4.458 11.309 1.00 12.08 100 PHE B O 1
ATOM 3994 N N . LEU B 1 128 ? -10.615 -2.824 12.643 1.00 12.35 101 LEU B N 1
ATOM 3995 C CA . LEU B 1 128 ? -11.068 -3.444 13.870 1.00 13.41 101 LEU B CA 1
ATOM 3996 C C . LEU B 1 128 ? -12.558 -3.646 13.989 1.00 14.50 101 LEU B C 1
ATOM 3997 O O . LEU B 1 128 ? -13.038 -4.697 14.407 1.00 15.60 101 LEU B O 1
ATOM 4002 N N . ASP B 1 129 ? -13.310 -2.625 13.573 1.00 14.78 102 ASP B N 1
ATOM 4003 C CA . ASP B 1 129 ? -14.749 -2.688 13.581 1.00 16.19 102 ASP B CA 1
ATOM 4004 C C . ASP B 1 129 ? -15.263 -3.814 12.673 1.00 15.95 102 ASP B C 1
ATOM 4005 O O . ASP B 1 129 ? -16.337 -4.307 12.893 1.00 17.09 102 ASP B O 1
ATOM 4010 N N . GLY B 1 130 ? -14.496 -4.165 11.647 1.00 14.93 103 GLY B N 1
ATOM 4011 C CA . GLY B 1 130 ? -14.820 -5.296 10.750 1.00 15.03 103 GLY B CA 1
ATOM 4012 C C . GLY B 1 130 ? -14.383 -6.676 11.240 1.00 15.22 103 GLY B C 1
ATOM 4013 O O . GLY B 1 130 ? -15.142 -7.643 11.168 1.00 15.77 103 GLY B O 1
ATOM 4014 N N . ILE B 1 131 ? -13.149 -6.766 11.716 1.00 14.79 104 ILE B N 1
ATOM 4015 C CA . ILE B 1 131 ? -12.578 -8.061 12.126 1.00 15.23 104 ILE B CA 1
ATOM 4016 C C . ILE B 1 131 ? -13.067 -8.491 13.517 1.00 16.51 104 ILE B C 1
ATOM 4017 O O . ILE B 1 131 ? -13.133 -9.701 13.794 1.00 16.78 104 ILE B O 1
ATOM 4022 N N . ALA B 1 132 ? -13.458 -7.533 14.380 1.00 16.83 105 ALA B N 1
ATOM 4023 C CA . ALA B 1 132 ? -13.839 -7.831 15.750 1.00 18.40 105 ALA B CA 1
ATOM 4024 C C . ALA B 1 132 ? -14.940 -6.864 16.183 1.00 19.41 105 ALA B C 1
ATOM 4025 O O . ALA B 1 132 ? -14.753 -6.136 17.135 1.00 19.56 105 ALA B O 1
ATOM 4027 N N . PRO B 1 133 ? -16.082 -6.880 15.491 1.00 20.33 106 PRO B N 1
ATOM 4028 C CA . PRO B 1 133 ? -17.181 -5.950 15.832 1.00 21.42 106 PRO B CA 1
ATOM 4029 C C . PRO B 1 133 ? -17.642 -6.069 17.302 1.00 23.37 106 PRO B C 1
ATOM 4030 O O . PRO B 1 133 ? -17.802 -7.181 17.853 1.00 23.40 106 PRO B O 1
ATOM 4034 N N . ASP B 1 134 ? -17.809 -4.898 17.918 1.00 24.47 107 ASP B N 1
ATOM 4035 C CA . ASP B 1 134 ? -18.294 -4.766 19.302 1.00 26.79 107 ASP B CA 1
ATOM 4036 C C . ASP B 1 134 ? -17.367 -5.405 20.344 1.00 25.63 107 ASP B C 1
ATOM 4037 O O . ASP B 1 134 ? -17.787 -5.761 21.432 1.00 26.22 107 ASP B O 1
ATOM 4042 N N . CYS B 1 135 ? -16.093 -5.512 20.046 1.00 23.30 108 CYS B N 1
ATOM 4043 C CA . CYS B 1 135 ? -15.156 -6.097 20.974 1.00 23.54 108 CYS B CA 1
ATOM 4044 C C . CYS B 1 135 ? -14.333 -5.042 21.727 1.00 22.76 108 CYS B C 1
ATOM 4045 O O . CYS B 1 135 ? -13.502 -5.397 22.523 1.00 22.88 108 CYS B O 1
ATOM 4048 N N . GLY B 1 136 ? -14.529 -3.766 21.418 1.00 22.24 109 GLY B N 1
ATOM 4049 C CA . GLY B 1 136 ? -13.842 -2.697 22.148 1.00 22.01 109 GLY B CA 1
ATOM 4050 C C . GLY B 1 136 ? -12.398 -2.411 21.839 1.00 20.91 109 GLY B C 1
ATOM 4051 O O . GLY B 1 136 ? -11.745 -1.649 22.576 1.00 20.80 109 GLY B O 1
ATOM 4052 N N . LEU B 1 137 ? -11.858 -3.021 20.762 1.00 19.54 110 LEU B N 1
ATOM 4053 C CA . LEU B 1 137 ? -10.442 -2.835 20.401 1.00 18.61 110 LEU B CA 1
ATOM 4054 C C . LEU B 1 137 ? -10.267 -1.488 19.744 1.00 17.01 110 LEU B C 1
ATOM 4055 O O . LEU B 1 137 ? -11.154 -1.011 19.027 1.00 17.03 110 LEU B O 1
ATOM 4060 N N . LYS B 1 138 ? -9.104 -0.872 19.977 1.00 16.07 111 LYS B N 1
ATOM 4061 C CA A LYS B 1 138 ? -8.827 0.482 19.472 0.67 15.45 111 LYS B CA 1
ATOM 4062 C CA B LYS B 1 138 ? -8.825 0.469 19.460 0.33 15.21 111 LYS B CA 1
ATOM 4063 C C . LYS B 1 138 ? -7.486 0.563 18.708 1.00 13.98 111 LYS B C 1
ATOM 4064 O O . LYS B 1 138 ? -6.534 -0.080 19.055 1.00 13.71 111 LYS B O 1
ATOM 4075 N N . VAL B 1 139 ? -7.442 1.390 17.693 1.00 12.75 112 VAL B N 1
ATOM 4076 C CA . VAL B 1 139 ? -6.217 1.703 17.020 1.00 11.69 112 VAL B CA 1
ATOM 4077 C C . VAL B 1 139 ? -5.236 2.469 17.900 1.00 11.95 112 VAL B C 1
ATOM 4078 O O . VAL B 1 139 ? -5.641 3.326 18.731 1.00 12.31 112 VAL B O 1
ATOM 4082 N N . HIS B 1 140 ? -3.949 2.152 17.720 1.00 11.41 113 HIS B N 1
ATOM 4083 C CA . HIS B 1 140 ? -2.857 2.848 18.431 1.00 11.96 113 HIS B CA 1
ATOM 4084 C C . HIS B 1 140 ? -2.071 3.640 17.417 1.00 10.96 113 HIS B C 1
ATOM 4085 O O . HIS B 1 140 ? -2.030 3.274 16.268 1.00 10.00 113 HIS B O 1
ATOM 4092 N N . TYR B 1 141 ? -1.374 4.671 17.892 1.00 10.94 114 TYR B N 1
ATOM 4093 C CA . TYR B 1 141 ? -0.604 5.563 17.041 1.00 10.46 114 TYR B CA 1
ATOM 4094 C C . TYR B 1 141 ? 0.255 6.488 17.944 1.00 11.12 114 TYR B C 1
ATOM 4095 O O . TYR B 1 141 ? 0.113 6.510 19.165 1.00 11.88 114 TYR B O 1
ATOM 4104 N N . GLN B 1 142 ? 1.199 7.183 17.311 1.00 11.10 115 GLN B N 1
ATOM 4105 C CA . GLN B 1 142 ? 2.017 8.167 18.017 1.00 12.37 115 GLN B CA 1
ATOM 4106 C C . GLN B 1 142 ? 1.139 9.259 18.642 1.00 13.73 115 GLN B C 1
ATOM 4107 O O . GLN B 1 142 ? 0.396 9.895 17.915 1.00 13.75 115 GLN B O 1
ATOM 4113 N N . ALA B 1 143 ? 1.275 9.454 19.924 1.00 15.32 116 ALA B N 1
ATOM 4114 C CA . ALA B 1 143 ? 0.426 10.414 20.681 1.00 17.28 116 ALA B CA 1
ATOM 4115 C C . ALA B 1 143 ? 0.596 11.825 20.155 1.00 17.05 116 ALA B C 1
ATOM 4116 O O . ALA B 1 143 ? -0.426 12.554 19.965 1.00 17.58 116 ALA B O 1
ATOM 4118 N N . ASP B 1 144 ? 1.844 12.225 19.837 1.00 15.93 117 ASP B N 1
ATOM 4119 C CA . ASP B 1 144 ? 1.969 13.553 19.239 1.00 15.78 117 ASP B CA 1
ATOM 4120 C C . ASP B 1 144 ? 1.692 13.567 17.739 1.00 14.92 117 ASP B C 1
ATOM 4121 O O . ASP B 1 144 ? 2.556 13.161 16.934 1.00 12.87 117 ASP B O 1
ATOM 4126 N N . LEU B 1 145 ? 0.474 13.946 17.347 1.00 15.05 118 LEU B N 1
ATOM 4127 C CA . LEU B 1 145 ? 0.053 13.873 15.969 1.00 14.89 118 LEU B CA 1
ATOM 4128 C C . LEU B 1 145 ? 0.681 14.946 15.104 1.00 15.49 118 LEU B C 1
ATOM 4129 O O . LEU B 1 145 ? 0.567 14.872 13.875 1.00 15.06 118 LEU B O 1
ATOM 4134 N N . LYS B 1 146 ? 1.314 15.949 15.732 1.00 16.36 119 LYS B N 1
ATOM 4135 C CA . LYS B 1 146 ? 1.908 17.055 14.986 1.00 17.96 119 LYS B CA 1
ATOM 4136 C C . LYS B 1 146 ? 3.363 16.789 14.625 1.00 17.65 119 LYS B C 1
ATOM 4137 O O . LYS B 1 146 ? 4.033 17.653 14.011 1.00 19.64 119 LYS B O 1
ATOM 4143 N N . LYS B 1 147 ? 3.858 15.606 14.964 1.00 15.80 120 LYS B N 1
ATOM 4144 C CA . LYS B 1 147 ? 5.230 15.256 14.610 1.00 15.43 120 LYS B CA 1
ATOM 4145 C C . LYS B 1 147 ? 5.177 14.085 13.633 1.00 14.17 120 LYS B C 1
ATOM 4146 O O . LYS B 1 147 ? 4.234 13.335 13.643 1.00 12.99 120 LYS B O 1
ATOM 4152 N N . ILE B 1 148 ? 6.173 13.983 12.767 1.00 14.54 121 ILE B N 1
ATOM 4153 C CA . ILE B 1 148 ? 6.332 12.823 11.911 1.00 14.18 121 ILE B CA 1
ATOM 4154 C C . ILE B 1 148 ? 6.590 11.542 12.726 1.00 12.99 121 ILE B C 1
ATOM 4155 O O . ILE B 1 148 ? 7.364 11.536 13.688 1.00 15.12 121 ILE B O 1
ATOM 4160 N N . ASP B 1 149 ? 6.027 10.418 12.282 1.00 11.02 122 ASP B N 1
ATOM 4161 C CA . ASP B 1 149 ? 6.345 9.131 12.888 1.00 10.20 122 ASP B CA 1
ATOM 4162 C C . ASP B 1 149 ? 7.459 8.478 12.100 1.00 9.48 122 ASP B C 1
ATOM 4163 O O . ASP B 1 149 ? 7.243 8.157 10.967 1.00 8.98 122 ASP B O 1
ATOM 4168 N N . PRO B 1 150 ? 8.622 8.288 12.720 1.00 9.75 123 PRO B N 1
ATOM 4169 C CA . PRO B 1 150 ? 9.764 7.726 11.939 1.00 9.68 123 PRO B CA 1
ATOM 4170 C C . PRO B 1 150 ? 9.563 6.289 11.486 1.00 9.30 123 PRO B C 1
ATOM 4171 O O . PRO B 1 150 ? 10.324 5.798 10.607 1.00 9.37 123 PRO B O 1
ATOM 4175 N N . LEU B 1 151 ? 8.610 5.556 12.052 1.00 9.02 124 LEU B N 1
ATOM 4176 C CA . LEU B 1 151 ? 8.337 4.198 11.532 1.00 8.96 124 LEU B CA 1
ATOM 4177 C C . LEU B 1 151 ? 7.823 4.285 10.113 1.00 8.04 124 LEU B C 1
ATOM 4178 O O . LEU B 1 151 ? 8.115 3.422 9.259 1.00 9.11 124 LEU B O 1
ATOM 4183 N N . PHE B 1 152 ? 6.988 5.290 9.846 1.00 7.85 125 PHE B N 1
ATOM 4184 C CA . PHE B 1 152 ? 6.269 5.424 8.575 1.00 7.47 125 PHE B CA 1
ATOM 4185 C C . PHE B 1 152 ? 6.927 6.417 7.606 1.00 7.51 125 PHE B C 1
ATOM 4186 O O . PHE B 1 152 ? 6.669 6.355 6.417 1.00 8.04 125 PHE B O 1
ATOM 4194 N N . HIS B 1 153 ? 7.732 7.343 8.135 1.00 7.98 126 HIS B N 1
ATOM 4195 C CA . HIS B 1 153 ? 8.441 8.367 7.351 1.00 8.30 126 HIS B CA 1
ATOM 4196 C C . HIS B 1 153 ? 9.853 8.551 7.850 1.00 8.13 126 HIS B C 1
ATOM 4197 O O . HIS B 1 153 ? 10.237 9.585 8.355 1.00 8.67 126 HIS B O 1
ATOM 4204 N N . THR B 1 154 ? 10.665 7.515 7.668 1.00 7.67 127 THR B N 1
ATOM 4205 C CA . THR B 1 154 ? 11.954 7.413 8.265 1.00 7.81 127 THR B CA 1
ATOM 4206 C C . THR B 1 154 ? 12.947 8.515 7.807 1.00 8.01 127 THR B C 1
ATOM 4207 O O . THR B 1 154 ? 13.697 9.108 8.608 1.00 8.40 127 THR B O 1
ATOM 4211 N N . VAL B 1 155 ? 12.996 8.730 6.491 1.00 7.98 128 VAL B N 1
ATOM 4212 C CA . VAL B 1 155 ? 13.855 9.760 5.912 1.00 8.47 128 VAL B CA 1
ATOM 4213 C C . VAL B 1 155 ? 13.340 11.175 6.263 1.00 9.00 128 VAL B C 1
ATOM 4214 O O . VAL B 1 155 ? 14.163 12.037 6.629 1.00 9.04 128 VAL B O 1
ATOM 4218 N N . GLU B 1 156 ? 12.043 11.378 6.155 1.00 8.86 129 GLU B N 1
ATOM 4219 C CA A GLU B 1 156 ? 11.469 12.697 6.489 0.50 9.53 129 GLU B CA 1
ATOM 4220 C CA B GLU B 1 156 ? 11.485 12.688 6.471 0.50 9.74 129 GLU B CA 1
ATOM 4221 C C . GLU B 1 156 ? 11.787 13.058 7.934 1.00 10.15 129 GLU B C 1
ATOM 4222 O O . GLU B 1 156 ? 11.996 14.248 8.256 1.00 11.17 129 GLU B O 1
ATOM 4233 N N . ALA B 1 157 ? 11.828 12.046 8.810 1.00 10.14 130 ALA B N 1
ATOM 4234 C CA . ALA B 1 157 ? 12.091 12.214 10.226 1.00 11.15 130 ALA B CA 1
ATOM 4235 C C . ALA B 1 157 ? 13.568 12.429 10.515 1.00 11.80 130 ALA B C 1
ATOM 4236 O O . ALA B 1 157 ? 13.944 12.766 11.647 1.00 13.58 130 ALA B O 1
ATOM 4238 N N . GLY B 1 158 ? 14.412 12.329 9.488 1.00 11.33 131 GLY B N 1
ATOM 4239 C CA . GLY B 1 158 ? 15.851 12.496 9.579 1.00 12.07 131 GLY B CA 1
ATOM 4240 C C . GLY B 1 158 ? 16.591 11.355 10.260 1.00 11.76 131 GLY B C 1
ATOM 4241 O O . GLY B 1 158 ? 17.721 11.567 10.650 1.00 13.39 131 GLY B O 1
ATOM 4242 N N . VAL B 1 159 ? 16.001 10.158 10.329 1.00 10.60 132 VAL B N 1
ATOM 4243 C CA . VAL B 1 159 ? 16.690 9.012 10.922 1.00 10.73 132 VAL B CA 1
ATOM 4244 C C . VAL B 1 159 ? 17.966 8.697 10.135 1.00 11.20 132 VAL B C 1
ATOM 4245 O O . VAL B 1 159 ? 18.988 8.382 10.698 1.00 11.68 132 VAL B O 1
ATOM 4249 N N . CYS B 1 160 ? 17.829 8.755 8.812 1.00 11.83 133 CYS B N 1
ATOM 4250 C CA . CYS B 1 160 ? 18.961 8.613 7.896 1.00 12.79 133 CYS B CA 1
ATOM 4251 C C . CYS B 1 160 ? 18.642 9.452 6.677 1.00 13.05 133 CYS B C 1
ATOM 4252 O O . CYS B 1 160 ? 17.497 9.684 6.389 1.00 12.59 133 CYS B O 1
ATOM 4255 N N . LYS B 1 161 ? 19.665 9.881 5.953 1.00 14.95 134 LYS B N 1
ATOM 4256 C CA . LYS B 1 161 ? 19.509 10.901 4.916 1.00 15.93 134 LYS B CA 1
ATOM 4257 C C . LYS B 1 161 ? 19.783 10.248 3.519 1.00 14.64 134 LYS B C 1
ATOM 4258 O O . LYS B 1 161 ? 20.492 9.241 3.455 1.00 14.47 134 LYS B O 1
ATOM 4264 N N . LEU B 1 162 ? 19.204 10.821 2.482 1.00 18.37 135 LEU B N 1
ATOM 4265 C CA . LEU B 1 162 ? 19.482 10.400 1.109 1.00 17.97 135 LEU B CA 1
ATOM 4266 C C . LEU B 1 162 ? 20.464 11.322 0.511 1.00 19.01 135 LEU B C 1
ATOM 4267 O O . LEU B 1 162 ? 20.398 12.542 0.710 1.00 20.86 135 LEU B O 1
ATOM 4272 N N . ASP B 1 163 ? 21.504 10.765 -0.117 1.00 19.22 136 ASP B N 1
ATOM 4273 C CA . ASP B 1 163 ? 22.484 11.569 -0.825 1.00 20.27 136 ASP B CA 1
ATOM 4274 C C . ASP B 1 163 ? 21.959 11.941 -2.177 1.00 19.93 136 ASP B C 1
ATOM 4275 O O . ASP B 1 163 ? 21.482 11.064 -2.885 1.00 18.22 136 ASP B O 1
ATOM 4280 N N . PRO B 1 164 ? 22.025 13.236 -2.549 1.00 20.85 137 PRO B N 1
ATOM 4281 C CA . PRO B 1 164 ? 21.438 13.637 -3.837 1.00 20.66 137 PRO B CA 1
ATOM 4282 C C . PRO B 1 164 ? 22.008 12.893 -5.069 1.00 21.10 137 PRO B C 1
ATOM 4283 O O . PRO B 1 164 ? 21.223 12.339 -5.844 1.00 19.77 137 PRO B O 1
ATOM 4287 N N . GLU B 1 165 ? 23.320 12.824 -5.188 1.00 23.21 138 GLU B N 1
ATOM 4288 C CA A GLU B 1 165 ? 23.910 12.150 -6.355 0.50 24.08 138 GLU B CA 1
ATOM 4289 C CA B GLU B 1 165 ? 23.925 12.139 -6.346 0.50 23.95 138 GLU B CA 1
ATOM 4290 C C . GLU B 1 165 ? 23.559 10.656 -6.357 1.00 22.43 138 GLU B C 1
ATOM 4291 O O . GLU B 1 165 ? 23.122 10.134 -7.357 1.00 21.52 138 GLU B O 1
ATOM 4302 N N . LYS B 1 166 ? 23.709 9.978 -5.230 1.00 21.94 139 LYS B N 1
ATOM 4303 C CA . LYS B 1 166 ? 23.399 8.555 -5.192 1.00 21.31 139 LYS B CA 1
ATOM 4304 C C . LYS B 1 166 ? 21.926 8.302 -5.549 1.00 18.68 139 LYS B C 1
ATOM 4305 O O . LYS B 1 166 ? 21.578 7.292 -6.205 1.00 17.60 139 LYS B O 1
ATOM 4311 N N . THR B 1 167 ? 21.023 9.184 -5.080 1.00 17.45 140 THR B N 1
ATOM 4312 C CA . THR B 1 167 ? 19.623 9.047 -5.374 1.00 15.74 140 THR B CA 1
ATOM 4313 C C . THR B 1 167 ? 19.344 9.158 -6.894 1.00 15.89 140 THR B C 1
ATOM 4314 O O . THR B 1 167 ? 18.621 8.341 -7.454 1.00 15.18 140 THR B O 1
ATOM 4318 N N . HIS B 1 168 ? 19.877 10.201 -7.525 1.00 17.43 141 HIS B N 1
ATOM 4319 C CA . HIS B 1 168 ? 19.677 10.366 -8.960 1.00 18.50 141 HIS B CA 1
ATOM 4320 C C . HIS B 1 168 ? 20.190 9.149 -9.729 1.00 18.38 141 HIS B C 1
ATOM 4321 O O . HIS B 1 168 ? 19.495 8.616 -10.647 1.00 17.02 141 HIS B O 1
ATOM 4328 N N . GLN B 1 169 ? 21.368 8.710 -9.350 1.00 19.29 142 GLN B N 1
ATOM 4329 C CA . GLN B 1 169 ? 22.040 7.574 -10.026 1.00 20.49 142 GLN B CA 1
ATOM 4330 C C . GLN B 1 169 ? 21.228 6.304 -9.873 1.00 18.44 142 GLN B C 1
ATOM 4331 O O . GLN B 1 169 ? 20.967 5.595 -10.874 1.00 18.34 142 GLN B O 1
ATOM 4337 N N . ALA B 1 170 ? 20.742 6.085 -8.647 1.00 16.37 143 ALA B N 1
ATOM 4338 C CA . ALA B 1 170 ? 19.928 4.912 -8.316 1.00 14.98 143 ALA B CA 1
ATOM 4339 C C . ALA B 1 170 ? 18.647 4.853 -9.094 1.00 13.81 143 ALA B C 1
ATOM 4340 O O . ALA B 1 170 ? 18.297 3.792 -9.586 1.00 13.65 143 ALA B O 1
ATOM 4342 N N . VAL B 1 171 ? 17.919 5.975 -9.213 1.00 13.33 144 VAL B N 1
ATOM 4343 C CA . VAL B 1 171 ? 16.634 5.987 -9.906 1.00 12.60 144 VAL B CA 1
ATOM 4344 C C . VAL B 1 171 ? 16.870 5.786 -11.398 1.00 13.83 144 VAL B C 1
ATOM 4345 O O . VAL B 1 171 ? 16.091 5.088 -12.036 1.00 13.49 144 VAL B O 1
ATOM 4349 N N . GLU B 1 172 ? 17.897 6.413 -11.925 1.00 15.75 145 GLU B N 1
ATOM 4350 C CA . GLU B 1 172 ? 18.172 6.264 -13.361 1.00 17.50 145 GLU B CA 1
ATOM 4351 C C . GLU B 1 172 ? 18.527 4.803 -13.665 1.00 17.32 145 GLU B C 1
ATOM 4352 O O . GLU B 1 172 ? 18.089 4.284 -14.707 1.00 17.84 145 GLU B O 1
ATOM 4358 N N . LYS B 1 173 ? 19.231 4.160 -12.776 1.00 17.17 146 LYS B N 1
ATOM 4359 C CA . LYS B 1 173 ? 19.658 2.753 -12.954 1.00 18.35 146 LYS B CA 1
ATOM 4360 C C . LYS B 1 173 ? 18.368 1.889 -12.903 1.00 16.72 146 LYS B C 1
ATOM 4361 O O . LYS B 1 173 ? 18.212 0.934 -13.663 1.00 17.09 146 LYS B O 1
ATOM 4367 N N . ARG B 1 174 ? 17.440 2.233 -12.013 1.00 14.40 147 ARG B N 1
ATOM 4368 C CA . ARG B 1 174 ? 16.197 1.467 -11.915 1.00 13.40 147 ARG B CA 1
ATOM 4369 C C . ARG B 1 174 ? 15.386 1.623 -13.207 1.00 13.49 147 ARG B C 1
ATOM 4370 O O . ARG B 1 174 ? 14.712 0.667 -13.637 1.00 14.23 147 ARG B O 1
ATOM 4378 N N . LEU B 1 175 ? 15.314 2.834 -13.775 1.00 13.88 148 LEU B N 1
ATOM 4379 C CA . LEU B 1 175 ? 14.610 3.090 -14.998 1.00 14.46 148 LEU B CA 1
ATOM 4380 C C . LEU B 1 175 ? 15.244 2.356 -16.172 1.00 15.83 148 LEU B C 1
ATOM 4381 O O . LEU B 1 175 ? 14.534 1.945 -17.112 1.00 16.67 148 LEU B O 1
ATOM 4386 N N . GLY B 1 176 ? 16.564 2.263 -16.152 1.00 16.41 149 GLY B N 1
ATOM 4387 C CA . GLY B 1 176 ? 17.349 1.745 -17.314 1.00 17.89 149 GLY B CA 1
ATOM 4388 C C . GLY B 1 176 ? 17.821 2.813 -18.277 1.00 18.81 149 GLY B C 1
ATOM 4389 O O . GLY B 1 176 ? 18.224 2.503 -19.405 1.00 20.24 149 GLY B O 1
ATOM 4390 N N . GLY B 1 177 ? 17.858 4.060 -17.833 1.00 18.28 150 GLY B N 1
ATOM 4391 C CA . GLY B 1 177 ? 18.336 5.157 -18.607 1.00 19.41 150 GLY B CA 1
ATOM 4392 C C . GLY B 1 177 ? 17.957 6.513 -18.055 1.00 18.93 150 GLY B C 1
ATOM 4393 O O . GLY B 1 177 ? 17.326 6.579 -16.993 1.00 17.74 150 GLY B O 1
ATOM 4394 N N . PRO B 1 178 ? 18.238 7.578 -18.804 1.00 20.35 151 PRO B N 1
ATOM 4395 C CA . PRO B 1 178 ? 17.842 8.914 -18.348 1.00 20.21 151 PRO B CA 1
ATOM 4396 C C . PRO B 1 178 ? 16.361 9.145 -18.336 1.00 19.02 151 PRO B C 1
ATOM 4397 O O . PRO B 1 178 ? 15.571 8.450 -19.014 1.00 18.39 151 PRO B O 1
ATOM 4401 N N . LEU B 1 179 ? 15.947 10.103 -17.513 1.00 18.45 152 LEU B N 1
ATOM 4402 C CA . LEU B 1 179 ? 14.519 10.352 -17.299 1.00 17.73 152 LEU B CA 1
ATOM 4403 C C . LEU B 1 179 ? 13.765 10.803 -18.577 1.00 17.71 152 LEU B C 1
ATOM 4404 O O . LEU B 1 179 ? 12.571 10.568 -18.705 1.00 15.79 152 LEU B O 1
ATOM 4409 N N . ASN B 1 180 ? 14.471 11.443 -19.502 1.00 19.77 153 ASN B N 1
ATOM 4410 C CA . ASN B 1 180 ? 13.843 11.864 -20.760 1.00 21.48 153 ASN B CA 1
ATOM 4411 C C . ASN B 1 180 ? 13.295 10.665 -21.567 1.00 21.03 153 ASN B C 1
ATOM 4412 O O . ASN B 1 180 ? 12.407 10.839 -22.415 1.00 22.10 153 ASN B O 1
ATOM 4417 N N . GLU B 1 181 ? 13.793 9.465 -21.279 1.00 19.42 154 GLU B N 1
ATOM 4418 C CA . GLU B 1 181 ? 13.298 8.291 -22.008 1.00 18.92 154 GLU B CA 1
ATOM 4419 C C . GLU B 1 181 ? 11.945 7.812 -21.568 1.00 17.26 154 GLU B C 1
ATOM 4420 O O . GLU B 1 181 ? 11.352 6.898 -22.223 1.00 16.87 154 GLU B O 1
ATOM 4426 N N . LEU B 1 182 ? 11.431 8.393 -20.474 1.00 15.64 155 LEU B N 1
ATOM 4427 C CA . LEU B 1 182 ? 10.080 8.078 -20.018 1.00 14.59 155 LEU B CA 1
ATOM 4428 C C . LEU B 1 182 ? 9.030 8.370 -21.118 1.00 14.77 155 LEU B C 1
ATOM 4429 O O . LEU B 1 182 ? 8.018 7.693 -21.237 1.00 13.80 155 LEU B O 1
ATOM 4434 N N . SER B 1 183 ? 9.281 9.397 -21.918 1.00 16.03 156 SER B N 1
ATOM 4435 C CA . SER B 1 183 ? 8.333 9.789 -23.003 1.00 16.86 156 SER B CA 1
ATOM 4436 C C . SER B 1 183 ? 8.072 8.675 -24.005 1.00 17.32 156 SER B C 1
ATOM 4437 O O . SER B 1 183 ? 6.890 8.422 -24.374 1.00 16.91 156 SER B O 1
ATOM 4440 N N . GLN B 1 184 ? 9.130 7.968 -24.398 1.00 17.91 157 GLN B N 1
ATOM 4441 C CA . GLN B 1 184 ? 8.945 6.795 -25.248 1.00 19.41 157 GLN B CA 1
ATOM 4442 C C . GLN B 1 184 ? 8.377 5.608 -24.520 1.00 18.18 157 GLN B C 1
ATOM 4443 O O . GLN B 1 184 ? 7.463 4.934 -25.029 1.00 18.08 157 GLN B O 1
ATOM 4449 N N . ARG B 1 185 ? 8.955 5.297 -23.390 1.00 18.32 158 ARG B N 1
ATOM 4450 C CA . ARG B 1 185 ? 8.579 4.136 -22.636 1.00 18.02 158 ARG B CA 1
ATOM 4451 C C . ARG B 1 185 ? 7.108 4.109 -22.317 1.00 16.39 158 ARG B C 1
ATOM 4452 O O . ARG B 1 185 ? 6.458 3.078 -22.451 1.00 16.05 158 ARG B O 1
ATOM 4460 N N . TYR B 1 186 ? 6.544 5.263 -21.965 1.00 14.73 159 TYR B N 1
ATOM 4461 C CA . TYR B 1 186 ? 5.124 5.343 -21.674 1.00 13.74 159 TYR B CA 1
ATOM 4462 C C . TYR B 1 186 ? 4.352 6.209 -22.671 1.00 13.76 159 TYR B C 1
ATOM 4463 O O . TYR B 1 186 ? 3.372 6.833 -22.299 1.00 12.31 159 TYR B O 1
ATOM 4472 N N . ALA B 1 187 ? 4.764 6.187 -23.946 1.00 14.87 160 ALA B N 1
ATOM 4473 C CA . ALA B 1 187 ? 4.114 7.021 -24.954 1.00 15.49 160 ALA B CA 1
ATOM 4474 C C . ALA B 1 187 ? 2.606 6.808 -25.010 1.00 15.12 160 ALA B C 1
ATOM 4475 O O . ALA B 1 187 ? 1.810 7.771 -25.062 1.00 14.58 160 ALA B O 1
ATOM 4477 N N . LYS B 1 188 ? 2.162 5.550 -24.997 1.00 15.46 161 LYS B N 1
ATOM 4478 C CA . LYS B 1 188 ? 0.725 5.301 -25.165 1.00 16.06 161 LYS B CA 1
ATOM 4479 C C . LYS B 1 188 ? -0.050 5.740 -23.901 1.00 13.55 161 LYS B C 1
ATOM 4480 O O . LYS B 1 188 ? -1.074 6.463 -24.044 1.00 13.90 161 LYS B O 1
ATOM 4486 N N . PRO B 1 189 ? 0.430 5.341 -22.716 1.00 12.15 162 PRO B N 1
ATOM 4487 C CA . PRO B 1 189 ? -0.222 5.856 -21.488 1.00 10.66 162 PRO B CA 1
ATOM 4488 C C . PRO B 1 189 ? -0.287 7.373 -21.423 1.00 10.40 162 PRO B C 1
ATOM 4489 O O . PRO B 1 189 ? -1.328 7.898 -20.987 1.00 9.68 162 PRO B O 1
ATOM 4493 N N . PHE B 1 190 ? 0.806 8.056 -21.795 1.00 10.66 163 PHE B N 1
ATOM 4494 C CA . PHE B 1 190 ? 0.830 9.540 -21.732 1.00 11.01 163 PHE B CA 1
ATOM 4495 C C . PHE B 1 190 ? -0.188 10.113 -22.698 1.00 11.38 163 PHE B C 1
ATOM 4496 O O . PHE B 1 190 ? -0.904 11.103 -22.381 1.00 11.25 163 PHE B O 1
ATOM 4504 N N . ALA B 1 191 ? -0.311 9.551 -23.917 1.00 12.16 164 ALA B N 1
ATOM 4505 C CA . ALA B 1 191 ? -1.236 10.092 -24.892 1.00 12.90 164 ALA B CA 1
ATOM 4506 C C . ALA B 1 191 ? -2.648 9.840 -24.433 1.00 12.39 164 ALA B C 1
ATOM 4507 O O . ALA B 1 191 ? -3.526 10.693 -24.589 1.00 12.42 164 ALA B O 1
ATOM 4509 N N . LEU B 1 192 ? -2.861 8.677 -23.850 1.00 11.69 165 LEU B N 1
ATOM 4510 C CA . LEU B 1 192 ? -4.163 8.384 -23.252 1.00 11.64 165 LEU B CA 1
ATOM 4511 C C . LEU B 1 192 ? -4.508 9.382 -22.147 1.00 10.80 165 LEU B C 1
ATOM 4512 O O . LEU B 1 192 ? -5.634 9.918 -22.116 1.00 10.95 165 LEU B O 1
ATOM 4517 N N . MET B 1 193 ? -3.544 9.695 -21.285 1.00 10.47 166 MET B N 1
ATOM 4518 C CA . MET B 1 193 ? -3.792 10.707 -20.229 1.00 10.10 166 MET B CA 1
ATOM 4519 C C . MET B 1 193 ? -4.189 12.066 -20.810 1.00 10.82 166 MET B C 1
ATOM 4520 O O . MET B 1 193 ? -5.122 12.690 -20.351 1.00 10.56 166 MET B O 1
ATOM 4525 N N . GLY B 1 194 ? -3.525 12.478 -21.878 1.00 11.59 167 GLY B N 1
ATOM 4526 C CA . GLY B 1 194 ? -3.872 13.764 -22.511 1.00 12.94 167 GLY B CA 1
ATOM 4527 C C . GLY B 1 194 ? -5.266 13.764 -23.086 1.00 13.64 167 GLY B C 1
ATOM 4528 O O . GLY B 1 194 ? -6.012 14.715 -22.998 1.00 13.98 167 GLY B O 1
ATOM 4529 N N . GLU B 1 195 ? -5.675 12.622 -23.631 1.00 13.91 168 GLU B N 1
ATOM 4530 C CA . GLU B 1 195 ? -7.014 12.496 -24.167 1.00 14.91 168 GLU B CA 1
ATOM 4531 C C . GLU B 1 195 ? -8.061 12.555 -23.052 1.00 13.76 168 GLU B C 1
ATOM 4532 O O . GLU B 1 195 ? -9.081 13.238 -23.186 1.00 14.14 168 GLU B O 1
ATOM 4538 N N . VAL B 1 196 ? -7.796 11.879 -21.943 1.00 12.41 169 VAL B N 1
ATOM 4539 C CA . VAL B 1 196 ? -8.754 11.843 -20.847 1.00 12.08 169 VAL B CA 1
ATOM 4540 C C . VAL B 1 196 ? -8.929 13.278 -20.284 1.00 12.21 169 VAL B C 1
ATOM 4541 O O . VAL B 1 196 ? -10.021 13.643 -19.923 1.00 12.64 169 VAL B O 1
ATOM 4545 N N . LEU B 1 197 ? -7.827 13.989 -20.167 1.00 12.01 170 LEU B N 1
ATOM 4546 C CA . LEU B 1 197 ? -7.847 15.393 -19.696 1.00 12.71 170 LEU B CA 1
ATOM 4547 C C . LEU B 1 197 ? -8.454 16.396 -20.683 1.00 14.02 170 LEU B C 1
ATOM 4548 O O . LEU B 1 197 ? -8.793 17.543 -20.306 1.00 14.64 170 LEU B O 1
ATOM 4553 N N . ASN B 1 198 ? -8.522 16.037 -21.974 1.00 14.41 171 ASN B N 1
ATOM 4554 C CA . ASN B 1 198 ? -8.773 17.006 -23.047 1.00 15.95 171 ASN B CA 1
ATOM 4555 C C . ASN B 1 198 ? -7.690 18.096 -22.967 1.00 16.59 171 ASN B C 1
ATOM 4556 O O . ASN B 1 198 ? -7.959 19.300 -23.110 1.00 17.49 171 ASN B O 1
ATOM 4561 N N . PHE B 1 199 ? -6.456 17.628 -22.801 1.00 16.00 172 PHE B N 1
ATOM 4562 C CA . PHE B 1 199 ? -5.296 18.504 -22.604 1.00 16.65 172 PHE B CA 1
ATOM 4563 C C . PHE B 1 199 ? -5.167 19.597 -23.685 1.00 18.46 172 PHE B C 1
ATOM 4564 O O . PHE B 1 199 ? -4.750 20.754 -23.410 1.00 19.29 172 PHE B O 1
ATOM 4572 N N . SER B 1 200 ? -5.551 19.284 -24.930 1.00 19.40 173 SER B N 1
ATOM 4573 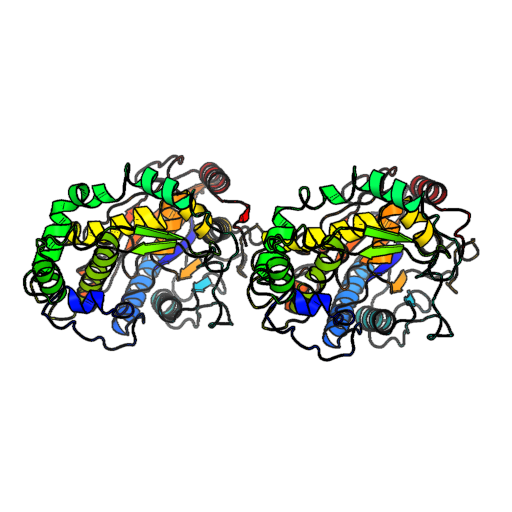C CA A SER B 1 200 ? -5.408 20.233 -26.052 0.50 21.19 173 SER B CA 1
ATOM 4574 C CA B SER B 1 200 ? -5.386 20.238 -26.045 0.50 21.10 173 SER B CA 1
ATOM 4575 C C . SER B 1 200 ? -6.207 21.528 -25.876 1.00 22.04 173 SER B C 1
ATOM 4576 O O . SER B 1 200 ? -5.848 22.568 -26.414 1.00 23.91 173 SER B O 1
ATOM 4581 N N . ALA B 1 201 ? -7.272 21.437 -25.120 1.00 21.05 174 ALA B N 1
ATOM 4582 C CA . ALA B 1 201 ? -8.177 22.561 -24.871 1.00 21.89 174 ALA B CA 1
ATOM 4583 C C . ALA B 1 201 ? -7.891 23.226 -23.513 1.00 21.43 174 ALA B C 1
ATOM 4584 O O . ALA B 1 201 ? -8.621 24.162 -23.163 1.00 22.54 174 ALA B O 1
ATOM 4586 N N . SER B 1 202 ? -6.828 22.797 -22.824 1.00 20.18 175 SER B N 1
ATOM 4587 C CA . SER B 1 202 ? -6.491 23.255 -21.465 1.00 19.74 175 SER B CA 1
ATOM 4588 C C . SER B 1 202 ? -5.704 24.578 -21.474 1.00 21.37 175 SER B C 1
ATOM 4589 O O . SER B 1 202 ? -5.003 24.905 -22.449 1.00 22.17 175 SER B O 1
ATOM 4592 N N . PRO B 1 203 ? -5.759 25.298 -20.348 1.00 21.90 176 PRO B N 1
ATOM 4593 C CA . PRO B 1 203 ? -4.906 26.489 -20.192 1.00 23.76 176 PRO B CA 1
ATOM 4594 C C . PRO B 1 203 ? -3.409 26.152 -20.286 1.00 23.51 176 PRO B C 1
ATOM 4595 O O . PRO B 1 203 ? -2.658 26.928 -20.856 1.00 24.92 176 PRO B O 1
ATOM 4599 N N . TYR B 1 204 ? -2.990 25.003 -19.748 1.00 22.09 177 TYR B N 1
ATOM 4600 C CA . TYR B 1 204 ? -1.563 24.656 -19.827 1.00 22.25 177 TYR B CA 1
ATOM 4601 C C . TYR B 1 204 ? -1.122 24.513 -21.296 1.00 22.72 177 TYR B C 1
ATOM 4602 O O . TYR B 1 204 ? -0.088 25.021 -21.707 1.00 23.65 177 TYR B O 1
ATOM 4611 N N . CYS B 1 205 ? -1.925 23.814 -22.082 1.00 22.38 178 CYS B N 1
ATOM 4612 C CA . CYS B 1 205 ? -1.604 23.621 -23.481 1.00 23.53 178 CYS B CA 1
ATOM 4613 C C . CYS B 1 205 ? -1.578 24.949 -24.243 1.00 25.41 178 CYS B C 1
ATOM 4614 O O . CYS B 1 205 ? -0.689 25.185 -25.069 1.00 26.30 178 CYS B O 1
ATOM 4617 N N . ASN B 1 206 ? -2.566 25.824 -23.989 1.00 26.14 179 ASN B N 1
ATOM 4618 C CA . ASN B 1 206 ? -2.520 27.179 -24.549 1.00 28.38 179 ASN B CA 1
ATOM 4619 C C . ASN B 1 206 ? -1.228 27.944 -24.203 1.00 29.69 179 ASN B C 1
ATOM 4620 O O . ASN B 1 206 ? -0.686 28.620 -25.071 1.00 31.12 179 ASN B O 1
ATOM 4625 N N . SER B 1 207 ? -0.725 27.775 -22.970 1.00 29.16 180 SER B N 1
ATOM 4626 C CA . SER B 1 207 ? 0.524 28.434 -22.524 1.00 30.75 180 SER B CA 1
ATOM 4627 C C . SER B 1 207 ? 1.696 27.901 -23.336 1.00 31.04 180 SER B C 1
ATOM 4628 O O . SER B 1 207 ? 2.554 28.672 -23.749 1.00 32.52 180 SER B O 1
ATOM 4631 N N . LEU B 1 208 ? 1.688 26.598 -23.622 1.00 29.77 181 LEU B N 1
ATOM 4632 C CA . LEU B 1 208 ? 2.700 26.025 -24.506 1.00 30.69 181 LEU B CA 1
ATOM 4633 C C . LEU B 1 208 ? 2.645 26.602 -25.927 1.00 33.22 181 LEU B C 1
ATOM 4634 O O . LEU B 1 208 ? 3.685 26.928 -26.497 1.00 34.47 181 LEU B O 1
ATOM 4639 N N . GLN B 1 209 ? 1.441 26.707 -26.489 1.00 34.27 182 GLN B N 1
ATOM 4640 C CA . GLN B 1 209 ? 1.283 27.159 -27.851 1.00 37.29 182 GLN B CA 1
ATOM 4641 C C . GLN B 1 209 ? 1.713 28.606 -28.002 1.00 39.74 182 GLN B C 1
ATOM 4642 O O . GLN B 1 209 ? 2.264 28.980 -29.023 1.00 41.66 182 GLN B O 1
ATOM 4648 N N . GLN B 1 210 ? 1.496 29.403 -26.961 1.00 40.30 183 GLN B N 1
ATOM 4649 C CA . GLN B 1 210 ? 1.970 30.797 -26.954 1.00 43.11 183 GLN B CA 1
ATOM 4650 C C . GLN B 1 210 ? 3.489 30.901 -27.048 1.00 44.90 183 GLN B C 1
ATOM 4651 O O . GLN B 1 210 ? 3.995 31.867 -27.622 1.00 47.31 183 GLN B O 1
ATOM 4657 N N . LYS B 1 211 ? 4.210 29.935 -26.466 1.00 44.54 184 LYS B N 1
ATOM 4658 C CA . LYS B 1 211 ? 5.682 29.855 -26.584 1.00 46.79 184 LYS B CA 1
ATOM 4659 C C . LYS B 1 211 ? 6.130 29.050 -27.827 1.00 47.62 184 LYS B C 1
ATOM 4660 O O . LYS B 1 211 ? 7.301 28.716 -27.953 1.00 48.64 184 LYS B O 1
ATOM 4666 N N . GLY B 1 212 ? 5.213 28.769 -28.751 1.00 48.40 185 GLY B N 1
ATOM 4667 C CA . GLY B 1 212 ? 5.533 28.058 -29.995 1.00 49.15 185 GLY B CA 1
ATOM 4668 C C . GLY B 1 212 ? 5.877 26.580 -29.808 1.00 47.57 185 GLY B C 1
ATOM 4669 O O . GLY B 1 212 ? 6.664 26.038 -30.580 1.00 48.61 185 GLY B O 1
ATOM 4670 N N . LYS B 1 213 ? 5.294 25.932 -28.793 1.00 44.74 186 LYS B N 1
ATOM 4671 C CA . LYS B 1 213 ? 5.496 24.505 -28.557 1.00 42.58 186 LYS B CA 1
ATOM 4672 C C . LYS B 1 213 ? 4.232 23.674 -28.778 1.00 40.31 186 LYS B C 1
ATOM 4673 O O . LYS B 1 213 ? 3.111 24.155 -28.579 1.00 39.93 186 LYS B O 1
ATOM 4679 N N . ALA B 1 214 ? 4.425 22.425 -29.200 1.00 37.92 187 ALA B N 1
ATOM 4680 C CA . ALA B 1 214 ? 3.329 21.502 -29.453 1.00 36.27 187 ALA B CA 1
ATOM 4681 C C . ALA B 1 214 ? 2.725 21.048 -28.121 1.00 32.50 187 ALA B C 1
ATOM 4682 O O . ALA B 1 214 ? 3.430 21.074 -27.106 1.00 31.51 187 ALA B O 1
ATOM 4684 N N . CYS B 1 215 ? 1.443 20.629 -28.126 1.00 30.59 188 CYS B N 1
ATOM 4685 C CA . CYS B 1 215 ? 0.779 20.157 -26.917 1.00 27.88 188 CYS B CA 1
ATOM 4686 C C . CYS B 1 215 ? 0.885 18.665 -26.705 1.00 25.90 188 CYS B C 1
ATOM 4687 O O . CYS B 1 215 ? -0.097 17.974 -26.543 1.00 25.24 188 CYS B O 1
ATOM 4690 N N . ASP B 1 216 ? 2.119 18.197 -26.698 1.00 24.63 189 ASP B N 1
ATOM 4691 C CA . ASP B 1 216 ? 2.416 16.838 -26.473 1.00 22.86 189 ASP B CA 1
ATOM 4692 C C . ASP B 1 216 ? 2.412 16.637 -24.953 1.00 20.43 189 ASP B C 1
ATOM 4693 O O . ASP B 1 216 ? 3.304 17.119 -24.257 1.00 19.86 189 ASP B O 1
ATOM 4698 N N . PHE B 1 217 ? 1.412 15.929 -24.444 1.00 18.42 190 PHE B N 1
ATOM 4699 C CA . PHE B 1 217 ? 1.309 15.731 -22.984 1.00 16.55 190 PHE B CA 1
ATOM 4700 C C . PHE B 1 217 ? 2.572 15.140 -22.320 1.00 15.82 190 PHE B C 1
ATOM 4701 O O . PHE B 1 217 ? 3.026 15.587 -21.237 1.00 15.06 190 PHE B O 1
ATOM 4709 N N . ALA B 1 218 ? 3.142 14.102 -22.950 1.00 15.27 191 ALA B N 1
ATOM 4710 C CA . ALA B 1 218 ? 4.303 13.436 -22.382 1.00 14.90 191 ALA B CA 1
ATOM 4711 C C . ALA B 1 218 ? 5.478 14.367 -22.066 1.00 15.58 191 ALA B C 1
ATOM 4712 O O . ALA B 1 218 ? 6.294 14.081 -21.167 1.00 15.35 191 ALA B O 1
ATOM 4714 N N . THR B 1 219 ? 5.582 15.439 -22.848 1.00 16.76 192 THR B N 1
ATOM 4715 C CA . THR B 1 219 ? 6.652 16.407 -22.735 1.00 17.57 192 THR B CA 1
ATOM 4716 C C . THR B 1 219 ? 6.211 17.807 -22.333 1.00 18.04 192 THR B C 1
ATOM 4717 O O . THR B 1 219 ? 6.914 18.770 -22.626 1.00 19.42 192 THR B O 1
ATOM 4721 N N . PHE B 1 220 ? 5.082 17.942 -21.654 1.00 16.93 193 PHE B N 1
ATOM 4722 C CA . PHE B 1 220 ? 4.684 19.303 -21.250 1.00 17.73 193 PHE B CA 1
ATOM 4723 C C . PHE B 1 220 ? 5.733 20.052 -20.395 1.00 18.12 193 PHE B C 1
ATOM 4724 O O . PHE B 1 220 ? 5.815 21.293 -20.405 1.00 19.63 193 PHE B O 1
ATOM 4732 N N . ALA B 1 221 ? 6.523 19.287 -19.665 1.00 17.14 194 ALA B N 1
ATOM 4733 C CA . ALA B 1 221 ? 7.681 19.792 -18.913 1.00 17.80 194 ALA B CA 1
ATOM 4734 C C . ALA B 1 221 ? 8.648 18.597 -18.798 1.00 17.16 194 ALA B C 1
ATOM 4735 O O . ALA B 1 221 ? 8.265 17.466 -19.094 1.00 16.03 194 ALA B O 1
ATOM 4737 N N . ALA B 1 222 ? 9.883 18.865 -18.401 1.00 18.17 195 ALA B N 1
ATOM 4738 C CA . ALA B 1 222 ? 10.832 17.775 -18.093 1.00 17.84 195 ALA B CA 1
ATOM 4739 C C . ALA B 1 222 ? 10.434 16.991 -16.850 1.00 16.52 195 ALA B C 1
ATOM 4740 O O . ALA B 1 222 ? 9.754 17.476 -15.961 1.00 16.19 195 ALA B O 1
ATOM 4742 N N . ASN B 1 223 ? 10.823 15.719 -16.798 1.00 15.78 196 ASN B N 1
ATOM 4743 C CA . ASN B 1 223 ? 10.727 14.928 -15.556 1.00 14.67 196 ASN B CA 1
ATOM 4744 C C . ASN B 1 223 ? 12.020 15.192 -14.777 1.00 15.82 196 ASN B C 1
ATOM 4745 O O . ASN B 1 223 ? 13.108 15.134 -15.357 1.00 17.27 196 ASN B O 1
ATOM 4750 N N . GLU B 1 224 ? 11.900 15.594 -13.518 1.00 16.03 197 GLU B N 1
ATOM 4751 C CA . GLU B 1 224 ? 13.070 16.003 -12.716 1.00 17.76 197 GLU B CA 1
ATOM 4752 C C . GLU B 1 224 ? 12.936 15.470 -11.305 1.00 16.34 197 GLU B C 1
ATOM 4753 O O . GLU B 1 224 ? 11.859 15.513 -10.717 1.00 15.32 197 GLU B O 1
ATOM 4759 N N . ILE B 1 225 ? 14.047 14.980 -10.756 1.00 16.73 198 ILE B N 1
ATOM 4760 C CA . ILE B 1 225 ? 14.125 14.553 -9.376 1.00 16.43 198 ILE B CA 1
ATOM 4761 C C . ILE B 1 225 ? 14.862 15.649 -8.589 1.00 17.45 198 ILE B C 1
ATOM 4762 O O . ILE B 1 225 ? 15.814 16.215 -9.059 1.00 18.07 198 ILE B O 1
ATOM 4767 N N . GLU B 1 226 ? 14.345 15.970 -7.408 1.00 17.48 199 GLU B N 1
ATOM 4768 C CA . GLU B 1 226 ? 14.944 16.955 -6.511 1.00 19.32 199 GLU B CA 1
ATOM 4769 C C . GLU B 1 226 ? 15.083 16.280 -5.119 1.00 17.64 199 GLU B C 1
ATOM 4770 O O . GLU B 1 226 ? 14.127 15.779 -4.577 1.00 16.18 199 GLU B O 1
ATOM 4776 N N . VAL B 1 227 ? 16.310 16.187 -4.624 1.00 17.95 200 VAL B N 1
ATOM 4777 C CA . VAL B 1 227 ? 16.607 15.895 -3.245 1.00 17.59 200 VAL B CA 1
ATOM 4778 C C . VAL B 1 227 ? 16.932 17.204 -2.531 1.00 18.91 200 VAL B C 1
ATOM 4779 O O . VAL B 1 227 ? 17.761 17.985 -2.971 1.00 20.09 200 VAL B O 1
ATOM 4783 N N . ASN B 1 228 ? 16.250 17.427 -1.415 1.00 19.18 201 ASN B N 1
ATOM 4784 C CA . ASN B 1 228 ? 16.427 18.675 -0.645 1.00 21.05 201 ASN B CA 1
ATOM 4785 C C . ASN B 1 228 ? 17.760 18.735 0.044 1.00 23.18 201 ASN B C 1
ATOM 4786 O O . ASN B 1 228 ? 18.514 17.759 0.088 1.00 22.27 201 ASN B O 1
ATOM 4791 N N . LYS B 1 229 ? 18.116 19.942 0.491 1.00 25.87 202 LYS B N 1
ATOM 4792 C CA . LYS B 1 229 ? 19.417 20.202 1.028 1.00 28.94 202 LYS B CA 1
ATOM 4793 C C . LYS B 1 229 ? 19.763 19.278 2.176 1.00 28.60 202 LYS B C 1
ATOM 4794 O O . LYS B 1 229 ? 20.907 18.865 2.296 1.00 29.77 202 LYS B O 1
ATOM 4800 N N . GLU B 1 230 ? 18.768 18.934 2.992 1.00 27.70 203 GLU B N 1
ATOM 4801 C CA . GLU B 1 230 ? 18.987 18.167 4.198 1.00 27.88 203 GLU B CA 1
ATOM 4802 C C . GLU B 1 230 ? 18.958 16.682 3.938 1.00 24.36 203 GLU B C 1
ATOM 4803 O O . GLU B 1 230 ? 19.252 15.916 4.847 1.00 24.35 203 GLU B O 1
ATOM 4809 N N . GLY B 1 231 ? 18.606 16.276 2.718 1.00 21.74 204 GLY B N 1
ATOM 4810 C CA . GLY B 1 231 ? 18.546 14.857 2.375 1.00 19.38 204 GLY B CA 1
ATOM 4811 C C . GLY B 1 231 ? 17.411 14.164 3.070 1.00 17.66 204 GLY B C 1
ATOM 4812 O O . GLY B 1 231 ? 17.425 12.941 3.205 1.00 16.16 204 GLY B O 1
ATOM 4813 N N . THR B 1 232 ? 16.368 14.921 3.405 1.00 17.26 205 THR B N 1
ATOM 4814 C CA . THR B 1 232 ? 15.200 14.383 4.084 1.00 16.32 205 THR B CA 1
ATOM 4815 C C . THR B 1 232 ? 13.976 14.293 3.175 1.00 15.39 205 THR B C 1
ATOM 4816 O O . THR B 1 232 ? 12.892 13.860 3.603 1.00 14.43 205 THR B O 1
ATOM 4820 N N . LYS B 1 233 ? 14.111 14.669 1.911 1.00 15.43 206 LYS B N 1
ATOM 4821 C CA A LYS B 1 233 ? 13.016 14.476 0.977 0.33 14.76 206 LYS B CA 1
ATOM 4822 C CA B LYS B 1 233 ? 13.014 14.581 0.964 0.67 15.08 206 LYS B CA 1
ATOM 4823 C C . LYS B 1 233 ? 13.529 14.371 -0.442 1.00 14.65 206 LYS B C 1
ATOM 4824 O O . LYS B 1 233 ? 14.508 15.012 -0.828 1.00 15.72 206 LYS B O 1
ATOM 4835 N N . VAL B 1 234 ? 12.856 13.551 -1.188 1.00 14.01 207 VAL B N 1
ATOM 4836 C CA . VAL B 1 234 ? 13.109 13.289 -2.596 1.00 14.38 207 VAL B CA 1
ATOM 4837 C C . VAL B 1 234 ? 11.747 13.443 -3.287 1.00 13.64 207 VAL B C 1
ATOM 4838 O O . VAL B 1 234 ? 10.710 12.941 -2.835 1.00 12.50 207 VAL B O 1
ATOM 4842 N N . SER B 1 235 ? 11.744 14.233 -4.334 1.00 14.74 208 SER B N 1
ATOM 4843 C CA . SER B 1 235 ? 10.556 14.585 -5.037 1.00 15.00 208 SER B CA 1
ATOM 4844 C C . SER B 1 235 ? 10.776 14.332 -6.529 1.00 14.53 208 SER B C 1
ATOM 4845 O O . SER B 1 235 ? 11.884 14.545 -7.033 1.00 16.11 208 SER B O 1
ATOM 4848 N N . LEU B 1 236 ? 9.698 14.098 -7.232 1.00 13.15 209 LEU B N 1
ATOM 4849 C CA . LEU B 1 236 ? 9.698 14.007 -8.707 1.00 12.78 209 LEU B CA 1
ATOM 4850 C C . LEU B 1 236 ? 8.647 15.014 -9.214 1.00 12.62 209 LEU B C 1
ATOM 4851 O O . LEU B 1 236 ? 7.564 15.130 -8.637 1.00 12.87 209 LEU B O 1
ATOM 4856 N N . SER B 1 237 ? 9.024 15.803 -10.193 1.00 13.32 210 SER B N 1
ATOM 4857 C CA . SER B 1 237 ? 8.122 16.727 -10.827 1.00 13.43 210 SER B CA 1
ATOM 4858 C C . SER B 1 237 ? 8.073 16.379 -12.314 1.00 13.27 210 SER B C 1
ATOM 4859 O O . SER B 1 237 ? 8.994 15.799 -12.850 1.00 13.05 210 SER B O 1
ATOM 4862 N N . GLY B 1 238 ? 7.026 16.856 -12.972 1.00 12.87 211 GLY B N 1
ATOM 4863 C CA . GLY B 1 238 ? 6.875 16.723 -14.416 1.00 12.87 211 GLY B CA 1
ATOM 4864 C C . GLY B 1 238 ? 5.760 15.750 -14.780 1.00 11.61 211 GLY B C 1
ATOM 4865 O O . GLY B 1 238 ? 4.910 15.411 -13.958 1.00 10.72 211 GLY B O 1
ATOM 4866 N N . PRO B 1 239 ? 5.710 15.361 -16.072 1.00 11.75 212 PRO B N 1
ATOM 4867 C CA . PRO B 1 239 ? 4.587 14.556 -16.594 1.00 10.87 212 PRO B CA 1
ATOM 4868 C C . PRO B 1 239 ? 4.349 13.200 -15.941 1.00 9.79 212 PRO B C 1
ATOM 4869 O O . PRO B 1 239 ? 3.210 12.883 -15.639 1.00 9.32 212 PRO B O 1
ATOM 4873 N N . LEU B 1 240 ? 5.392 12.441 -15.636 1.00 9.44 213 LEU B N 1
ATOM 4874 C CA . LEU B 1 240 ? 5.203 11.204 -14.902 1.00 8.81 213 LEU B CA 1
ATOM 4875 C C . LEU B 1 240 ? 4.581 11.423 -13.509 1.00 8.01 213 LEU B C 1
ATOM 4876 O O . LEU B 1 240 ? 3.613 10.772 -13.102 1.00 7.16 213 LEU B O 1
ATOM 4881 N N . ALA B 1 241 ? 5.176 12.353 -12.778 1.00 8.47 214 ALA B N 1
ATOM 4882 C CA . ALA B 1 241 ? 4.661 12.700 -11.450 1.00 8.21 214 ALA B CA 1
ATOM 4883 C C . ALA B 1 241 ? 3.204 13.150 -11.504 1.00 8.25 214 ALA B C 1
ATOM 4884 O O . ALA B 1 241 ? 2.389 12.654 -10.744 1.00 8.30 214 ALA B O 1
ATOM 4886 N N . LEU B 1 242 ? 2.869 14.093 -12.350 1.00 8.72 215 LEU B N 1
ATOM 4887 C CA . LEU B 1 242 ? 1.483 14.570 -12.451 1.00 9.11 215 LEU B CA 1
ATOM 4888 C C . LEU B 1 242 ? 0.531 13.403 -12.810 1.00 8.32 215 LEU B C 1
ATOM 4889 O O . LEU B 1 242 ? -0.517 13.259 -12.241 1.00 8.02 215 LEU B O 1
ATOM 4894 N N . SER B 1 243 ? 0.954 12.615 -13.806 1.00 8.18 216 SER B N 1
ATOM 4895 C CA . SER B 1 243 ? 0.166 11.487 -14.294 1.00 7.85 216 SER B CA 1
ATOM 4896 C C . SER B 1 243 ? -0.117 10.434 -13.207 1.00 7.03 216 SER B C 1
ATOM 4897 O O . SER B 1 243 ? -1.214 9.853 -13.177 1.00 6.54 216 SER B O 1
ATOM 4900 N N . SER B 1 244 ? 0.871 10.199 -12.346 1.00 6.77 217 SER B N 1
ATOM 4901 C CA . SER B 1 244 ? 0.713 9.288 -11.206 1.00 6.29 217 SER B CA 1
ATOM 4902 C C . SER B 1 244 ? -0.384 9.784 -10.297 1.00 6.39 217 SER B C 1
ATOM 4903 O O . SER B 1 244 ? -1.236 9.022 -9.878 1.00 6.03 217 SER B O 1
ATOM 4906 N N . THR B 1 245 ? -0.379 11.079 -10.053 1.00 6.83 218 THR B N 1
ATOM 4907 C CA . THR B 1 245 ? -1.412 11.691 -9.201 1.00 7.57 218 THR B CA 1
ATOM 4908 C C . THR B 1 245 ? -2.776 11.643 -9.869 1.00 7.29 218 THR B C 1
ATOM 4909 O O . THR B 1 245 ? -3.769 11.227 -9.263 1.00 7.43 218 THR B O 1
ATOM 4913 N N . LEU B 1 246 ? -2.850 12.087 -11.091 1.00 7.52 219 LEU B N 1
ATOM 4914 C CA . LEU B 1 246 ? -4.140 12.170 -11.757 1.00 8.16 219 LEU B CA 1
ATOM 4915 C C . LEU B 1 246 ? -4.813 10.794 -11.948 1.00 7.15 219 LEU B C 1
ATOM 4916 O O . LEU B 1 246 ? -6.019 10.588 -11.753 1.00 7.51 219 LEU B O 1
ATOM 4921 N N . GLY B 1 247 ? -3.988 9.827 -12.328 1.00 6.57 220 GLY B N 1
ATOM 4922 C CA . GLY B 1 247 ? -4.601 8.490 -12.463 1.00 6.02 220 GLY B CA 1
ATOM 4923 C C . GLY B 1 247 ? -5.167 7.931 -11.147 1.00 5.85 220 GLY B C 1
ATOM 4924 O O . GLY B 1 247 ? -6.216 7.349 -11.123 1.00 5.86 220 GLY B O 1
ATOM 4925 N N . GLU B 1 248 ? -4.443 8.177 -10.054 1.00 5.87 221 GLU B N 1
ATOM 4926 C CA . GLU B 1 248 ? -4.951 7.842 -8.722 1.00 6.16 221 GLU B CA 1
ATOM 4927 C C . GLU B 1 248 ? -6.268 8.555 -8.433 1.00 6.60 221 GLU B C 1
ATOM 4928 O O . GLU B 1 248 ? -7.186 7.968 -7.865 1.00 6.42 221 GLU B O 1
ATOM 4934 N N . ILE B 1 249 ? -6.338 9.824 -8.793 1.00 7.16 222 ILE B N 1
ATOM 4935 C CA . ILE B 1 249 ? -7.592 10.565 -8.562 1.00 7.81 222 ILE B CA 1
ATOM 4936 C C . ILE B 1 249 ? -8.745 9.938 -9.282 1.00 7.86 222 ILE B C 1
ATOM 4937 O O . ILE B 1 249 ? -9.796 9.692 -8.717 1.00 7.77 222 ILE B O 1
ATOM 4942 N N . PHE B 1 250 ? -8.549 9.535 -10.556 1.00 7.47 223 PHE B N 1
ATOM 4943 C CA . PHE B 1 250 ? -9.648 8.866 -11.236 1.00 7.62 223 PHE B CA 1
ATOM 4944 C C . PHE B 1 250 ? -10.018 7.582 -10.529 1.00 7.42 223 PHE B C 1
ATOM 4945 O O . PHE B 1 250 ? -11.177 7.262 -10.424 1.00 7.47 223 PHE B O 1
ATOM 4953 N N . LEU B 1 251 ? -9.033 6.779 -10.167 1.00 7.30 224 LEU B N 1
ATOM 4954 C CA . LEU B 1 251 ? -9.339 5.529 -9.505 1.00 7.49 224 LEU B CA 1
ATOM 4955 C C . LEU B 1 251 ? -10.116 5.775 -8.178 1.00 7.83 224 LEU B C 1
ATOM 4956 O O . LEU B 1 251 ? -11.018 5.031 -7.774 1.00 7.73 224 LEU B O 1
ATOM 4961 N N . LEU B 1 252 ? -9.708 6.822 -7.460 1.00 7.51 225 LEU B N 1
ATOM 4962 C CA . LEU B 1 252 ? -10.423 7.162 -6.223 1.00 8.11 225 LEU B CA 1
ATOM 4963 C C . LEU B 1 252 ? -11.837 7.584 -6.502 1.00 8.64 225 LEU B C 1
ATOM 4964 O O . LEU B 1 252 ? -12.777 7.177 -5.799 1.00 9.23 225 LEU B O 1
ATOM 4969 N N . GLN B 1 253 ? -12.059 8.408 -7.530 1.00 8.74 226 GLN B N 1
ATOM 4970 C CA . GLN B 1 253 ? -13.406 8.740 -7.922 1.00 9.57 226 GLN B CA 1
ATOM 4971 C C . GLN B 1 253 ? -14.294 7.517 -8.179 1.00 9.98 226 GLN B C 1
ATOM 4972 O O . GLN B 1 253 ? -15.412 7.407 -7.708 1.00 10.60 226 GLN B O 1
ATOM 4978 N N . ASN B 1 254 ? -13.702 6.576 -8.935 1.00 9.43 227 ASN B N 1
ATOM 4979 C CA . ASN B 1 254 ? -14.440 5.383 -9.224 1.00 10.14 227 ASN B CA 1
ATOM 4980 C C . ASN B 1 254 ? -14.782 4.587 -7.970 1.00 10.37 227 ASN B C 1
ATOM 4981 O O . ASN B 1 254 ? -15.930 4.114 -7.772 1.00 10.96 227 ASN B O 1
ATOM 4986 N N . SER B 1 255 ? -13.785 4.485 -7.095 1.00 10.03 228 SER B N 1
ATOM 4987 C CA . SER B 1 255 ? -13.858 3.720 -5.853 1.00 10.47 228 SER B CA 1
ATOM 4988 C C . SER B 1 255 ? -14.836 4.316 -4.808 1.00 11.59 228 SER B C 1
ATOM 4989 O O . SER B 1 255 ? -15.400 3.614 -3.924 1.00 12.48 228 SER B O 1
ATOM 4992 N N . GLN B 1 256 ? -15.033 5.611 -4.951 1.00 11.39 229 GLN B N 1
ATOM 4993 C CA . GLN B 1 256 ? -15.945 6.382 -4.122 1.00 12.64 229 GLN B CA 1
ATOM 4994 C C . GLN B 1 256 ? -17.428 6.307 -4.598 1.00 13.73 229 GLN B C 1
ATOM 4995 O O . GLN B 1 256 ? -18.383 6.852 -4.022 1.00 14.79 229 GLN B O 1
ATOM 5001 N N . ALA B 1 257 ? -17.625 5.625 -5.736 1.00 13.52 230 ALA B N 1
ATOM 5002 C CA . ALA B 1 257 ? -18.878 5.494 -6.428 1.00 14.55 230 ALA B CA 1
ATOM 5003 C C . ALA B 1 257 ? -19.417 6.844 -6.948 1.00 15.00 230 ALA B C 1
ATOM 5004 O O . ALA B 1 257 ? -20.588 7.066 -7.025 1.00 16.23 230 ALA B O 1
ATOM 5006 N N . MET B 1 258 ? -18.510 7.731 -7.339 1.00 14.46 231 MET B N 1
ATOM 5007 C CA A MET B 1 258 ? -18.960 8.962 -7.962 0.50 15.23 231 MET B CA 1
ATOM 5008 C CA B MET B 1 258 ? -18.922 8.980 -7.989 0.50 15.19 231 MET B CA 1
ATOM 5009 C C . MET B 1 258 ? -19.497 8.636 -9.353 1.00 15.71 231 MET B C 1
ATOM 5010 O O . MET B 1 258 ? -18.907 7.790 -10.045 1.00 14.86 231 MET B O 1
ATOM 5019 N N . PRO B 1 259 ? -20.577 9.297 -9.750 1.00 17.42 232 PRO B N 1
ATOM 5020 C CA . PRO B 1 259 ? -21.262 8.946 -11.005 1.00 18.56 232 PRO B CA 1
ATOM 5021 C C . PRO B 1 259 ? -20.412 9.290 -12.229 1.00 18.44 232 PRO B C 1
ATOM 5022 O O . PRO B 1 259 ? -20.341 8.471 -13.148 1.00 19.37 232 PRO B O 1
ATOM 5026 N N . ASP B 1 260 ? -19.627 10.386 -12.183 1.00 17.52 233 ASP B N 1
ATOM 5027 C CA . ASP B 1 260 ? -18.882 10.802 -13.339 1.00 16.84 233 ASP B CA 1
ATOM 5028 C C . ASP B 1 260 ? -17.419 10.738 -13.015 1.00 15.07 233 ASP B C 1
ATOM 5029 O O . ASP B 1 260 ? -16.904 11.590 -12.284 1.00 15.01 233 ASP B O 1
ATOM 5034 N N . VAL B 1 261 ? -16.733 9.710 -13.523 1.00 13.27 234 VAL B N 1
ATOM 5035 C CA . VAL B 1 261 ? -15.311 9.508 -13.368 1.00 11.90 234 VAL B CA 1
ATOM 5036 C C . VAL B 1 261 ? -14.549 10.017 -14.591 1.00 11.44 234 VAL B C 1
ATOM 5037 O O . VAL B 1 261 ? -14.938 9.688 -15.699 1.00 11.67 234 VAL B O 1
ATOM 5041 N N . ALA B 1 262 ? -13.528 10.843 -14.383 1.00 11.20 235 ALA B N 1
ATOM 5042 C CA . ALA B 1 262 ? -12.709 11.363 -15.499 1.00 11.32 235 ALA B CA 1
ATOM 5043 C C . ALA B 1 262 ? -13.595 11.924 -16.627 1.00 12.38 235 ALA B C 1
ATOM 5044 O O . ALA B 1 262 ? -13.361 11.721 -17.781 1.00 12.44 235 ALA B O 1
ATOM 5046 N N . TRP B 1 263 ? -14.629 12.705 -16.276 1.00 13.65 236 TRP B N 1
ATOM 5047 C CA . TRP B 1 263 ? -15.494 13.375 -17.213 1.00 15.00 236 TRP B CA 1
ATOM 5048 C C . TRP B 1 263 ? -16.103 12.432 -18.255 1.00 15.53 236 TRP B C 1
ATOM 5049 O O . TRP B 1 263 ? -16.378 12.854 -19.361 1.00 16.36 236 TRP B O 1
ATOM 5060 N N . ASN B 1 264 ? -16.332 11.181 -17.837 1.00 15.41 237 ASN B N 1
ATOM 5061 C CA . ASN B 1 264 ? -16.863 10.102 -18.680 1.00 16.55 237 ASN B CA 1
ATOM 5062 C C . ASN B 1 264 ? -15.972 9.763 -19.918 1.00 16.62 237 ASN B C 1
ATOM 5063 O O . ASN B 1 264 ? -16.497 9.253 -20.928 1.00 19.50 237 ASN B O 1
ATOM 5068 N N . ARG B 1 265 ? -14.694 10.063 -19.835 1.00 16.00 238 ARG B N 1
ATOM 5069 C CA . ARG B 1 265 ? -13.743 9.863 -20.935 1.00 15.55 238 ARG B CA 1
ATOM 5070 C C . ARG B 1 265 ? -12.828 8.686 -20.684 1.00 15.05 238 ARG B C 1
ATOM 5071 O O . ARG B 1 265 ? -11.845 8.495 -21.407 1.00 17.22 238 ARG B O 1
ATOM 5079 N N . LEU B 1 266 ? -13.105 7.898 -19.653 1.00 13.98 239 LEU B N 1
ATOM 5080 C CA . LEU B 1 266 ? -12.234 6.773 -19.316 1.00 12.66 239 LEU B CA 1
ATOM 5081 C C . LEU B 1 266 ? -13.017 5.496 -19.103 1.00 13.02 239 LEU B C 1
ATOM 5082 O O . LEU B 1 266 ? -13.795 5.361 -18.126 1.00 13.15 239 LEU B O 1
ATOM 5087 N N . SER B 1 267 ? -12.928 4.574 -20.096 1.00 13.28 240 SER B N 1
ATOM 5088 C CA . SER B 1 267 ? -13.681 3.291 -20.023 1.00 13.55 240 SER B CA 1
ATOM 5089 C C . SER B 1 267 ? -12.767 2.170 -20.564 1.00 12.86 240 SER B C 1
ATOM 5090 O O . SER B 1 267 ? -11.970 2.439 -21.501 1.00 12.81 240 SER B O 1
ATOM 5093 N N . GLY B 1 268 ? -12.897 0.977 -19.982 1.00 12.38 241 GLY B N 1
ATOM 5094 C CA . GLY B 1 268 ? -12.199 -0.200 -20.498 1.00 12.76 241 GLY B CA 1
ATOM 5095 C C . GLY B 1 268 ? -11.087 -0.663 -19.624 1.00 12.09 241 GLY B C 1
ATOM 5096 O O . GLY B 1 268 ? -10.338 0.106 -19.092 1.00 10.47 241 GLY B O 1
ATOM 5097 N N . GLU B 1 269 ? -10.939 -1.993 -19.531 1.00 13.12 242 GLU B N 1
ATOM 5098 C CA . GLU B 1 269 ? -9.996 -2.566 -18.599 1.00 13.80 242 GLU B CA 1
ATOM 5099 C C . GLU B 1 269 ? -8.593 -2.157 -18.982 1.00 12.36 242 GLU B C 1
ATOM 5100 O O . GLU B 1 269 ? -7.799 -1.794 -18.144 1.00 10.67 242 GLU B O 1
ATOM 5106 N N . GLU B 1 270 ? -8.250 -2.285 -20.255 1.00 12.76 243 GLU B N 1
ATOM 5107 C CA A GLU B 1 270 ? -6.873 -2.027 -20.658 0.50 12.72 243 GLU B CA 1
ATOM 5108 C CA B GLU B 1 270 ? -6.866 -1.989 -20.696 0.50 12.75 243 GLU B CA 1
ATOM 5109 C C . GLU B 1 270 ? -6.536 -0.514 -20.565 1.00 11.49 243 GLU B C 1
ATOM 5110 O O . GLU B 1 270 ? -5.402 -0.145 -20.226 1.00 10.38 243 GLU B O 1
ATOM 5121 N N . ASN B 1 271 ? -7.519 0.347 -20.824 1.00 10.75 244 ASN B N 1
ATOM 5122 C CA . ASN B 1 271 ? -7.272 1.787 -20.636 1.00 9.98 244 ASN B CA 1
ATOM 5123 C C . ASN B 1 271 ? -7.019 2.129 -19.150 1.00 9.04 244 ASN B C 1
ATOM 5124 O O . ASN B 1 271 ? -6.116 2.937 -18.847 1.00 8.21 244 ASN B O 1
ATOM 5129 N N . TRP B 1 272 ? -7.736 1.486 -18.225 1.00 8.49 245 TRP B N 1
ATOM 5130 C CA . TRP B 1 272 ? -7.435 1.673 -16.793 1.00 7.75 245 TRP B CA 1
ATOM 5131 C C . TRP B 1 272 ? -6.035 1.213 -16.435 1.00 7.56 245 TRP B C 1
ATOM 5132 O O . TRP B 1 272 ? -5.291 1.863 -15.761 1.00 6.90 245 TRP B O 1
ATOM 5143 N N . ILE B 1 273 ? -5.652 0.038 -16.943 1.00 8.28 246 ILE B N 1
ATOM 5144 C CA . ILE B 1 273 ? -4.313 -0.501 -16.669 1.00 8.51 246 ILE B CA 1
ATOM 5145 C C . ILE B 1 273 ? -3.281 0.446 -17.250 1.00 8.60 246 ILE B C 1
ATOM 5146 O O . ILE B 1 273 ? -2.299 0.788 -16.610 1.00 8.18 246 ILE B O 1
ATOM 5151 N N . SER B 1 274 ? -3.476 0.844 -18.492 1.00 9.44 247 SER B N 1
ATOM 5152 C CA . SER B 1 274 ? -2.499 1.694 -19.170 1.00 10.32 247 SER B CA 1
ATOM 5153 C C . SER B 1 274 ? -2.332 3.008 -18.392 1.00 9.18 247 SER B C 1
ATOM 5154 O O . SER B 1 274 ? -1.194 3.433 -18.127 1.00 8.45 247 SER B O 1
ATOM 5157 N N . LEU B 1 275 ? -3.435 3.628 -18.028 1.00 8.77 248 LEU B N 1
ATOM 5158 C CA . LEU B 1 275 ? -3.347 4.934 -17.390 1.00 8.24 248 LEU B CA 1
ATOM 5159 C C . LEU B 1 275 ? -2.651 4.787 -16.045 1.00 7.23 248 LEU B C 1
ATOM 5160 O O . LEU B 1 275 ? -1.735 5.584 -15.748 1.00 6.90 248 LEU B O 1
ATOM 5165 N N . LEU B 1 276 ? -3.038 3.782 -15.239 1.00 6.36 249 LEU B N 1
ATOM 5166 C CA . LEU B 1 276 ? -2.423 3.568 -13.946 1.00 5.94 249 LEU B CA 1
ATOM 5167 C C . LEU B 1 276 ? -0.991 3.053 -14.000 1.00 6.18 249 LEU B C 1
ATOM 5168 O O . LEU B 1 276 ? -0.294 3.052 -12.973 1.00 5.84 249 LEU B O 1
ATOM 5173 N N . SER B 1 277 ? -0.540 2.600 -15.173 1.00 6.70 250 SER B N 1
ATOM 5174 C CA . SER B 1 277 ? 0.835 2.123 -15.318 1.00 7.22 250 SER B CA 1
ATOM 5175 C C . SER B 1 277 ? 1.802 3.316 -15.101 1.00 6.80 250 SER B C 1
ATOM 5176 O O . SER B 1 277 ? 2.911 3.118 -14.676 1.00 6.95 250 SER B O 1
ATOM 5179 N N . LEU B 1 278 ? 1.341 4.538 -15.375 1.00 6.89 251 LEU B N 1
ATOM 5180 C CA . LEU B 1 278 ? 2.164 5.728 -15.058 1.00 6.72 251 LEU B CA 1
ATOM 5181 C C . LEU B 1 278 ? 2.349 5.848 -13.544 1.00 6.15 251 LEU B C 1
ATOM 5182 O O . LEU B 1 278 ? 3.446 6.071 -13.066 1.00 6.43 251 LEU B O 1
ATOM 5187 N N . HIS B 1 279 ? 1.264 5.737 -12.793 1.00 5.86 252 HIS B N 1
ATOM 5188 C CA . HIS B 1 279 ? 1.280 5.723 -11.302 1.00 5.84 252 HIS B CA 1
ATOM 5189 C C . HIS B 1 279 ? 2.218 4.626 -10.774 1.00 5.67 252 HIS B C 1
ATOM 5190 O O . HIS B 1 279 ? 3.098 4.844 -9.980 1.00 5.84 252 HIS B O 1
ATOM 5197 N N . ASN B 1 280 ? 2.038 3.413 -11.268 1.00 5.76 253 ASN B N 1
ATOM 5198 C CA . ASN B 1 280 ? 2.891 2.323 -10.798 1.00 5.94 253 ASN B CA 1
ATOM 5199 C C . ASN B 1 280 ? 4.352 2.518 -11.151 1.00 6.18 253 ASN B C 1
ATOM 5200 O O . ASN B 1 280 ? 5.233 2.166 -10.374 1.00 6.17 253 ASN B O 1
ATOM 5205 N N . ALA B 1 281 ? 4.629 3.109 -12.291 1.00 6.37 254 ALA B N 1
ATOM 5206 C CA . ALA B 1 281 ? 5.986 3.420 -12.673 1.00 7.12 254 ALA B CA 1
ATOM 5207 C C . ALA B 1 281 ? 6.617 4.447 -11.741 1.00 6.92 254 ALA B C 1
ATOM 5208 O O . ALA B 1 281 ? 7.785 4.374 -11.373 1.00 6.74 254 ALA B O 1
ATOM 5210 N N . GLN B 1 282 ? 5.816 5.468 -11.434 1.00 6.65 255 GLN B N 1
ATOM 5211 C CA . GLN B 1 282 ? 6.303 6.480 -10.476 1.00 7.22 255 GLN B CA 1
ATOM 5212 C C . GLN B 1 282 ? 6.664 5.864 -9.139 1.00 6.73 255 GLN B C 1
ATOM 5213 O O . GLN B 1 282 ? 7.697 6.170 -8.568 1.00 7.63 255 GLN B O 1
ATOM 5219 N N . PHE B 1 283 ? 5.817 4.976 -8.635 1.00 6.31 256 PHE B N 1
ATOM 5220 C CA . PHE B 1 283 ? 6.089 4.280 -7.397 1.00 6.14 256 PHE B CA 1
ATOM 5221 C C . PHE B 1 283 ? 7.324 3.362 -7.541 1.00 6.44 256 PHE B C 1
ATOM 5222 O O . PHE B 1 283 ? 8.161 3.286 -6.630 1.00 6.44 256 PHE B O 1
ATOM 5230 N N . ASP B 1 284 ? 7.459 2.695 -8.689 1.00 6.42 257 ASP B N 1
ATOM 5231 C CA . ASP B 1 284 ? 8.678 1.884 -8.884 1.00 7.23 257 ASP B CA 1
ATOM 5232 C C . ASP B 1 284 ? 9.941 2.735 -8.760 1.00 7.42 257 ASP B C 1
ATOM 5233 O O . ASP B 1 284 ? 10.868 2.425 -8.011 1.00 7.46 257 ASP B O 1
ATOM 5238 N N . LEU B 1 285 ? 9.976 3.837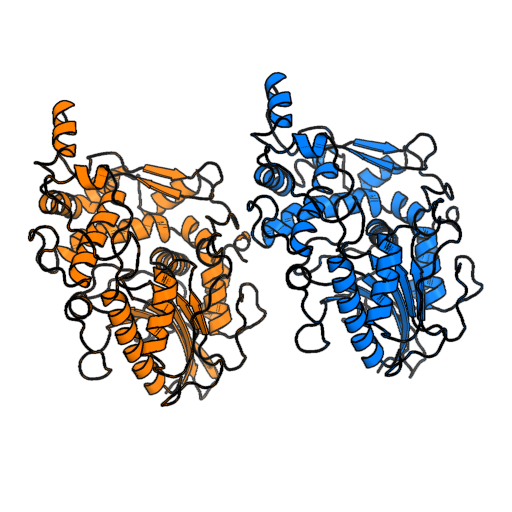 -9.494 1.00 7.44 258 LEU B N 1
ATOM 5239 C CA . LEU B 1 285 ? 11.141 4.663 -9.508 1.00 8.35 258 LEU B CA 1
ATOM 5240 C C . LEU B 1 285 ? 11.398 5.361 -8.158 1.00 8.14 258 LEU B C 1
ATOM 5241 O O . LEU B 1 285 ? 12.508 5.420 -7.684 1.00 8.50 258 LEU B O 1
ATOM 5246 N N . MET B 1 286 ? 10.361 5.966 -7.615 1.00 7.50 259 MET B N 1
ATOM 5247 C CA . MET B 1 286 ? 10.587 6.821 -6.457 1.00 7.79 259 MET B CA 1
ATOM 5248 C C . MET B 1 286 ? 10.465 6.139 -5.107 1.00 7.42 259 MET B C 1
ATOM 5249 O O . MET B 1 286 ? 10.948 6.660 -4.121 1.00 8.03 259 MET B O 1
ATOM 5254 N N . ALA B 1 287 ? 9.888 4.936 -5.058 1.00 6.74 260 ALA B N 1
ATOM 5255 C CA . ALA B 1 287 ? 9.681 4.208 -3.840 1.00 6.62 260 ALA B CA 1
ATOM 5256 C C . ALA B 1 287 ? 10.218 2.802 -3.779 1.00 6.72 260 ALA B C 1
ATOM 5257 O O . ALA B 1 287 ? 10.491 2.296 -2.721 1.00 7.18 260 ALA B O 1
ATOM 5259 N N . LYS B 1 288 ? 10.462 2.198 -4.950 1.00 6.96 261 LYS B N 1
ATOM 5260 C CA . LYS B 1 288 ? 11.008 0.813 -4.975 1.00 7.28 261 LYS B CA 1
ATOM 5261 C C . LYS B 1 288 ? 12.488 0.718 -5.294 1.00 7.74 261 LYS B C 1
ATOM 5262 O O . LYS B 1 288 ? 13.118 -0.227 -4.894 1.00 7.91 261 LYS B O 1
ATOM 5268 N N . THR B 1 289 ? 13.050 1.683 -5.996 1.00 7.83 262 THR B N 1
ATOM 5269 C CA . THR B 1 289 ? 14.482 1.768 -6.227 1.00 8.77 262 THR B CA 1
ATOM 5270 C C . THR B 1 289 ? 15.220 1.430 -4.913 1.00 9.41 262 THR B C 1
ATOM 5271 O O . THR B 1 289 ? 15.029 2.066 -3.877 1.00 8.96 262 THR B O 1
ATOM 5275 N N . PRO B 1 290 ? 16.034 0.385 -4.907 1.00 10.12 263 PRO B N 1
ATOM 5276 C CA . PRO B 1 290 ? 16.507 -0.071 -3.628 1.00 10.66 263 PRO B CA 1
ATOM 5277 C C . PRO B 1 290 ? 17.220 0.956 -2.735 1.00 10.95 263 PRO B C 1
ATOM 5278 O O . PRO B 1 290 ? 17.036 0.938 -1.533 1.00 10.79 263 PRO B O 1
ATOM 5282 N N . TYR B 1 291 ? 18.060 1.801 -3.307 1.00 9.02 264 TYR B N 1
ATOM 5283 C CA . TYR B 1 291 ? 18.740 2.840 -2.506 1.00 9.58 264 TYR B CA 1
ATOM 5284 C C . TYR B 1 291 ? 17.699 3.650 -1.711 1.00 9.42 264 TYR B C 1
ATOM 5285 O O . TYR B 1 291 ? 17.833 3.887 -0.513 1.00 9.61 264 TYR B O 1
ATOM 5294 N N . ILE B 1 292 ? 16.630 4.032 -2.374 1.00 8.56 265 ILE B N 1
ATOM 5295 C CA . ILE B 1 292 ? 15.575 4.809 -1.684 1.00 8.01 265 ILE B CA 1
ATOM 5296 C C . ILE B 1 292 ? 14.788 3.878 -0.726 1.00 7.69 265 ILE B C 1
ATOM 5297 O O . ILE B 1 292 ? 14.558 4.161 0.466 1.00 7.61 265 ILE B O 1
ATOM 5302 N N . ALA B 1 293 ? 14.390 2.721 -1.248 1.00 7.78 266 ALA B N 1
ATOM 5303 C CA . ALA B 1 293 ? 13.522 1.808 -0.493 1.00 7.40 266 ALA B CA 1
ATOM 5304 C C . ALA B 1 293 ? 14.153 1.332 0.830 1.00 7.73 266 ALA B C 1
ATOM 5305 O O . ALA B 1 293 ? 13.469 1.241 1.839 1.00 7.06 266 ALA B O 1
ATOM 5307 N N . ARG B 1 294 ? 15.425 0.998 0.816 1.00 8.59 267 ARG B N 1
ATOM 5308 C CA . ARG B 1 294 ? 16.096 0.493 2.005 1.00 9.80 267 ARG B CA 1
ATOM 5309 C C . ARG B 1 294 ? 16.261 1.600 3.031 1.00 9.58 267 ARG B C 1
ATOM 5310 O O . ARG B 1 294 ? 16.157 1.333 4.241 1.00 9.78 267 ARG B O 1
ATOM 5318 N N . HIS B 1 295 ? 16.451 2.820 2.557 1.00 9.27 268 HIS B N 1
ATOM 5319 C CA . HIS B 1 295 ? 16.581 3.960 3.543 1.00 9.70 268 HIS B CA 1
ATOM 5320 C C . HIS B 1 295 ? 15.228 4.247 4.118 1.00 9.23 268 HIS B C 1
ATOM 5321 O O . HIS B 1 295 ? 15.150 4.473 5.343 1.00 10.93 268 HIS B O 1
ATOM 5328 N N . LYS B 1 296 ? 14.171 4.248 3.312 1.00 7.80 269 LYS B N 1
ATOM 5329 C CA . LYS B 1 296 ? 12.851 4.585 3.813 1.00 7.21 269 LYS B CA 1
ATOM 5330 C C . LYS B 1 296 ? 12.173 3.450 4.532 1.00 7.04 269 LYS B C 1
ATOM 5331 O O . LYS B 1 296 ? 11.268 3.650 5.370 1.00 7.18 269 LYS B O 1
ATOM 5337 N N . GLY B 1 297 ? 12.520 2.212 4.178 1.00 6.95 270 GLY B N 1
ATOM 5338 C CA . GLY B 1 297 ? 11.729 1.059 4.594 1.00 6.66 270 GLY B CA 1
ATOM 5339 C C . GLY B 1 297 ? 12.320 0.202 5.668 1.00 6.84 270 GLY B C 1
ATOM 5340 O O . GLY B 1 297 ? 11.654 -0.682 6.137 1.00 7.28 270 GLY B O 1
ATOM 5341 N N . THR B 1 298 ? 13.550 0.468 6.078 1.00 7.17 271 THR B N 1
ATOM 5342 C CA . THR B 1 298 ? 14.176 -0.339 7.114 1.00 7.71 271 THR B CA 1
ATOM 5343 C C . THR B 1 298 ? 13.324 -0.478 8.385 1.00 7.62 271 THR B C 1
ATOM 5344 O O . THR B 1 298 ? 13.156 -1.567 8.874 1.00 8.02 271 THR B O 1
ATOM 5348 N N . PRO B 1 299 ? 12.816 0.640 8.937 1.00 7.68 272 PRO B N 1
ATOM 5349 C CA . PRO B 1 299 ? 12.063 0.445 10.178 1.00 7.99 272 PRO B CA 1
ATOM 5350 C C . PRO B 1 299 ? 10.838 -0.448 9.981 1.00 8.07 272 PRO B C 1
ATOM 5351 O O . PRO B 1 299 ? 10.559 -1.323 10.849 1.00 9.20 272 PRO B O 1
ATOM 5355 N N . LEU B 1 300 ? 10.061 -0.226 8.931 1.00 7.75 273 LEU B N 1
ATOM 5356 C CA . LEU B 1 300 ? 8.898 -1.078 8.722 1.00 7.62 273 LEU B CA 1
ATOM 5357 C C . LEU B 1 300 ? 9.303 -2.534 8.452 1.00 7.91 273 LEU B C 1
ATOM 5358 O O . LEU B 1 300 ? 8.663 -3.433 8.923 1.00 8.11 273 LEU B O 1
ATOM 5363 N N . LEU B 1 301 ? 10.377 -2.760 7.734 1.00 7.66 274 LEU B N 1
ATOM 5364 C CA . LEU B 1 301 ? 10.749 -4.173 7.434 1.00 8.07 274 LEU B CA 1
ATOM 5365 C C . LEU B 1 301 ? 11.145 -4.834 8.753 1.00 8.63 274 LEU B C 1
ATOM 5366 O O . LEU B 1 301 ? 10.751 -5.962 9.016 1.00 8.78 274 LEU B O 1
ATOM 5371 N N . GLN B 1 302 ? 11.903 -4.152 9.606 1.00 8.84 275 GLN B N 1
ATOM 5372 C CA . GLN B 1 302 ? 12.272 -4.738 10.878 1.00 9.64 275 GLN B CA 1
ATOM 5373 C C . GLN B 1 302 ? 11.060 -4.910 11.793 1.00 9.48 275 GLN B C 1
ATOM 5374 O O . GLN B 1 302 ? 10.931 -5.928 12.485 1.00 9.91 275 GLN B O 1
ATOM 5380 N N . GLN B 1 303 ? 10.129 -3.959 11.746 1.00 9.22 276 GLN B N 1
ATOM 5381 C CA . GLN B 1 303 ? 8.931 -4.053 12.579 1.00 9.59 276 GLN B CA 1
ATOM 5382 C C . GLN B 1 303 ? 8.073 -5.253 12.115 1.00 9.76 276 GLN B C 1
ATOM 5383 O O . GLN B 1 303 ? 7.503 -5.968 12.928 1.00 10.71 276 GLN B O 1
ATOM 5389 N N . ILE B 1 304 ? 7.920 -5.395 10.804 1.00 9.70 277 ILE B N 1
ATOM 5390 C CA . ILE B 1 304 ? 7.192 -6.556 10.247 1.00 9.66 277 ILE B CA 1
ATOM 5391 C C . ILE B 1 304 ? 7.849 -7.878 10.674 1.00 10.45 277 ILE B C 1
ATOM 5392 O O . ILE B 1 304 ? 7.174 -8.806 11.167 1.00 10.78 277 ILE B O 1
ATOM 5397 N N . ASP B 1 305 ? 9.151 -7.992 10.406 1.00 10.54 278 ASP B N 1
ATOM 5398 C CA . ASP B 1 305 ? 9.895 -9.240 10.680 1.00 11.42 278 ASP B CA 1
ATOM 5399 C C . ASP B 1 305 ? 9.845 -9.612 12.149 1.00 12.05 278 ASP B C 1
ATOM 5400 O O . ASP B 1 305 ? 9.584 -10.762 12.501 1.00 12.60 278 ASP B O 1
ATOM 5405 N N . THR B 1 306 ? 10.086 -8.620 13.012 1.00 11.51 279 THR B N 1
ATOM 5406 C CA . THR B 1 306 ? 10.236 -8.882 14.424 1.00 11.99 279 THR B CA 1
ATOM 5407 C C . THR B 1 306 ? 8.878 -9.221 15.016 1.00 12.45 279 THR B C 1
ATOM 5408 O O . THR B 1 306 ? 8.815 -10.077 15.874 1.00 12.68 279 THR B O 1
ATOM 5412 N N . ALA B 1 307 ? 7.787 -8.606 14.511 1.00 11.45 280 ALA B N 1
ATOM 5413 C CA . ALA B 1 307 ? 6.450 -8.968 14.964 1.00 12.28 280 ALA B CA 1
ATOM 5414 C C . ALA B 1 307 ? 6.053 -10.330 14.453 1.00 12.61 280 ALA B C 1
ATOM 5415 O O . ALA B 1 307 ? 5.475 -11.102 15.176 1.00 13.75 280 ALA B O 1
ATOM 5417 N N . LEU B 1 308 ? 6.423 -10.636 13.213 1.00 12.62 281 LEU B N 1
ATOM 5418 C CA . LEU B 1 308 ? 5.986 -11.898 12.600 1.00 13.00 281 LEU B CA 1
ATOM 5419 C C . LEU B 1 308 ? 6.548 -13.092 13.345 1.00 13.93 281 LEU B C 1
ATOM 5420 O O . LEU B 1 308 ? 5.832 -14.051 13.646 1.00 14.38 281 LEU B O 1
ATOM 5425 N N . VAL B 1 309 ? 7.830 -13.037 13.679 1.00 14.26 282 VAL B N 1
ATOM 5426 C CA . VAL B 1 309 ? 8.474 -14.091 14.447 1.00 15.63 282 VAL B CA 1
ATOM 5427 C C . VAL B 1 309 ? 8.344 -13.878 15.983 1.00 16.00 282 VAL B C 1
ATOM 5428 O O . VAL B 1 309 ? 8.721 -14.692 16.790 1.00 16.72 282 VAL B O 1
ATOM 5432 N N . LEU B 1 310 ? 7.760 -12.778 16.349 1.00 15.59 283 LEU B N 1
ATOM 5433 C CA . LEU B 1 310 ? 7.536 -12.381 17.721 1.00 16.37 283 LEU B CA 1
ATOM 5434 C C . LEU B 1 310 ? 8.782 -12.419 18.610 1.00 17.39 283 LEU B C 1
ATOM 5435 O O . LEU B 1 310 ? 8.833 -13.085 19.667 1.00 18.10 283 LEU B O 1
ATOM 5440 N N . GLN B 1 311 ? 9.789 -11.652 18.173 1.00 17.66 284 GLN B N 1
ATOM 5441 C CA . GLN B 1 311 ? 10.988 -11.407 18.967 1.00 18.90 284 GLN B CA 1
ATOM 5442 C C . GLN B 1 311 ? 10.753 -10.044 19.543 1.00 18.28 284 GLN B C 1
ATOM 5443 O O . GLN B 1 311 ? 11.094 -9.049 18.927 1.00 17.65 284 GLN B O 1
ATOM 5449 N N . ARG B 1 312 ? 10.162 -10.000 20.725 1.00 19.03 285 ARG B N 1
ATOM 5450 C CA . ARG B 1 312 ? 9.586 -8.747 21.248 1.00 19.58 285 ARG B CA 1
ATOM 5451 C C . ARG B 1 312 ? 10.653 -7.674 21.605 1.00 19.10 285 ARG B C 1
ATOM 5452 O O . ARG B 1 312 ? 10.339 -6.488 21.622 1.00 18.23 285 ARG B O 1
ATOM 5460 N N . ASP B 1 313 ? 11.904 -8.078 21.828 1.00 19.47 286 ASP B N 1
ATOM 5461 C CA . ASP B 1 313 ? 12.963 -7.151 22.214 1.00 20.09 286 ASP B CA 1
ATOM 5462 C C . ASP B 1 313 ? 14.059 -6.987 21.148 1.00 18.77 286 ASP B C 1
ATOM 5463 O O . ASP B 1 313 ? 15.097 -6.356 21.406 1.00 19.23 286 ASP B O 1
ATOM 5468 N N . ALA B 1 314 ? 13.845 -7.546 19.965 1.00 17.65 287 ALA B N 1
ATOM 5469 C CA . ALA B 1 314 ? 14.802 -7.445 18.856 1.00 16.98 287 ALA B CA 1
ATOM 5470 C C . ALA B 1 314 ? 14.872 -6.016 18.381 1.00 16.06 287 ALA B C 1
ATOM 5471 O O . ALA B 1 314 ? 13.910 -5.234 18.564 1.00 14.80 287 ALA B O 1
ATOM 5473 N N . GLN B 1 315 ? 15.965 -5.712 17.698 1.00 15.65 288 GLN B N 1
ATOM 5474 C CA . GLN B 1 315 ? 16.074 -4.413 17.020 1.00 14.98 288 GLN B CA 1
ATOM 5475 C C . GLN B 1 315 ? 14.932 -4.124 16.115 1.00 13.70 288 GLN B C 1
ATOM 5476 O O . GLN B 1 315 ? 14.565 -4.942 15.257 1.00 13.20 288 GLN B O 1
ATOM 5482 N N . GLY B 1 316 ? 14.296 -2.970 16.272 1.00 12.62 289 GLY B N 1
ATOM 5483 C CA . GLY B 1 316 ? 13.256 -2.567 15.368 1.00 11.43 289 GLY B CA 1
ATOM 5484 C C . GLY B 1 316 ? 11.854 -3.038 15.764 1.00 11.21 289 GLY B C 1
ATOM 5485 O O . GLY B 1 316 ? 10.866 -2.743 15.073 1.00 10.68 289 GLY B O 1
ATOM 5486 N N . GLN B 1 317 ? 11.770 -3.767 16.877 1.00 11.97 290 GLN B N 1
ATOM 5487 C CA . GLN B 1 317 ? 10.468 -4.115 17.421 1.00 12.37 290 GLN B CA 1
ATOM 5488 C C . GLN B 1 317 ? 10.070 -3.000 18.405 1.00 12.67 290 GLN B C 1
ATOM 5489 O O . GLN B 1 317 ? 10.548 -2.949 19.518 1.00 14.03 290 GLN B O 1
ATOM 5495 N N . THR B 1 318 ? 9.189 -2.129 17.937 1.00 12.19 291 THR B N 1
ATOM 5496 C CA . THR B 1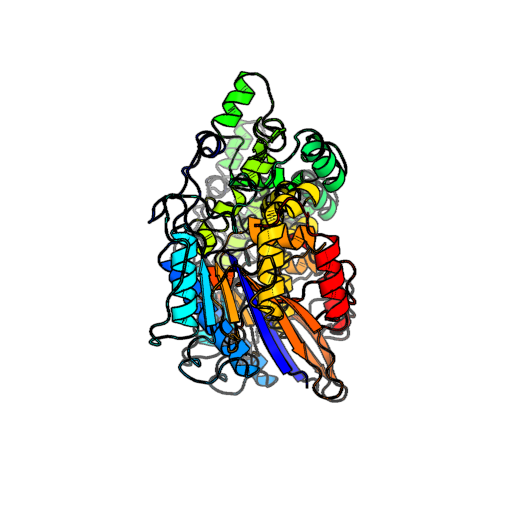 318 ? 8.863 -0.849 18.621 1.00 12.89 291 THR B CA 1
ATOM 5497 C C . THR B 1 318 ? 7.586 -0.838 19.400 1.00 13.39 291 THR B C 1
ATOM 5498 O O . THR B 1 318 ? 7.241 0.199 19.982 1.00 13.45 291 THR B O 1
ATOM 5502 N N . LEU B 1 319 ? 6.841 -1.930 19.380 1.00 12.87 292 LEU B N 1
ATOM 5503 C CA . LEU B 1 319 ? 5.457 -1.916 19.910 1.00 13.49 292 LEU B CA 1
ATOM 5504 C C . LEU B 1 319 ? 5.338 -2.789 21.099 1.00 14.26 292 LEU B C 1
ATOM 5505 O O . LEU B 1 319 ? 6.099 -3.776 21.253 1.00 14.91 292 LEU B O 1
ATOM 5510 N N . PRO B 1 320 ? 4.376 -2.479 21.985 1.00 14.85 293 PRO B N 1
ATOM 5511 C CA . PRO B 1 320 ? 4.183 -3.273 23.145 1.00 16.25 293 PRO B CA 1
ATOM 5512 C C . PRO B 1 320 ? 3.364 -4.547 22.864 1.00 16.64 293 PRO B C 1
ATOM 5513 O O . PRO B 1 320 ? 2.275 -4.788 23.406 1.00 18.08 293 PRO B O 1
ATOM 5517 N N . LEU B 1 321 ? 3.943 -5.425 22.053 1.00 16.75 294 LEU B N 1
ATOM 5518 C CA . LEU B 1 321 ? 3.306 -6.672 21.668 1.00 17.22 294 LEU B CA 1
ATOM 5519 C C . LEU B 1 321 ? 3.272 -7.658 22.819 1.00 19.18 294 LEU B C 1
ATOM 5520 O O . LEU B 1 321 ? 4.222 -7.754 23.609 1.00 20.15 294 LEU B O 1
ATOM 5525 N N . SER B 1 322 ? 2.199 -8.426 22.935 1.00 20.42 295 SER B N 1
ATOM 5526 C CA . SER B 1 322 ? 2.162 -9.416 23.994 1.00 22.04 295 SER B CA 1
ATOM 5527 C C . SER B 1 322 ? 2.645 -10.788 23.478 1.00 21.78 295 SER B C 1
ATOM 5528 O O . SER B 1 322 ? 2.780 -11.005 22.248 1.00 20.10 295 SER B O 1
ATOM 5531 N N . PRO B 1 323 ? 2.949 -11.704 24.387 1.00 22.95 296 PRO B N 1
ATOM 5532 C CA . PRO B 1 323 ? 3.400 -13.029 23.976 1.00 23.56 296 PRO B CA 1
ATOM 5533 C C . PRO B 1 323 ? 2.356 -13.757 23.168 1.00 23.35 296 PRO B C 1
ATOM 5534 O O . PRO B 1 323 ? 2.704 -14.632 22.363 1.00 23.43 296 PRO B O 1
ATOM 5538 N N . GLN B 1 324 ? 1.092 -13.388 23.363 1.00 23.32 297 GLN B N 1
ATOM 5539 C CA . GLN B 1 324 ? 0.003 -14.075 22.694 1.00 23.69 297 GLN B CA 1
ATOM 5540 C C . GLN B 1 324 ? -0.414 -13.375 21.401 1.00 20.88 297 GLN B C 1
ATOM 5541 O O . GLN B 1 324 ? -1.454 -13.695 20.827 1.00 19.95 297 GLN B O 1
ATOM 5547 N N . THR B 1 325 ? 0.407 -12.436 20.910 1.00 19.34 298 THR B N 1
ATOM 5548 C CA . THR B 1 325 ? 0.075 -11.745 19.697 1.00 17.79 298 THR B CA 1
ATOM 5549 C C . THR B 1 325 ? -0.059 -12.714 18.542 1.00 17.53 298 THR B C 1
ATOM 5550 O O . THR B 1 325 ? 0.849 -13.534 18.311 1.00 17.21 298 THR B O 1
ATOM 5554 N N . LYS B 1 326 ? -1.168 -12.605 17.808 1.00 16.76 299 LYS B N 1
ATOM 5555 C CA . LYS B 1 326 ? -1.420 -13.401 16.590 1.00 16.65 299 LYS B CA 1
ATOM 5556 C C . LYS B 1 326 ? -1.458 -12.580 15.320 1.00 15.13 299 LYS B C 1
ATOM 5557 O O . LYS B 1 326 ? -1.204 -13.087 14.212 1.00 14.31 299 LYS B O 1
ATOM 5563 N N . LEU B 1 327 ? -1.851 -11.321 15.442 1.00 14.28 300 LEU B N 1
ATOM 5564 C CA A LEU B 1 327 ? -2.041 -10.483 14.274 0.50 13.24 300 LEU B CA 1
ATOM 5565 C CA B LEU B 1 327 ? -2.047 -10.480 14.273 0.50 13.34 300 LEU B CA 1
ATOM 5566 C C . LEU B 1 327 ? -1.633 -9.040 14.592 1.00 12.80 300 LEU B C 1
ATOM 5567 O O . LEU B 1 327 ? -2.132 -8.458 15.535 1.00 13.25 300 LEU B O 1
ATOM 5576 N N . LEU B 1 328 ? -0.731 -8.501 13.807 1.00 11.54 301 LEU B N 1
ATOM 5577 C CA . LEU B 1 328 ? -0.391 -7.066 13.851 1.00 11.14 301 LEU B CA 1
ATOM 5578 C C . LEU B 1 328 ? -0.869 -6.433 12.565 1.00 10.59 301 LEU B C 1
ATOM 5579 O O . LEU B 1 328 ? -0.553 -6.930 11.478 1.00 10.38 301 LEU B O 1
ATOM 5584 N N . PHE B 1 329 ? -1.614 -5.351 12.684 1.00 10.52 302 PHE B N 1
ATOM 5585 C CA . PHE B 1 329 ? -2.013 -4.531 11.515 1.00 10.59 302 PHE B CA 1
ATOM 5586 C C . PHE B 1 329 ? -1.292 -3.194 11.597 1.00 10.16 302 PHE B C 1
ATOM 5587 O O . PHE B 1 329 ? -1.388 -2.500 12.634 1.00 10.61 302 PHE B O 1
ATOM 5595 N N . LEU B 1 330 ? -0.622 -2.846 10.523 1.00 9.33 303 LEU B N 1
ATOM 5596 C CA . LEU B 1 330 ? 0.086 -1.575 10.389 1.00 9.10 303 LEU B CA 1
ATOM 5597 C C . LEU B 1 330 ? -0.622 -0.706 9.356 1.00 8.97 303 LEU B C 1
ATOM 5598 O O . LEU B 1 330 ? -0.737 -1.073 8.191 1.00 9.15 303 LEU B O 1
ATOM 5603 N N . GLY B 1 331 ? -1.150 0.425 9.789 1.00 8.81 304 GLY B N 1
ATOM 5604 C CA . GLY B 1 331 ? -1.934 1.311 8.966 1.00 8.96 304 GLY B CA 1
ATOM 5605 C C . GLY B 1 331 ? -1.068 2.390 8.322 1.00 8.40 304 GLY B C 1
ATOM 5606 O O . GLY B 1 331 ? -0.741 3.425 8.942 1.00 7.73 304 GLY B O 1
ATOM 5607 N N . GLY B 1 332 ? -0.599 2.124 7.085 1.00 7.82 305 GLY B N 1
ATOM 5608 C CA . GLY B 1 332 ? 0.330 3.018 6.440 1.00 7.40 305 GLY B CA 1
ATOM 5609 C C . GLY B 1 332 ? -0.126 3.448 5.041 1.00 6.93 305 GLY B C 1
ATOM 5610 O O . GLY B 1 332 ? -1.314 3.659 4.794 1.00 7.25 305 GLY B O 1
ATOM 5611 N N . HIS B 1 333 ? 0.863 3.587 4.157 1.00 6.39 306 HIS B N 1
ATOM 5612 C CA . HIS B 1 333 ? 0.676 4.264 2.915 1.00 6.44 306 HIS B CA 1
ATOM 5613 C C . HIS B 1 333 ? 1.126 3.396 1.765 1.00 6.07 306 HIS B C 1
ATOM 5614 O O . HIS B 1 333 ? 1.909 2.474 1.942 1.00 6.04 306 HIS B O 1
ATOM 5621 N N . ASP B 1 334 ? 0.663 3.758 0.576 1.00 5.62 307 ASP B N 1
ATOM 5622 C CA . ASP B 1 334 ? 1.191 3.104 -0.665 1.00 6.09 307 ASP B CA 1
ATOM 5623 C C . ASP B 1 334 ? 2.712 3.149 -0.706 1.00 6.40 307 ASP B C 1
ATOM 5624 O O . ASP B 1 334 ? 3.387 2.173 -1.047 1.00 6.57 307 ASP B O 1
ATOM 5629 N N . THR B 1 335 ? 3.319 4.264 -0.294 1.00 5.90 308 THR B N 1
ATOM 5630 C CA . THR B 1 335 ? 4.766 4.393 -0.336 1.00 6.32 308 THR B CA 1
ATOM 5631 C C . THR B 1 335 ? 5.455 3.341 0.576 1.00 5.81 308 THR B C 1
ATOM 5632 O O . THR B 1 335 ? 6.519 2.856 0.287 1.00 5.77 308 THR B O 1
ATOM 5636 N N . ASN B 1 336 ? 4.843 2.973 1.699 1.00 5.52 309 ASN B N 1
ATOM 5637 C CA . ASN B 1 336 ? 5.419 2.040 2.612 1.00 5.79 309 ASN B CA 1
ATOM 5638 C C . ASN B 1 336 ? 5.401 0.623 1.999 1.00 5.90 309 ASN B C 1
ATOM 5639 O O . ASN B 1 336 ? 6.408 -0.128 2.037 1.00 6.39 309 ASN B O 1
ATOM 5644 N N . ILE B 1 337 ? 4.265 0.299 1.369 1.00 5.96 310 ILE B N 1
ATOM 5645 C CA . ILE B 1 337 ? 4.153 -1.041 0.722 1.00 6.32 310 ILE B CA 1
ATOM 5646 C C . ILE B 1 337 ? 5.249 -1.109 -0.358 1.00 6.04 310 ILE B C 1
ATOM 5647 O O . ILE B 1 337 ? 5.943 -2.136 -0.544 1.00 6.75 310 ILE B O 1
ATOM 5652 N N . ALA B 1 338 ? 5.340 -0.039 -1.173 1.00 6.02 311 ALA B N 1
ATOM 5653 C CA . ALA B 1 338 ? 6.318 0.010 -2.284 1.00 6.08 311 ALA B CA 1
ATOM 5654 C C . ALA B 1 338 ? 7.740 -0.112 -1.719 1.00 6.41 311 ALA B C 1
ATOM 5655 O O . ALA B 1 338 ? 8.586 -0.814 -2.282 1.00 6.70 311 ALA B O 1
ATOM 5657 N N . ASN B 1 339 ? 8.059 0.580 -0.625 1.00 5.81 312 ASN B N 1
ATOM 5658 C CA . ASN B 1 339 ? 9.371 0.537 -0.072 1.00 6.24 312 ASN B CA 1
ATOM 5659 C C . ASN B 1 339 ? 9.737 -0.910 0.303 1.00 6.73 312 ASN B C 1
ATOM 5660 O O . ASN B 1 339 ? 10.827 -1.416 0.035 1.00 7.54 312 ASN B O 1
ATOM 5665 N N . ILE B 1 340 ? 8.805 -1.567 0.969 1.00 6.30 313 ILE B N 1
ATOM 5666 C CA . ILE B 1 340 ? 9.049 -2.961 1.408 1.00 6.97 313 ILE B CA 1
ATOM 5667 C C . ILE B 1 340 ? 9.190 -3.862 0.205 1.00 7.42 313 ILE B C 1
ATOM 5668 O O . ILE B 1 340 ? 10.121 -4.704 0.163 1.00 7.32 313 ILE B O 1
ATOM 5673 N N . ALA B 1 341 ? 8.336 -3.668 -0.805 1.00 7.46 314 ALA B N 1
ATOM 5674 C CA . ALA B 1 341 ? 8.504 -4.486 -2.052 1.00 8.11 314 ALA B CA 1
ATOM 5675 C C . ALA B 1 341 ? 9.837 -4.259 -2.710 1.00 8.52 314 ALA B C 1
ATOM 5676 O O . ALA B 1 341 ? 10.478 -5.195 -3.261 1.00 9.23 314 ALA B O 1
ATOM 5678 N N . GLY B 1 342 ? 10.311 -3.003 -2.708 1.00 7.61 315 GLY B N 1
ATOM 5679 C CA . GLY B 1 342 ? 11.591 -2.747 -3.336 1.00 8.17 315 GLY B CA 1
ATOM 5680 C C . GLY B 1 342 ? 12.736 -3.384 -2.581 1.00 8.27 315 GLY B C 1
ATOM 5681 O O . GLY B 1 342 ? 13.681 -3.886 -3.193 1.00 9.25 315 GLY B O 1
ATOM 5682 N N . MET B 1 343 ? 12.683 -3.367 -1.259 1.00 7.99 316 MET B N 1
ATOM 5683 C CA . MET B 1 343 ? 13.704 -4.023 -0.446 1.00 8.79 316 MET B CA 1
ATOM 5684 C C . MET B 1 343 ? 13.755 -5.532 -0.731 1.00 9.36 316 MET B C 1
ATOM 5685 O O . MET B 1 343 ? 14.840 -6.086 -0.849 1.00 9.64 316 MET B O 1
ATOM 5690 N N . LEU B 1 344 ? 12.572 -6.089 -0.845 1.00 9.40 317 LEU B N 1
ATOM 5691 C CA . LEU B 1 344 ? 12.417 -7.548 -1.016 1.00 10.46 317 LEU B CA 1
ATOM 5692 C C . LEU B 1 344 ? 12.450 -8.033 -2.459 1.00 10.89 317 LEU B C 1
ATOM 5693 O O . LEU B 1 344 ? 12.412 -9.273 -2.691 1.00 11.92 317 LEU B O 1
ATOM 5698 N N . GLY B 1 345 ? 12.672 -7.142 -3.396 1.00 10.37 318 GLY B N 1
ATOM 5699 C CA . GLY B 1 345 ? 12.758 -7.525 -4.812 1.00 11.19 318 GLY B CA 1
ATOM 5700 C C . GLY B 1 345 ? 11.443 -8.052 -5.368 1.00 11.52 318 GLY B C 1
ATOM 5701 O O . GLY B 1 345 ? 11.455 -8.945 -6.246 1.00 12.88 318 GLY B O 1
ATOM 5702 N N . ALA B 1 346 ? 10.330 -7.543 -4.865 1.00 10.56 319 ALA B N 1
ATOM 5703 C CA . ALA B 1 346 ? 9.011 -8.021 -5.258 1.00 10.74 319 ALA B CA 1
ATOM 5704 C C . ALA B 1 346 ? 8.392 -7.155 -6.328 1.00 11.19 319 ALA B C 1
ATOM 5705 O O . ALA B 1 346 ? 8.521 -5.927 -6.289 1.00 10.88 319 ALA B O 1
ATOM 5707 N N . ASN B 1 347 ? 7.744 -7.808 -7.271 1.00 11.78 320 ASN B N 1
ATOM 5708 C CA . ASN B 1 347 ? 6.991 -7.137 -8.273 1.00 12.12 320 ASN B CA 1
ATOM 5709 C C . ASN B 1 347 ? 5.707 -7.892 -8.518 1.00 11.88 320 ASN B C 1
ATOM 5710 O O . ASN B 1 347 ? 5.708 -9.131 -8.504 1.00 12.47 320 ASN B O 1
ATOM 5715 N N . TRP B 1 348 ? 4.619 -7.158 -8.773 1.00 10.65 321 TRP B N 1
ATOM 5716 C CA . TRP B 1 348 ? 3.367 -7.806 -9.036 1.00 10.81 321 TRP B CA 1
ATOM 5717 C C . TRP B 1 348 ? 2.444 -6.992 -9.914 1.00 10.94 321 TRP B C 1
ATOM 5718 O O . TRP B 1 348 ? 2.677 -5.824 -10.120 1.00 10.58 321 TRP B O 1
ATOM 5729 N N . GLN B 1 349 ? 1.421 -7.653 -10.391 1.00 12.06 322 GLN B N 1
ATOM 5730 C CA . GLN B 1 349 ? 0.297 -7.027 -11.062 1.00 12.99 322 GLN B CA 1
ATOM 5731 C C . GLN B 1 349 ? -0.962 -7.636 -10.463 1.00 12.39 322 GLN B C 1
ATOM 5732 O O . GLN B 1 349 ? -1.027 -8.857 -10.300 1.00 13.74 322 GLN B O 1
ATOM 5738 N N . LEU B 1 350 ? -1.958 -6.793 -10.174 1.00 10.55 323 LEU B N 1
ATOM 5739 C CA . LEU B 1 350 ? -3.205 -7.221 -9.555 1.00 10.38 323 LEU B CA 1
ATOM 5740 C C . LEU B 1 350 ? -4.381 -7.322 -10.499 1.00 10.42 323 LEU B C 1
ATOM 5741 O O . LEU B 1 350 ? -4.846 -6.330 -11.042 1.00 9.81 323 LEU B O 1
ATOM 5746 N N . PRO B 1 351 ? -4.869 -8.533 -10.773 1.00 11.19 324 PRO B N 1
ATOM 5747 C CA . PRO B 1 351 ? -5.992 -8.571 -11.691 1.00 11.74 324 PRO B CA 1
ATOM 5748 C C . PRO B 1 351 ? -7.193 -7.756 -11.158 1.00 11.58 324 PRO B C 1
ATOM 5749 O O . PRO B 1 351 ? -7.491 -7.846 -9.959 1.00 11.51 324 PRO B O 1
ATOM 5753 N N . GLN B 1 352 ? -7.833 -7.003 -12.056 1.00 11.82 325 GLN B N 1
ATOM 5754 C CA . GLN B 1 352 ? -8.993 -6.159 -11.754 1.00 12.10 325 GLN B CA 1
ATOM 5755 C C . GLN B 1 352 ? -8.714 -5.050 -10.763 1.00 11.17 325 GLN B C 1
ATOM 5756 O O . GLN B 1 352 ? -9.643 -4.500 -10.181 1.00 11.14 325 GLN B O 1
ATOM 5762 N N . GLN B 1 353 ? -7.463 -4.645 -10.693 1.00 10.23 326 GLN B N 1
ATOM 5763 C CA . GLN B 1 353 ? -7.081 -3.537 -9.771 1.00 9.23 326 GLN B CA 1
ATOM 5764 C C . GLN B 1 353 ? -5.812 -2.884 -10.297 1.00 8.85 326 GLN B C 1
ATOM 5765 O O . GLN B 1 353 ? -4.680 -3.356 -10.071 1.00 8.23 326 GLN B O 1
ATOM 5771 N N . PRO B 1 354 ? -5.991 -1.813 -11.075 1.00 8.72 327 PRO B N 1
ATOM 5772 C CA . PRO B 1 354 ? -4.819 -1.333 -11.877 1.00 8.50 327 PRO B CA 1
ATOM 5773 C C . PRO B 1 354 ? -3.792 -0.589 -11.036 1.00 7.71 327 PRO B C 1
ATOM 5774 O O . PRO B 1 354 ? -2.694 -0.296 -11.510 1.00 7.05 327 PRO B O 1
ATOM 5778 N N . ASP B 1 355 ? -4.108 -0.218 -9.789 1.00 7.17 328 ASP B N 1
ATOM 5779 C CA . ASP B 1 355 ? -3.088 0.329 -8.898 1.00 7.02 328 ASP B CA 1
ATOM 5780 C C . ASP B 1 355 ? -2.413 -0.778 -8.123 1.00 6.93 328 ASP B C 1
ATOM 5781 O O . ASP B 1 355 ? -3.102 -1.591 -7.479 1.00 7.05 328 ASP B O 1
ATOM 5786 N N . ASN B 1 356 ? -1.091 -0.894 -8.237 1.00 6.81 329 ASN B N 1
ATOM 5787 C CA . ASN B 1 356 ? -0.367 -1.967 -7.517 1.00 7.02 329 ASN B CA 1
ATOM 5788 C C . ASN B 1 356 ? -0.454 -1.859 -6.005 1.00 6.95 329 ASN B C 1
ATOM 5789 O O . ASN B 1 356 ? -0.172 -2.855 -5.303 1.00 7.51 329 ASN B O 1
ATOM 5794 N N . THR B 1 357 ? -0.717 -0.649 -5.499 1.00 6.51 330 THR B N 1
ATOM 5795 C CA . THR B 1 357 ? -0.794 -0.363 -4.075 1.00 6.71 330 THR B CA 1
ATOM 5796 C C . THR B 1 357 ? -2.176 0.294 -3.797 1.00 6.93 330 THR B C 1
ATOM 5797 O O . THR B 1 357 ? -2.267 1.504 -3.527 1.00 6.65 330 THR B O 1
ATOM 5801 N N . PRO B 1 358 ? -3.264 -0.460 -4.000 1.00 7.26 331 PRO B N 1
ATOM 5802 C CA . PRO B 1 358 ? -4.590 0.108 -4.133 1.00 7.56 331 PRO B CA 1
ATOM 5803 C C . PRO B 1 358 ? -5.135 0.567 -2.786 1.00 7.87 331 PRO B C 1
ATOM 5804 O O . PRO B 1 358 ? -4.686 0.084 -1.744 1.00 7.35 331 PRO B O 1
ATOM 5808 N N . PRO B 1 359 ? -6.156 1.428 -2.841 1.00 8.65 332 PRO B N 1
ATOM 5809 C CA . PRO B 1 359 ? -6.891 1.810 -1.632 1.00 9.36 332 PRO B CA 1
ATOM 5810 C C . PRO B 1 359 ? -7.365 0.585 -0.877 1.00 9.40 332 PRO B C 1
ATOM 5811 O O . PRO B 1 359 ? -8.008 -0.320 -1.478 1.00 10.11 332 PRO B O 1
ATOM 5815 N N . GLY B 1 360 ? -7.000 0.512 0.393 1.00 9.99 333 GLY B N 1
ATOM 5816 C CA . GLY B 1 360 ? -7.420 -0.581 1.252 1.00 10.04 333 GLY B CA 1
ATOM 5817 C C . GLY B 1 360 ? -6.672 -1.892 1.089 1.00 10.22 333 GLY B C 1
ATOM 5818 O O . GLY B 1 360 ? -6.941 -2.864 1.819 1.00 10.58 333 GLY B O 1
ATOM 5819 N N . GLY B 1 361 ? -5.767 -1.939 0.128 1.00 8.74 334 GLY B N 1
ATOM 5820 C CA . GLY B 1 361 ? -5.005 -3.186 -0.064 1.00 8.79 334 GLY B CA 1
ATOM 5821 C C . GLY B 1 361 ? -3.947 -3.395 0.988 1.00 8.18 334 GLY B C 1
ATOM 5822 O O . GLY B 1 361 ? -3.395 -2.426 1.511 1.00 7.80 334 GLY B O 1
ATOM 5823 N N . GLY B 1 362 ? -3.635 -4.662 1.264 1.00 8.48 335 GLY B N 1
ATOM 5824 C CA . GLY B 1 362 ? -2.692 -5.032 2.301 1.00 8.45 335 GLY B CA 1
ATOM 5825 C C . GLY B 1 362 ? -1.633 -5.988 1.791 1.00 8.69 335 GLY B C 1
ATOM 5826 O O . GLY B 1 362 ? -1.996 -6.982 1.151 1.00 9.23 335 GLY B O 1
ATOM 5827 N N . LEU B 1 363 ? -0.375 -5.676 2.103 1.00 8.62 336 LEU B N 1
ATOM 5828 C CA . LEU B 1 363 ? 0.772 -6.582 1.916 1.00 9.11 336 LEU B CA 1
ATOM 5829 C C . LEU B 1 363 ? 0.833 -7.442 3.176 1.00 9.28 336 LEU B C 1
ATOM 5830 O O . LEU B 1 363 ? 1.157 -6.952 4.284 1.00 9.76 336 LEU B O 1
ATOM 5835 N N . VAL B 1 364 ? 0.508 -8.725 3.025 1.00 9.71 337 VAL B N 1
ATOM 5836 C CA . VAL B 1 364 ? 0.265 -9.604 4.205 1.00 9.91 337 VAL B CA 1
ATOM 5837 C C . VAL B 1 364 ? 1.390 -10.614 4.300 1.00 10.26 337 VAL B C 1
ATOM 5838 O O . VAL B 1 364 ? 1.727 -11.262 3.268 1.00 10.61 337 VAL B O 1
ATOM 5842 N N . PHE B 1 365 ? 2.005 -10.690 5.466 1.00 9.97 338 PHE B N 1
ATOM 5843 C CA . PHE B 1 365 ? 3.048 -11.661 5.791 1.00 10.67 338 PHE B CA 1
ATOM 5844 C C . PHE B 1 365 ? 2.465 -12.725 6.671 1.00 11.54 338 PHE B C 1
ATOM 5845 O O . PHE B 1 365 ? 1.925 -12.432 7.744 1.00 11.57 338 PHE B O 1
ATOM 5853 N N . GLU B 1 366 ? 2.626 -13.995 6.251 1.00 11.95 339 GLU B N 1
ATOM 5854 C CA . GLU B 1 366 ? 2.100 -15.126 7.010 1.00 12.96 339 GLU B CA 1
ATOM 5855 C C . GLU B 1 366 ? 3.240 -16.007 7.468 1.00 13.13 339 GLU B C 1
ATOM 5856 O O . GLU B 1 366 ? 4.142 -16.323 6.656 1.00 13.40 339 GLU B O 1
ATOM 5862 N N . LEU B 1 367 ? 3.203 -16.368 8.749 1.00 13.15 340 LEU B N 1
ATOM 5863 C CA . LEU B 1 367 ? 4.125 -17.359 9.315 1.00 13.80 340 LEU B CA 1
ATOM 5864 C C . LEU B 1 367 ? 3.425 -18.697 9.410 1.00 14.86 340 LEU B C 1
ATOM 5865 O O . LEU B 1 367 ? 2.470 -18.839 10.154 1.00 14.96 340 LEU B O 1
ATOM 5870 N N . TRP B 1 368 ? 3.917 -19.694 8.637 1.00 15.58 341 TRP B N 1
ATOM 5871 C CA . TRP B 1 368 ? 3.314 -21.003 8.586 1.00 16.71 341 TRP B CA 1
ATOM 5872 C C . TRP B 1 368 ? 4.275 -21.999 9.230 1.00 17.88 341 TRP B C 1
ATOM 5873 O O . TRP B 1 368 ? 5.472 -21.854 9.048 1.00 17.84 341 TRP B O 1
ATOM 5884 N N . GLN B 1 369 ? 3.740 -22.947 9.972 1.00 19.08 342 GLN B N 1
ATOM 5885 C CA . GLN B 1 369 ? 4.545 -23.998 10.571 1.00 20.43 342 GLN B CA 1
ATOM 5886 C C . GLN B 1 369 ? 4.072 -25.386 10.158 1.00 21.21 342 GLN B C 1
ATOM 5887 O O . GLN B 1 369 ? 2.897 -25.670 10.231 1.00 21.11 342 GLN B O 1
ATOM 5893 N N . ASN B 1 370 ? 5.011 -26.274 9.766 1.00 21.54 343 ASN B N 1
ATOM 5894 C CA . ASN B 1 370 ? 4.711 -27.657 9.535 1.00 22.84 343 ASN B CA 1
ATOM 5895 C C . ASN B 1 370 ? 4.606 -28.281 10.925 1.00 23.82 343 ASN B C 1
ATOM 5896 O O . ASN B 1 370 ? 5.594 -28.298 11.647 1.00 23.84 343 ASN B O 1
ATOM 5901 N N . PRO B 1 371 ? 3.399 -28.768 11.333 1.00 24.61 344 PRO B N 1
ATOM 5902 C CA . PRO B 1 371 ? 3.243 -29.198 12.722 1.00 25.61 344 PRO B CA 1
ATOM 5903 C C . PRO B 1 371 ? 3.986 -30.496 12.996 1.00 27.22 344 PRO B C 1
ATOM 5904 O O . PRO B 1 371 ? 4.234 -30.855 14.149 1.00 28.25 344 PRO B O 1
ATOM 5908 N N . ASP B 1 372 ? 4.285 -31.242 11.933 1.00 27.68 345 ASP B N 1
ATOM 5909 C CA . ASP B 1 372 ? 5.046 -32.482 12.099 1.00 29.30 345 ASP B CA 1
ATOM 5910 C C . ASP B 1 372 ? 6.498 -32.246 12.487 1.00 28.90 345 ASP B C 1
ATOM 5911 O O . ASP B 1 372 ? 6.951 -32.764 13.487 1.00 29.88 345 ASP B O 1
ATOM 5916 N N . ASN B 1 373 ? 7.230 -31.521 11.652 1.00 27.57 346 ASN B N 1
ATOM 5917 C CA . ASN B 1 373 ? 8.659 -31.302 11.881 1.00 27.45 346 ASN B CA 1
ATOM 5918 C C . ASN B 1 373 ? 9.070 -29.919 12.420 1.00 26.05 346 ASN B C 1
ATOM 5919 O O . ASN B 1 373 ? 10.258 -29.676 12.648 1.00 26.00 346 ASN B O 1
ATOM 5924 N N . HIS B 1 374 ? 8.100 -29.033 12.625 1.00 24.95 347 HIS B N 1
ATOM 5925 C CA . HIS B 1 374 ? 8.325 -27.707 13.201 1.00 23.76 347 HIS B CA 1
ATOM 5926 C C . HIS B 1 374 ? 9.028 -26.713 12.281 1.00 22.39 347 HIS B C 1
ATOM 5927 O O . HIS B 1 374 ? 9.299 -25.586 12.705 1.00 21.44 347 HIS B O 1
ATOM 5934 N N . GLN B 1 375 ? 9.288 -27.070 11.024 1.00 22.35 348 GLN B N 1
ATOM 5935 C CA . GLN B 1 375 ? 9.829 -26.110 10.071 1.00 21.23 348 GLN B CA 1
ATOM 5936 C C . GLN B 1 375 ? 8.861 -24.963 9.807 1.00 20.00 348 GLN B C 1
ATOM 5937 O O . GLN B 1 375 ? 7.683 -25.200 9.539 1.00 19.84 348 GLN B O 1
ATOM 5943 N N . ARG B 1 376 ? 9.375 -23.720 9.839 1.00 19.26 349 ARG B N 1
ATOM 5944 C CA . ARG B 1 376 ? 8.571 -22.543 9.587 1.00 18.38 349 ARG B CA 1
ATOM 5945 C C . ARG B 1 376 ? 8.893 -21.940 8.250 1.00 17.31 349 ARG B C 1
ATOM 5946 O O . ARG B 1 376 ? 9.998 -22.086 7.710 1.00 17.23 349 ARG B O 1
ATOM 5954 N N . TYR B 1 377 ? 7.878 -21.277 7.710 1.00 16.54 350 TYR B N 1
ATOM 5955 C CA . TYR B 1 377 ? 7.907 -20.664 6.413 1.00 15.81 350 TYR B CA 1
ATOM 5956 C C . TYR B 1 377 ? 7.270 -19.296 6.464 1.00 14.98 350 TYR B C 1
ATOM 5957 O O . TYR B 1 377 ? 6.375 -19.068 7.269 1.00 14.89 350 TYR B O 1
ATOM 5966 N N . VAL B 1 378 ? 7.709 -18.407 5.566 1.00 14.59 351 VAL B N 1
ATOM 5967 C CA . VAL B 1 378 ? 7.010 -17.134 5.374 1.00 14.13 351 VAL B CA 1
ATOM 5968 C C . VAL B 1 378 ? 6.336 -17.097 4.004 1.00 14.02 351 VAL B C 1
ATOM 5969 O O . VAL B 1 378 ? 6.951 -17.482 2.997 1.00 14.29 351 VAL B O 1
ATOM 5973 N N . ALA B 1 379 ? 5.079 -16.642 3.955 1.00 13.46 352 ALA B N 1
ATOM 5974 C CA . ALA B 1 379 ? 4.382 -16.384 2.713 1.00 13.45 352 ALA B CA 1
ATOM 5975 C C . ALA B 1 379 ? 3.989 -14.909 2.682 1.00 12.49 352 ALA B C 1
ATOM 5976 O O . ALA B 1 379 ? 3.596 -14.343 3.704 1.00 12.68 352 ALA B O 1
ATOM 5978 N N . VAL B 1 380 ? 4.054 -14.330 1.502 1.00 12.14 353 VAL B N 1
ATOM 5979 C CA . VAL B 1 380 ? 3.709 -12.912 1.303 1.00 11.64 353 VAL B CA 1
ATOM 5980 C C . VAL B 1 380 ? 2.593 -12.881 0.245 1.00 11.89 353 VAL B C 1
ATOM 5981 O O . VAL B 1 380 ? 2.675 -13.533 -0.808 1.00 12.54 353 VAL B O 1
ATOM 5985 N N . LYS B 1 381 ? 1.564 -12.088 0.514 1.00 11.35 354 LYS B N 1
ATOM 5986 C CA . LYS B 1 381 ? 0.416 -11.955 -0.354 1.00 11.69 354 LYS B CA 1
ATOM 5987 C C . LYS B 1 381 ? -0.067 -10.514 -0.420 1.00 11.31 354 LYS B C 1
ATOM 5988 O O . LYS B 1 381 ? 0.029 -9.800 0.552 1.00 11.34 354 LYS B O 1
ATOM 5994 N N . MET B 1 382 ? -0.553 -10.106 -1.552 1.00 10.93 355 MET B N 1
ATOM 5995 C CA . MET B 1 382 ? -1.427 -8.866 -1.599 1.00 10.29 355 MET B CA 1
ATOM 5996 C C . MET B 1 382 ? -2.877 -9.290 -1.475 1.00 10.86 355 MET B C 1
ATOM 5997 O O . MET B 1 382 ? -3.342 -10.146 -2.223 1.00 11.05 355 MET B O 1
ATOM 6002 N N . PHE B 1 383 ? -3.588 -8.669 -0.525 1.00 9.80 356 PHE B N 1
ATOM 6003 C CA . PHE B 1 383 ? -5.004 -8.832 -0.362 1.00 10.77 356 PHE B CA 1
ATOM 6004 C C . PHE B 1 383 ? -5.624 -7.503 -0.781 1.00 10.09 356 PHE B C 1
ATOM 6005 O O . PHE B 1 383 ? -5.182 -6.457 -0.290 1.00 10.08 356 PHE B O 1
ATOM 6013 N N . TYR B 1 384 ? -6.645 -7.552 -1.613 1.00 10.08 357 TYR B N 1
ATOM 6014 C CA . TYR B 1 384 ? -7.254 -6.326 -2.097 1.00 9.74 357 TYR B CA 1
ATOM 6015 C C . TYR B 1 384 ? -8.666 -6.525 -2.611 1.00 10.21 357 TYR B C 1
ATOM 6016 O O . TYR B 1 384 ? -9.112 -7.631 -2.931 1.00 10.56 357 TYR B O 1
ATOM 6025 N N . GLN B 1 385 ? -9.393 -5.418 -2.633 1.00 9.95 358 GLN B N 1
ATOM 6026 C CA . GLN B 1 385 ? -10.620 -5.319 -3.375 1.00 10.74 358 GLN B CA 1
ATOM 6027 C C . GLN B 1 385 ? -10.432 -4.859 -4.812 1.00 10.73 358 GLN B C 1
ATOM 6028 O O . GLN B 1 385 ? -9.634 -3.944 -5.080 1.00 9.80 358 GLN B O 1
ATOM 6034 N N . THR B 1 386 ? -11.170 -5.492 -5.699 1.00 11.35 359 THR B N 1
ATOM 6035 C CA . THR B 1 386 ? -11.121 -5.097 -7.119 1.00 11.66 359 THR B CA 1
ATOM 6036 C C . THR B 1 386 ? -11.756 -3.720 -7.272 1.00 11.93 359 THR B C 1
ATOM 6037 O O . THR B 1 386 ? -12.431 -3.269 -6.359 1.00 11.23 359 THR B O 1
ATOM 6041 N N . MET B 1 387 ? -11.592 -3.116 -8.462 1.00 12.42 360 MET B N 1
ATOM 6042 C CA A MET B 1 387 ? -12.281 -1.835 -8.801 0.50 12.72 360 MET B CA 1
ATOM 6043 C CA B MET B 1 387 ? -12.261 -1.833 -8.733 0.50 12.86 360 MET B CA 1
ATOM 6044 C C . MET B 1 387 ? -13.785 -1.963 -8.537 1.00 13.89 360 MET B C 1
ATOM 6045 O O . MET B 1 387 ? -14.413 -1.095 -7.922 1.00 13.87 360 MET B O 1
ATOM 6054 N N . GLU B 1 388 ? -14.365 -3.058 -9.029 1.00 14.53 361 GLU B N 1
ATOM 6055 C CA . GLU B 1 388 ? -15.792 -3.282 -8.957 1.00 16.46 361 GLU B CA 1
ATOM 6056 C C . GLU B 1 388 ? -16.195 -3.508 -7.510 1.00 15.31 361 GLU B C 1
ATOM 6057 O O . GLU B 1 388 ? -17.215 -2.972 -7.083 1.00 15.79 361 GLU B O 1
ATOM 6063 N N . GLN B 1 389 ? -15.401 -4.271 -6.738 1.00 14.39 362 GLN B N 1
ATOM 6064 C CA . GLN B 1 389 ? -15.740 -4.507 -5.321 1.00 14.37 362 GLN B CA 1
ATOM 6065 C C . GLN B 1 389 ? -15.737 -3.199 -4.486 1.00 13.80 362 GLN B C 1
ATOM 6066 O O . GLN B 1 389 ? -16.574 -3.036 -3.594 1.00 14.28 362 GLN B O 1
ATOM 6072 N N . LEU B 1 390 ? -14.857 -2.287 -4.850 1.00 13.18 363 LEU B N 1
ATOM 6073 C CA . LEU B 1 390 ? -14.820 -0.940 -4.217 1.00 12.63 363 LEU B CA 1
ATOM 6074 C C . LEU B 1 390 ? -16.002 -0.111 -4.665 1.00 13.15 363 LEU B C 1
ATOM 6075 O O . LEU B 1 390 ? -16.769 0.393 -3.824 1.00 13.14 363 LEU B O 1
ATOM 6080 N N . ARG B 1 391 ? -16.202 0.044 -5.974 1.00 13.14 364 ARG B N 1
ATOM 6081 C CA . ARG B 1 391 ? -17.311 0.850 -6.465 1.00 14.19 364 ARG B CA 1
ATOM 6082 C C . ARG B 1 391 ? -18.677 0.342 -5.987 1.00 15.52 364 ARG B C 1
ATOM 6083 O O . ARG B 1 391 ? -19.553 1.136 -5.665 1.00 15.73 364 ARG B O 1
ATOM 6091 N N . ASN B 1 392 ? -18.892 -0.984 -6.006 1.00 16.53 365 ASN B N 1
ATOM 6092 C CA . ASN B 1 392 ? -20.188 -1.536 -5.616 1.00 18.50 365 ASN B CA 1
ATOM 6093 C C . ASN B 1 392 ? -20.388 -1.848 -4.139 1.00 18.12 365 ASN B C 1
ATOM 6094 O O . ASN B 1 392 ? -21.490 -2.278 -3.749 1.00 18.80 365 ASN B O 1
ATOM 6099 N N . ALA B 1 393 ? -19.337 -1.647 -3.347 1.00 17.33 366 ALA B N 1
ATOM 6100 C CA . ALA B 1 393 ? -19.329 -1.917 -1.917 1.00 18.05 366 ALA B CA 1
ATOM 6101 C C . ALA B 1 393 ? -19.850 -3.295 -1.570 1.00 19.55 366 ALA B C 1
ATOM 6102 O O . ALA B 1 393 ? -20.709 -3.473 -0.698 1.00 20.18 366 ALA B O 1
ATOM 6104 N N . ASP B 1 394 ? -19.334 -4.268 -2.339 1.00 20.53 367 ASP B N 1
ATOM 6105 C CA . ASP B 1 394 ? -19.679 -5.678 -2.224 1.00 22.88 367 ASP B CA 1
ATOM 6106 C C . ASP B 1 394 ? -19.395 -6.202 -0.836 1.00 21.71 367 ASP B C 1
ATOM 6107 O O . ASP B 1 394 ? -18.287 -6.086 -0.392 1.00 20.81 367 ASP B O 1
ATOM 6112 N N . LYS B 1 395 ? -20.368 -6.857 -0.186 1.00 23.32 368 LYS B N 1
ATOM 6113 C CA . LYS B 1 395 ? -20.038 -7.647 0.996 1.00 24.22 368 LYS B CA 1
ATOM 6114 C C . LYS B 1 395 ? -19.123 -8.800 0.570 1.00 23.28 368 LYS B C 1
ATOM 6115 O O . LYS B 1 395 ? -19.390 -9.467 -0.446 1.00 22.01 368 LYS B O 1
ATOM 6121 N N . LEU B 1 396 ? -18.078 -9.022 1.363 1.00 22.32 369 LEU B N 1
ATOM 6122 C CA . LEU B 1 396 ? -17.035 -9.997 1.054 1.00 22.50 369 LEU B CA 1
ATOM 6123 C C . LEU B 1 396 ? -17.197 -11.283 1.907 1.00 24.33 369 LEU B C 1
ATOM 6124 O O . LEU B 1 396 ? -17.617 -11.205 3.065 1.00 26.08 369 LEU B O 1
ATOM 6129 N N . ASP B 1 397 ? -16.946 -12.468 1.327 1.00 24.43 370 ASP B N 1
ATOM 6130 C CA . ASP B 1 397 ? -16.965 -13.732 2.103 1.00 25.94 370 ASP B CA 1
ATOM 6131 C C . ASP B 1 397 ? -16.006 -14.725 1.425 1.00 26.11 370 ASP B C 1
ATOM 6132 O O . ASP B 1 397 ? -15.501 -14.446 0.340 1.00 25.32 370 ASP B O 1
ATOM 6137 N N . LEU B 1 398 ? -15.772 -15.890 2.022 1.00 27.36 371 LEU B N 1
ATOM 6138 C CA . LEU B 1 398 ? -14.779 -16.821 1.458 1.00 29.09 371 LEU B CA 1
ATOM 6139 C C . LEU B 1 398 ? -15.329 -17.532 0.220 1.00 32.56 371 LEU B C 1
ATOM 6140 O O . LEU B 1 398 ? -14.577 -17.837 -0.698 1.00 35.69 371 LEU B O 1
ATOM 6145 N N . LYS B 1 399 ? -16.624 -17.786 0.211 1.00 35.02 372 LYS B N 1
ATOM 6146 C CA . LYS B 1 399 ? -17.246 -18.605 -0.845 1.00 38.84 372 LYS B CA 1
ATOM 6147 C C . LYS B 1 399 ? -17.703 -17.747 -2.010 1.00 37.83 372 LYS B C 1
ATOM 6148 O O . LYS B 1 399 ? -17.174 -17.897 -3.105 1.00 42.66 372 LYS B O 1
ATOM 6154 N N . ASN B 1 400 ? -18.625 -16.822 -1.777 1.00 34.99 373 ASN B N 1
ATOM 6155 C CA . ASN B 1 400 ? -19.334 -16.162 -2.883 1.00 33.65 373 ASN B CA 1
ATOM 6156 C C . ASN B 1 400 ? -18.552 -15.012 -3.529 1.00 30.31 373 ASN B C 1
ATOM 6157 O O . ASN B 1 400 ? -18.493 -14.885 -4.731 1.00 30.73 373 ASN B O 1
ATOM 6162 N N . ASN B 1 401 ? -17.951 -14.176 -2.712 1.00 25.87 374 ASN B N 1
ATOM 6163 C CA . ASN B 1 401 ? -17.337 -12.972 -3.209 1.00 24.07 374 ASN B CA 1
ATOM 6164 C C . ASN B 1 401 ? -16.144 -12.625 -2.349 1.00 20.72 374 ASN B C 1
ATOM 6165 O O . ASN B 1 401 ? -16.187 -11.724 -1.503 1.00 18.90 374 ASN B O 1
ATOM 6170 N N . PRO B 1 402 ? -15.053 -13.369 -2.516 1.00 19.26 375 PRO B N 1
ATOM 6171 C CA . PRO B 1 402 ? -13.894 -13.120 -1.714 1.00 17.85 375 PRO B CA 1
ATOM 6172 C C . PRO B 1 402 ? -13.098 -11.874 -2.190 1.00 16.01 375 PRO B C 1
ATOM 6173 O O . PRO B 1 402 ? -13.066 -11.554 -3.393 1.00 15.70 375 PRO B O 1
ATOM 6177 N N . ALA B 1 403 ? -12.403 -11.253 -1.256 1.00 14.71 376 ALA B N 1
ATOM 6178 C CA . ALA B 1 403 ? -11.317 -10.360 -1.598 1.00 13.59 376 ALA B CA 1
ATOM 6179 C C . ALA B 1 403 ? -10.305 -11.182 -2.406 1.00 13.59 376 ALA B C 1
ATOM 6180 O O . ALA B 1 403 ? -10.236 -12.420 -2.304 1.00 14.39 376 ALA B O 1
ATOM 6182 N N . ARG B 1 404 ? -9.597 -10.469 -3.264 1.00 12.90 377 ARG B N 1
ATOM 6183 C CA . ARG B 1 404 ? -8.541 -11.080 -4.089 1.00 13.08 377 ARG B CA 1
ATOM 6184 C C . ARG B 1 404 ? -7.275 -11.252 -3.273 1.00 12.71 377 ARG B C 1
ATOM 6185 O O . ARG B 1 404 ? -6.912 -10.410 -2.469 1.00 12.03 377 ARG B O 1
ATOM 6193 N N . ILE B 1 405 ? -6.579 -12.366 -3.560 1.00 13.16 378 ILE B N 1
ATOM 6194 C CA . ILE B 1 405 ? -5.343 -12.750 -2.877 1.00 13.14 378 ILE B CA 1
ATOM 6195 C C . ILE B 1 405 ? -4.309 -13.163 -3.940 1.00 13.42 378 ILE B C 1
ATOM 6196 O O . ILE B 1 405 ? -4.574 -14.116 -4.702 1.00 14.80 378 ILE B O 1
ATOM 6201 N N . VAL B 1 406 ? -3.166 -12.496 -3.964 1.00 12.46 379 VAL B N 1
ATOM 6202 C CA . VAL B 1 406 ? -2.145 -12.746 -4.979 1.00 12.67 379 VAL B CA 1
ATOM 6203 C C . VAL B 1 406 ? -0.860 -13.034 -4.249 1.00 12.48 379 VAL B C 1
ATOM 6204 O O . VAL B 1 406 ? -0.274 -12.152 -3.621 1.00 11.05 379 VAL B O 1
ATOM 6208 N N . PRO B 1 407 ? -0.358 -14.277 -4.381 1.00 13.45 380 PRO B N 1
ATOM 6209 C CA . PRO B 1 407 ? 0.943 -14.558 -3.796 1.00 13.38 380 PRO B CA 1
ATOM 6210 C C . PRO B 1 407 ? 2.049 -13.789 -4.477 1.00 12.87 380 PRO B C 1
ATOM 6211 O O . PRO B 1 407 ? 2.040 -13.598 -5.707 1.00 13.29 380 PRO B O 1
ATOM 6215 N N . ILE B 1 408 ? 3.021 -13.405 -3.670 1.00 12.50 381 ILE B N 1
ATOM 6216 C CA . ILE B 1 408 ? 4.121 -12.499 -4.100 1.00 12.43 381 ILE B CA 1
ATOM 6217 C C . ILE B 1 408 ? 5.425 -13.249 -3.986 1.00 12.63 381 ILE B C 1
ATOM 6218 O O . ILE B 1 408 ? 5.775 -13.700 -2.899 1.00 13.34 381 ILE B O 1
ATOM 6223 N N . ALA B 1 409 ? 6.232 -13.280 -5.046 1.00 13.20 382 ALA B N 1
ATOM 6224 C CA . ALA B 1 409 ? 7.542 -13.902 -4.982 1.00 13.39 382 ALA B CA 1
ATOM 6225 C C . ALA B 1 409 ? 8.578 -12.936 -4.366 1.00 12.83 382 ALA B C 1
ATOM 6226 O O . ALA B 1 409 ? 8.524 -11.714 -4.611 1.00 12.06 382 ALA B O 1
ATOM 6228 N N . ILE B 1 410 ? 9.450 -13.470 -3.530 1.00 13.03 383 ILE B N 1
ATOM 6229 C CA . ILE B 1 410 ? 10.512 -12.695 -2.863 1.00 13.30 383 ILE B CA 1
ATOM 6230 C C . ILE B 1 410 ? 11.866 -13.093 -3.438 1.00 14.51 383 ILE B C 1
ATOM 6231 O O . ILE B 1 410 ? 12.166 -14.288 -3.511 1.00 15.17 383 ILE B O 1
ATOM 6236 N N . GLU B 1 411 ? 12.623 -12.087 -3.884 1.00 14.75 384 GLU B N 1
ATOM 6237 C CA A GLU B 1 411 ? 13.932 -12.280 -4.505 0.50 16.01 384 GLU B CA 1
ATOM 6238 C CA B GLU B 1 411 ? 13.922 -12.313 -4.508 0.50 16.09 384 GLU B CA 1
ATOM 6239 C C . GLU B 1 411 ? 14.838 -12.994 -3.496 1.00 16.56 384 GLU B C 1
ATOM 6240 O O . GLU B 1 411 ? 14.928 -12.573 -2.343 1.00 16.33 384 GLU B O 1
ATOM 6251 N N . GLY B 1 412 ? 15.494 -14.090 -3.924 1.00 17.64 385 GLY B N 1
ATOM 6252 C CA . GLY B 1 412 ? 16.419 -14.817 -3.074 1.00 18.42 385 GLY B CA 1
ATOM 6253 C C . GLY B 1 412 ? 15.768 -15.850 -2.168 1.00 18.62 385 GLY B C 1
ATOM 6254 O O . GLY B 1 412 ? 16.483 -16.594 -1.472 1.00 20.34 385 GLY B O 1
ATOM 6255 N N . CYS B 1 413 ? 14.435 -15.935 -2.204 1.00 17.82 386 CYS B N 1
ATOM 6256 C CA . CYS B 1 413 ? 13.693 -16.875 -1.367 1.00 18.26 386 CYS B CA 1
ATOM 6257 C C . CYS B 1 413 ? 13.336 -18.103 -2.243 1.00 18.58 386 CYS B C 1
ATOM 6258 O O . CYS B 1 413 ? 13.460 -18.085 -3.482 1.00 17.89 386 CYS B O 1
ATOM 6261 N N . GLU B 1 414 ? 12.909 -19.174 -1.585 1.00 18.86 387 GLU B N 1
ATOM 6262 C CA . GLU B 1 414 ? 12.629 -20.396 -2.293 1.00 19.59 387 GLU B CA 1
ATOM 6263 C C . GLU B 1 414 ? 11.424 -20.251 -3.211 1.00 19.16 387 GLU B C 1
ATOM 6264 O O . GLU B 1 414 ? 11.382 -20.906 -4.250 1.00 20.20 387 GLU B O 1
ATOM 6270 N N . ASN B 1 415 ? 10.446 -19.420 -2.837 1.00 18.34 388 ASN B N 1
ATOM 6271 C CA . ASN B 1 415 ? 9.212 -19.261 -3.628 1.00 17.84 388 ASN B CA 1
ATOM 6272 C C . ASN B 1 415 ? 8.541 -20.600 -3.995 1.00 19.26 388 ASN B C 1
ATOM 6273 O O . ASN B 1 415 ? 8.104 -20.815 -5.129 1.00 18.90 388 ASN B O 1
ATOM 6278 N N . GLU B 1 416 ? 8.442 -21.460 -2.997 1.00 20.36 389 GLU B N 1
ATOM 6279 C CA . GLU B 1 416 ? 8.013 -22.854 -3.221 1.00 21.83 389 GLU B CA 1
ATOM 6280 C C . GLU B 1 416 ? 6.492 -23.005 -3.246 1.00 21.72 389 GLU B C 1
ATOM 6281 O O . GLU B 1 416 ? 5.782 -22.560 -2.350 1.00 20.16 389 GLU B O 1
ATOM 6287 N N . GLY B 1 417 ? 5.989 -23.654 -4.297 1.00 22.41 390 GLY B N 1
ATOM 6288 C CA . GLY B 1 417 ? 4.595 -23.985 -4.398 1.00 22.91 390 GLY B CA 1
ATOM 6289 C C . GLY B 1 417 ? 3.685 -22.812 -4.704 1.00 22.22 390 GLY B C 1
ATOM 6290 O O . GLY B 1 417 ? 4.127 -21.679 -4.962 1.00 20.60 390 GLY B O 1
ATOM 6291 N N . ASP B 1 418 ? 2.383 -23.093 -4.678 1.00 23.35 391 ASP B N 1
ATOM 6292 C CA . ASP B 1 418 ? 1.393 -22.102 -5.012 1.00 23.82 391 ASP B CA 1
ATOM 6293 C C . ASP B 1 418 ? 1.345 -20.954 -3.995 1.00 21.63 391 ASP B C 1
ATOM 6294 O O . ASP B 1 418 ? 0.970 -19.860 -4.332 1.00 22.67 391 ASP B O 1
ATOM 6299 N N . ASN B 1 419 ? 1.767 -21.197 -2.765 1.00 20.63 392 ASN B N 1
ATOM 6300 C CA . ASN B 1 419 ? 1.879 -20.111 -1.758 1.00 18.74 392 ASN B CA 1
ATOM 6301 C C . ASN B 1 419 ? 3.240 -19.435 -1.733 1.00 17.54 392 ASN B C 1
ATOM 6302 O O . ASN B 1 419 ? 3.459 -18.535 -0.958 1.00 16.40 392 ASN B O 1
ATOM 6307 N N . LYS B 1 420 ? 4.121 -19.794 -2.646 1.00 17.67 393 LYS B N 1
ATOM 6308 C CA . LYS B 1 420 ? 5.436 -19.150 -2.757 1.00 17.27 393 LYS B CA 1
ATOM 6309 C C . LYS B 1 420 ? 6.167 -19.039 -1.410 1.00 16.89 393 LYS B C 1
ATOM 6310 O O . LYS B 1 420 ? 6.607 -17.944 -0.991 1.00 15.69 393 LYS B O 1
ATOM 6316 N N . LEU B 1 421 ? 6.270 -20.166 -0.733 1.00 17.52 394 LEU B N 1
ATOM 6317 C CA . LEU B 1 421 ? 6.819 -20.220 0.624 1.00 17.87 394 LEU B CA 1
ATOM 6318 C C . LEU B 1 421 ? 8.306 -20.031 0.611 1.00 17.50 394 LEU B C 1
ATOM 6319 O O . LEU B 1 421 ? 9.005 -20.628 -0.209 1.00 18.06 394 LEU B O 1
ATOM 6324 N N . CYS B 1 422 ? 8.772 -19.219 1.554 1.00 16.88 395 CYS B N 1
ATOM 6325 C CA . CYS B 1 422 ? 10.203 -19.037 1.851 1.00 17.23 395 CYS B CA 1
ATOM 6326 C C . CYS B 1 422 ? 10.468 -19.734 3.190 1.00 17.56 395 CYS B C 1
ATOM 6327 O O . CYS B 1 422 ? 9.716 -19.537 4.172 1.00 16.87 395 CYS B O 1
ATOM 6330 N N . GLN B 1 423 ? 11.528 -20.534 3.276 1.00 17.69 396 GLN B N 1
ATOM 6331 C CA . GLN B 1 423 ? 11.856 -21.084 4.556 1.00 18.45 396 GLN B CA 1
ATOM 6332 C C . GLN B 1 423 ? 12.234 -19.961 5.486 1.00 17.35 396 GLN B C 1
ATOM 6333 O O . GLN B 1 423 ? 12.850 -18.992 5.048 1.00 16.57 396 GLN B O 1
ATOM 6339 N N . LEU B 1 424 ? 11.792 -20.040 6.734 1.00 17.20 397 LEU B N 1
ATOM 6340 C CA . LEU B 1 424 ? 11.992 -18.917 7.676 1.00 16.57 397 LEU B CA 1
ATOM 6341 C C . LEU B 1 424 ? 13.466 -18.476 7.766 1.00 16.79 397 LEU B C 1
ATOM 6342 O O . LEU B 1 424 ? 13.767 -17.294 7.721 1.00 15.88 397 LEU B O 1
ATOM 6347 N N . GLU B 1 425 ? 14.399 -19.412 7.849 1.00 18.19 398 GLU B N 1
ATOM 6348 C CA . GLU B 1 425 ? 15.827 -19.060 7.970 1.00 18.74 398 GLU B CA 1
ATOM 6349 C C . GLU B 1 425 ? 16.316 -18.325 6.717 1.00 18.10 398 GLU B C 1
ATOM 6350 O O . GLU B 1 425 ? 17.145 -17.411 6.808 1.00 18.17 398 GLU B O 1
ATOM 6356 N N . THR B 1 426 ? 15.794 -18.692 5.552 1.00 17.74 399 THR B N 1
ATOM 6357 C CA . THR B 1 426 ? 16.073 -17.958 4.322 1.00 17.18 399 THR B CA 1
ATOM 6358 C C . THR B 1 426 ? 15.541 -16.535 4.365 1.00 16.31 399 THR B C 1
ATOM 6359 O O . THR B 1 426 ? 16.244 -15.609 3.979 1.00 16.13 399 THR B O 1
ATOM 6363 N N . PHE B 1 427 ? 14.316 -16.371 4.850 1.00 15.64 400 PHE B N 1
ATOM 6364 C CA . PHE B 1 427 ? 13.674 -15.077 4.905 1.00 14.93 400 PHE B CA 1
ATOM 6365 C C . PHE B 1 427 ? 14.478 -14.187 5.863 1.00 15.07 400 PHE B C 1
ATOM 6366 O O . PHE B 1 427 ? 14.745 -12.996 5.526 1.00 14.35 400 PHE B O 1
ATOM 6374 N N . GLN B 1 428 ? 14.881 -14.751 7.005 1.00 15.63 401 GLN B N 1
ATOM 6375 C CA . GLN B 1 428 ? 15.661 -13.950 7.997 1.00 16.23 401 GLN B CA 1
ATOM 6376 C C . GLN B 1 428 ? 16.976 -13.463 7.408 1.00 16.61 401 GLN B C 1
ATOM 6377 O O . GLN B 1 428 ? 17.361 -12.281 7.595 1.00 15.91 401 GLN B O 1
ATOM 6383 N N . LYS B 1 429 ? 17.645 -14.342 6.673 1.00 17.73 402 LYS B N 1
ATOM 6384 C CA . LYS B 1 429 ? 18.903 -13.976 6.006 1.00 18.83 402 LYS B CA 1
ATOM 6385 C C . LYS B 1 429 ? 18.637 -12.860 5.005 1.00 17.26 402 LYS B C 1
ATOM 6386 O O . LYS B 1 429 ? 19.432 -11.925 4.905 1.00 17.63 402 LYS B O 1
ATOM 6392 N N . LYS B 1 430 ? 17.525 -12.944 4.281 1.00 16.15 403 LYS B N 1
ATOM 6393 C CA . LYS B 1 430 ? 17.180 -11.962 3.265 1.00 15.65 403 LYS B CA 1
ATOM 6394 C C . LYS B 1 430 ? 16.968 -10.576 3.905 1.00 14.44 403 LYS B C 1
ATOM 6395 O O . LYS B 1 430 ? 17.528 -9.585 3.441 1.00 13.95 403 LYS B O 1
ATOM 6401 N N . VAL B 1 431 ? 16.175 -10.534 4.970 1.00 13.96 404 VAL B N 1
ATOM 6402 C CA . VAL B 1 431 ? 15.937 -9.285 5.695 1.00 13.49 404 VAL B CA 1
ATOM 6403 C C . VAL B 1 431 ? 17.257 -8.696 6.190 1.00 13.86 404 VAL B C 1
ATOM 6404 O O . VAL B 1 431 ? 17.499 -7.528 6.006 1.00 13.56 404 VAL B O 1
ATOM 6408 N N . ALA B 1 432 ? 18.130 -9.521 6.760 1.00 15.01 405 ALA B N 1
ATOM 6409 C CA . ALA B 1 432 ? 19.424 -9.056 7.242 1.00 15.73 405 ALA B CA 1
ATOM 6410 C C . ALA B 1 432 ? 20.267 -8.455 6.137 1.00 16.25 405 ALA B C 1
ATOM 6411 O O . ALA B 1 432 ? 21.018 -7.489 6.412 1.00 16.54 405 ALA B O 1
ATOM 6413 N N . GLN B 1 433 ? 20.145 -8.968 4.901 1.00 15.87 406 GLN B N 1
ATOM 6414 C CA . GLN B 1 433 ? 20.956 -8.513 3.753 1.00 16.88 406 GLN B CA 1
ATOM 6415 C C . GLN B 1 433 ? 20.460 -7.179 3.245 1.00 15.43 406 GLN B C 1
ATOM 6416 O O . GLN B 1 433 ? 21.264 -6.479 2.614 1.00 16.70 406 GLN B O 1
ATOM 6422 N N . VAL B 1 434 ? 19.177 -6.886 3.404 1.00 13.88 407 VAL B N 1
ATOM 6423 C CA . VAL B 1 434 ? 18.593 -5.749 2.658 1.00 12.44 407 VAL B CA 1
ATOM 6424 C C . VAL B 1 434 ? 18.333 -4.534 3.545 1.00 12.22 407 VAL B C 1
ATOM 6425 O O . VAL B 1 434 ? 18.083 -3.461 3.026 1.00 12.01 407 VAL B O 1
ATOM 6429 N N . ILE B 1 435 ? 18.317 -4.702 4.853 1.00 12.53 408 ILE B N 1
ATOM 6430 C CA . ILE B 1 435 ? 18.148 -3.515 5.748 1.00 12.35 408 ILE B CA 1
ATOM 6431 C C . ILE B 1 435 ? 19.383 -2.602 5.554 1.00 12.57 408 ILE B C 1
ATOM 6432 O O . ILE B 1 435 ? 20.477 -3.031 5.161 1.00 12.46 408 ILE B O 1
ATOM 6437 N N . GLU B 1 436 ? 19.187 -1.325 5.824 1.00 12.68 409 GLU B N 1
ATOM 6438 C CA . GLU B 1 436 ? 20.253 -0.352 5.923 1.00 14.41 409 GLU B CA 1
ATOM 6439 C C . GLU B 1 436 ? 20.418 -0.145 7.408 1.00 14.96 409 GLU B C 1
ATOM 6440 O O . GLU B 1 436 ? 19.553 0.415 8.057 1.00 13.83 409 GLU B O 1
ATOM 6446 N N . PRO B 1 437 ? 21.494 -0.647 7.973 1.00 17.24 410 PRO B N 1
ATOM 6447 C CA . PRO B 1 437 ? 21.685 -0.640 9.434 1.00 18.75 410 PRO B CA 1
ATOM 6448 C C . PRO B 1 437 ? 21.516 0.714 10.061 1.00 18.29 410 PRO B C 1
ATOM 6449 O O . PRO B 1 437 ? 20.856 0.812 11.092 1.00 21.29 410 PRO B O 1
ATOM 6453 N N . SER B 1 438 ? 22.016 1.741 9.395 1.00 16.73 411 SER B N 1
ATOM 6454 C CA . SER B 1 438 ? 21.970 3.114 9.910 1.00 16.31 411 SER B CA 1
ATOM 6455 C C . SER B 1 438 ? 20.562 3.710 10.012 1.00 14.58 411 SER B C 1
ATOM 6456 O O . SER B 1 438 ? 20.359 4.786 10.596 1.00 14.31 411 SER B O 1
ATOM 6459 N N . CYS B 1 439 ? 19.595 3.064 9.405 1.00 12.52 412 CYS B N 1
ATOM 6460 C CA . CYS B 1 439 ? 18.252 3.557 9.243 1.00 11.85 412 CYS B CA 1
ATOM 6461 C C . CYS B 1 439 ? 17.268 2.897 10.229 1.00 11.21 412 CYS B C 1
ATOM 6462 O O . CYS B 1 439 ? 16.095 3.129 10.113 1.00 10.95 412 CYS B O 1
ATOM 6465 N N . HIS B 1 440 ? 17.766 2.083 11.164 1.00 12.02 413 HIS B N 1
ATOM 6466 C CA . HIS B 1 440 ? 16.849 1.450 12.121 1.00 12.16 413 HIS B CA 1
ATOM 6467 C C . HIS B 1 440 ? 16.417 2.480 13.190 1.00 12.80 413 HIS B C 1
ATOM 6468 O O . HIS B 1 440 ? 17.081 3.487 13.437 1.00 13.17 413 HIS B O 1
ATOM 6475 N N . ILE B 1 441 ? 15.312 2.167 13.849 1.00 13.04 414 ILE B N 1
ATOM 6476 C CA . ILE B 1 441 ? 14.867 2.942 14.995 1.00 14.18 414 ILE B CA 1
ATOM 6477 C C . ILE B 1 441 ? 14.831 2.108 16.237 1.00 15.97 414 ILE B C 1
ATOM 6478 O O . ILE B 1 441 ? 14.340 2.641 17.272 1.00 16.50 414 ILE B O 1
#

Organism: Yersinia kristensenii (NCBI:txid28152)

CATH classification: 3.40.50.1240 (+1 more: 3.40.50.1240)

Foldseek 3Di:
DWAFFFKEKAWEFFQFAAADDDPVLQQQFPDDDDDDPDDHPAQDPLRLLLLLLVLQQVLQVCVVRVLADPAAGDPLQEAEEEWLDNRLQSSSVSSCCNNHNPNPDHYDYDPDSVDGDCLFQVLLNVLDFADVVVLLVLLCVLVVHDQLCVCVVLVPLQVLVSQLRVRCPGNLQVVQVVVVHHRRRSPSDGWDWDQDPSRRDIDTDDRLRSLLSVLLNLLSCLLVLPPAGSNVSQDDDVSNLSSNVSNVSCLCSQQQSLSNLQLSAQLVLLCRLCVQVVVCPDFSVDDPHDPSHRYYYYRHHLSNVNSNCSLQVKDDQDPQANHPNHGGKIWMWIWIADPVVRWIWIWTKIWAAHSCCSNVVDNAHDPDHHTDIGTIAGPQACLDDPRGIGGSVRVVVSSVVRHDVSSGD/DWAFFFKEKAWEFFQFAAADDDPVNQQQFPDDDDDDPDDHGAQDPLRLLLLLLVLLQVLQVCVVRPLADPAAGDPQQEAEEEELDNRLQSSSVSSCCNNHNPNPDHYHYDPPSPAGDCLFQLLLNVLDFADPVVLLVLLCVLVVHDQLCVCVVLVPLQVLVSQLRVSCPGNLQVVQVVVVHHSRRSPSDGWDWDQDPSRSDIDIDGNLRSLLRLLLNLLSCLLSLPPAGSNVSADDDVSNLSSNVSNVSCLCRQQQRQSNLQLSAQLVLLCRLCVQVVVCPDFSVDDPHDPSHRYYYYRHHLSNVNSVCSLQVKDDQDPQANHPNHRGKIFMWTWIADVPPGWIWIWTKIWAAGSCCSNVVDNAHDPDHHTDIGTIAGPQAPLDDPRGIGGSVSVVVSSVVRHDVSSTD

Nearest PDB structures (foldseek):
  4arv-assembly2_B  TM=1.002E+00  e=1.235E-75  Yersinia kristensenii
  8xm1-assembly1_A  TM=9.951E-01  e=5.262E-69  Yersinia intermedia
  8xm2-assembly1_A  TM=9.973E-01  e=1.411E-68  Yersinia intermedia
  7z2w-assembly1_A  TM=9.608E-01  e=5.348E-44  Escherichia coli
  3zhc-assembly1_A  TM=9.606E-01  e=4.495E-43  Citrobacter braakii

Secondary structure (DSSP, 8-state):
--EEEEEEEEEEP--BPPSPPPHHHHHT-SSPPPP-SS-TTPBPHHHHHHHHHHHHHHHHHHHHTTSS-SSSPPTTSEEEEE-SSHHHHHHHHHHHHHHSTTS----EE-S-TTS--TTT-TTTTTSS---HHHHHHHHHHHHTS-GGGHHHHTHHHHHHHHHHHTGGGSHHHHHHHHTT----GGGSS--EEEE-TTSS-EEEESHHHHHHHHHHHHHHHHHTT-SSSGGG---SHHHHHHHHHHHHHHHIIIIISHHHHHHHHHHHHHHHHHHHHT-TTSTT--S---TT--EEEEEE-HHHHHHHHHHHT----BTTB--SS-TT-EEEEEEEE-TTT--EEEEEEEEE--HHHHHTT----SSSSPPEEEE---TTS--BTTTTBEEHHHHHHHHHHHS-GGG--/--EEEEEEEEEEP-SBPPS---HHHHHT-SSPPPP-SS-TTPBPHHHHHHHHHHHHHHHHHHHHTTSS-SSSPPTTSEEEEE-SSHHHHHHHHHHHHHHSTTS----B--S-TTS--TTT-TTTTTSS---HHHHHHHHHHHHTS-GGGHHHHTHHHHHHHHHHHTGGGSHHHHHHHHTT----GGGSS--EEEE-TTSS-EEEESHHHHHHHHHHHHHHHHHTT-S-SGGGT--SHHHHHHHHHHHHHHHIIIIISHHHHHHHHHHHHHHHHHHHTT-TTSTT--S---TT--EEEEEE-HHHHHHHHHHHT----BTTB--SS-TT-EEEEEEEE-TTT--EEEEEEEEE--HHHHHHTPPP-SSSSPPEEEE---TTS--BTTTTBEEHHHHHHHHHHHS-GGG--

B-factor: mean 18.26, std 8.23, range [4.96, 56.73]

InterPro domains:
  IPR000560 Histidine phosphatase superfamily, clade-2 [PF00328] (35-380)
  IPR000560 Histidine phosphatase superfamily, clade-2 [cd07061] (35-382)
  IPR029033 Histidine phosphatase superfamily [G3DSA:3.40.50.1240] (35-428)
  IPR029033 Histidine phosphatase superfamily [G3DSA:3.40.50.1240] (162-287)
  IPR029033 Histidine phosphatase superfamily [SSF53254] (33-438)
  IPR033379 Histidine acid phosphatase active site [PS00616] (36-50)
  IPR050645 Histidine Acid Phosphatase [PTHR11567] (17-435)

Solvent-accessible surface area: 33519 Å² total; per-residue (Å²): 106,93,70,9,35,26,0,0,0,0,4,1,4,2,1,28,2,16,84,156,71,68,121,59,7,62,39,0,3,49,48,174,23,38,155,40,97,43,145,37,12,78,3,0,100,69,0,18,35,4,9,46,48,4,0,25,2,4,0,61,19,0,68,70,109,61,12,5,70,91,55,72,18,60,112,105,4,18,33,2,17,0,0,17,42,40,54,0,61,69,0,0,36,4,1,4,72,13,0,4,78,150,32,69,52,138,22,74,91,35,111,59,65,195,121,70,10,40,5,4,52,1,2,102,47,40,47,11,131,2,57,58,119,111,0,80,106,20,1,100,178,71,20,68,11,62,33,111,92,0,29,153,143,29,47,172,16,0,53,24,0,10,77,1,0,55,5,83,60,3,72,51,0,75,44,15,102,142,142,72,116,89,32,71,9,10,79,12,42,62,18,100,15,76,21,51,195,86,3,33,130,15,37,24,44,10,0,0,18,11,0,5,52,0,0,6,5,0,0,0,1,18,1,24,39,28,100,64,14,1,43,80,89,13,33,15,44,63,26,14,76,31,0,0,30,0,5,27,10,30,25,36,6,14,6,20,0,55,41,0,0,69,15,57,1,0,0,2,0,15,0,0,11,9,0,0,16,32,87,94,142,38,89,6,23,61,13,101,8,19,84,86,1,71,0,2,2,0,0,0,11,14,51,3,0,2,5,0,1,4,6,1,24,3,98,33,153,11,69,77,3,14,0,37,6,0,0,6,0,0,3,0,0,0,0,22,45,24,72,133,95,131,47,68,35,1,0,3,8,0,0,1,1,6,38,87,5,2,69,90,41,24,172,16,46,82,172,120,46,46,3,84,55,30,45,2,43,3,110,64,15,72,47,112,45,137,66,69,22,2,72,15,110,27,0,46,131,23,8,68,112,17,25,37,92,77,0,71,88,114,85,66,7,33,21,0,0,0,0,4,1,4,2,1,24,2,15,61,169,73,66,122,60,7,64,38,0,3,44,44,166,23,40,153,39,100,38,142,48,8,76,3,0,99,69,0,16,37,4,10,43,33,4,0,26,2,3,0,58,17,0,66,71,107,60,11,3,71,90,57,71,13,61,123,108,4,14,34,3,20,0,0,20,42,39,50,0,63,68,0,0,38,4,1,4,73,13,0,5,79,150,31,71,55,145,19,75,89,44,96,61,78,202,60,70,10,35,6,4,55,1,1,92,18,20,3,12,97,2,56,57,127,117,0,62,123,21,0,63,178,74,18,67,17,60,18,108,88,0,27,159,142,28,49,175,16,0,55,25,0,10,119,1,0,60,5,84,62,2,72,51,0,78,34,12,98,142,136,71,118,84,28,69,8,10,78,11,42,66,16,95,11,72,23,24,205,93,2,29,116,20,48,24,44,9,0,0,18,10,0,5,47,0,0,6,4,0,0,0,1,20,0,24,40,29,114,76,13,1,45,104,93,14,86,42,97,116,62,22,63,28,0,0,32,0,5,28,10,30,24,35,7,15,7,21,2,58,36,0,0,71,19,55,2,0,0,2,0,13,0,0,12,8,1,0,27,29,87,105,146,36,94,6,23,62,14,102,5,11,90,68,1,72,0,1,2,0,0,0,10,15,52,3,0,2,4,0,1,3,3,2,27,2,97,32,131,6,69,80,3,13,0,36,6,0,0,7,0,0,2,0,0,0,2,23,29,23,71,131,100,123,47,82,35,1,0,3,8,0,0,1,2,5,30,86,6,2,69,94,35,28,159,18,37,56,166,136,39,50,3,85,59,30,45,2,42,4,79,70,15,78,48,108,43,137,64,70,21,2,69,25,94,34,0,47,134,17,8,68,130,15,26,41,84,55,0,5,49

Radius of gyration: 31.72 Å; Cα contacts (8 Å, |Δi|>4): 1724; chains: 2; bounding box: 75×70×91 Å

Sequence (818 aa):
GYTLERVVILSRHGVRSPTTKQTQLMNDVTPDKWPQWPVKAGYLTPRGAGLVTLMGGFYGDYFRSYGLLPAGCPADESIYVQADVDQRTRLTGQAFLDGIAPDCGLLKVHYQADLKKKIIDPLFHTVEEAGVCKLDPEEKTHQAVEKRLGGPLNELSSQRYAKPFALMGEVLNFSASPYCNSLQQKGKACDFATFAANEIEVNKEGTKVSLSGPLALSSTTLGEIFLLLQNSQAMMPDVAWNRLSGEENWISLLSLHNAQFDLMAKTPYIARHKGTPLLQQIDTALVLQRDAQGQTLPLSPQTKLLFLGGHDTNIANIAGMLGANWQQLPQQPDNTPPGGGLVFELWQNPDNHQRRYVAVKMFYQTMEQLRNADKKLDLKNNPARIVPIAIEGCENEGDNKLCQLETFQKKVAQVIEPSCHIGYTLERVVILSRHGVRSPTKQTQLMNDVTPDKWPQWPVKAGYLTPRGAGLVTLMGGFYGDYFRSYGLLPAGCPADESIYVQADVDQRTRLTGQAFLDGIAPDCGLKKVHYQADLKKIDPLFHTVEEAGVCKLDPEEKTHQAVEKRLGGPLNELSQRYAKPFALMGEVLNFSSASPYCNSLQQKGKACDFATFAANEIEVNKEGTKKVSLSGPLALSSTLGEIFLLQNSQAMMPDVAWNRLSGEEENWISLLSLHNAQFDLMAKTPYIARHKGTPLLQQIDTALVLQRDAQGQTLPLSPQTKLLLFLGGHDTNIANIAGMLGANWQLPQQPDNTPPGGGLVFELWQNPDNHQRYVAVKMFYQTMMEQLRNADKLDLKNNPARIVPIAIEEGCENEGDNKLCQLETFQKKVAQVIEPSCHI